Protein AF-E4YFN3-F1 (afdb_monomer_lite)

Structure (mmCIF, N/CA/C/O backbone):
data_AF-E4YFN3-F1
#
_entry.id   AF-E4YFN3-F1
#
loop_
_atom_site.group_PDB
_atom_site.id
_atom_site.type_symbol
_atom_site.label_atom_id
_atom_site.label_alt_id
_atom_site.label_comp_id
_atom_site.label_asym_id
_atom_site.label_entity_id
_atom_site.label_seq_id
_atom_site.pdbx_PDB_ins_code
_atom_site.Cartn_x
_atom_site.Cartn_y
_atom_site.Cartn_z
_atom_site.occupancy
_atom_site.B_iso_or_equiv
_atom_site.auth_seq_id
_atom_site.auth_comp_id
_atom_site.auth_asym_id
_atom_site.auth_atom_id
_atom_site.pdbx_PDB_model_num
ATOM 1 N N . MET A 1 1 ? 37.710 -13.504 -43.324 1.00 51.56 1 MET A N 1
ATOM 2 C CA . MET A 1 1 ? 38.424 -12.826 -42.219 1.00 51.56 1 MET A CA 1
ATOM 3 C C . MET A 1 1 ? 38.347 -13.759 -41.025 1.00 51.56 1 MET A C 1
ATOM 5 O O . MET A 1 1 ? 37.247 -14.184 -40.718 1.00 51.56 1 MET A O 1
ATOM 9 N N . LEU A 1 2 ? 39.473 -14.180 -40.443 1.00 58.53 2 LEU A N 1
ATOM 10 C CA . LEU A 1 2 ? 39.485 -15.208 -39.382 1.00 58.53 2 LEU A CA 1
ATOM 11 C C . LEU A 1 2 ? 40.342 -14.796 -38.172 1.00 58.53 2 LEU A C 1
ATOM 13 O O . LEU A 1 2 ? 40.571 -15.610 -37.286 1.00 58.53 2 LEU A O 1
ATOM 17 N N . PHE A 1 3 ? 40.884 -13.575 -38.148 1.00 59.09 3 PHE A N 1
ATOM 18 C CA . PHE A 1 3 ? 42.066 -13.288 -37.334 1.00 59.09 3 PHE A CA 1
ATOM 19 C C . PHE A 1 3 ? 41.813 -12.993 -35.850 1.00 59.09 3 PHE A C 1
ATOM 21 O O . PHE A 1 3 ? 42.679 -13.335 -35.051 1.00 59.09 3 PHE A O 1
ATOM 28 N N . ASP A 1 4 ? 40.626 -12.505 -35.482 1.00 59.12 4 ASP A N 1
ATOM 29 C CA . ASP A 1 4 ? 40.262 -12.188 -34.086 1.00 59.12 4 ASP A CA 1
ATOM 30 C C . ASP A 1 4 ? 39.472 -13.304 -33.373 1.00 59.12 4 ASP A C 1
ATOM 32 O O . ASP A 1 4 ? 38.830 -13.076 -32.352 1.00 59.12 4 ASP A O 1
ATOM 36 N N . ASN A 1 5 ? 39.502 -14.533 -33.899 1.00 56.88 5 ASN A N 1
ATOM 37 C CA . ASN A 1 5 ? 38.842 -15.680 -33.268 1.00 56.88 5 ASN A CA 1
ATOM 38 C C . ASN A 1 5 ? 39.854 -16.492 -32.433 1.00 56.88 5 ASN A C 1
ATOM 40 O O . ASN A 1 5 ? 40.964 -16.745 -32.912 1.00 56.88 5 ASN A O 1
ATOM 44 N N . PRO A 1 6 ? 39.498 -16.954 -31.218 1.00 65.56 6 PRO A N 1
ATOM 45 C CA . PRO A 1 6 ? 40.399 -17.706 -30.347 1.00 65.56 6 PRO A CA 1
ATOM 46 C C . PRO A 1 6 ? 40.490 -19.186 -30.766 1.00 65.56 6 PRO A C 1
ATOM 48 O O . PRO A 1 6 ? 39.979 -20.077 -30.091 1.00 65.56 6 PRO A O 1
ATOM 51 N N . TRP A 1 7 ? 41.133 -19.468 -31.903 1.00 72.25 7 TRP A N 1
ATOM 52 C CA . TRP A 1 7 ? 41.188 -20.817 -32.480 1.00 72.25 7 TRP A CA 1
ATOM 53 C C . TRP A 1 7 ? 41.897 -21.828 -31.568 1.00 72.25 7 TRP A C 1
ATOM 55 O O . TRP A 1 7 ? 43.075 -21.658 -31.240 1.00 72.25 7 TRP A O 1
ATOM 65 N N . ASN A 1 8 ? 41.222 -22.924 -31.212 1.00 75.69 8 ASN A N 1
ATOM 66 C CA . ASN A 1 8 ? 41.863 -24.063 -30.558 1.00 75.69 8 ASN A CA 1
ATOM 67 C C . ASN A 1 8 ? 42.441 -25.011 -31.619 1.00 75.69 8 ASN A C 1
ATOM 69 O O . ASN A 1 8 ? 41.722 -25.787 -32.242 1.00 75.69 8 ASN A O 1
ATOM 73 N N . CYS A 1 9 ? 43.744 -24.914 -31.869 1.00 77.81 9 CYS A N 1
ATOM 74 C CA . CYS A 1 9 ? 44.452 -25.611 -32.944 1.00 77.81 9 CYS A CA 1
ATOM 75 C C . CYS A 1 9 ? 44.810 -27.060 -32.582 1.00 77.81 9 CYS A C 1
ATOM 77 O O . CYS A 1 9 ? 45.981 -27.453 -32.551 1.00 77.81 9 CYS A O 1
ATOM 79 N N . ASP A 1 10 ? 43.774 -27.851 -32.323 1.00 78.19 10 ASP A N 1
ATOM 80 C CA . ASP A 1 10 ? 43.821 -29.301 -32.159 1.00 78.19 10 ASP A CA 1
ATOM 81 C C . ASP A 1 10 ? 43.378 -30.033 -33.447 1.00 78.19 10 ASP A C 1
ATOM 83 O O . ASP A 1 10 ? 43.272 -29.442 -34.526 1.00 78.19 10 ASP A O 1
ATOM 87 N N . CYS A 1 11 ? 43.150 -31.348 -33.364 1.00 72.56 11 CYS A N 1
ATOM 88 C CA . CYS A 1 11 ? 42.778 -32.164 -34.518 1.00 72.56 11 CYS A CA 1
ATOM 89 C C . CYS A 1 11 ? 41.433 -31.791 -35.178 1.00 72.56 11 CYS A C 1
ATOM 91 O O . CYS A 1 11 ? 41.236 -32.149 -36.341 1.00 72.56 11 CYS A O 1
ATOM 93 N N . GLN A 1 12 ? 40.538 -31.064 -34.500 1.00 67.62 12 GLN A N 1
ATOM 94 C CA . GLN A 1 12 ? 39.240 -30.643 -35.037 1.00 67.62 12 GLN A CA 1
ATOM 95 C C . GLN A 1 12 ? 39.365 -29.541 -36.103 1.00 67.62 12 GLN A C 1
ATOM 97 O O . GLN A 1 12 ? 38.483 -29.417 -36.950 1.00 67.62 12 GLN A O 1
ATOM 102 N N . LEU A 1 13 ? 40.479 -28.796 -36.144 1.00 73.81 13 LEU A N 1
ATOM 103 C CA . LEU A 1 13 ? 40.759 -27.798 -37.190 1.00 73.81 13 LEU A CA 1
ATOM 104 C C . LEU A 1 13 ? 41.530 -28.353 -38.406 1.00 73.81 13 LEU A C 1
ATOM 106 O O . LEU A 1 13 ? 41.887 -27.589 -39.302 1.00 73.81 13 LEU A O 1
ATOM 110 N N . LYS A 1 14 ? 41.756 -29.676 -38.506 1.00 75.00 14 LYS A N 1
ATOM 111 C CA . LYS A 1 14 ? 42.464 -30.293 -39.654 1.00 75.00 14 LYS A CA 1
ATOM 112 C C . LYS A 1 14 ? 41.843 -29.965 -41.012 1.00 75.00 14 LYS A C 1
ATOM 114 O O . LYS A 1 14 ? 42.577 -29.689 -41.955 1.00 75.00 14 LYS A O 1
ATOM 119 N N . TRP A 1 15 ? 40.512 -29.965 -41.100 1.00 74.75 15 TRP A N 1
ATOM 120 C CA . TRP A 1 15 ? 39.790 -29.654 -42.338 1.00 74.75 15 TRP A CA 1
ATOM 121 C C . TRP A 1 15 ? 40.046 -28.217 -42.817 1.00 74.75 15 TRP A C 1
ATOM 123 O O . TRP A 1 15 ? 40.029 -27.950 -44.015 1.00 74.75 15 TRP A O 1
ATOM 133 N N . LEU A 1 16 ? 40.309 -27.290 -41.889 1.00 72.81 16 LEU A N 1
ATOM 134 C CA . LEU A 1 16 ? 40.566 -25.888 -42.199 1.00 72.81 16 LEU A CA 1
ATOM 135 C C . LEU A 1 16 ? 41.988 -25.698 -42.754 1.00 72.81 16 LEU A C 1
ATOM 137 O O . LEU A 1 16 ? 42.185 -24.885 -43.653 1.00 72.81 16 LEU A O 1
ATOM 141 N N . ALA A 1 17 ? 42.956 -26.498 -42.290 1.00 68.44 17 ALA A N 1
ATOM 142 C CA . ALA A 1 17 ? 44.281 -26.587 -42.910 1.00 68.44 17 ALA A CA 1
ATOM 143 C C . ALA A 1 17 ? 44.198 -27.185 -44.331 1.00 68.44 17 ALA A C 1
ATOM 145 O O . ALA A 1 17 ? 44.683 -26.564 -45.276 1.00 68.44 17 ALA A O 1
ATOM 146 N N . ASP A 1 18 ? 43.483 -28.309 -44.505 1.00 68.19 18 ASP A N 1
ATOM 147 C CA . ASP A 1 18 ? 43.226 -28.914 -45.828 1.00 68.19 18 ASP A CA 1
ATOM 148 C C . ASP A 1 18 ? 42.580 -27.908 -46.811 1.00 68.19 18 ASP A C 1
ATOM 150 O O . ASP A 1 18 ? 42.882 -27.889 -48.008 1.00 68.19 18 ASP A O 1
ATOM 154 N N . TYR A 1 19 ? 41.692 -27.043 -46.308 1.00 71.19 19 TYR A N 1
ATOM 155 C CA . TYR A 1 19 ? 41.033 -25.994 -47.086 1.00 71.19 19 TYR A CA 1
ATOM 156 C C . TYR A 1 19 ? 41.989 -24.869 -47.523 1.00 71.19 19 TYR A C 1
ATOM 158 O O . TYR A 1 19 ? 41.866 -24.366 -48.643 1.00 71.19 19 TYR A O 1
ATOM 166 N N . PHE A 1 20 ? 42.960 -24.462 -46.698 1.00 70.31 20 PHE A N 1
ATOM 167 C CA . PHE A 1 20 ? 43.947 -23.446 -47.102 1.00 70.31 20 PHE A CA 1
ATOM 168 C C . PHE A 1 20 ? 44.972 -23.986 -48.104 1.00 70.31 20 PHE A C 1
ATOM 170 O O . PHE A 1 20 ? 45.277 -23.288 -49.074 1.00 70.31 20 PHE A O 1
ATOM 177 N N . ASP A 1 21 ? 45.427 -25.231 -47.932 1.00 65.44 21 ASP A N 1
ATOM 178 C CA . ASP A 1 21 ? 46.347 -25.887 -48.871 1.00 65.44 21 ASP A CA 1
ATOM 179 C C . ASP A 1 21 ? 45.717 -26.056 -50.266 1.00 65.44 21 ASP A C 1
ATOM 181 O O . ASP A 1 21 ? 46.375 -25.842 -51.287 1.00 65.44 21 ASP A O 1
ATOM 185 N N . SER A 1 22 ? 44.423 -26.389 -50.329 1.00 68.25 22 SER A N 1
ATOM 186 C CA . SER A 1 22 ? 43.711 -26.636 -51.592 1.00 68.25 22 SER A CA 1
ATOM 187 C C . SER A 1 22 ? 43.187 -25.372 -52.289 1.00 68.25 22 SER A C 1
ATOM 189 O O . SER A 1 22 ? 43.193 -25.307 -53.518 1.00 68.25 22 SER A O 1
ATOM 191 N N . SER A 1 23 ? 42.749 -24.349 -51.545 1.00 62.09 23 SER A N 1
ATOM 192 C CA . SER A 1 23 ? 42.051 -23.185 -52.125 1.00 62.09 23 SER A CA 1
ATOM 193 C C . SER A 1 23 ? 42.950 -22.020 -52.568 1.00 62.09 23 SER A C 1
ATOM 195 O O . SER A 1 23 ? 42.439 -21.036 -53.100 1.00 62.09 23 SER A O 1
ATOM 197 N N . ARG A 1 24 ? 44.270 -22.073 -52.318 1.00 58.25 24 ARG A N 1
ATOM 198 C CA . ARG A 1 24 ? 45.214 -20.927 -52.405 1.00 58.25 24 ARG A CA 1
ATOM 199 C C . ARG A 1 24 ? 44.857 -19.721 -51.510 1.00 58.25 24 ARG A C 1
ATOM 201 O O . ARG A 1 24 ? 45.551 -18.702 -51.555 1.00 58.25 24 ARG A O 1
ATOM 208 N N . THR A 1 25 ? 43.822 -19.816 -50.675 1.00 59.25 25 THR A N 1
ATOM 209 C CA . THR A 1 25 ? 43.365 -18.724 -49.804 1.00 59.25 25 THR A CA 1
ATOM 210 C C . THR A 1 25 ? 44.166 -18.720 -48.503 1.00 59.25 25 THR A C 1
ATOM 212 O O . THR A 1 25 ? 44.178 -19.714 -47.785 1.00 59.25 25 THR A O 1
ATOM 215 N N . ARG A 1 26 ? 44.814 -17.603 -48.145 1.00 58.91 26 ARG A N 1
ATOM 216 C CA . ARG A 1 26 ? 45.571 -17.497 -46.882 1.00 58.91 26 ARG A CA 1
ATOM 217 C C . ARG A 1 26 ? 44.734 -16.882 -45.764 1.00 58.91 26 ARG A C 1
ATOM 219 O O . ARG A 1 26 ? 44.235 -15.766 -45.905 1.00 58.91 26 ARG A O 1
ATOM 226 N N . ALA A 1 27 ? 44.685 -17.544 -44.608 1.00 59.56 27 ALA A N 1
ATOM 227 C CA . ALA A 1 27 ? 44.204 -16.960 -43.354 1.00 59.56 27 ALA A CA 1
ATOM 228 C C . ALA A 1 27 ? 45.233 -15.984 -42.756 1.00 59.56 27 ALA A C 1
ATOM 230 O O . ALA A 1 27 ? 45.822 -16.227 -41.699 1.00 59.56 27 ALA A O 1
ATOM 231 N N . LEU A 1 28 ? 45.451 -14.866 -43.453 1.00 60.50 28 LEU A N 1
ATOM 232 C CA . LEU A 1 28 ? 46.339 -13.794 -43.014 1.00 60.50 28 LEU A CA 1
ATOM 233 C C . LEU A 1 28 ? 46.002 -13.374 -41.576 1.00 60.50 28 LEU A C 1
ATOM 235 O O . LEU A 1 28 ? 44.873 -12.988 -41.273 1.00 60.50 28 LEU A O 1
ATOM 239 N N . ARG A 1 29 ? 47.026 -13.420 -40.715 1.00 64.44 29 ARG A N 1
ATOM 240 C CA . ARG A 1 29 ? 47.030 -12.981 -39.305 1.00 64.44 29 ARG A CA 1
ATOM 241 C C . ARG A 1 29 ? 46.224 -13.833 -38.309 1.00 64.44 29 ARG A C 1
ATOM 243 O O . ARG A 1 29 ? 46.314 -13.542 -37.121 1.00 64.44 29 ARG A O 1
ATOM 250 N N . ALA A 1 30 ? 45.518 -14.889 -38.725 1.00 73.94 30 ALA A N 1
ATOM 251 C CA . ALA A 1 30 ? 44.775 -15.742 -37.790 1.00 73.94 30 ALA A CA 1
ATOM 252 C C . ALA A 1 30 ? 45.697 -16.630 -36.953 1.00 73.94 30 ALA A C 1
ATOM 254 O O . ALA A 1 30 ? 46.530 -17.343 -37.513 1.00 73.94 30 ALA A O 1
ATOM 255 N N . LYS A 1 31 ? 45.544 -16.580 -35.624 1.00 80.38 31 LYS A N 1
ATOM 256 C CA . LYS A 1 31 ? 46.408 -17.267 -34.656 1.00 80.38 31 LYS A CA 1
ATOM 257 C C . LYS A 1 31 ? 45.632 -18.226 -33.765 1.00 80.38 31 LYS A C 1
ATOM 259 O O . LYS A 1 31 ? 44.476 -17.990 -33.436 1.00 80.38 31 LYS A O 1
ATOM 264 N N . CYS A 1 32 ? 46.313 -19.267 -33.317 1.00 78.56 32 CYS A N 1
ATOM 265 C CA . CYS A 1 32 ? 45.814 -20.182 -32.304 1.00 78.56 32 CYS A CA 1
ATOM 266 C C . CYS A 1 32 ? 45.797 -19.513 -30.923 1.00 78.56 32 CYS A C 1
ATOM 268 O O . CYS A 1 32 ? 46.791 -18.907 -30.525 1.00 78.56 32 CYS A O 1
ATOM 270 N N . ALA A 1 33 ? 44.713 -19.672 -30.168 1.00 76.38 33 ALA A N 1
ATOM 271 C CA . ALA A 1 33 ? 44.657 -19.347 -28.741 1.00 76.38 33 ALA A CA 1
ATOM 272 C C . ALA A 1 33 ? 45.108 -20.529 -27.861 1.00 76.38 33 ALA A C 1
ATOM 274 O O . ALA A 1 33 ? 45.615 -20.325 -26.762 1.00 76.38 33 ALA A O 1
ATOM 275 N N . GLY A 1 34 ? 44.982 -21.760 -28.364 1.00 69.25 34 GLY A N 1
ATOM 276 C CA . GLY A 1 34 ? 45.428 -22.983 -27.695 1.00 69.25 34 GLY A CA 1
ATOM 277 C C . GLY A 1 34 ? 45.632 -24.145 -28.678 1.00 69.25 34 GLY A C 1
ATOM 278 O O . GLY A 1 34 ? 45.468 -23.946 -29.886 1.00 69.25 34 GLY A O 1
ATOM 279 N N . PRO A 1 35 ? 46.004 -25.347 -28.198 1.00 6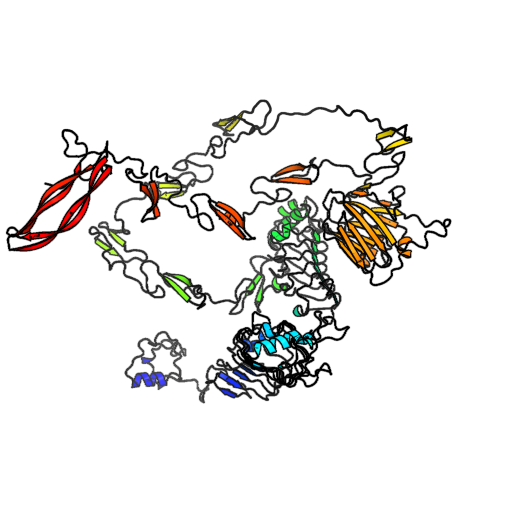1.50 35 PRO A N 1
ATOM 280 C CA . PRO A 1 35 ? 46.511 -25.630 -26.849 1.00 61.50 35 PRO A CA 1
ATOM 281 C C . PRO A 1 35 ? 47.856 -24.924 -26.573 1.00 61.50 35 PRO A C 1
ATOM 283 O O . PRO A 1 35 ? 48.466 -24.355 -27.476 1.00 61.50 35 PRO A O 1
ATOM 286 N N . GLY A 1 36 ? 48.325 -24.918 -25.320 1.00 66.81 36 GLY A N 1
ATOM 287 C CA . GLY A 1 36 ? 49.415 -24.032 -24.864 1.00 66.81 36 GLY A CA 1
ATOM 288 C C . GLY A 1 36 ? 50.754 -24.146 -25.613 1.00 66.81 36 GLY A C 1
ATOM 289 O O . GLY A 1 36 ? 51.486 -23.168 -25.699 1.00 66.81 36 GLY A O 1
ATOM 290 N N . ASN A 1 37 ? 51.054 -25.293 -26.229 1.00 67.81 37 ASN A N 1
ATOM 291 C CA . ASN A 1 37 ? 52.235 -25.495 -27.083 1.00 67.81 37 ASN A CA 1
ATOM 292 C C . ASN A 1 37 ? 52.085 -24.943 -28.519 1.00 67.81 37 ASN A C 1
ATOM 294 O O . ASN A 1 37 ? 53.008 -25.064 -29.321 1.00 67.81 37 ASN A O 1
ATOM 298 N N . LYS A 1 38 ? 50.917 -24.387 -28.856 1.00 68.56 38 LYS A N 1
ATOM 299 C CA . LYS A 1 38 ? 50.556 -23.832 -30.170 1.00 68.56 38 LYS A CA 1
ATOM 300 C C . LYS A 1 38 ? 49.991 -22.416 -30.097 1.00 68.56 38 LYS A C 1
ATOM 302 O O . LYS A 1 38 ? 49.883 -21.774 -31.143 1.00 68.56 38 LYS A O 1
ATOM 307 N N . ALA A 1 39 ? 49.642 -21.924 -28.909 1.00 74.38 39 ALA A N 1
ATOM 308 C CA . ALA A 1 39 ? 49.148 -20.567 -28.705 1.00 74.38 39 ALA A CA 1
ATOM 309 C C . ALA A 1 39 ? 50.082 -19.526 -29.363 1.00 74.38 39 ALA A C 1
ATOM 311 O O . ALA A 1 39 ? 51.305 -19.636 -29.305 1.00 74.38 39 ALA A O 1
ATOM 312 N N . GLY A 1 40 ? 49.507 -18.540 -30.051 1.00 72.88 40 GLY A N 1
ATOM 313 C CA . GLY A 1 40 ? 50.225 -17.520 -30.821 1.00 72.88 40 GLY A CA 1
ATOM 314 C C . GLY A 1 40 ? 50.663 -17.924 -32.240 1.00 72.88 40 GLY A C 1
ATOM 315 O O . GLY A 1 40 ? 50.953 -17.031 -33.042 1.00 72.88 40 GLY A O 1
ATOM 316 N N . THR A 1 41 ? 50.673 -19.217 -32.589 1.00 80.94 41 THR A N 1
ATOM 317 C CA . THR A 1 41 ? 51.049 -19.700 -33.936 1.00 80.94 41 THR A CA 1
ATOM 318 C C . THR A 1 41 ? 50.011 -19.288 -34.974 1.00 80.94 41 THR A C 1
ATOM 320 O O . THR A 1 41 ? 48.814 -19.404 -34.726 1.00 80.94 41 THR A O 1
ATOM 323 N N . LEU A 1 42 ? 50.450 -18.838 -36.151 1.00 78.44 42 LEU A N 1
ATOM 324 C CA . LEU A 1 42 ? 49.557 -18.531 -37.273 1.00 78.44 42 LEU A CA 1
ATOM 325 C C . LEU A 1 42 ? 48.972 -19.818 -37.882 1.00 78.44 42 LEU A C 1
ATOM 327 O O . LEU A 1 42 ? 49.734 -20.730 -38.194 1.00 78.44 42 LEU A O 1
ATOM 331 N N . LEU A 1 43 ? 47.658 -19.870 -38.138 1.00 74.75 43 LEU A N 1
ATOM 332 C CA . LEU A 1 43 ? 46.996 -21.041 -38.744 1.00 74.75 43 LEU A CA 1
ATOM 333 C C . LEU A 1 43 ? 47.589 -21.405 -40.112 1.00 74.75 43 LEU A C 1
ATOM 335 O O . LEU A 1 43 ? 47.787 -22.576 -40.401 1.00 74.75 43 LEU A O 1
ATOM 339 N N . GLN A 1 44 ? 47.936 -20.403 -40.924 1.00 73.75 44 GLN A N 1
ATOM 340 C CA . GLN A 1 44 ? 48.600 -20.582 -42.226 1.00 73.75 44 GLN A CA 1
ATOM 341 C C . GLN A 1 44 ? 50.017 -21.192 -42.149 1.00 73.75 44 GLN A C 1
ATOM 343 O O . GLN A 1 44 ? 50.612 -21.455 -43.188 1.00 73.75 44 GLN A O 1
ATOM 348 N N . ASN A 1 45 ? 50.574 -21.370 -40.945 1.00 73.88 45 ASN A N 1
ATOM 349 C CA . ASN A 1 45 ? 51.879 -21.989 -40.712 1.00 73.88 45 ASN A CA 1
ATOM 350 C C . ASN A 1 45 ? 51.752 -23.379 -40.045 1.00 73.88 45 ASN A C 1
ATOM 352 O O . ASN A 1 45 ? 52.767 -23.938 -39.637 1.00 73.88 45 ASN A O 1
ATOM 356 N N . LEU A 1 46 ? 50.533 -23.908 -39.872 1.00 70.94 46 LEU A N 1
ATOM 357 C CA . LEU A 1 46 ? 50.282 -25.218 -39.269 1.00 70.94 46 LEU A CA 1
ATOM 358 C C . LEU A 1 46 ? 49.877 -26.235 -40.331 1.00 70.94 46 LEU A C 1
ATOM 360 O O . LEU A 1 46 ? 48.842 -26.089 -40.978 1.00 70.94 46 LEU A O 1
ATOM 364 N N . ASN A 1 47 ? 50.644 -27.316 -40.433 1.00 72.12 47 ASN A N 1
ATOM 365 C CA . ASN A 1 47 ? 50.304 -28.437 -41.295 1.00 72.12 47 ASN A CA 1
ATOM 366 C C . ASN A 1 47 ? 49.303 -29.370 -40.595 1.00 72.12 47 ASN A C 1
ATOM 368 O O . ASN A 1 47 ? 49.252 -29.475 -39.364 1.00 72.12 47 ASN A O 1
ATOM 372 N N . LYS A 1 48 ? 48.558 -30.155 -41.383 1.00 70.94 48 LYS A N 1
ATOM 373 C CA . LYS A 1 48 ? 47.634 -31.201 -40.895 1.00 70.94 48 LYS A CA 1
ATOM 374 C C . LYS A 1 48 ? 48.273 -32.175 -39.891 1.00 70.94 48 LYS A C 1
ATOM 376 O O . LYS A 1 48 ? 47.593 -32.685 -38.999 1.00 70.94 48 LYS A O 1
ATOM 381 N N . SER A 1 49 ? 49.576 -32.429 -40.035 1.00 73.75 49 SER A N 1
ATOM 382 C CA . SER A 1 49 ? 50.400 -33.255 -39.142 1.00 73.75 49 SER A CA 1
ATOM 383 C C . SER A 1 49 ? 50.520 -32.701 -37.728 1.00 73.75 49 SER A C 1
ATOM 385 O O . SER A 1 49 ? 50.709 -33.468 -36.784 1.00 73.75 49 SER A O 1
ATOM 387 N N . ASP A 1 50 ? 50.436 -31.384 -37.576 1.00 70.81 50 ASP A N 1
ATOM 388 C CA . ASP A 1 50 ? 50.767 -30.696 -36.333 1.00 70.81 50 ASP A CA 1
ATOM 389 C C . ASP A 1 50 ? 49.549 -30.655 -35.409 1.00 70.81 50 ASP A C 1
ATOM 391 O O . ASP A 1 50 ? 49.693 -30.597 -34.188 1.00 70.81 50 ASP A O 1
ATOM 395 N N . LEU A 1 51 ? 48.354 -30.689 -35.993 1.00 75.38 51 LEU A N 1
ATOM 396 C CA . LEU A 1 51 ? 47.054 -30.682 -35.335 1.00 75.38 51 LEU A CA 1
ATOM 397 C C . LEU A 1 51 ? 46.749 -32.080 -34.764 1.00 75.38 51 LEU A C 1
ATOM 399 O O . LEU A 1 51 ? 46.240 -32.959 -35.458 1.00 75.38 51 LEU A O 1
ATOM 403 N N . LYS A 1 52 ? 47.093 -32.322 -33.495 1.00 66.06 52 LYS A N 1
ATOM 404 C CA . LYS A 1 52 ? 46.923 -33.622 -32.817 1.00 66.06 52 LYS A CA 1
ATOM 405 C C . LYS A 1 52 ? 46.068 -33.470 -31.560 1.00 66.06 52 LYS A C 1
ATOM 407 O O . LYS A 1 52 ? 46.261 -32.518 -30.812 1.00 66.06 52 LYS A O 1
ATOM 412 N N . CYS A 1 53 ? 45.170 -34.425 -31.330 1.00 62.88 53 CYS A N 1
ATOM 413 C CA . CYS A 1 53 ? 44.409 -34.549 -30.088 1.00 62.88 53 CYS A CA 1
ATOM 414 C C . CYS A 1 53 ? 45.079 -35.553 -29.135 1.00 62.88 53 CYS A C 1
ATOM 416 O O . CYS A 1 53 ? 45.869 -36.405 -29.554 1.00 62.88 53 CYS A O 1
ATOM 418 N N . SER A 1 54 ? 44.779 -35.433 -27.843 1.00 51.41 54 SER A N 1
ATOM 419 C CA . SER A 1 54 ? 45.245 -36.345 -26.795 1.00 51.41 54 SER A CA 1
ATOM 420 C C . SER A 1 54 ? 44.658 -37.747 -27.001 1.00 51.41 54 SER A C 1
ATOM 422 O O . SER A 1 54 ? 43.468 -37.886 -27.265 1.00 51.41 54 SER A O 1
ATOM 424 N N . ARG A 1 55 ? 45.465 -38.802 -26.822 1.00 44.03 55 ARG A N 1
ATOM 425 C CA . ARG A 1 55 ? 45.124 -40.213 -27.131 1.00 44.03 55 ARG A CA 1
ATOM 426 C C . ARG A 1 55 ? 44.016 -40.874 -26.278 1.00 44.03 55 ARG A C 1
ATOM 428 O O . ARG A 1 55 ? 43.927 -42.095 -26.261 1.00 44.03 55 ARG A O 1
ATOM 435 N N . TYR A 1 56 ? 43.188 -40.095 -25.585 1.00 41.50 56 TYR A N 1
ATOM 436 C CA . TYR A 1 56 ? 42.022 -40.576 -24.833 1.00 41.50 56 TYR A CA 1
ATOM 437 C C . TYR A 1 56 ? 40.669 -40.163 -25.442 1.00 41.50 56 TYR A C 1
ATOM 439 O O . TYR A 1 56 ? 39.632 -40.538 -24.906 1.00 41.50 56 TYR A O 1
ATOM 447 N N . GLU A 1 57 ? 40.666 -39.456 -26.580 1.00 38.94 57 GLU A N 1
ATOM 448 C CA . GLU A 1 57 ? 39.447 -39.060 -27.301 1.00 38.94 57 GLU A CA 1
ATOM 449 C C . GLU A 1 57 ? 39.545 -39.349 -28.808 1.00 38.94 57 GLU A C 1
ATOM 451 O O . GLU A 1 57 ? 39.574 -38.448 -29.642 1.00 38.94 57 GLU A O 1
ATOM 456 N N . GLU A 1 58 ? 39.548 -40.629 -29.182 1.00 31.47 58 GLU A N 1
ATOM 457 C CA . GLU A 1 58 ? 39.219 -41.050 -30.550 1.00 31.47 58 GLU A CA 1
ATOM 458 C C . GLU A 1 58 ? 38.168 -42.169 -30.501 1.00 31.47 58 GLU A C 1
ATOM 460 O O . GLU A 1 58 ? 38.513 -43.341 -30.529 1.00 31.47 58 GLU A O 1
ATOM 465 N N . HIS A 1 59 ? 36.882 -41.791 -30.391 1.00 34.31 59 HIS A N 1
ATOM 466 C CA . HIS A 1 59 ? 35.796 -42.309 -31.246 1.00 34.31 59 HIS A CA 1
ATOM 467 C C . HIS A 1 59 ? 34.462 -41.535 -31.070 1.00 34.31 59 HIS A C 1
ATOM 469 O O . HIS A 1 59 ? 33.672 -41.775 -30.162 1.00 34.31 59 HIS A O 1
ATOM 475 N N . SER A 1 60 ? 34.195 -40.656 -32.046 1.00 33.19 60 SER A N 1
ATOM 476 C CA . SER A 1 60 ? 32.871 -40.217 -32.545 1.00 33.19 60 SER A CA 1
ATOM 477 C C . SER A 1 60 ? 31.842 -39.518 -31.617 1.00 33.19 60 SER A C 1
ATOM 479 O O . SER A 1 60 ? 30.935 -40.140 -31.073 1.00 33.19 60 SER A O 1
ATOM 481 N N . VAL A 1 61 ? 31.858 -38.178 -31.712 1.00 38.31 61 VAL A N 1
ATOM 482 C CA . VAL A 1 61 ? 30.722 -37.217 -31.662 1.00 38.31 61 VAL A CA 1
ATOM 483 C C . VAL A 1 61 ? 30.121 -36.797 -30.297 1.00 38.31 61 VAL A C 1
ATOM 485 O O . VAL A 1 61 ? 29.260 -37.455 -29.703 1.00 38.31 61 VAL A O 1
ATOM 488 N N . SER A 1 62 ? 30.450 -35.554 -29.924 1.00 35.72 62 SER A N 1
ATOM 489 C CA . SER A 1 62 ? 29.623 -34.603 -29.154 1.00 35.72 62 SER A CA 1
ATOM 490 C C . SER A 1 62 ? 30.115 -33.179 -29.474 1.00 35.72 62 SER A C 1
ATOM 492 O O . SER A 1 62 ? 31.306 -32.940 -29.320 1.00 35.72 62 SER A O 1
ATOM 494 N N . THR A 1 63 ? 29.376 -32.221 -30.047 1.00 35.53 63 THR A N 1
ATOM 495 C CA . THR A 1 63 ? 28.038 -31.662 -29.737 1.00 35.53 63 THR A CA 1
ATOM 496 C C . THR A 1 63 ? 27.923 -31.103 -28.317 1.00 35.53 63 THR A C 1
ATOM 498 O O . THR A 1 63 ? 27.684 -31.857 -27.379 1.00 35.53 63 THR A O 1
ATOM 501 N N . CYS A 1 64 ? 27.995 -29.773 -28.184 1.00 35.28 64 CYS A N 1
ATOM 502 C CA . CYS A 1 64 ? 27.619 -29.032 -26.968 1.00 35.28 64 CYS A CA 1
ATOM 503 C C . CYS A 1 64 ? 26.110 -28.725 -26.897 1.00 35.28 64 CYS A C 1
ATOM 505 O O . CYS A 1 64 ? 25.701 -27.788 -26.219 1.00 35.28 64 CYS A O 1
ATOM 507 N N . ASP A 1 65 ? 25.290 -29.507 -27.597 1.00 47.31 65 ASP A N 1
ATOM 508 C CA . ASP A 1 65 ? 23.843 -29.530 -27.406 1.00 47.31 65 ASP A CA 1
ATOM 509 C C . ASP A 1 65 ? 23.506 -30.722 -26.503 1.00 47.31 65 ASP A C 1
ATOM 511 O O . ASP A 1 65 ? 24.129 -31.787 -26.608 1.00 47.31 65 ASP A O 1
ATOM 515 N N . VAL A 1 66 ? 22.561 -30.542 -25.581 1.00 56.22 66 VAL A N 1
ATOM 516 C CA . VAL A 1 66 ? 22.222 -31.571 -24.587 1.00 56.22 66 VAL A CA 1
ATOM 517 C C . VAL A 1 66 ? 21.687 -32.805 -25.317 1.00 56.22 66 VAL A C 1
ATOM 519 O O . VAL A 1 66 ? 20.707 -32.719 -26.057 1.00 56.22 66 VAL A O 1
ATOM 522 N N . LYS A 1 67 ? 22.322 -33.970 -25.117 1.00 66.88 67 LYS A N 1
ATOM 523 C CA . LYS A 1 67 ? 21.847 -35.231 -25.710 1.00 66.88 67 LYS A CA 1
ATOM 524 C C . LYS A 1 67 ? 20.412 -35.497 -25.247 1.00 66.88 67 LYS A C 1
ATOM 526 O O . LYS A 1 67 ? 20.126 -35.388 -24.057 1.00 66.88 67 LYS A O 1
ATOM 531 N N . CYS A 1 68 ? 19.542 -35.863 -26.192 1.00 81.19 68 CYS A N 1
ATOM 532 C CA . CYS A 1 68 ? 18.132 -36.170 -25.936 1.00 81.19 68 CYS A CA 1
ATOM 533 C C . CYS A 1 68 ? 17.981 -37.091 -24.705 1.00 81.19 68 CYS A C 1
ATOM 535 O O . CYS A 1 68 ? 18.717 -38.085 -24.629 1.00 81.19 68 CYS A O 1
ATOM 537 N N . PRO A 1 69 ? 17.086 -36.790 -23.740 1.00 84.50 69 PRO A N 1
ATOM 538 C CA . PRO A 1 69 ? 17.005 -37.571 -22.511 1.00 84.50 69 PRO A CA 1
ATOM 539 C C . PRO A 1 69 ? 16.683 -39.043 -22.788 1.00 84.50 69 PRO A C 1
ATOM 541 O O . PRO A 1 69 ? 15.983 -39.383 -23.744 1.00 84.50 69 PRO A O 1
ATOM 544 N N . ARG A 1 70 ? 17.198 -39.945 -21.945 1.00 81.94 70 ARG A N 1
ATOM 545 C CA . ARG A 1 70 ? 16.942 -41.385 -22.090 1.00 81.94 70 ARG A CA 1
ATOM 546 C C . ARG A 1 70 ? 15.441 -41.655 -21.972 1.00 81.94 70 ARG A C 1
ATOM 548 O O . ARG A 1 70 ? 14.829 -41.243 -20.994 1.00 81.94 70 ARG A O 1
ATOM 555 N N . GLY A 1 71 ? 14.889 -42.356 -22.962 1.00 82.94 71 GLY A N 1
ATOM 556 C CA . GLY A 1 71 ? 13.448 -42.597 -23.078 1.00 82.94 71 GLY A CA 1
ATOM 557 C C . GLY A 1 71 ? 12.703 -41.598 -23.970 1.00 82.94 71 GLY A C 1
ATOM 558 O O . GLY A 1 71 ? 11.559 -41.856 -24.330 1.00 82.94 71 GLY A O 1
ATOM 559 N N . CYS A 1 72 ? 13.343 -40.500 -24.386 1.00 90.56 72 CYS A N 1
ATOM 560 C CA . CYS A 1 72 ? 12.743 -39.511 -25.277 1.00 90.56 72 CYS A CA 1
ATOM 561 C C . CYS A 1 72 ? 13.163 -39.675 -26.745 1.00 90.56 72 CYS A C 1
ATOM 563 O O . CYS A 1 72 ? 14.229 -40.199 -27.072 1.00 90.56 72 CYS A O 1
ATOM 565 N N . SER A 1 73 ? 12.334 -39.130 -27.631 1.00 91.62 73 SER A N 1
ATOM 566 C CA . SER A 1 73 ? 12.606 -38.889 -29.047 1.00 91.62 73 SER A CA 1
ATOM 567 C C . SER A 1 73 ? 12.648 -37.377 -29.274 1.00 91.62 73 SER A C 1
ATOM 569 O O . SER A 1 73 ? 11.660 -36.699 -29.004 1.00 91.62 73 SER A O 1
ATOM 571 N N . CYS A 1 74 ? 13.779 -36.847 -29.745 1.00 89.25 74 CYS A N 1
ATOM 572 C CA . CYS A 1 74 ? 13.969 -35.416 -30.000 1.00 89.25 74 CYS A CA 1
ATOM 573 C C . CYS A 1 74 ? 14.263 -35.178 -31.486 1.00 89.25 74 CYS A C 1
ATOM 575 O O . CYS A 1 74 ? 15.136 -35.844 -32.045 1.00 89.25 74 CYS A O 1
ATOM 577 N N . ASP A 1 75 ? 13.588 -34.208 -32.100 1.00 86.94 75 ASP A N 1
ATOM 578 C CA . ASP A 1 75 ? 13.837 -33.760 -33.470 1.00 86.94 75 ASP A CA 1
ATOM 579 C C . ASP A 1 75 ? 14.215 -32.272 -33.491 1.00 86.94 75 ASP A C 1
ATOM 581 O O . ASP A 1 75 ? 13.398 -31.389 -33.238 1.00 86.94 75 ASP A O 1
ATOM 585 N N . ALA A 1 76 ? 15.470 -32.000 -33.846 1.00 77.94 76 ALA A N 1
ATOM 586 C CA . ALA A 1 76 ? 16.012 -30.647 -33.936 1.00 77.94 76 ALA A CA 1
ATOM 587 C C . ALA A 1 76 ? 15.440 -29.818 -35.103 1.00 77.94 76 ALA A C 1
ATOM 589 O O . ALA A 1 76 ? 15.637 -28.607 -35.124 1.00 77.94 76 ALA A O 1
ATOM 590 N N . ARG A 1 77 ? 14.754 -30.431 -36.083 1.00 77.75 77 ARG A N 1
ATOM 591 C CA . ARG A 1 77 ? 14.156 -29.698 -37.217 1.00 77.75 77 ARG A CA 1
ATOM 592 C C . ARG A 1 77 ? 12.796 -29.102 -36.875 1.00 77.75 77 ARG A C 1
ATOM 594 O O . ARG A 1 77 ? 12.509 -27.987 -37.295 1.00 77.75 77 ARG A O 1
ATOM 601 N N . SER A 1 78 ? 11.969 -29.847 -36.143 1.00 82.19 78 SER A N 1
ATOM 602 C CA . SER A 1 78 ? 10.672 -29.375 -35.636 1.00 82.19 78 SER A CA 1
ATOM 603 C C . SER A 1 78 ? 10.770 -28.682 -34.275 1.00 82.19 78 SER A C 1
ATOM 605 O O . SER A 1 78 ? 9.848 -27.966 -33.895 1.00 82.19 78 SER A O 1
ATOM 607 N N . GLY A 1 79 ? 11.862 -28.894 -33.532 1.00 84.81 79 GLY A N 1
ATOM 608 C CA . GLY A 1 79 ? 11.986 -28.466 -32.137 1.00 84.81 79 GLY A CA 1
ATOM 609 C C . GLY A 1 79 ? 11.211 -29.355 -31.154 1.00 84.81 79 GLY A C 1
ATOM 610 O O . GLY A 1 79 ? 11.091 -29.010 -29.978 1.00 84.81 79 GLY A O 1
ATOM 611 N N . GLY A 1 80 ? 10.676 -30.488 -31.626 1.00 90.81 80 GLY A N 1
ATOM 612 C CA . GLY A 1 80 ? 9.832 -31.393 -30.852 1.00 90.81 80 GLY A CA 1
ATOM 613 C C . GLY A 1 80 ? 10.618 -32.383 -29.993 1.00 90.81 80 GLY A C 1
ATOM 614 O O . GLY A 1 80 ? 11.548 -33.045 -30.462 1.00 90.81 80 GLY A O 1
ATOM 615 N N . VAL A 1 81 ? 10.199 -32.535 -28.739 1.00 94.06 81 VAL A N 1
ATOM 616 C CA . VAL A 1 81 ? 10.712 -33.517 -27.778 1.00 94.06 81 VAL A CA 1
ATOM 617 C C . VAL A 1 81 ? 9.545 -34.335 -27.234 1.00 94.06 81 VAL A C 1
ATOM 619 O O . VAL A 1 81 ? 8.606 -33.786 -26.673 1.00 94.06 81 VAL A O 1
ATOM 622 N N . ARG A 1 82 ? 9.595 -35.662 -27.380 1.00 94.75 82 ARG A N 1
ATOM 623 C CA . ARG A 1 82 ? 8.534 -36.580 -26.937 1.00 94.75 82 ARG A CA 1
ATOM 624 C C . ARG A 1 82 ? 9.080 -37.603 -25.953 1.00 94.75 82 ARG A C 1
ATOM 626 O O . ARG A 1 82 ? 9.949 -38.390 -26.318 1.00 94.75 82 ARG A O 1
ATOM 633 N N . CYS A 1 83 ? 8.549 -37.617 -24.738 1.00 93.38 83 CYS A N 1
ATOM 634 C CA . CYS A 1 83 ? 8.956 -38.462 -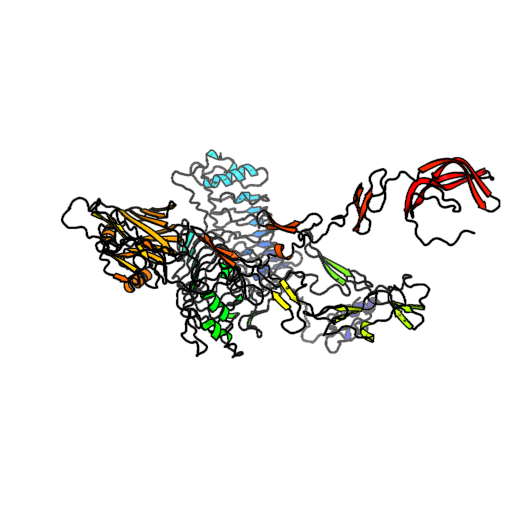23.614 1.00 93.38 83 CYS A CA 1
ATOM 635 C C . CYS A 1 83 ? 7.738 -39.204 -23.033 1.00 93.38 83 CYS A C 1
ATOM 637 O O . CYS A 1 83 ? 7.429 -39.135 -21.841 1.00 93.38 83 CYS A O 1
ATOM 639 N N . ILE A 1 84 ? 7.011 -39.886 -23.915 1.00 94.81 84 ILE A N 1
ATOM 640 C CA . ILE A 1 84 ? 5.725 -40.523 -23.619 1.00 94.81 84 ILE A CA 1
ATOM 641 C C . ILE A 1 84 ? 5.952 -41.843 -22.866 1.00 94.81 84 ILE A C 1
ATOM 643 O O . ILE A 1 84 ? 6.852 -42.604 -23.227 1.00 94.81 84 ILE A O 1
ATOM 647 N N . GLY A 1 85 ? 5.129 -42.162 -21.863 1.00 94.12 85 GLY A N 1
ATOM 648 C CA . GLY A 1 85 ? 5.084 -43.516 -21.282 1.00 94.12 85 GLY A CA 1
ATOM 649 C C . GLY A 1 85 ? 6.245 -43.885 -20.348 1.00 94.12 85 GLY A C 1
ATOM 650 O O . GLY A 1 85 ? 6.483 -45.068 -20.105 1.00 94.12 85 GLY A O 1
ATOM 651 N N . GLN A 1 86 ? 6.992 -42.907 -19.831 1.00 91.94 86 GLN A N 1
ATOM 652 C CA . GLN A 1 86 ? 8.237 -43.135 -19.082 1.00 91.94 86 GLN A CA 1
ATOM 653 C C . GLN A 1 86 ? 8.037 -43.411 -17.578 1.00 91.94 86 GLN A C 1
ATOM 655 O O . GLN A 1 86 ? 9.012 -43.605 -16.852 1.00 91.94 86 GLN A O 1
ATOM 660 N N . ASN A 1 87 ? 6.786 -43.461 -17.098 1.00 91.06 87 ASN A N 1
ATOM 661 C CA . ASN A 1 87 ? 6.424 -43.600 -15.678 1.00 91.06 87 ASN A CA 1
ATOM 662 C C . ASN A 1 87 ? 7.016 -42.506 -14.759 1.00 91.06 87 ASN A C 1
ATOM 664 O O . ASN A 1 87 ? 7.182 -42.730 -13.558 1.00 91.06 87 ASN A O 1
ATOM 668 N N . TRP A 1 88 ? 7.330 -41.321 -15.287 1.00 91.19 88 TRP A N 1
ATOM 669 C CA . TRP A 1 88 ? 7.945 -40.247 -14.504 1.00 91.19 88 TRP A CA 1
ATOM 670 C C . TRP A 1 88 ? 6.966 -39.597 -13.522 1.00 91.19 88 TRP A C 1
ATOM 672 O O . TRP A 1 88 ? 5.893 -39.157 -13.923 1.00 91.19 88 TRP A O 1
ATOM 682 N N . SER A 1 89 ? 7.369 -39.485 -12.253 1.00 87.75 89 SER A N 1
ATOM 683 C CA . SER A 1 89 ? 6.677 -38.678 -11.230 1.00 87.75 89 SER A CA 1
ATOM 684 C C . SER A 1 89 ? 7.156 -37.223 -11.178 1.00 87.75 89 SER A C 1
ATOM 686 O O . SER A 1 89 ? 6.434 -36.358 -10.697 1.00 87.75 89 SER A O 1
ATOM 688 N N . SER A 1 90 ? 8.368 -36.951 -11.668 1.00 84.12 90 SER A N 1
ATOM 689 C CA . SER A 1 90 ? 8.959 -35.614 -11.788 1.00 84.12 90 SER A CA 1
ATOM 690 C C . SER A 1 90 ? 10.048 -35.602 -12.869 1.00 84.12 90 SER A C 1
ATOM 692 O O . SER A 1 90 ? 10.527 -36.657 -13.296 1.00 84.12 90 SER A O 1
ATOM 694 N N . VAL A 1 91 ? 10.433 -34.410 -13.333 1.00 82.38 91 VAL A N 1
ATOM 695 C CA . VAL A 1 91 ? 11.363 -34.212 -14.458 1.00 82.38 91 VAL A CA 1
ATOM 696 C C . VAL A 1 91 ? 12.593 -33.434 -13.974 1.00 82.38 91 VAL A C 1
ATOM 698 O O . VAL A 1 91 ? 12.526 -32.233 -13.739 1.00 82.38 91 VAL A O 1
ATOM 701 N N . ASN A 1 92 ? 13.723 -34.129 -13.806 1.00 73.81 92 ASN A N 1
ATOM 702 C CA . ASN A 1 92 ? 14.917 -33.623 -13.101 1.00 73.81 92 ASN A CA 1
ATOM 703 C C . ASN A 1 92 ? 16.201 -33.632 -13.958 1.00 73.81 92 ASN A C 1
ATOM 705 O O . ASN A 1 92 ? 17.307 -33.790 -13.443 1.00 73.81 92 ASN A O 1
ATOM 709 N N . PHE A 1 93 ? 16.070 -33.499 -15.276 1.00 74.50 93 PHE A N 1
ATOM 710 C CA . PHE A 1 93 ? 17.181 -33.547 -16.234 1.00 74.50 93 PHE A CA 1
ATOM 711 C C . PHE A 1 93 ? 17.024 -32.457 -17.306 1.00 74.50 93 PHE A C 1
ATOM 713 O O . PHE A 1 93 ? 15.900 -32.048 -17.602 1.00 74.50 93 PHE A O 1
ATOM 720 N N . PRO A 1 94 ? 18.134 -31.961 -17.882 1.00 74.81 94 PRO A N 1
ATOM 721 C CA . PRO A 1 94 ? 18.089 -30.934 -18.915 1.00 74.81 94 PRO A CA 1
ATOM 722 C C . PRO A 1 94 ? 17.576 -31.490 -20.250 1.00 74.81 94 PRO A C 1
ATOM 724 O O . PRO A 1 94 ? 17.880 -32.623 -20.627 1.00 74.81 94 PRO A O 1
ATOM 727 N N . PHE A 1 95 ? 16.854 -30.651 -20.989 1.00 84.50 95 PHE A N 1
ATOM 728 C CA . PHE A 1 95 ? 16.422 -30.890 -22.368 1.00 84.50 95 PHE A CA 1
ATOM 729 C C . PHE A 1 95 ? 17.330 -30.170 -23.385 1.00 84.50 95 PHE A C 1
ATOM 731 O O . PHE A 1 95 ? 18.050 -29.242 -22.991 1.00 84.50 95 PHE A O 1
ATOM 738 N N . PRO A 1 96 ? 17.299 -30.563 -24.678 1.00 81.50 96 PRO A N 1
ATOM 739 C CA . PRO A 1 96 ? 18.022 -29.879 -25.753 1.00 81.50 96 PRO A CA 1
ATOM 740 C C . PRO A 1 96 ? 17.657 -28.398 -25.870 1.00 81.50 96 PRO A C 1
ATOM 742 O O . PRO A 1 96 ? 16.516 -28.006 -25.624 1.00 81.50 96 PRO A O 1
ATOM 745 N N . SER A 1 97 ? 18.625 -27.572 -26.272 1.00 80.00 97 SER A N 1
ATOM 746 C CA . SER A 1 97 ? 18.463 -26.110 -26.287 1.00 80.00 97 SER A CA 1
ATOM 747 C C . SER A 1 97 ? 17.442 -25.612 -27.321 1.00 80.00 97 SER A C 1
ATOM 749 O O . SER A 1 97 ? 16.807 -24.582 -27.111 1.00 80.00 97 SER A O 1
ATOM 751 N N . PHE A 1 98 ? 17.234 -26.377 -28.396 1.00 81.12 98 PHE A N 1
ATOM 752 C CA . PHE A 1 98 ? 16.293 -26.092 -29.484 1.00 81.12 98 PHE A CA 1
ATOM 753 C C . PHE A 1 98 ? 14.816 -26.404 -29.174 1.00 81.12 98 PHE A C 1
ATOM 755 O O . PHE A 1 98 ? 13.975 -26.264 -30.060 1.00 81.12 98 PHE A O 1
ATOM 762 N N . MET A 1 99 ? 14.487 -26.902 -27.976 1.00 88.62 99 MET A N 1
ATOM 763 C CA . MET A 1 99 ? 13.145 -27.404 -27.660 1.00 88.62 99 MET A CA 1
ATOM 764 C C . MET A 1 99 ? 12.075 -26.298 -27.697 1.00 88.62 99 MET A C 1
ATOM 766 O O . MET A 1 99 ? 12.135 -25.337 -26.928 1.00 88.62 99 MET A O 1
ATOM 770 N N . THR A 1 100 ? 11.059 -26.485 -28.545 1.00 91.31 100 THR A N 1
ATOM 771 C CA . THR A 1 100 ? 9.888 -25.597 -28.693 1.00 91.31 100 THR A CA 1
ATOM 772 C C . THR A 1 100 ? 8.547 -26.330 -28.573 1.00 91.31 100 THR A C 1
ATOM 774 O O . THR A 1 100 ? 7.539 -25.689 -28.281 1.00 91.31 100 THR A O 1
ATOM 777 N N . SER A 1 101 ? 8.516 -27.657 -28.730 1.00 95.31 101 SER A N 1
ATOM 778 C CA . SER A 1 101 ? 7.357 -28.508 -28.423 1.00 95.31 101 SER A CA 1
ATOM 779 C C . SER A 1 101 ? 7.791 -29.644 -27.495 1.00 95.31 101 SER A C 1
ATOM 781 O O . SER A 1 101 ? 8.836 -30.262 -27.721 1.00 95.31 101 SER A O 1
ATOM 783 N N . LEU A 1 102 ? 7.021 -29.897 -26.435 1.00 95.44 102 LEU A N 1
ATOM 784 C CA . LEU A 1 102 ? 7.310 -30.925 -25.434 1.00 95.44 102 LEU A CA 1
ATOM 785 C C . LEU A 1 102 ? 6.070 -31.773 -25.128 1.00 95.44 102 LEU A C 1
ATOM 787 O O . LEU A 1 102 ? 5.054 -31.267 -24.659 1.00 95.44 102 LEU A O 1
ATOM 791 N N . ASP A 1 103 ? 6.193 -33.082 -25.327 1.00 96.56 103 ASP A N 1
ATOM 792 C CA . ASP A 1 103 ? 5.172 -34.081 -25.017 1.00 96.56 103 ASP A CA 1
ATOM 793 C C . ASP A 1 103 ? 5.644 -35.002 -23.883 1.00 96.56 103 ASP A C 1
ATOM 795 O O . ASP A 1 103 ? 6.613 -35.753 -24.028 1.00 96.56 103 ASP A O 1
ATOM 799 N N . LEU A 1 104 ? 4.951 -34.933 -22.745 1.00 95.75 104 LEU A N 1
ATOM 800 C CA . LEU A 1 104 ? 5.171 -35.734 -21.538 1.00 95.75 104 LEU A CA 1
ATOM 801 C C . LEU A 1 104 ? 3.978 -36.665 -21.250 1.00 95.75 104 LEU A C 1
ATOM 803 O O . LEU A 1 104 ? 3.732 -37.026 -20.094 1.00 95.75 104 LEU A O 1
ATOM 807 N N . SER A 1 105 ? 3.215 -37.055 -22.272 1.00 97.12 105 SER A N 1
ATOM 808 C CA . SER A 1 105 ? 1.978 -37.824 -22.094 1.00 97.12 105 SER A CA 1
ATOM 809 C C . SER A 1 105 ? 2.191 -39.222 -21.488 1.00 97.12 105 SER A C 1
ATOM 811 O O . SER A 1 105 ? 3.247 -39.839 -21.646 1.00 97.12 105 SER A O 1
ATOM 813 N N . ASN A 1 106 ? 1.162 -39.777 -20.845 1.00 96.75 106 ASN A N 1
ATOM 814 C CA . ASN A 1 106 ? 1.164 -41.112 -20.230 1.00 96.75 106 ASN A CA 1
ATOM 815 C C . ASN A 1 106 ? 2.283 -41.294 -19.179 1.00 96.75 106 ASN A C 1
ATOM 817 O O . ASN A 1 106 ? 2.988 -42.307 -19.163 1.00 96.75 106 ASN A O 1
ATOM 821 N N . ASN A 1 107 ? 2.481 -40.295 -18.317 1.00 95.00 107 ASN A N 1
ATOM 822 C CA . ASN A 1 107 ? 3.409 -40.350 -17.184 1.00 95.00 107 ASN A CA 1
ATOM 823 C C . ASN A 1 107 ? 2.623 -40.302 -15.854 1.00 95.00 107 ASN A C 1
ATOM 825 O O . ASN A 1 107 ? 1.455 -40.680 -15.800 1.00 95.00 107 ASN A O 1
ATOM 829 N N . LYS A 1 108 ? 3.278 -39.951 -14.744 1.00 94.69 108 LYS A N 1
ATOM 830 C CA . LYS A 1 108 ? 2.687 -39.875 -13.394 1.00 94.69 108 LYS A CA 1
ATOM 831 C C . LYS A 1 108 ? 2.986 -38.521 -12.744 1.00 94.69 108 LYS A C 1
ATOM 833 O O . LYS A 1 108 ? 3.200 -38.444 -11.534 1.00 94.69 108 LYS A O 1
ATOM 838 N N . LEU A 1 109 ? 3.086 -37.475 -13.565 1.00 92.81 109 LEU A N 1
ATOM 839 C CA . LEU A 1 109 ? 3.440 -36.128 -13.127 1.00 92.81 109 LEU A CA 1
ATOM 840 C C . LEU A 1 109 ? 2.282 -35.514 -12.343 1.00 92.81 109 LEU A C 1
ATOM 842 O O . LEU A 1 109 ? 1.145 -35.558 -12.808 1.00 92.81 109 LEU A O 1
ATOM 846 N N . ARG A 1 110 ? 2.594 -34.920 -11.187 1.00 88.88 110 ARG A N 1
ATOM 847 C CA . ARG A 1 110 ? 1.653 -34.118 -10.382 1.00 88.88 110 ARG A CA 1
ATOM 848 C C . ARG A 1 110 ? 1.877 -32.617 -10.494 1.00 88.88 110 ARG A C 1
ATOM 850 O O . ARG A 1 110 ? 0.941 -31.842 -10.365 1.00 88.88 110 ARG A O 1
ATOM 857 N N . GLU A 1 111 ? 3.113 -32.227 -10.779 1.00 86.69 111 GLU A N 1
ATOM 858 C CA . GLU A 1 111 ? 3.552 -30.845 -10.939 1.00 86.69 111 GLU A CA 1
ATOM 859 C C . GLU A 1 111 ? 4.539 -30.729 -12.110 1.00 86.69 111 GLU A C 1
ATOM 861 O O . GLU A 1 111 ? 5.106 -31.725 -12.576 1.00 86.69 111 GLU A O 1
ATOM 866 N N . LEU A 1 112 ? 4.773 -29.497 -12.564 1.00 84.44 112 LEU A N 1
ATOM 867 C CA . LEU A 1 112 ? 5.785 -29.168 -13.564 1.00 84.44 112 LEU A CA 1
ATOM 868 C C . LEU A 1 112 ? 6.974 -28.459 -12.904 1.00 84.44 112 LEU A C 1
ATOM 870 O O . LEU A 1 112 ? 6.775 -27.484 -12.176 1.00 84.44 112 LEU A O 1
ATOM 874 N N . PRO A 1 113 ? 8.226 -28.862 -13.183 1.00 80.25 113 PRO A N 1
ATOM 875 C CA . PRO A 1 113 ? 9.379 -28.145 -12.665 1.00 80.25 113 PRO A CA 1
ATOM 876 C C . PRO A 1 113 ? 9.497 -26.766 -13.330 1.00 80.25 113 PRO A C 1
ATOM 878 O O . PRO A 1 113 ? 9.552 -26.646 -14.557 1.00 80.25 113 PRO A O 1
ATOM 881 N N . LYS A 1 114 ? 9.644 -25.716 -12.511 1.00 73.81 114 LYS A N 1
ATOM 882 C CA . LYS A 1 114 ? 9.815 -24.315 -12.957 1.00 73.81 114 LYS A CA 1
ATOM 883 C C . LYS A 1 114 ? 11.017 -24.084 -13.890 1.00 73.81 114 LYS A C 1
ATOM 885 O O . LYS A 1 114 ? 11.144 -23.016 -14.473 1.00 73.81 114 LYS A O 1
ATOM 890 N N . SER A 1 115 ? 11.918 -25.055 -14.045 1.00 77.12 115 SER A N 1
ATOM 891 C CA . SER A 1 115 ? 13.012 -25.005 -15.021 1.00 77.12 115 SER A CA 1
ATOM 892 C C . SER A 1 115 ? 12.536 -25.088 -16.478 1.00 77.12 115 SER A C 1
ATOM 894 O O . SER A 1 115 ? 13.250 -24.603 -17.355 1.00 77.12 115 SER A O 1
ATOM 896 N N . LEU A 1 116 ? 11.351 -25.652 -16.749 1.00 83.12 116 LEU A N 1
ATOM 897 C CA . LEU A 1 116 ? 10.811 -25.797 -18.107 1.00 83.12 116 LEU A CA 1
ATOM 898 C C . LEU A 1 116 ? 10.437 -24.461 -18.768 1.00 83.12 116 LEU A C 1
ATOM 900 O O . LEU A 1 116 ? 10.550 -24.348 -19.985 1.00 83.12 116 LEU A O 1
ATOM 904 N N . SER A 1 117 ? 10.086 -23.427 -17.999 1.00 79.56 117 SER A N 1
ATOM 905 C CA . SER A 1 117 ? 9.780 -22.095 -18.549 1.00 79.56 117 SER A CA 1
ATOM 906 C C . SER A 1 117 ? 11.008 -21.346 -19.088 1.00 79.56 117 SER A C 1
ATOM 908 O O . SER A 1 117 ? 10.869 -20.298 -19.711 1.00 79.56 117 SER A O 1
ATOM 910 N N . ARG A 1 118 ? 12.224 -21.877 -18.882 1.00 80.00 118 ARG A N 1
ATOM 911 C CA . ARG A 1 118 ? 13.462 -21.333 -19.469 1.00 80.00 118 ARG A CA 1
ATOM 912 C C . ARG A 1 118 ? 13.624 -21.666 -20.956 1.00 80.00 118 ARG A C 1
ATOM 914 O O . ARG A 1 118 ? 14.491 -21.086 -21.603 1.00 80.00 118 ARG A O 1
ATOM 921 N N . TYR A 1 119 ? 12.839 -22.608 -21.475 1.00 83.81 119 TYR A N 1
ATOM 922 C CA . TYR A 1 119 ? 12.824 -22.988 -22.886 1.00 83.81 119 TYR A CA 1
ATOM 923 C C . TYR A 1 119 ? 11.739 -22.200 -23.633 1.00 83.81 119 TYR A C 1
ATOM 925 O O . TYR A 1 119 ? 10.709 -21.855 -23.056 1.00 83.81 119 TYR A O 1
ATOM 933 N N . ALA A 1 120 ? 11.941 -21.948 -24.928 1.00 86.25 120 ALA A N 1
ATOM 934 C CA . ALA A 1 120 ? 10.998 -21.221 -25.784 1.00 86.25 120 ALA A CA 1
ATOM 935 C C . ALA A 1 120 ? 9.810 -22.108 -26.223 1.00 86.25 120 ALA A C 1
ATOM 937 O O . ALA A 1 120 ? 9.545 -22.285 -27.414 1.00 86.25 120 ALA A O 1
ATOM 938 N N . LEU A 1 121 ? 9.123 -22.713 -25.249 1.00 91.75 121 LEU A N 1
ATOM 939 C CA . LEU A 1 121 ? 8.019 -23.644 -25.470 1.00 91.75 121 LEU A CA 1
ATOM 940 C C . LEU A 1 121 ? 6.785 -22.932 -26.036 1.00 91.75 121 LEU A C 1
ATOM 942 O O . LEU A 1 121 ? 6.244 -22.012 -25.424 1.00 91.75 121 LEU A O 1
ATOM 946 N N . LYS A 1 122 ? 6.334 -23.424 -27.191 1.00 94.62 122 LYS A N 1
ATOM 947 C CA . LYS A 1 122 ? 5.091 -23.068 -27.887 1.00 94.62 122 LYS A CA 1
ATOM 948 C C . LYS A 1 122 ? 4.012 -24.135 -27.723 1.00 94.62 122 LYS A C 1
ATOM 950 O O . LYS A 1 122 ? 2.833 -23.805 -27.754 1.00 94.62 122 LYS A O 1
ATOM 955 N N . GLU A 1 123 ? 4.391 -25.393 -27.528 1.00 96.94 123 GLU A N 1
ATOM 956 C CA . GLU A 1 123 ? 3.457 -26.503 -27.331 1.00 96.94 123 GLU A CA 1
ATOM 957 C C . GLU A 1 123 ? 3.879 -27.355 -26.130 1.00 96.94 123 GLU A C 1
ATOM 959 O O . GLU A 1 123 ? 5.051 -27.714 -25.990 1.00 96.94 123 GLU A O 1
ATOM 964 N N . LEU A 1 124 ? 2.912 -27.672 -25.266 1.00 96.56 124 LEU A N 1
ATOM 965 C CA . LEU A 1 124 ? 3.099 -28.519 -24.093 1.00 96.56 124 LEU A CA 1
ATOM 966 C C . LEU A 1 124 ? 1.940 -29.518 -23.982 1.00 96.56 124 LEU A C 1
ATOM 968 O O . LEU A 1 124 ? 0.784 -29.141 -23.773 1.00 96.56 124 LEU A O 1
ATOM 972 N N . ILE A 1 125 ? 2.265 -30.802 -24.128 1.00 97.50 125 ILE A N 1
ATOM 973 C CA . ILE A 1 125 ? 1.311 -31.914 -24.123 1.00 97.50 125 ILE A CA 1
ATOM 974 C C . ILE A 1 125 ? 1.542 -32.755 -22.865 1.00 97.50 125 ILE A C 1
ATOM 976 O O . ILE A 1 125 ? 2.633 -33.278 -22.637 1.00 97.50 125 ILE A O 1
ATOM 980 N N . LEU A 1 126 ? 0.510 -32.861 -22.030 1.00 96.62 126 LEU A N 1
ATOM 981 C CA . LEU A 1 126 ? 0.547 -33.461 -20.692 1.00 96.62 126 LEU A CA 1
ATOM 982 C C . LEU A 1 126 ? -0.557 -34.513 -20.502 1.00 96.62 126 LEU A C 1
ATOM 984 O O . LEU A 1 126 ? -0.971 -34.799 -19.379 1.00 96.62 126 LEU A O 1
ATOM 988 N N . ILE A 1 127 ? -1.028 -35.097 -21.603 1.00 97.62 127 ILE A N 1
ATOM 989 C CA . ILE A 1 127 ? -2.184 -35.998 -21.640 1.00 97.62 127 ILE A CA 1
ATOM 990 C C . ILE A 1 127 ? -1.934 -37.238 -20.769 1.00 97.62 127 ILE A C 1
ATOM 992 O O . ILE A 1 127 ? -0.838 -37.796 -20.796 1.00 97.62 127 ILE A O 1
ATOM 996 N N . ASN A 1 128 ? -2.939 -37.707 -20.027 1.00 97.12 128 ASN A N 1
ATOM 997 C CA . ASN A 1 128 ? -2.855 -38.886 -19.156 1.00 97.12 128 ASN A CA 1
ATOM 998 C C . ASN A 1 128 ? -1.707 -38.785 -18.127 1.00 97.12 128 ASN A C 1
ATOM 1000 O O . ASN A 1 128 ? -0.746 -39.559 -18.159 1.00 97.12 128 ASN A O 1
ATOM 1004 N N . ASN A 1 129 ? -1.795 -37.796 -17.238 1.00 95.50 129 ASN A N 1
ATOM 1005 C CA . ASN A 1 129 ? -0.915 -37.617 -16.077 1.00 95.50 129 ASN A CA 1
ATOM 1006 C C . ASN A 1 129 ? -1.767 -37.546 -14.787 1.00 95.50 129 ASN A C 1
ATOM 1008 O O . ASN A 1 129 ? -2.857 -38.107 -14.743 1.00 95.50 129 ASN A O 1
ATOM 1012 N N . GLN A 1 130 ? -1.252 -36.957 -13.704 1.00 92.38 130 GLN A N 1
ATOM 1013 C CA . GLN A 1 130 ? -1.933 -36.829 -12.406 1.00 92.38 130 GLN A CA 1
ATOM 1014 C C . GLN A 1 130 ? -1.835 -35.382 -11.888 1.00 92.38 130 GLN A C 1
ATOM 1016 O O . GLN A 1 130 ? -1.562 -35.170 -10.708 1.00 92.38 130 GLN A O 1
ATOM 1021 N N . LEU A 1 131 ? -1.930 -34.391 -12.784 1.00 89.94 131 LEU A N 1
ATOM 1022 C CA . LEU A 1 131 ? -1.596 -32.999 -12.476 1.00 89.94 131 LEU A CA 1
ATOM 1023 C C . LEU A 1 131 ? -2.587 -32.350 -11.500 1.00 89.94 131 LEU A C 1
ATOM 1025 O O . LEU A 1 131 ? -3.770 -32.198 -11.795 1.00 89.94 131 LEU A O 1
ATOM 1029 N N . GLU A 1 132 ? -2.062 -31.872 -10.374 1.00 83.19 132 GLU A N 1
ATOM 1030 C CA . GLU A 1 132 ? -2.796 -31.080 -9.388 1.00 83.19 132 GLU A CA 1
ATOM 1031 C C . GLU A 1 132 ? -2.604 -29.591 -9.742 1.00 83.19 132 GLU A C 1
ATOM 1033 O O . GLU A 1 132 ? -1.546 -29.012 -9.488 1.00 83.19 132 GLU A O 1
ATOM 1038 N N . LEU A 1 133 ? -3.592 -28.963 -10.397 1.00 82.19 133 LEU A N 1
ATOM 1039 C CA . LEU A 1 133 ? -3.472 -27.566 -10.839 1.00 82.19 133 LEU A CA 1
ATOM 1040 C C . LEU A 1 133 ? -3.374 -26.598 -9.650 1.00 82.19 133 LEU A C 1
ATOM 1042 O O . LEU A 1 133 ? -4.273 -26.531 -8.814 1.00 82.19 133 LEU A O 1
ATOM 1046 N N . SER A 1 134 ? -2.320 -25.780 -9.632 1.00 73.94 134 SER A N 1
ATOM 1047 C CA . SER A 1 134 ? -2.154 -24.666 -8.694 1.00 73.94 134 SER A CA 1
ATOM 1048 C C . SER A 1 134 ? -2.292 -23.319 -9.403 1.00 73.94 134 SER A C 1
ATOM 1050 O O . SER A 1 134 ? -2.100 -23.209 -10.617 1.00 73.94 134 SER A O 1
ATOM 1052 N N . VAL A 1 135 ? -2.527 -22.261 -8.624 1.00 65.38 135 VAL A N 1
ATOM 1053 C CA . VAL A 1 135 ? -2.253 -20.890 -9.080 1.00 65.38 135 VAL A CA 1
ATOM 1054 C C . VAL A 1 135 ? -0.767 -20.797 -9.473 1.00 65.38 135 VAL A C 1
ATOM 1056 O O . VAL A 1 135 ? 0.071 -21.556 -8.977 1.00 65.38 135 VAL A O 1
ATOM 1059 N N . ASP A 1 136 ? -0.445 -19.917 -10.421 1.00 69.56 136 ASP A N 1
ATOM 1060 C CA . ASP A 1 136 ? 0.906 -19.661 -10.938 1.00 69.56 136 ASP A CA 1
ATOM 1061 C C . ASP A 1 136 ? 1.638 -20.828 -11.659 1.00 69.56 136 ASP A C 1
ATOM 1063 O O . ASP A 1 136 ? 2.732 -20.594 -12.178 1.00 69.56 136 ASP A O 1
ATOM 1067 N N . MET A 1 137 ? 1.071 -22.043 -11.786 1.00 79.38 137 MET A N 1
ATOM 1068 C CA . MET A 1 137 ? 1.750 -23.192 -12.435 1.00 79.38 137 MET A CA 1
ATOM 1069 C C . MET A 1 137 ? 2.263 -22.864 -13.851 1.00 79.38 137 MET A C 1
ATOM 1071 O O . MET A 1 137 ? 3.374 -23.253 -14.219 1.00 79.38 137 MET A O 1
ATOM 1075 N N . PHE A 1 138 ? 1.475 -22.119 -14.633 1.00 86.12 138 PHE A N 1
ATOM 1076 C CA . PHE A 1 138 ? 1.772 -21.790 -16.032 1.00 86.12 138 PHE A CA 1
ATOM 1077 C C . PHE A 1 138 ? 2.299 -20.360 -16.265 1.00 86.12 138 PHE A C 1
ATOM 1079 O O . PHE A 1 138 ? 2.624 -19.996 -17.395 1.00 86.12 138 PHE A O 1
ATOM 1086 N N . LYS A 1 139 ? 2.470 -19.563 -15.206 1.00 82.69 139 LYS A N 1
ATOM 1087 C CA . LYS A 1 139 ? 2.712 -18.106 -15.258 1.00 82.69 139 LYS A CA 1
ATOM 1088 C C . LYS A 1 139 ? 3.927 -17.648 -16.059 1.00 82.69 139 LYS A C 1
ATOM 1090 O O . LYS A 1 139 ? 3.921 -16.570 -16.652 1.00 82.69 139 LYS A O 1
ATOM 1095 N N . GLU A 1 140 ? 4.979 -18.461 -16.084 1.00 81.50 140 GLU A N 1
ATOM 1096 C CA . GLU A 1 140 ? 6.205 -18.146 -16.822 1.00 81.50 140 GLU A CA 1
ATOM 1097 C C . GLU A 1 140 ? 6.221 -18.693 -18.260 1.00 81.50 140 GLU A C 1
ATOM 1099 O O . GLU A 1 140 ? 7.122 -18.360 -19.027 1.00 81.50 140 GLU A O 1
ATOM 1104 N N . PHE A 1 141 ? 5.219 -19.472 -18.681 1.00 87.06 141 PHE A N 1
ATOM 1105 C CA . PHE A 1 141 ? 5.138 -20.067 -20.024 1.00 87.06 141 PHE A CA 1
ATOM 1106 C C . PHE A 1 141 ? 4.546 -19.089 -21.059 1.00 87.06 141 PHE A C 1
ATOM 1108 O O . PHE A 1 141 ? 3.660 -19.419 -21.842 1.00 87.06 141 PHE A O 1
ATOM 1115 N N . LYS A 1 142 ? 5.065 -17.857 -21.088 1.00 85.00 142 LYS A N 1
ATOM 1116 C CA . LYS A 1 142 ? 4.518 -16.724 -21.861 1.00 85.00 142 LYS A CA 1
ATOM 1117 C C . LYS A 1 142 ? 4.515 -16.935 -23.382 1.00 85.00 142 LYS A C 1
ATOM 1119 O O . LYS A 1 142 ? 3.762 -16.267 -24.082 1.00 85.00 142 LYS A O 1
ATOM 1124 N N . MET A 1 143 ? 5.347 -17.841 -23.903 1.00 88.69 143 MET A N 1
ATOM 1125 C CA . MET A 1 143 ? 5.416 -18.184 -25.335 1.00 88.69 143 MET A CA 1
ATOM 1126 C C . MET A 1 143 ? 4.471 -19.320 -25.753 1.00 88.69 143 MET A C 1
ATOM 1128 O O . MET A 1 143 ? 4.401 -19.628 -26.943 1.00 88.69 143 MET A O 1
ATOM 1132 N N . LEU A 1 144 ? 3.760 -19.940 -24.807 1.00 92.81 144 LEU A N 1
ATOM 1133 C CA . LEU A 1 144 ? 2.951 -21.122 -25.071 1.00 92.81 144 LEU A CA 1
ATOM 1134 C C . LEU A 1 144 ? 1.719 -20.764 -25.912 1.00 92.81 144 LEU A C 1
ATOM 1136 O O . LEU A 1 144 ? 0.947 -19.878 -25.558 1.00 92.81 144 LEU A O 1
ATOM 1140 N N . GLU A 1 145 ? 1.544 -21.473 -27.024 1.00 95.06 145 GLU A N 1
ATOM 1141 C CA . GLU A 1 145 ? 0.435 -21.338 -27.972 1.00 95.06 145 GLU A CA 1
ATOM 1142 C C . GLU A 1 145 ? -0.568 -22.501 -27.838 1.00 95.06 145 GLU A C 1
ATOM 1144 O O . GLU A 1 145 ? -1.758 -22.312 -28.090 1.00 95.06 145 GLU A O 1
ATOM 1149 N N . ILE A 1 146 ? -0.113 -23.690 -27.421 1.00 96.75 146 ILE A N 1
ATOM 1150 C CA . ILE A 1 146 ? -0.922 -24.915 -27.299 1.00 96.75 146 ILE A CA 1
ATOM 1151 C C . ILE A 1 146 ? -0.646 -25.601 -25.952 1.00 96.75 146 ILE A C 1
ATOM 1153 O O . ILE A 1 146 ? 0.504 -25.930 -25.647 1.00 96.75 146 ILE A O 1
ATOM 1157 N N . LEU A 1 147 ? -1.702 -25.871 -25.177 1.00 96.81 147 LEU A N 1
ATOM 1158 C CA . LEU A 1 147 ? -1.649 -26.605 -23.907 1.00 96.81 147 LEU A CA 1
ATOM 1159 C C . LEU A 1 147 ? -2.694 -27.730 -23.884 1.00 96.81 147 LEU A C 1
ATOM 1161 O O . LEU A 1 147 ? -3.889 -27.481 -24.059 1.00 96.81 147 LEU A O 1
ATOM 1165 N N . LYS A 1 148 ? -2.251 -28.972 -23.647 1.00 97.88 148 LYS A N 1
ATOM 1166 C CA . LYS A 1 148 ? -3.125 -30.161 -23.592 1.00 97.88 148 LYS A CA 1
ATOM 1167 C C . LYS A 1 148 ? -2.996 -30.873 -22.254 1.00 97.88 148 LYS A C 1
ATOM 1169 O O . LYS A 1 148 ? -1.942 -31.424 -21.950 1.00 97.88 148 LYS A O 1
ATOM 1174 N N . LEU A 1 149 ? -4.080 -30.865 -21.485 1.00 97.00 149 LEU A N 1
ATOM 1175 C CA . LEU A 1 149 ? -4.201 -31.385 -20.118 1.00 97.00 149 LEU A CA 1
ATOM 1176 C C . LEU A 1 149 ? -5.236 -32.521 -20.029 1.00 97.00 149 LEU A C 1
ATOM 1178 O O . LEU A 1 149 ? -5.794 -32.788 -18.965 1.00 97.00 149 LEU A O 1
ATOM 1182 N N . ASP A 1 150 ? -5.515 -33.191 -21.147 1.00 97.56 150 ASP A N 1
ATOM 1183 C CA . ASP A 1 150 ? -6.546 -34.229 -21.215 1.00 97.56 150 ASP A CA 1
ATOM 1184 C C . ASP A 1 150 ? -6.225 -35.412 -20.274 1.00 97.56 150 ASP A C 1
ATOM 1186 O O . ASP A 1 150 ? -5.057 -35.780 -20.128 1.00 97.56 150 ASP A O 1
ATOM 1190 N N . GLY A 1 151 ? -7.223 -36.028 -19.636 1.00 96.12 151 GLY A N 1
ATOM 1191 C CA . GLY A 1 151 ? -7.010 -37.245 -18.833 1.00 96.12 151 GLY A CA 1
ATOM 1192 C C . GLY A 1 151 ? -6.158 -37.065 -17.569 1.00 96.12 151 GLY A C 1
ATOM 1193 O O . GLY A 1 151 ? -5.373 -37.951 -17.241 1.00 96.12 151 GLY A O 1
ATOM 1194 N N . ASN A 1 152 ? -6.242 -35.921 -16.883 1.00 94.88 152 ASN A N 1
ATOM 1195 C CA . ASN A 1 152 ? -5.455 -35.622 -15.674 1.00 94.88 152 ASN A CA 1
ATOM 1196 C C . ASN A 1 152 ? -6.241 -35.745 -14.354 1.00 94.88 152 ASN A C 1
ATOM 1198 O O . ASN A 1 152 ? -5.686 -35.453 -13.297 1.00 94.88 152 ASN A O 1
ATOM 1202 N N . ASN A 1 153 ? -7.505 -36.180 -14.403 1.00 91.00 153 ASN A N 1
ATOM 1203 C CA . ASN A 1 153 ? -8.438 -36.241 -13.268 1.00 91.00 153 ASN A CA 1
ATOM 1204 C C . ASN A 1 153 ? -8.625 -34.881 -12.558 1.00 91.00 153 ASN A C 1
ATOM 1206 O O . ASN A 1 153 ? -8.760 -34.804 -11.339 1.00 91.00 153 ASN A O 1
ATOM 1210 N N . ILE A 1 154 ? -8.617 -33.784 -13.320 1.00 91.38 154 ILE A N 1
ATOM 1211 C CA . ILE A 1 154 ? -8.787 -32.432 -12.776 1.00 91.38 154 ILE A CA 1
ATOM 1212 C C . ILE A 1 154 ? -10.257 -32.236 -12.372 1.00 91.38 154 ILE A C 1
ATOM 1214 O O . ILE A 1 154 ? -11.113 -32.093 -13.238 1.00 91.38 154 ILE A O 1
ATOM 1218 N N . GLU A 1 155 ? -10.559 -32.209 -11.071 1.00 85.25 155 GLU A N 1
ATOM 1219 C CA . GLU A 1 155 ? -11.919 -31.974 -10.536 1.00 85.25 155 GLU A CA 1
ATOM 1220 C C . GLU A 1 155 ? -12.376 -30.504 -10.647 1.00 85.25 155 GLU A C 1
ATOM 1222 O O . GLU A 1 155 ? -13.572 -30.193 -10.668 1.00 85.25 155 GLU A O 1
ATOM 1227 N N . SER A 1 156 ? -11.418 -29.571 -10.655 1.00 78.06 156 SER A N 1
ATOM 1228 C CA . SER A 1 156 ? -11.668 -28.131 -10.543 1.00 78.06 156 SER A CA 1
ATOM 1229 C C . SER A 1 156 ? -10.566 -27.280 -11.179 1.00 78.06 156 SER A C 1
ATOM 1231 O O . SER A 1 156 ? -9.391 -27.641 -11.163 1.00 78.06 156 SER A O 1
ATOM 1233 N N . LEU A 1 157 ? -10.951 -26.119 -11.720 1.00 80.44 157 LEU A N 1
ATOM 1234 C CA . LEU A 1 157 ? -10.033 -25.123 -12.275 1.00 80.44 157 LEU A CA 1
ATOM 1235 C C . LEU A 1 157 ? -9.905 -23.942 -11.297 1.00 80.44 157 LEU A C 1
ATOM 1237 O O . LEU A 1 157 ? -10.845 -23.147 -11.211 1.00 80.44 157 LEU A O 1
ATOM 1241 N N . PRO A 1 158 ? -8.781 -23.783 -10.568 1.00 69.69 158 PRO A N 1
ATOM 1242 C CA . PRO A 1 158 ? -8.630 -22.661 -9.648 1.00 69.69 158 PRO A CA 1
ATOM 1243 C C . PRO A 1 158 ? -8.664 -21.311 -10.380 1.00 69.69 158 PRO A C 1
ATOM 1245 O O . PRO A 1 158 ? -8.317 -21.195 -11.560 1.00 69.69 158 PRO A O 1
ATOM 1248 N N . GLN A 1 159 ? -9.071 -20.257 -9.667 1.00 68.00 159 GLN A N 1
ATOM 1249 C CA . GLN A 1 159 ? -9.036 -18.890 -10.191 1.00 68.00 159 GLN A CA 1
ATOM 1250 C C . GLN A 1 159 ? -7.602 -18.554 -10.642 1.00 68.00 159 GLN A C 1
ATOM 1252 O O . GLN A 1 159 ? -6.646 -18.854 -9.928 1.00 68.00 159 GLN A O 1
ATOM 1257 N N . PHE A 1 160 ? -7.443 -17.945 -11.821 1.00 68.69 160 PHE A N 1
ATOM 1258 C CA . PHE A 1 160 ? -6.133 -17.622 -12.414 1.00 68.69 160 PHE A CA 1
ATOM 1259 C C . PHE A 1 160 ? -5.201 -18.821 -12.727 1.00 68.69 160 PHE A C 1
ATOM 1261 O O . PHE A 1 160 ? -4.010 -18.597 -12.963 1.00 68.69 160 PHE A O 1
ATOM 1268 N N . ALA A 1 161 ? -5.705 -20.066 -12.791 1.00 74.06 161 ALA A N 1
ATOM 1269 C CA . ALA A 1 161 ? -4.909 -21.264 -13.129 1.00 74.06 161 ALA A CA 1
ATOM 1270 C C . ALA A 1 161 ? -4.049 -21.098 -14.399 1.00 74.06 161 ALA A C 1
ATOM 1272 O O . ALA A 1 161 ? -2.920 -21.578 -14.464 1.00 74.06 161 ALA A O 1
ATOM 1273 N N . PHE A 1 162 ? -4.583 -20.382 -15.393 1.00 84.75 162 PHE A N 1
ATOM 1274 C CA . PHE A 1 162 ? -3.973 -20.150 -16.706 1.00 84.75 162 PHE A CA 1
ATOM 1275 C C . PHE A 1 162 ? -3.373 -18.739 -16.864 1.00 84.75 162 PHE A C 1
ATOM 1277 O O . PHE A 1 162 ? -3.168 -18.275 -17.983 1.00 84.75 162 PHE A O 1
ATOM 1284 N N . SER A 1 163 ? -3.104 -18.034 -15.759 1.00 78.88 163 SER A N 1
ATOM 1285 C CA . SER A 1 163 ? -2.446 -16.717 -15.799 1.00 78.88 163 SER A CA 1
ATOM 1286 C C . SER A 1 163 ? -1.059 -16.778 -16.454 1.00 78.88 163 SER A C 1
ATOM 1288 O O . SER A 1 163 ? -0.389 -17.811 -16.450 1.00 78.88 163 SER A O 1
ATOM 1290 N N . GLY A 1 164 ? -0.634 -15.667 -17.060 1.00 75.69 164 GLY A N 1
ATOM 1291 C CA . GLY A 1 164 ? 0.625 -15.536 -17.802 1.00 75.69 164 GLY A CA 1
ATOM 1292 C C . GLY A 1 164 ? 0.659 -16.180 -19.197 1.00 75.69 164 GLY A C 1
ATOM 1293 O O . GLY A 1 164 ? 1.580 -15.890 -19.967 1.00 75.69 164 GLY A O 1
ATOM 1294 N N . LEU A 1 165 ? -0.344 -16.980 -19.583 1.00 86.94 165 LEU A N 1
ATOM 1295 C CA . LEU A 1 165 ? -0.436 -17.661 -20.887 1.00 86.94 165 LEU A CA 1
ATOM 1296 C C . LEU A 1 165 ? -0.870 -16.737 -22.053 1.00 86.94 165 LEU A C 1
ATOM 1298 O O . LEU A 1 165 ? -1.665 -17.106 -22.913 1.00 86.94 165 LEU A O 1
ATOM 1302 N N . THR A 1 166 ? -0.260 -15.550 -22.128 1.00 85.19 166 THR A N 1
ATOM 1303 C CA . THR A 1 166 ? -0.557 -14.427 -23.053 1.00 85.19 166 THR A CA 1
ATOM 1304 C C . THR A 1 166 ? -0.566 -14.737 -24.557 1.00 85.19 166 THR A C 1
ATOM 1306 O O . THR A 1 166 ? -1.040 -13.921 -25.355 1.00 85.19 166 THR A O 1
ATOM 1309 N N . ASN A 1 167 ? -0.044 -15.893 -24.975 1.00 89.06 167 ASN A N 1
ATOM 1310 C CA . ASN A 1 167 ? -0.023 -16.333 -26.371 1.00 89.06 167 ASN A CA 1
ATOM 1311 C C . ASN A 1 167 ? -0.868 -17.581 -26.664 1.00 89.06 167 ASN A C 1
ATOM 1313 O O . ASN A 1 167 ? -0.864 -18.036 -27.810 1.00 89.06 167 ASN A O 1
ATOM 1317 N N . LEU A 1 168 ? -1.611 -18.104 -25.682 1.00 92.56 168 LEU A N 1
ATOM 1318 C CA . LEU A 1 168 ? -2.338 -19.359 -25.833 1.00 92.56 168 LEU A CA 1
ATOM 1319 C C . LEU A 1 168 ? -3.480 -19.228 -26.843 1.00 92.56 168 LEU A C 1
ATOM 1321 O O . LEU A 1 168 ? -4.306 -18.322 -26.755 1.00 92.56 168 LEU A O 1
ATOM 1325 N N . LYS A 1 169 ? -3.515 -20.163 -27.792 1.00 94.44 169 LYS A N 1
ATOM 1326 C CA . LYS A 1 169 ? -4.518 -20.293 -28.857 1.00 94.44 169 LYS A CA 1
ATOM 1327 C C . LYS A 1 169 ? -5.399 -21.517 -28.642 1.00 94.44 169 LYS A C 1
ATOM 1329 O O . LYS A 1 169 ? -6.598 -21.446 -28.888 1.00 94.44 169 LYS A O 1
ATOM 1334 N N . GLU A 1 170 ? -4.822 -22.612 -28.151 1.00 96.25 170 GLU A N 1
ATOM 1335 C CA . GLU A 1 170 ? -5.514 -23.881 -27.908 1.00 96.25 170 GLU A CA 1
ATOM 1336 C C . GLU A 1 170 ? -5.327 -24.346 -26.458 1.00 96.25 170 GLU A C 1
ATOM 1338 O O . GLU A 1 170 ? -4.198 -24.529 -25.997 1.00 96.25 170 GLU A O 1
ATOM 1343 N N . LEU A 1 171 ? -6.448 -24.575 -25.768 1.00 96.06 171 LEU A N 1
ATOM 1344 C CA . LEU A 1 171 ? -6.515 -25.213 -24.454 1.00 96.06 171 LEU A CA 1
ATOM 1345 C C . LEU A 1 171 ? -7.434 -26.438 -24.527 1.00 96.06 171 LEU A C 1
ATOM 1347 O O . LEU A 1 171 ? -8.629 -26.312 -24.800 1.00 96.06 171 LEU A O 1
ATOM 1351 N N . SER A 1 172 ? -6.869 -27.615 -24.261 1.00 97.38 172 SER A N 1
ATOM 1352 C CA . SER A 1 172 ? -7.596 -28.887 -24.200 1.00 97.38 172 SER A CA 1
ATOM 1353 C C . SER A 1 172 ? -7.577 -29.432 -22.771 1.00 97.38 172 SER A C 1
ATOM 1355 O O . SER A 1 172 ? -6.509 -29.570 -22.171 1.00 97.38 172 SER A O 1
ATOM 1357 N N . LEU A 1 173 ? -8.764 -29.696 -22.224 1.00 96.38 173 LEU A N 1
ATOM 1358 C CA . LEU A 1 173 ? -9.036 -30.172 -20.861 1.00 96.38 173 LEU A CA 1
ATOM 1359 C C . LEU A 1 173 ? -9.950 -31.412 -20.887 1.00 96.38 173 LEU A C 1
ATOM 1361 O O . LEU A 1 173 ? -10.724 -31.660 -19.961 1.00 96.38 173 LEU A O 1
ATOM 1365 N N . ARG A 1 174 ? -9.894 -32.196 -21.964 1.00 96.88 174 ARG A N 1
ATOM 1366 C CA . ARG A 1 174 ? -10.846 -33.276 -22.251 1.00 96.88 174 ARG A CA 1
ATOM 1367 C C . ARG A 1 174 ? -10.692 -34.444 -21.283 1.00 96.88 174 ARG A C 1
ATOM 1369 O O . ARG A 1 174 ? -9.582 -34.723 -20.836 1.00 96.88 174 ARG A O 1
ATOM 1376 N N . ASN A 1 175 ? -11.768 -35.184 -21.031 1.00 96.31 175 ASN A N 1
ATOM 1377 C CA . ASN A 1 175 ? -11.722 -36.406 -20.221 1.00 96.31 175 ASN A CA 1
ATOM 1378 C C . ASN A 1 175 ? -11.123 -36.149 -18.816 1.00 96.31 175 ASN A C 1
ATOM 1380 O O . ASN A 1 175 ? -10.183 -36.813 -18.385 1.00 96.31 175 ASN A O 1
ATOM 1384 N N . ASN A 1 176 ? -11.615 -35.103 -18.148 1.00 95.38 176 ASN A N 1
ATOM 1385 C CA . ASN A 1 176 ? -11.278 -34.729 -16.769 1.00 95.38 176 ASN A CA 1
ATOM 1386 C C . ASN A 1 176 ? -12.561 -34.751 -15.911 1.00 95.38 176 ASN A C 1
ATOM 1388 O O . ASN A 1 176 ? -13.627 -35.137 -16.383 1.00 95.38 176 ASN A O 1
ATOM 1392 N N . GLU A 1 177 ? -12.479 -34.351 -14.642 1.00 92.00 177 GLU A N 1
ATOM 1393 C CA . GLU A 1 177 ? -13.607 -34.405 -13.702 1.00 92.00 177 GLU A CA 1
ATOM 1394 C C . GLU A 1 177 ? -14.212 -33.017 -13.413 1.00 92.00 177 GLU A C 1
ATOM 1396 O O . GLU A 1 177 ? -14.914 -32.841 -12.416 1.00 92.00 177 GLU A O 1
ATOM 1401 N N . ILE A 1 178 ? -13.970 -32.030 -14.289 1.00 91.06 178 ILE A N 1
ATOM 1402 C CA . ILE A 1 178 ? -14.294 -30.615 -14.054 1.00 91.06 178 ILE A CA 1
ATOM 1403 C C . ILE A 1 178 ? -15.806 -30.447 -13.925 1.00 91.06 178 ILE A C 1
ATOM 1405 O O . ILE A 1 178 ? -16.541 -30.604 -14.897 1.00 91.06 178 ILE A O 1
ATOM 1409 N N . SER A 1 179 ? -16.268 -30.094 -12.727 1.00 86.56 179 SER A N 1
ATOM 1410 C CA . SER A 1 179 ? -17.698 -29.920 -12.428 1.00 86.56 179 SER A CA 1
ATOM 1411 C C . SER A 1 179 ? -18.241 -28.516 -12.721 1.00 86.56 179 SER A C 1
ATOM 1413 O O . SER A 1 179 ? -19.449 -28.330 -12.878 1.00 86.56 179 SER A O 1
ATOM 1415 N N . CYS A 1 180 ? -17.356 -27.521 -12.791 1.00 83.81 180 CYS A N 1
ATOM 1416 C CA . CYS A 1 180 ? -17.702 -26.104 -12.826 1.00 83.81 180 CYS A CA 1
ATOM 1417 C C . CYS A 1 180 ? -16.576 -25.231 -13.402 1.00 83.81 180 CYS A C 1
ATOM 1419 O O . CYS A 1 180 ? -15.399 -25.586 -13.317 1.00 83.81 180 CYS A O 1
ATOM 1421 N N . ILE A 1 181 ? -16.930 -24.055 -13.936 1.00 83.25 181 ILE A N 1
ATOM 1422 C CA . ILE A 1 181 ? -15.971 -23.012 -14.348 1.00 83.25 181 ILE A CA 1
ATOM 1423 C C . ILE A 1 181 ? -16.400 -21.667 -13.756 1.00 83.25 181 ILE A C 1
ATOM 1425 O O . ILE A 1 181 ? -17.539 -21.241 -13.943 1.00 83.25 181 ILE A O 1
ATOM 1429 N N . ALA A 1 182 ? -15.489 -20.982 -13.063 1.00 75.12 182 ALA A N 1
ATOM 1430 C CA . ALA A 1 182 ? -15.762 -19.690 -12.438 1.00 75.12 182 ALA A CA 1
ATOM 1431 C C . ALA A 1 182 ? -15.733 -18.519 -13.446 1.00 75.12 182 ALA A C 1
ATOM 1433 O O . ALA A 1 182 ? -15.175 -18.611 -14.544 1.00 75.12 182 ALA A O 1
ATOM 1434 N N . ASN A 1 183 ? -16.298 -17.380 -13.036 1.00 72.44 183 ASN A N 1
ATOM 1435 C CA . ASN A 1 183 ? -16.293 -16.106 -13.772 1.00 72.44 183 ASN A CA 1
ATOM 1436 C C . ASN A 1 183 ? -14.873 -15.616 -14.133 1.00 72.44 183 ASN A C 1
ATOM 1438 O O . ASN A 1 183 ? -14.665 -15.031 -15.194 1.00 72.44 183 ASN A O 1
ATOM 1442 N N . ASP A 1 184 ? -13.898 -15.891 -13.263 1.00 69.56 184 ASP A N 1
ATOM 1443 C CA . ASP A 1 184 ? -12.526 -15.375 -13.341 1.00 69.56 184 ASP A CA 1
ATOM 1444 C C . ASP A 1 184 ? -11.479 -16.464 -13.676 1.00 69.56 184 ASP A C 1
ATOM 1446 O O . ASP A 1 184 ? -10.283 -16.287 -13.440 1.00 69.56 184 ASP A O 1
ATOM 1450 N N . THR A 1 185 ? -11.886 -17.619 -14.217 1.00 74.31 185 THR A N 1
ATOM 1451 C CA . THR A 1 185 ? -10.929 -18.666 -14.639 1.00 74.31 185 THR A CA 1
ATOM 1452 C C . THR A 1 185 ? -10.075 -18.224 -15.843 1.00 74.31 185 THR A C 1
ATOM 1454 O O . THR A 1 185 ? -8.925 -18.646 -15.961 1.00 74.31 185 THR A O 1
ATOM 1457 N N . PHE A 1 186 ? -10.595 -17.334 -16.702 1.00 75.75 186 PHE A N 1
ATOM 1458 C CA . PHE A 1 186 ? -9.949 -16.867 -17.944 1.00 75.75 186 PHE A CA 1
ATOM 1459 C C . PHE A 1 186 ? -9.790 -15.332 -18.009 1.00 75.75 186 PHE A C 1
ATOM 1461 O O . PHE A 1 186 ? -10.071 -14.717 -19.036 1.00 75.75 186 PHE A O 1
ATOM 1468 N N . THR A 1 187 ? -9.363 -14.713 -16.902 1.00 60.91 187 THR A N 1
ATOM 1469 C CA . THR A 1 187 ? -9.384 -13.252 -16.680 1.00 60.91 187 THR A CA 1
ATOM 1470 C C . THR A 1 187 ? -8.838 -12.364 -17.816 1.00 60.91 187 THR A C 1
ATOM 1472 O O . THR A 1 187 ? -7.852 -12.726 -18.469 1.00 60.91 187 THR A O 1
ATOM 1475 N N . PRO A 1 188 ? -9.384 -11.138 -17.985 1.00 48.97 188 PRO A N 1
ATOM 1476 C CA . PRO A 1 188 ? -9.277 -10.332 -19.206 1.00 48.97 188 PRO A CA 1
ATOM 1477 C C . PRO A 1 188 ? -7.976 -9.512 -19.321 1.00 48.97 188 PRO A C 1
ATOM 1479 O O . PRO A 1 188 ? -8.019 -8.328 -19.647 1.00 48.97 188 PRO A O 1
ATOM 1482 N N . PHE A 1 189 ? -6.830 -10.135 -19.043 1.00 52.34 189 PHE A N 1
ATOM 1483 C CA . PHE A 1 189 ? -5.503 -9.573 -19.332 1.00 52.34 189 PHE A CA 1
ATOM 1484 C C . PHE A 1 189 ? -4.577 -10.565 -20.058 1.00 52.34 189 PHE A C 1
ATOM 1486 O O . PHE A 1 189 ? -3.725 -10.135 -20.831 1.00 52.34 189 PHE A O 1
ATOM 1493 N N . ASP A 1 190 ? -4.773 -11.879 -19.868 1.00 57.38 190 ASP A N 1
ATOM 1494 C CA . ASP A 1 190 ? -3.800 -12.902 -20.289 1.00 57.38 190 ASP A CA 1
ATOM 1495 C C . ASP A 1 190 ? -4.298 -13.885 -21.369 1.00 57.38 190 ASP A C 1
ATOM 1497 O O . ASP A 1 190 ? -3.492 -14.641 -21.891 1.00 57.38 190 ASP A O 1
ATOM 1501 N N . MET A 1 191 ? -5.588 -13.923 -21.730 1.00 70.75 191 MET A N 1
ATOM 1502 C CA . MET A 1 191 ? -6.146 -15.009 -22.575 1.00 70.75 191 MET A CA 1
ATOM 1503 C C . MET A 1 191 ? -6.837 -14.531 -23.870 1.00 70.75 191 MET A C 1
ATOM 1505 O O . MET A 1 191 ? -7.589 -15.270 -24.502 1.00 70.75 191 MET A O 1
ATOM 1509 N N . HIS A 1 192 ? -6.536 -13.310 -24.326 1.00 73.38 192 HIS A N 1
ATOM 1510 C CA . HIS A 1 192 ? -7.141 -12.672 -25.514 1.00 73.38 192 HIS A CA 1
ATOM 1511 C C . HIS A 1 192 ? -6.737 -13.254 -26.882 1.00 73.38 192 HIS A C 1
ATOM 1513 O O . HIS A 1 192 ? -7.028 -12.638 -27.905 1.00 73.38 192 HIS A O 1
ATOM 1519 N N . LYS A 1 193 ? -6.006 -14.372 -26.923 1.00 85.62 193 LYS A N 1
ATOM 1520 C CA . LYS A 1 193 ? -5.651 -15.073 -28.170 1.00 85.62 193 LYS A CA 1
ATOM 1521 C C . LYS A 1 193 ? -6.242 -16.477 -28.251 1.00 85.62 193 LYS A C 1
ATOM 1523 O O . LYS A 1 193 ? -6.034 -17.150 -29.261 1.00 85.62 193 LYS A O 1
ATOM 1528 N N . LEU A 1 194 ? -6.978 -16.910 -27.222 1.00 90.81 194 LEU A N 1
ATOM 1529 C CA . LEU A 1 194 ? -7.559 -18.242 -27.181 1.00 90.81 194 LEU A CA 1
ATOM 1530 C C . LEU A 1 194 ? -8.629 -18.355 -28.270 1.00 90.81 194 LEU A C 1
ATOM 1532 O O . LEU A 1 194 ? -9.627 -17.633 -28.243 1.00 90.81 194 LEU A O 1
ATOM 1536 N N . SER A 1 195 ? -8.403 -19.251 -29.228 1.00 92.50 195 SER A N 1
ATOM 1537 C CA . SER A 1 195 ? -9.311 -19.537 -30.339 1.00 92.50 195 SER A CA 1
ATOM 1538 C C . SER A 1 195 ? -10.000 -20.892 -30.195 1.00 92.50 195 SER A C 1
ATOM 1540 O O . SER A 1 195 ? -11.096 -21.079 -30.716 1.00 92.50 195 SER A O 1
ATOM 1542 N N . ARG A 1 196 ? -9.413 -21.831 -29.446 1.00 95.12 196 ARG A N 1
ATOM 1543 C CA . ARG A 1 196 ? -9.936 -23.184 -29.245 1.00 95.12 196 ARG A CA 1
ATOM 1544 C C . ARG A 1 196 ? -9.929 -23.563 -27.766 1.00 95.12 196 ARG A C 1
ATOM 1546 O O . ARG A 1 196 ? -8.865 -23.666 -27.160 1.00 95.12 196 ARG A O 1
ATOM 1553 N N . LEU A 1 197 ? -11.115 -23.829 -27.220 1.00 94.56 197 LEU A N 1
ATOM 1554 C CA . LEU A 1 197 ? -11.311 -24.365 -25.871 1.00 94.56 197 LEU A CA 1
ATOM 1555 C C . LEU A 1 197 ? -12.107 -25.675 -25.944 1.00 94.56 197 LEU A C 1
ATOM 1557 O O . LEU A 1 197 ? -13.242 -25.687 -26.428 1.00 94.56 197 LEU A O 1
ATOM 1561 N N . ASP A 1 198 ? -11.511 -26.771 -25.471 1.00 95.88 198 ASP A N 1
ATOM 1562 C CA . ASP A 1 198 ? -12.134 -28.099 -25.472 1.00 95.88 198 ASP A CA 1
ATOM 1563 C C . ASP A 1 198 ? -12.244 -28.685 -24.054 1.00 95.88 198 ASP A C 1
ATOM 1565 O O . ASP A 1 198 ? -11.243 -28.941 -23.387 1.00 95.88 198 ASP A O 1
ATOM 1569 N N . LEU A 1 199 ? -13.486 -28.881 -23.612 1.00 95.12 199 LEU A N 1
ATOM 1570 C CA . LEU A 1 199 ? -13.918 -29.429 -22.320 1.00 95.12 199 LEU A CA 1
ATOM 1571 C C . LEU A 1 199 ? -14.800 -30.677 -22.526 1.00 95.12 199 LEU A C 1
ATOM 1573 O O . LEU A 1 199 ? -15.612 -31.028 -21.668 1.00 95.12 199 LEU A O 1
ATOM 1577 N N . TYR A 1 200 ? -14.685 -31.337 -23.682 1.00 95.75 200 TYR A N 1
ATOM 1578 C CA . TYR A 1 200 ? -15.394 -32.581 -23.977 1.00 95.75 200 TYR A CA 1
ATOM 1579 C C . TYR A 1 200 ? -15.181 -33.634 -22.885 1.00 95.75 200 TYR A C 1
ATOM 1581 O O . TYR A 1 200 ? -14.046 -33.829 -22.447 1.00 95.75 200 TYR A O 1
ATOM 1589 N N . GLU A 1 201 ? -16.250 -34.348 -22.521 1.00 95.06 201 GLU A N 1
ATOM 1590 C CA . GLU A 1 201 ? -16.201 -35.481 -21.583 1.00 95.06 201 GLU A CA 1
ATOM 1591 C C . GLU A 1 201 ? -15.665 -35.034 -20.213 1.00 95.06 201 GLU A C 1
ATOM 1593 O O . GLU A 1 201 ? -14.528 -35.290 -19.836 1.00 95.06 201 GLU A O 1
ATOM 1598 N N . ASN A 1 202 ? -16.483 -34.259 -19.504 1.00 95.06 202 ASN A N 1
ATOM 1599 C CA . ASN A 1 202 ? -16.214 -33.739 -18.163 1.00 95.06 202 ASN A CA 1
ATOM 1600 C C . ASN A 1 202 ? -17.510 -33.806 -17.324 1.00 95.06 202 ASN A C 1
ATOM 1602 O O . ASN A 1 202 ? -18.558 -34.256 -17.793 1.00 95.06 202 ASN A O 1
ATOM 1606 N N . ASN A 1 203 ? -17.460 -33.339 -16.075 1.00 91.56 203 ASN A N 1
ATOM 1607 C CA . ASN A 1 203 ? -18.609 -33.314 -15.163 1.00 91.56 203 ASN A CA 1
ATOM 1608 C C . ASN A 1 203 ? -19.346 -31.956 -15.149 1.00 91.56 203 ASN A C 1
ATOM 1610 O O . ASN A 1 203 ? -20.058 -31.662 -14.188 1.00 91.56 203 ASN A O 1
ATOM 1614 N N . LEU A 1 204 ? -19.173 -31.116 -16.178 1.00 90.31 204 LEU A N 1
ATOM 1615 C CA . LEU A 1 204 ? -19.522 -29.694 -16.143 1.00 90.31 204 LEU A CA 1
ATOM 1616 C C . LEU A 1 204 ? -21.036 -29.461 -16.045 1.00 90.31 204 LEU A C 1
ATOM 1618 O O . LEU A 1 204 ? -21.777 -29.699 -16.999 1.00 90.31 204 LEU A O 1
ATOM 1622 N N . GLN A 1 205 ? -21.479 -28.943 -14.899 1.00 86.56 205 GLN A N 1
ATOM 1623 C CA . GLN A 1 205 ? -22.882 -28.602 -14.638 1.00 86.56 205 GLN A CA 1
ATOM 1624 C C . GLN A 1 205 ? -23.180 -27.129 -14.943 1.00 86.56 205 GLN A C 1
ATOM 1626 O O . GLN A 1 205 ? -24.244 -26.816 -15.467 1.00 86.56 205 GLN A O 1
ATOM 1631 N N . GLU A 1 206 ? -22.251 -26.224 -14.633 1.00 81.31 206 GLU A N 1
ATOM 1632 C CA . GLU A 1 206 ? -22.475 -24.774 -14.636 1.00 81.31 206 GLU A CA 1
ATOM 1633 C C . GLU A 1 206 ? -21.198 -24.032 -15.099 1.00 81.31 206 GLU A C 1
ATOM 1635 O O . GLU A 1 206 ? -20.071 -24.441 -14.805 1.00 81.31 206 GLU A O 1
ATOM 1640 N N . ILE A 1 207 ? -21.376 -22.944 -15.858 1.00 84.25 207 ILE A N 1
ATOM 1641 C CA . ILE A 1 207 ? -20.316 -22.010 -16.271 1.00 84.25 207 ILE A CA 1
ATOM 1642 C C . ILE A 1 207 ? -20.738 -20.624 -15.797 1.00 84.25 207 ILE A C 1
ATOM 1644 O O . ILE A 1 207 ? -21.818 -20.163 -16.169 1.00 84.25 207 ILE A O 1
ATOM 1648 N N . GLY A 1 208 ? -19.878 -19.978 -15.009 1.00 75.06 208 GLY A N 1
ATOM 1649 C CA . GLY A 1 208 ? -20.153 -18.700 -14.364 1.00 75.06 208 GLY A CA 1
ATOM 1650 C C . GLY A 1 208 ? -20.486 -17.551 -15.320 1.00 75.06 208 GLY A C 1
ATOM 1651 O O . GLY A 1 208 ? -20.074 -17.502 -16.484 1.00 75.06 208 GLY A O 1
ATOM 1652 N N . ASP A 1 209 ? -21.227 -16.582 -14.787 1.00 75.38 209 ASP A N 1
ATOM 1653 C CA . ASP A 1 209 ? -21.680 -15.421 -15.542 1.00 75.38 209 ASP A CA 1
ATOM 1654 C C . ASP A 1 209 ? -20.515 -14.621 -16.137 1.00 75.38 209 ASP A C 1
ATOM 1656 O O . ASP A 1 209 ? -19.599 -14.174 -15.446 1.00 75.38 209 ASP A O 1
ATOM 1660 N N . GLY A 1 210 ? -20.577 -14.408 -17.452 1.00 71.38 210 GLY A N 1
ATOM 1661 C CA . GLY A 1 210 ? -19.606 -13.594 -18.178 1.00 71.38 210 GLY A CA 1
ATOM 1662 C C . GLY A 1 210 ? -18.274 -14.282 -18.496 1.00 71.38 210 GLY A C 1
ATOM 1663 O O . GLY A 1 210 ? -17.496 -13.689 -19.243 1.00 71.38 210 GLY A O 1
ATOM 1664 N N . THR A 1 211 ? -18.015 -15.518 -18.041 1.00 77.38 211 THR A N 1
ATOM 1665 C CA . THR A 1 211 ? -16.751 -16.243 -18.307 1.00 77.38 211 THR A CA 1
ATOM 1666 C C . THR A 1 211 ? -16.395 -16.254 -19.799 1.00 77.38 211 THR A C 1
ATOM 1668 O O . THR A 1 211 ? -15.299 -15.856 -20.187 1.00 77.38 211 THR A O 1
ATOM 1671 N N . LEU A 1 212 ? -17.334 -16.657 -20.665 1.00 81.69 212 LEU A N 1
ATOM 1672 C CA . LEU A 1 212 ? -17.093 -16.753 -22.113 1.00 81.69 212 LEU A CA 1
ATOM 1673 C C . LEU A 1 212 ? -17.073 -15.389 -22.824 1.00 81.69 212 LEU A C 1
ATOM 1675 O O . LEU A 1 212 ? -16.498 -15.263 -23.900 1.00 81.69 212 LEU A O 1
ATOM 1679 N N . GLN A 1 213 ? -17.653 -14.346 -22.222 1.00 78.19 213 GLN A N 1
ATOM 1680 C CA . GLN A 1 213 ? -17.680 -12.996 -22.802 1.00 78.19 213 GLN A CA 1
ATOM 1681 C C . GLN A 1 213 ? -16.288 -12.337 -22.794 1.00 78.19 213 GLN A C 1
ATOM 1683 O O . GLN A 1 213 ? -16.048 -11.405 -23.558 1.00 78.19 213 GLN A O 1
ATOM 1688 N N . GLN A 1 214 ? -15.364 -12.841 -21.968 1.00 72.81 214 GLN A N 1
ATOM 1689 C CA . GLN A 1 214 ? -13.964 -12.404 -21.907 1.00 72.81 214 GLN A CA 1
ATOM 1690 C C . GLN A 1 214 ? -13.112 -12.979 -23.059 1.00 72.81 214 GLN A C 1
ATOM 1692 O O . GLN A 1 214 ? -12.084 -12.402 -23.417 1.00 72.81 214 GLN A O 1
ATOM 1697 N N . LEU A 1 215 ? -13.549 -14.088 -23.672 1.00 82.25 215 LEU A N 1
ATOM 1698 C CA . LEU A 1 215 ? -12.842 -14.804 -24.739 1.00 82.25 215 LEU A CA 1
ATOM 1699 C C . LEU A 1 215 ? -13.243 -14.263 -26.123 1.00 82.25 215 LEU A C 1
ATOM 1701 O O . LEU A 1 215 ? -13.952 -14.907 -26.894 1.00 82.25 215 LEU A O 1
ATOM 1705 N N . SER A 1 216 ? -12.800 -13.044 -26.438 1.00 79.81 216 SER A N 1
ATOM 1706 C CA . SER A 1 216 ? -13.188 -12.316 -27.659 1.00 79.81 216 SER A CA 1
ATOM 1707 C C . SER A 1 216 ? -12.692 -12.926 -28.980 1.00 79.81 216 SER A C 1
ATOM 1709 O O . SER A 1 216 ? -13.230 -12.588 -30.032 1.00 79.81 216 SER A O 1
ATOM 1711 N N . THR A 1 217 ? -11.688 -13.807 -28.943 1.00 87.25 217 THR A N 1
ATOM 1712 C CA . THR A 1 217 ? -11.094 -14.483 -30.115 1.00 87.25 217 THR A CA 1
ATOM 1713 C C . THR A 1 217 ? -11.523 -15.939 -30.276 1.00 87.25 217 THR A C 1
ATOM 1715 O O . THR A 1 217 ? -10.946 -16.651 -31.094 1.00 87.25 217 THR A O 1
ATOM 1718 N N . LEU A 1 218 ? -12.481 -16.413 -29.477 1.00 89.81 218 LEU A N 1
ATOM 1719 C CA . LEU A 1 218 ? -12.868 -17.819 -29.459 1.00 89.81 218 LEU A CA 1
ATOM 1720 C C . LEU A 1 218 ? -13.550 -18.208 -30.780 1.00 89.81 218 LEU A C 1
ATOM 1722 O O . LEU A 1 218 ? -14.579 -17.647 -31.132 1.00 89.81 218 LEU A O 1
ATOM 1726 N N . GLU A 1 219 ? -12.997 -19.184 -31.498 1.00 92.69 219 GLU A N 1
ATOM 1727 C CA . GLU A 1 219 ? -13.520 -19.709 -32.769 1.00 92.69 219 GLU A CA 1
ATOM 1728 C C . GLU A 1 219 ? -14.153 -21.099 -32.598 1.00 92.69 219 GLU A C 1
ATOM 1730 O O . GLU A 1 219 ? -15.020 -21.488 -33.377 1.00 92.69 219 GLU A O 1
ATOM 1735 N N . TYR A 1 220 ? -13.742 -21.857 -31.575 1.00 93.94 220 TYR A N 1
ATOM 1736 C CA . TYR A 1 220 ? -14.214 -23.211 -31.283 1.00 93.94 220 TYR A CA 1
ATOM 1737 C C . TYR A 1 220 ? -14.414 -23.420 -29.780 1.00 93.94 220 TYR A C 1
ATOM 1739 O O . TYR A 1 220 ? -13.485 -23.218 -28.992 1.00 93.94 220 TYR A O 1
ATOM 1747 N N . PHE A 1 221 ? -15.602 -23.892 -29.393 1.00 93.25 221 PHE A N 1
ATOM 1748 C CA . PHE A 1 221 ? -15.939 -24.208 -28.003 1.00 93.25 221 PHE A CA 1
ATOM 1749 C C . PHE A 1 221 ? -16.686 -25.540 -27.895 1.00 93.25 221 PHE A C 1
ATOM 1751 O O . PHE A 1 221 ? -17.787 -25.702 -28.436 1.00 93.25 221 PHE A O 1
ATOM 1758 N N . ASN A 1 222 ? -16.088 -26.495 -27.180 1.00 93.75 222 ASN A N 1
ATOM 1759 C CA . ASN A 1 222 ? -16.609 -27.853 -27.049 1.00 93.75 222 ASN A CA 1
ATOM 1760 C C . ASN A 1 222 ? -16.900 -28.221 -25.591 1.00 93.75 222 ASN A C 1
ATOM 1762 O O . ASN A 1 222 ? -15.996 -28.232 -24.765 1.00 93.75 222 ASN A O 1
ATOM 1766 N N . ILE A 1 223 ? -18.166 -28.535 -25.307 1.00 93.31 223 ILE A N 1
ATOM 1767 C CA . ILE A 1 223 ? -18.685 -28.994 -24.006 1.00 93.31 223 ILE A CA 1
ATOM 1768 C C . ILE A 1 223 ? -19.615 -30.211 -24.173 1.00 93.31 223 ILE A C 1
ATOM 1770 O O . ILE A 1 223 ? -20.461 -30.482 -23.323 1.00 93.31 223 ILE A O 1
ATOM 1774 N N . LEU A 1 224 ? -19.488 -30.967 -25.272 1.00 93.25 224 LEU A N 1
ATOM 1775 C CA . LEU A 1 224 ? -20.206 -32.239 -25.434 1.00 93.25 224 LEU A CA 1
ATOM 1776 C C . LEU A 1 224 ? -19.825 -33.244 -24.334 1.00 93.25 224 LEU A C 1
ATOM 1778 O O . LEU A 1 224 ? -18.721 -33.200 -23.797 1.00 93.25 224 LEU A O 1
ATOM 1782 N N . ASN A 1 225 ? -20.747 -34.160 -24.022 1.00 92.12 225 ASN A N 1
ATOM 1783 C CA . ASN A 1 225 ? -20.633 -35.127 -22.924 1.00 92.12 225 ASN A CA 1
ATOM 1784 C C . ASN A 1 225 ? -20.329 -34.456 -21.571 1.00 92.12 225 ASN A C 1
ATOM 1786 O O . ASN A 1 225 ? -19.342 -34.774 -20.917 1.00 92.12 225 ASN A O 1
ATOM 1790 N N . ASN A 1 226 ? -21.191 -33.518 -21.173 1.00 93.25 226 ASN A N 1
ATOM 1791 C CA . ASN A 1 226 ? -21.190 -32.892 -19.853 1.00 93.25 226 ASN A CA 1
ATOM 1792 C C . ASN A 1 226 ? -22.629 -32.844 -19.295 1.00 93.25 226 ASN A C 1
ATOM 1794 O O . ASN A 1 226 ? -23.555 -32.576 -20.068 1.00 93.25 226 ASN A O 1
ATOM 1798 N N . PRO A 1 227 ? -22.847 -33.079 -17.987 1.00 90.75 227 PRO A N 1
ATOM 1799 C CA . PRO A 1 227 ? -24.163 -33.072 -17.346 1.00 90.75 227 PRO A CA 1
ATOM 1800 C C . PRO A 1 227 ? -24.662 -31.642 -17.048 1.00 90.75 227 PRO A C 1
ATOM 1802 O O . PRO A 1 227 ? -24.922 -31.289 -15.900 1.00 90.75 227 PRO A O 1
ATOM 1805 N N . VAL A 1 228 ? -24.805 -30.805 -18.080 1.00 91.12 228 VAL A N 1
ATOM 1806 C CA . VAL A 1 228 ? -25.131 -29.375 -17.923 1.00 91.12 228 VAL A CA 1
ATOM 1807 C C . VAL A 1 228 ? -26.499 -29.167 -17.253 1.00 91.12 228 VAL A C 1
ATOM 1809 O O . VAL A 1 228 ? -27.507 -29.727 -17.694 1.00 91.12 228 VAL A O 1
ATOM 1812 N N . ASN A 1 229 ? -26.546 -28.320 -16.221 1.00 88.19 229 ASN A N 1
ATOM 1813 C CA . ASN A 1 229 ? -27.772 -27.877 -15.564 1.00 88.19 229 ASN A CA 1
ATOM 1814 C C . ASN A 1 229 ? -28.232 -26.535 -16.157 1.00 88.19 229 ASN A C 1
ATOM 1816 O O . ASN A 1 229 ? -27.670 -25.476 -15.897 1.00 88.19 229 ASN A O 1
ATOM 1820 N N . CYS A 1 230 ? -29.292 -26.597 -16.954 1.00 90.06 230 CYS A N 1
ATOM 1821 C CA . CYS A 1 230 ? -29.924 -25.490 -17.656 1.00 90.06 230 CYS A CA 1
ATOM 1822 C C . CYS A 1 230 ? -30.980 -24.762 -16.798 1.00 90.06 230 CYS A C 1
ATOM 1824 O O . CYS A 1 230 ? -32.093 -24.495 -17.254 1.00 90.06 230 CYS A O 1
ATOM 1826 N N . ASN A 1 231 ? -30.653 -24.449 -15.543 1.00 85.81 231 ASN A N 1
ATOM 1827 C CA . ASN A 1 231 ? -31.442 -23.533 -14.716 1.00 85.81 231 ASN A CA 1
ATOM 1828 C C . ASN A 1 231 ? -31.107 -22.060 -15.055 1.00 85.81 231 ASN A C 1
ATOM 1830 O O . ASN A 1 231 ? -30.472 -21.759 -16.069 1.00 85.81 231 ASN A O 1
ATOM 1834 N N . CYS A 1 232 ? -31.535 -21.116 -14.211 1.00 82.38 232 CYS A N 1
ATOM 1835 C CA . CYS A 1 232 ? -31.287 -19.692 -14.451 1.00 82.38 232 CYS A CA 1
ATOM 1836 C C . CYS A 1 232 ? -29.801 -19.287 -14.407 1.00 82.38 232 CYS A C 1
ATOM 1838 O O . CYS A 1 232 ? -29.442 -18.301 -15.045 1.00 82.38 232 CYS A O 1
ATOM 1840 N N . LEU A 1 233 ? -28.929 -20.051 -13.735 1.00 76.12 233 LEU A N 1
ATOM 1841 C CA . LEU A 1 233 ? -27.489 -19.765 -13.661 1.00 76.12 233 LEU A CA 1
ATOM 1842 C C . LEU A 1 233 ? -26.798 -19.994 -15.015 1.00 76.12 233 LEU A C 1
ATOM 1844 O O . LEU A 1 233 ? -25.859 -19.289 -15.371 1.00 76.12 233 LEU A O 1
ATOM 1848 N N . PHE A 1 234 ? -27.310 -20.913 -15.840 1.00 85.19 234 PHE A N 1
ATOM 1849 C CA . PHE A 1 234 ? -26.780 -21.139 -17.189 1.00 85.19 234 PHE A CA 1
ATOM 1850 C C . PHE A 1 234 ? -27.297 -20.125 -18.230 1.00 85.19 234 PHE A C 1
ATOM 1852 O O . PHE A 1 234 ? -26.870 -20.143 -19.388 1.00 85.19 234 PHE A O 1
ATOM 1859 N N . GLN A 1 235 ? -28.204 -19.212 -17.854 1.00 85.31 235 GLN A N 1
ATOM 1860 C CA . GLN A 1 235 ? -28.884 -18.307 -18.789 1.00 85.31 235 GLN A CA 1
ATOM 1861 C C . GLN A 1 235 ? -27.919 -17.370 -19.532 1.00 85.31 235 GLN A C 1
ATOM 1863 O O . GLN A 1 235 ? -28.093 -17.139 -20.731 1.00 85.31 235 GLN A O 1
ATOM 1868 N N . SER A 1 236 ? -26.882 -16.854 -18.866 1.00 84.38 236 SER A N 1
ATOM 1869 C CA . SER A 1 236 ? -25.877 -15.980 -19.492 1.00 84.38 236 SER A CA 1
ATOM 1870 C C . SER A 1 236 ? -25.013 -16.730 -20.509 1.00 84.38 236 SER A C 1
ATOM 1872 O O . SER A 1 236 ? -24.769 -16.234 -21.613 1.00 84.38 236 SER A O 1
ATOM 1874 N N . THR A 1 237 ? -24.627 -17.965 -20.180 1.00 87.00 237 THR A N 1
ATOM 1875 C CA . THR A 1 237 ? -23.858 -18.857 -21.055 1.00 87.00 237 THR A CA 1
ATOM 1876 C C . THR A 1 237 ? -24.681 -19.290 -22.271 1.00 87.00 237 THR A C 1
ATOM 1878 O O . THR A 1 237 ? -24.221 -19.130 -23.403 1.00 87.00 237 THR A O 1
ATOM 1881 N N . ALA A 1 238 ? -25.934 -19.721 -22.079 1.00 88.88 238 ALA A N 1
ATOM 1882 C CA . ALA A 1 238 ? -26.852 -20.025 -23.179 1.00 88.88 238 ALA A CA 1
ATOM 1883 C C . ALA A 1 238 ? -27.076 -18.806 -24.093 1.00 88.88 238 ALA A C 1
ATOM 1885 O O . ALA A 1 238 ? -26.976 -18.919 -25.315 1.00 88.88 238 ALA A O 1
ATOM 1886 N N . LYS A 1 239 ? -27.289 -17.616 -23.514 1.00 89.31 239 LYS A N 1
ATOM 1887 C CA . LYS A 1 239 ? -27.434 -16.354 -24.257 1.00 89.31 239 LYS A CA 1
ATOM 1888 C C . LYS A 1 239 ? -26.189 -16.017 -25.080 1.00 89.31 239 LYS A C 1
ATOM 1890 O O . LYS A 1 239 ? -26.325 -15.615 -26.235 1.00 89.31 239 LYS A O 1
ATOM 1895 N N . TYR A 1 240 ? -24.991 -16.191 -24.517 1.00 89.31 240 TYR A N 1
ATOM 1896 C CA . TYR A 1 240 ? -23.737 -16.014 -25.252 1.00 89.31 240 TYR A CA 1
ATOM 1897 C C . TYR A 1 240 ? -23.674 -16.974 -26.445 1.00 89.31 240 TYR A C 1
ATOM 1899 O O . TYR A 1 240 ? -23.535 -16.514 -27.580 1.00 89.31 240 TYR A O 1
ATOM 1907 N N . MET A 1 241 ? -23.886 -18.276 -26.218 1.00 89.06 241 MET A N 1
ATOM 1908 C CA . MET A 1 241 ? -23.847 -19.295 -27.273 1.00 89.06 241 MET A CA 1
ATOM 1909 C C . MET A 1 241 ? -24.858 -19.006 -28.397 1.00 89.06 241 MET A C 1
ATOM 1911 O O . MET A 1 241 ? -24.489 -18.969 -29.571 1.00 89.06 241 MET A O 1
ATOM 1915 N N . GLN A 1 242 ? -26.109 -18.694 -28.049 1.00 89.00 242 GLN A N 1
ATOM 1916 C CA . GLN A 1 242 ? -27.156 -18.324 -29.010 1.00 89.00 242 GLN A CA 1
ATOM 1917 C C . GLN A 1 242 ? -26.824 -17.040 -29.791 1.00 89.00 242 GLN A C 1
ATOM 1919 O O . GLN A 1 242 ? -27.158 -16.935 -30.972 1.00 89.00 242 GLN A O 1
ATOM 1924 N N . SER A 1 243 ? -26.151 -16.064 -29.175 1.00 89.62 243 SER A N 1
ATOM 1925 C CA . SER A 1 243 ? -25.753 -14.818 -29.850 1.00 89.62 243 SER A CA 1
ATOM 1926 C C . SER A 1 243 ? -24.539 -14.975 -30.776 1.00 89.62 243 SER A C 1
ATOM 1928 O O . SER A 1 243 ? -24.476 -14.326 -31.820 1.00 89.62 243 SER A O 1
ATOM 1930 N N . MET A 1 244 ? -23.610 -15.873 -30.433 1.00 89.00 244 MET A N 1
ATOM 1931 C CA . MET A 1 244 ? -22.321 -16.036 -31.117 1.00 89.00 244 MET A CA 1
ATOM 1932 C C . MET A 1 244 ? -22.293 -17.200 -32.124 1.00 89.00 244 MET A C 1
ATOM 1934 O O . MET A 1 244 ? -21.302 -17.367 -32.831 1.00 89.00 244 MET A O 1
ATOM 1938 N N . GLN A 1 245 ? -23.381 -17.970 -32.260 1.00 85.38 245 GLN A N 1
ATOM 1939 C CA . GLN A 1 245 ? -23.493 -19.174 -33.113 1.00 85.38 245 GLN A CA 1
ATOM 1940 C C . GLN A 1 245 ? -23.125 -19.002 -34.604 1.00 85.38 245 GLN A C 1
ATOM 1942 O O . GLN A 1 245 ? -22.964 -19.987 -35.317 1.00 85.38 245 GLN A O 1
ATOM 1947 N N . LYS A 1 246 ? -23.020 -17.763 -35.103 1.00 83.75 246 LYS A N 1
ATOM 1948 C CA . LYS A 1 246 ? -22.593 -17.454 -36.484 1.00 83.75 246 LYS A CA 1
ATOM 1949 C C . LYS A 1 246 ? -21.087 -17.206 -36.629 1.00 83.75 246 LYS A C 1
ATOM 1951 O O . LYS A 1 246 ? -20.612 -17.084 -37.752 1.00 83.75 246 LYS A O 1
ATOM 1956 N N . GLN A 1 247 ? -20.377 -17.049 -35.514 1.00 84.56 247 GLN A N 1
ATOM 1957 C CA . GLN A 1 247 ? -18.955 -16.698 -35.450 1.00 84.56 247 GLN A CA 1
ATOM 1958 C C . GLN A 1 247 ? -18.132 -17.803 -34.779 1.00 84.56 247 GLN A C 1
ATOM 1960 O O . GLN A 1 247 ? -16.989 -18.020 -35.162 1.00 84.56 247 GLN A O 1
ATOM 1965 N N . ILE A 1 248 ? -18.725 -18.517 -33.817 1.00 87.50 248 ILE A N 1
ATOM 1966 C CA . ILE A 1 248 ? -18.062 -19.555 -33.026 1.00 87.50 248 ILE A CA 1
ATOM 1967 C C . ILE A 1 248 ? -18.648 -20.920 -33.380 1.00 87.50 248 ILE A C 1
ATOM 1969 O O . ILE A 1 248 ? -19.862 -21.127 -33.317 1.00 87.50 248 ILE A O 1
ATOM 1973 N N . ALA A 1 249 ? -17.775 -21.871 -33.708 1.00 89.56 249 ALA A N 1
ATOM 1974 C CA . ALA A 1 249 ? -18.114 -23.275 -33.858 1.00 89.56 249 ALA A CA 1
ATOM 1975 C C . ALA A 1 249 ? -18.364 -23.898 -32.476 1.00 89.56 249 ALA A C 1
ATOM 1977 O O . ALA A 1 249 ? -17.458 -24.425 -31.823 1.00 89.56 249 ALA A O 1
ATOM 1978 N N . PHE A 1 250 ? -19.613 -23.817 -32.025 1.00 87.00 250 PHE A N 1
ATOM 1979 C CA . PHE A 1 250 ? -20.072 -24.518 -30.836 1.00 87.00 250 PHE A CA 1
ATOM 1980 C C . PHE A 1 250 ? -20.300 -26.001 -31.120 1.00 87.00 250 PHE A C 1
ATOM 1982 O O . PHE A 1 250 ? -20.916 -26.382 -32.116 1.00 87.00 250 PHE A O 1
ATOM 1989 N N . SER A 1 251 ? -19.877 -26.841 -30.181 1.00 81.25 251 SER A N 1
ATOM 1990 C CA . SER A 1 251 ? -20.461 -28.173 -30.018 1.00 81.25 251 SER A CA 1
ATOM 1991 C C . SER A 1 251 ? -21.973 -28.083 -29.727 1.00 81.25 251 SER A C 1
ATOM 1993 O O . SER A 1 251 ? -22.457 -27.023 -29.329 1.00 81.25 251 SER A O 1
ATOM 1995 N N . SER A 1 252 ? -22.727 -29.176 -29.894 1.00 84.06 252 SER A N 1
ATOM 1996 C CA . SER A 1 252 ? -24.188 -29.205 -29.678 1.00 84.06 252 SER A CA 1
ATOM 1997 C C . SER A 1 252 ? -24.571 -29.937 -28.376 1.00 84.06 252 SER A C 1
ATOM 1999 O O . SER A 1 252 ? -25.102 -31.049 -28.443 1.00 84.06 252 SER A O 1
ATOM 2001 N N . PRO A 1 253 ? -24.282 -29.373 -27.186 1.00 88.62 253 PRO A N 1
ATOM 2002 C CA . PRO A 1 253 ? -24.610 -29.994 -25.909 1.00 88.62 253 PRO A CA 1
ATOM 2003 C C . PRO A 1 253 ? -26.122 -30.052 -25.684 1.00 88.62 253 PRO A C 1
ATOM 2005 O O . PRO A 1 253 ? -26.893 -29.241 -26.212 1.00 88.62 253 PRO A O 1
ATOM 2008 N N . LYS A 1 254 ? -26.519 -31.000 -24.839 1.00 91.38 254 LYS A N 1
ATOM 2009 C CA . LYS A 1 254 ? -27.880 -31.148 -24.333 1.00 91.38 254 LYS A CA 1
ATOM 2010 C C . LYS A 1 254 ? -27.910 -30.840 -22.844 1.00 91.38 254 LYS A C 1
ATOM 2012 O O . LYS A 1 254 ? -26.931 -31.103 -22.151 1.00 91.38 254 LYS A O 1
ATOM 2017 N N . CYS A 1 255 ? -29.030 -30.323 -22.363 1.00 92.69 255 CYS A N 1
ATOM 2018 C CA . CYS A 1 255 ? -29.275 -30.197 -20.933 1.00 92.69 255 CYS A CA 1
ATOM 2019 C C . CYS A 1 255 ? -29.457 -31.582 -20.300 1.00 92.69 255 CYS A C 1
ATOM 2021 O O . CYS A 1 255 ? -30.102 -32.458 -20.881 1.00 92.69 255 CYS A O 1
ATOM 2023 N N . ASN A 1 256 ? -28.904 -31.763 -19.105 1.00 93.19 256 ASN A N 1
ATOM 2024 C CA . ASN A 1 256 ? -29.108 -32.933 -18.251 1.00 93.19 256 ASN A CA 1
ATOM 2025 C C . ASN A 1 256 ? -30.074 -32.602 -17.105 1.00 93.19 256 ASN A C 1
ATOM 2027 O O . ASN A 1 256 ? -30.946 -33.389 -16.763 1.00 93.19 256 ASN A O 1
ATOM 2031 N N . GLU A 1 257 ? -29.946 -31.401 -16.547 1.00 86.00 257 GLU A N 1
ATOM 2032 C CA . GLU A 1 257 ? -30.894 -30.828 -15.593 1.00 86.00 257 GLU A CA 1
ATOM 2033 C C . GLU A 1 257 ? -31.419 -29.481 -16.122 1.00 86.00 257 GLU A C 1
ATOM 2035 O O . GLU A 1 257 ? -30.809 -28.902 -17.024 1.00 86.00 257 GLU A O 1
ATOM 2040 N N . PRO A 1 258 ? -32.520 -28.944 -15.569 1.00 84.75 258 PRO A N 1
ATOM 2041 C CA . PRO A 1 258 ? -33.526 -29.652 -14.774 1.00 84.75 258 PRO A CA 1
ATOM 2042 C C . PRO A 1 258 ? -34.320 -30.651 -15.636 1.00 84.75 258 PRO A C 1
ATOM 2044 O O . PRO A 1 258 ? -34.374 -30.518 -16.853 1.00 84.75 258 PRO A O 1
ATOM 2047 N N . GLN A 1 259 ? -34.991 -31.624 -15.007 1.00 85.00 259 GLN A N 1
ATOM 2048 C CA . GLN A 1 259 ? -35.666 -32.745 -15.692 1.00 85.00 259 GLN A CA 1
ATOM 2049 C C . GLN A 1 259 ? -36.637 -32.328 -16.822 1.00 85.00 259 GLN A C 1
ATOM 2051 O O . GLN A 1 259 ? -36.813 -33.051 -17.795 1.00 85.00 259 GLN A O 1
ATOM 2056 N N . TYR A 1 260 ? -37.262 -31.148 -16.730 1.00 87.44 260 TYR A N 1
ATOM 2057 C CA . TYR A 1 260 ? -38.176 -30.642 -17.764 1.00 87.44 260 TYR A CA 1
ATOM 2058 C C . TYR A 1 260 ? -37.474 -30.091 -19.025 1.00 87.44 260 TYR A C 1
ATOM 2060 O O . TYR A 1 260 ? -38.148 -29.831 -20.019 1.00 87.44 260 TYR A O 1
ATOM 2068 N N . LEU A 1 261 ? -36.146 -29.926 -18.992 1.00 90.94 261 LEU A N 1
ATOM 2069 C CA . LEU A 1 261 ? -35.284 -29.576 -20.130 1.00 90.94 261 LEU A CA 1
ATOM 2070 C C . LEU A 1 261 ? -34.313 -30.712 -20.505 1.00 90.94 261 LEU A C 1
ATOM 2072 O O . LEU A 1 261 ? -33.531 -30.557 -21.442 1.00 90.94 261 LEU A O 1
ATOM 2076 N N . GLU A 1 262 ? -34.355 -31.854 -19.814 1.00 92.19 262 GLU A N 1
ATOM 2077 C CA . GLU A 1 262 ? -33.466 -32.992 -20.059 1.00 92.19 262 GLU A CA 1
ATOM 2078 C C . GLU A 1 262 ? -33.532 -33.457 -21.529 1.00 92.19 262 GLU A C 1
ATOM 2080 O O . GLU A 1 262 ? -34.601 -33.670 -22.103 1.00 92.19 262 GLU A O 1
ATOM 2085 N N . GLY A 1 263 ? -32.368 -33.585 -22.169 1.00 89.56 263 GLY A N 1
ATOM 2086 C CA . GLY A 1 263 ? -32.228 -34.031 -23.556 1.00 89.56 263 GLY A CA 1
ATOM 2087 C C . GLY A 1 263 ? -32.431 -32.961 -24.641 1.00 89.56 263 GLY A C 1
ATOM 2088 O O . GLY A 1 263 ? -32.128 -33.248 -25.807 1.00 89.56 263 GLY A O 1
ATOM 2089 N N . PHE A 1 264 ? -32.878 -31.747 -24.298 1.00 93.00 264 PHE A N 1
ATOM 2090 C CA . PHE A 1 264 ? -32.999 -30.623 -25.239 1.00 93.00 264 PHE A CA 1
ATOM 2091 C C . PHE A 1 264 ? -31.639 -29.971 -25.526 1.00 93.00 264 PHE A C 1
ATOM 2093 O O . PHE A 1 264 ? -30.789 -29.870 -24.643 1.00 93.00 264 PHE A O 1
ATOM 2100 N N . TYR A 1 265 ? -31.428 -29.511 -26.763 1.00 91.94 265 TYR A N 1
ATOM 2101 C CA . TYR A 1 265 ? -30.206 -28.806 -27.163 1.00 91.94 265 TYR A CA 1
ATOM 2102 C C . TYR A 1 265 ? -30.196 -27.367 -26.637 1.00 91.94 265 TYR A C 1
ATOM 2104 O O . TYR A 1 265 ? -31.145 -26.617 -26.850 1.00 91.94 265 TYR A O 1
ATOM 2112 N N . ILE A 1 266 ? -29.090 -26.947 -26.015 1.00 90.62 266 ILE A N 1
ATOM 2113 C CA . ILE A 1 266 ? -28.973 -25.634 -25.343 1.00 90.62 266 ILE A CA 1
ATOM 2114 C C . ILE A 1 266 ? -29.234 -24.449 -26.295 1.00 90.62 266 ILE A C 1
ATOM 2116 O O . ILE A 1 266 ? -29.809 -23.433 -25.901 1.00 90.62 266 ILE A O 1
ATOM 2120 N N . LEU A 1 267 ? -28.832 -24.575 -27.562 1.00 88.06 267 LEU A N 1
ATOM 2121 C CA . LEU A 1 267 ? -29.017 -23.531 -28.576 1.00 88.06 267 LEU A CA 1
ATOM 2122 C C . LEU A 1 267 ? -30.491 -23.308 -28.962 1.00 88.06 267 LEU A C 1
ATOM 2124 O O . LEU A 1 267 ? -30.824 -22.209 -29.398 1.00 88.06 267 LEU A O 1
ATOM 2128 N N . ASP A 1 268 ? -31.357 -24.304 -28.753 1.00 90.81 268 ASP A N 1
ATOM 2129 C CA . ASP A 1 268 ? -32.768 -24.279 -29.160 1.00 90.81 268 ASP A CA 1
ATOM 2130 C C . ASP A 1 268 ? -33.724 -23.880 -28.015 1.00 90.81 268 ASP A C 1
ATOM 2132 O O . ASP A 1 268 ? -34.916 -23.670 -28.244 1.00 90.81 268 ASP A O 1
ATOM 2136 N N . ILE A 1 269 ? -33.228 -23.770 -26.774 1.00 90.75 269 ILE A N 1
ATOM 2137 C CA . ILE A 1 269 ? -34.050 -23.475 -25.589 1.00 90.75 269 ILE A CA 1
ATOM 2138 C C . ILE A 1 269 ? -34.297 -21.961 -25.455 1.00 90.75 269 ILE A C 1
ATOM 2140 O O . ILE A 1 269 ? -33.338 -21.182 -25.402 1.00 90.75 269 ILE A O 1
ATOM 2144 N N . PRO A 1 270 ? -35.557 -21.502 -25.322 1.00 90.31 270 PRO A N 1
ATOM 2145 C CA . PRO A 1 270 ? -35.852 -20.104 -25.030 1.00 90.31 270 PRO A CA 1
ATOM 2146 C C . PRO A 1 270 ? -35.234 -19.660 -23.699 1.00 90.31 270 PRO A C 1
ATOM 2148 O O . PRO A 1 270 ? -35.437 -20.290 -22.662 1.00 90.31 270 PRO A O 1
ATOM 2151 N N . LEU A 1 271 ? -34.544 -18.514 -23.686 1.00 88.25 271 LEU A N 1
ATOM 2152 C CA . LEU A 1 271 ? -33.930 -17.968 -22.463 1.00 88.25 271 LEU A CA 1
ATOM 2153 C C . LEU A 1 271 ? -34.940 -17.716 -21.329 1.00 88.25 271 LEU A C 1
ATOM 2155 O O . LEU A 1 271 ? -34.537 -17.620 -20.173 1.00 88.25 271 LEU A O 1
ATOM 2159 N N . SER A 1 272 ? -36.236 -17.605 -21.640 1.00 87.12 272 SER A N 1
ATOM 2160 C CA . SER A 1 272 ? -37.317 -17.500 -20.655 1.00 87.12 272 SER A CA 1
ATOM 2161 C C . SER A 1 272 ? -37.509 -18.755 -19.814 1.00 87.12 272 SER A C 1
ATOM 2163 O O . SER A 1 272 ? -38.076 -18.647 -18.730 1.00 87.12 272 SER A O 1
ATOM 2165 N N . ASP A 1 273 ? -37.087 -19.919 -20.308 1.00 88.31 273 ASP A N 1
ATOM 2166 C CA . ASP A 1 273 ? -37.438 -21.229 -19.750 1.00 88.31 273 ASP A CA 1
ATOM 2167 C C . ASP A 1 273 ? -36.327 -21.786 -18.846 1.00 88.31 273 ASP A C 1
ATOM 2169 O O . ASP A 1 273 ? -36.575 -22.669 -18.029 1.00 88.31 273 ASP A O 1
ATOM 2173 N N . LEU A 1 274 ? -35.142 -21.170 -18.910 1.00 86.81 274 LEU A N 1
ATOM 2174 C CA . LEU A 1 274 ? -34.014 -21.348 -17.997 1.00 86.81 274 LEU A CA 1
ATOM 2175 C C . LEU A 1 274 ? -34.339 -20.701 -16.636 1.00 86.81 274 LEU A C 1
ATOM 2177 O O . LEU A 1 274 ? -34.030 -19.533 -16.390 1.00 86.81 274 LEU A O 1
ATOM 2181 N N . LYS A 1 275 ? -35.030 -21.441 -15.758 1.00 80.31 275 LYS A N 1
ATOM 2182 C CA . LYS A 1 275 ? -35.534 -20.952 -14.459 1.00 80.31 275 LYS A CA 1
ATOM 2183 C C . LYS A 1 275 ? -34.948 -21.738 -13.290 1.00 80.31 275 LYS A C 1
ATOM 2185 O O . LYS A 1 275 ? -34.816 -22.957 -13.361 1.00 80.31 275 LYS A O 1
ATOM 2190 N N . CYS A 1 276 ? -34.665 -21.034 -12.198 1.00 74.00 276 CYS A N 1
ATOM 2191 C CA . CYS A 1 276 ? -34.286 -21.633 -10.919 1.00 74.00 276 CYS A CA 1
ATOM 2192 C C . CYS A 1 276 ? -35.517 -21.968 -10.058 1.00 74.00 276 CYS A C 1
ATOM 2194 O O . CYS A 1 276 ? -36.584 -21.361 -10.197 1.00 74.00 276 CYS A O 1
ATOM 2196 N N . ALA A 1 277 ? -35.368 -22.943 -9.165 1.00 69.75 277 ALA A N 1
ATOM 2197 C CA . ALA A 1 277 ? -36.385 -23.359 -8.210 1.00 69.75 277 ALA A CA 1
ATOM 2198 C C . ALA A 1 277 ? -36.542 -22.335 -7.063 1.00 69.75 277 ALA A C 1
ATOM 2200 O O . ALA A 1 277 ? -35.569 -21.697 -6.655 1.00 69.75 277 ALA A O 1
ATOM 2201 N N . PRO A 1 278 ? -37.750 -22.169 -6.487 1.00 50.62 278 PRO A N 1
ATOM 2202 C CA . PRO A 1 278 ? -37.971 -21.239 -5.380 1.00 50.62 278 PRO A CA 1
ATOM 2203 C C . PRO A 1 278 ? -37.193 -21.678 -4.128 1.00 50.62 278 PRO A C 1
ATOM 2205 O O . PRO A 1 278 ? -37.586 -22.613 -3.434 1.00 50.62 278 PRO A O 1
ATOM 2208 N N . GLY A 1 279 ? -36.089 -20.982 -3.847 1.00 49.75 279 GLY A N 1
ATOM 2209 C CA . GLY A 1 279 ? -35.129 -21.316 -2.787 1.00 49.75 279 GLY A CA 1
ATOM 2210 C C . GLY A 1 279 ? -33.673 -21.334 -3.266 1.00 49.75 279 GLY A C 1
ATOM 2211 O O . GLY A 1 279 ? -32.769 -21.189 -2.448 1.00 49.75 279 GLY A O 1
ATOM 2212 N N . GLU A 1 280 ? -33.435 -21.434 -4.577 1.00 50.72 280 GLU A N 1
ATOM 2213 C CA . GLU A 1 280 ? -32.122 -21.190 -5.183 1.00 50.72 280 GLU A CA 1
ATOM 2214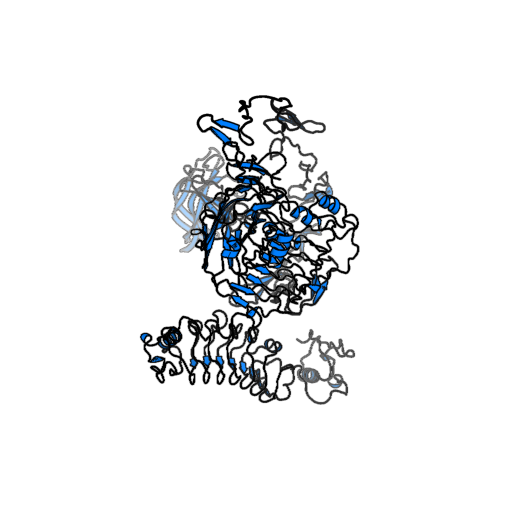 C C . GLU A 1 280 ? -31.866 -19.673 -5.260 1.00 50.72 280 GLU A C 1
ATOM 2216 O O . GLU A 1 280 ? -32.350 -18.989 -6.159 1.00 50.72 280 GLU A O 1
ATOM 2221 N N . THR A 1 281 ? -31.124 -19.131 -4.290 1.00 44.38 281 THR A N 1
ATOM 2222 C CA . THR A 1 281 ? -30.645 -17.736 -4.285 1.00 44.38 281 THR A CA 1
ATOM 2223 C C . THR A 1 281 ? -29.124 -17.704 -4.414 1.00 44.38 281 THR A C 1
ATOM 2225 O O . THR A 1 281 ? -28.470 -18.082 -3.446 1.00 44.38 281 THR A O 1
ATOM 2228 N N . ASP A 1 282 ? -28.576 -17.265 -5.557 1.00 43.66 282 ASP A N 1
ATOM 2229 C CA . ASP A 1 282 ? -27.166 -16.880 -5.842 1.00 43.66 282 ASP A CA 1
ATOM 2230 C C . ASP A 1 282 ? -26.011 -17.732 -5.252 1.00 43.66 282 ASP A C 1
ATOM 2232 O O . ASP A 1 282 ? -24.841 -17.345 -5.295 1.00 43.66 282 ASP A O 1
ATOM 2236 N N . HIS A 1 283 ? -26.288 -18.924 -4.729 1.00 42.38 283 HIS A N 1
ATOM 2237 C CA . HIS A 1 283 ? -25.306 -19.835 -4.147 1.00 42.38 283 HIS A CA 1
ATOM 2238 C C . HIS A 1 283 ? -24.768 -20.785 -5.219 1.00 42.38 283 HIS A C 1
ATOM 2240 O O . HIS A 1 283 ? -24.972 -21.997 -5.188 1.00 42.38 283 HIS A O 1
ATOM 2246 N N . VAL A 1 284 ? -24.070 -20.155 -6.166 1.00 47.53 284 VAL A N 1
ATOM 2247 C CA . VAL A 1 284 ? -23.254 -20.734 -7.237 1.00 47.53 284 VAL A CA 1
ATOM 2248 C C . VAL A 1 284 ? -22.432 -21.923 -6.725 1.00 47.53 284 VAL A C 1
ATOM 2250 O O . VAL A 1 284 ? -21.607 -21.767 -5.820 1.00 47.53 284 VAL A O 1
ATOM 2253 N N . LYS A 1 285 ? -22.610 -23.105 -7.335 1.00 48.72 285 LYS A N 1
ATOM 2254 C CA . LYS A 1 285 ? -21.771 -24.286 -7.049 1.00 48.72 285 LYS A CA 1
ATOM 2255 C C . LYS A 1 285 ? -20.384 -24.163 -7.690 1.00 48.72 285 LYS A C 1
ATOM 2257 O O . LYS A 1 285 ? -19.455 -24.826 -7.241 1.00 48.72 285 LYS A O 1
ATOM 2262 N N . CYS A 1 286 ? -20.212 -23.259 -8.658 1.00 55.78 286 CYS A N 1
ATOM 2263 C CA . CYS A 1 286 ? -18.932 -22.935 -9.306 1.00 55.78 286 CYS A CA 1
ATOM 2264 C C . CYS A 1 286 ? -17.900 -22.171 -8.447 1.00 55.78 286 CYS A C 1
ATOM 2266 O O . CYS A 1 286 ? -17.061 -21.455 -8.993 1.00 55.78 286 CYS A O 1
ATOM 2268 N N . GLN A 1 287 ? -17.921 -22.300 -7.117 1.00 50.31 287 GLN A N 1
ATOM 2269 C CA . GLN A 1 287 ? -16.822 -21.833 -6.265 1.00 50.31 287 GLN A CA 1
ATOM 2270 C C . GLN A 1 287 ? -15.926 -23.010 -5.878 1.00 50.31 287 GLN A C 1
ATOM 2272 O O . GLN A 1 287 ? -16.100 -23.651 -4.840 1.00 50.31 287 GLN A O 1
ATOM 2277 N N . THR A 1 288 ? -14.939 -23.287 -6.729 1.00 43.78 288 THR A N 1
ATOM 2278 C CA . THR A 1 288 ? -13.902 -24.288 -6.470 1.00 43.78 288 THR A CA 1
ATOM 2279 C C . THR A 1 288 ? -12.992 -23.811 -5.341 1.00 43.78 288 THR A C 1
ATOM 2281 O O . THR A 1 288 ? -12.052 -23.044 -5.554 1.00 43.78 288 THR A O 1
ATOM 2284 N N . GLY A 1 289 ? -13.298 -24.267 -4.129 1.00 43.34 289 GLY A N 1
ATOM 2285 C CA . GLY A 1 289 ? -12.625 -23.850 -2.908 1.00 43.34 289 GLY A CA 1
ATOM 2286 C C . GLY A 1 289 ? -13.326 -22.671 -2.240 1.00 43.34 289 GLY A C 1
ATOM 2287 O O . GLY A 1 289 ? -13.496 -21.597 -2.813 1.00 43.34 289 GLY A O 1
ATOM 2288 N N . SER A 1 290 ? -13.672 -22.863 -0.967 1.00 43.97 290 SER A N 1
ATOM 2289 C CA . SER A 1 290 ? -13.938 -21.760 -0.049 1.00 43.97 290 SER A CA 1
ATOM 2290 C C . SER A 1 290 ? -12.817 -20.725 -0.154 1.00 43.97 290 SER A C 1
ATOM 2292 O O . SER A 1 290 ? -11.646 -21.103 -0.067 1.00 43.97 290 SER A O 1
ATOM 2294 N N . LYS A 1 291 ? -13.152 -19.428 -0.236 1.00 57.47 291 LYS A N 1
ATOM 2295 C CA . LYS A 1 291 ? -12.196 -18.302 -0.120 1.00 57.47 291 LYS A CA 1
ATOM 2296 C C . LYS A 1 291 ? -11.666 -18.150 1.315 1.00 57.47 291 LYS A C 1
ATOM 2298 O O . LYS A 1 291 ? -11.691 -17.077 1.913 1.00 57.47 291 LYS A O 1
ATOM 2303 N N . CYS A 1 292 ? -11.299 -19.270 1.915 1.00 60.81 292 CYS A N 1
ATOM 2304 C CA . CYS A 1 292 ? -10.808 -19.402 3.261 1.00 60.81 292 CYS A CA 1
ATOM 2305 C C . CYS A 1 292 ? -9.895 -20.628 3.321 1.00 60.81 292 CYS A C 1
ATOM 2307 O O . CYS A 1 292 ? -10.350 -21.726 2.981 1.00 60.81 292 CYS A O 1
ATOM 2309 N N . PRO A 1 293 ? -8.633 -20.481 3.762 1.00 67.88 293 PRO A N 1
ATOM 2310 C CA . PRO A 1 293 ? -7.770 -21.623 4.029 1.00 67.88 293 PRO A CA 1
ATOM 2311 C C . PRO A 1 293 ? -8.450 -22.603 4.991 1.00 67.88 293 PRO A C 1
ATOM 2313 O O . PRO A 1 293 ? -9.047 -22.170 5.972 1.00 67.88 293 PRO A O 1
ATOM 2316 N N . ARG A 1 294 ? -8.308 -23.920 4.771 1.00 58.69 294 ARG A N 1
ATOM 2317 C CA . ARG A 1 294 ? -9.040 -24.985 5.505 1.00 58.69 294 ARG A CA 1
ATOM 2318 C C . ARG A 1 294 ? -8.941 -24.945 7.042 1.00 58.69 294 ARG A C 1
ATOM 2320 O O . ARG A 1 294 ? -9.703 -25.636 7.709 1.00 58.69 294 ARG A O 1
ATOM 2327 N N . LYS A 1 295 ? -7.984 -24.199 7.604 1.00 65.06 295 LYS A N 1
ATOM 2328 C CA . LYS A 1 295 ? -7.798 -24.017 9.054 1.00 65.06 295 LYS A CA 1
ATOM 2329 C C . LYS A 1 295 ? -8.294 -22.661 9.581 1.00 65.06 295 LYS A C 1
ATOM 2331 O O . LYS A 1 295 ? -8.440 -22.522 10.788 1.00 65.06 295 LYS A O 1
ATOM 2336 N N . CYS A 1 296 ? -8.513 -21.677 8.711 1.00 77.12 296 CYS A N 1
ATOM 2337 C CA . CYS A 1 296 ? -8.927 -20.325 9.079 1.00 77.12 296 CYS A CA 1
ATOM 2338 C C . CYS A 1 296 ? -10.455 -20.180 9.112 1.00 77.12 296 CYS A C 1
ATOM 2340 O O . CYS A 1 296 ? -11.194 -20.996 8.564 1.00 77.12 296 CYS A O 1
ATOM 2342 N N . HIS A 1 297 ? -10.925 -19.097 9.723 1.00 79.06 297 HIS A N 1
ATOM 2343 C CA . HIS A 1 297 ? -12.318 -18.675 9.734 1.00 79.06 297 HIS A CA 1
ATOM 2344 C C . HIS A 1 297 ? -12.474 -17.357 8.969 1.00 79.06 297 HIS A C 1
ATOM 2346 O O . HIS A 1 297 ? -11.862 -16.353 9.325 1.00 79.06 297 HIS A O 1
ATOM 2352 N N . CYS A 1 298 ? -13.309 -17.338 7.931 1.00 76.00 298 CYS A N 1
ATOM 2353 C CA . CYS A 1 298 ? -13.505 -16.167 7.078 1.00 76.00 298 CYS A CA 1
ATOM 2354 C C . CYS A 1 298 ? -14.975 -15.764 7.072 1.00 76.00 298 CYS A C 1
ATOM 2356 O O . CYS A 1 298 ? -15.856 -16.592 6.845 1.00 76.00 298 CYS A O 1
ATOM 2358 N N . ASN A 1 299 ? -15.241 -14.482 7.307 1.00 70.75 299 ASN A N 1
ATOM 2359 C CA . ASN A 1 299 ? -16.588 -13.934 7.361 1.00 70.75 299 ASN A CA 1
ATOM 2360 C C . ASN A 1 299 ? -16.811 -12.976 6.187 1.00 70.75 299 ASN A C 1
ATOM 2362 O O . ASN A 1 299 ? -16.351 -11.834 6.190 1.00 70.75 299 ASN A O 1
ATOM 2366 N N . GLU A 1 300 ? -17.558 -13.436 5.185 1.00 62.44 300 GLU A N 1
ATOM 2367 C CA . GLU A 1 300 ? -17.797 -12.695 3.940 1.00 62.44 300 GLU A CA 1
ATOM 2368 C C . GLU A 1 300 ? -18.593 -11.394 4.123 1.00 62.44 300 GLU A C 1
ATOM 2370 O O . GLU A 1 300 ? -18.519 -10.514 3.263 1.00 62.44 300 GLU A O 1
ATOM 2375 N N . LYS A 1 301 ? -19.340 -11.252 5.230 1.00 62.28 301 LYS A N 1
ATOM 2376 C CA . LYS A 1 301 ? -20.136 -10.052 5.537 1.00 62.28 301 LYS A CA 1
ATOM 2377 C C . LYS A 1 301 ? -19.306 -8.968 6.215 1.00 62.28 301 LYS A C 1
ATOM 2379 O O . LYS A 1 301 ? -19.479 -7.794 5.905 1.00 62.28 301 LYS A O 1
ATOM 2384 N N . THR A 1 302 ? -18.421 -9.344 7.137 1.00 62.84 302 THR A N 1
ATOM 2385 C CA . THR A 1 302 ? -17.537 -8.391 7.831 1.00 62.84 302 THR A CA 1
ATOM 2386 C C . THR A 1 302 ? -16.201 -8.183 7.115 1.00 62.84 302 THR A C 1
ATOM 2388 O O . THR A 1 302 ? -15.503 -7.221 7.423 1.00 62.84 302 THR A O 1
ATOM 2391 N N . LYS A 1 303 ? -15.857 -9.049 6.149 1.00 76.81 303 LYS A N 1
ATOM 2392 C CA . LYS A 1 303 ? -14.549 -9.117 5.470 1.00 76.81 303 LYS A CA 1
ATOM 2393 C C . LYS A 1 303 ? -13.385 -9.314 6.455 1.00 76.81 303 LYS A C 1
ATOM 2395 O O . LYS A 1 303 ? -12.293 -8.786 6.252 1.00 76.81 303 LYS A O 1
ATOM 2400 N N . ILE A 1 304 ? -13.636 -10.072 7.524 1.00 79.50 304 ILE A N 1
ATOM 2401 C CA . ILE A 1 304 ? -12.643 -10.463 8.533 1.00 79.50 304 ILE A CA 1
ATOM 2402 C C . ILE A 1 304 ? -12.180 -11.890 8.233 1.00 79.50 304 ILE A C 1
ATOM 2404 O O . ILE A 1 304 ? -13.011 -12.768 7.985 1.00 79.50 304 ILE A O 1
ATOM 2408 N N . VAL A 1 305 ? -10.870 -12.116 8.289 1.00 84.44 305 VAL A N 1
ATOM 2409 C CA . VAL A 1 305 ? -10.238 -13.433 8.176 1.00 84.44 305 VAL A CA 1
ATOM 2410 C C . VAL A 1 305 ? -9.395 -13.682 9.418 1.00 84.44 305 VAL A C 1
ATOM 2412 O O . VAL A 1 305 ? -8.413 -12.983 9.655 1.00 84.44 305 VAL A O 1
ATOM 2415 N N . ASP A 1 306 ? -9.782 -14.685 10.201 1.00 82.00 306 ASP A N 1
ATOM 2416 C CA . ASP A 1 306 ? -9.071 -15.119 11.397 1.00 82.00 306 ASP A CA 1
ATOM 2417 C C . ASP A 1 306 ? -8.370 -16.461 11.164 1.00 82.00 306 ASP A C 1
ATOM 2419 O O . ASP A 1 306 ? -8.989 -17.498 10.930 1.00 82.00 306 ASP A O 1
ATOM 2423 N N . CYS A 1 307 ? -7.048 -16.420 11.225 1.00 84.50 307 CYS A N 1
ATOM 2424 C CA . CYS A 1 307 ? -6.124 -17.534 11.092 1.00 84.50 307 CYS A CA 1
ATOM 2425 C C . CYS A 1 307 ? -5.278 -17.702 12.378 1.00 84.50 307 CYS A C 1
ATOM 2427 O O . CYS A 1 307 ? -4.158 -18.222 12.335 1.00 84.50 307 CYS A O 1
ATOM 2429 N N . SER A 1 308 ? -5.760 -17.213 13.524 1.00 85.06 308 SER A N 1
ATOM 2430 C CA . SER A 1 308 ? -4.991 -17.153 14.771 1.00 85.06 308 SER A CA 1
ATOM 2431 C C . SER A 1 308 ? -4.945 -18.491 15.522 1.00 85.06 308 SER A C 1
ATOM 2433 O O . SER A 1 308 ? -5.924 -19.231 15.556 1.00 85.06 308 SER A O 1
ATOM 2435 N N . ASN A 1 309 ? -3.845 -18.766 16.234 1.00 86.38 309 ASN A N 1
ATOM 2436 C CA . ASN A 1 309 ? -3.629 -19.972 17.063 1.00 86.38 309 ASN A CA 1
ATOM 2437 C C . ASN A 1 309 ? -3.524 -21.304 16.286 1.00 86.38 309 ASN A C 1
ATOM 2439 O O . ASN A 1 309 ? -3.693 -22.379 16.861 1.00 86.38 309 ASN A O 1
ATOM 2443 N N . LEU A 1 310 ? -3.222 -21.259 14.987 1.00 84.12 310 LEU A N 1
ATOM 2444 C CA . LEU A 1 310 ? -3.247 -22.419 14.083 1.00 84.12 310 LEU A CA 1
ATOM 2445 C C . LEU A 1 310 ? -1.876 -23.092 13.880 1.00 84.12 310 LEU A C 1
ATOM 2447 O O . LEU A 1 310 ? -1.747 -24.011 13.067 1.00 84.12 310 LEU A O 1
ATOM 2451 N N . GLN A 1 311 ? -0.856 -22.645 14.623 1.00 87.25 311 GLN A N 1
ATOM 2452 C CA . GLN A 1 311 ? 0.539 -23.100 14.539 1.00 87.25 311 GLN A CA 1
ATOM 2453 C C . GLN A 1 311 ? 1.171 -22.942 13.139 1.00 87.25 311 GLN A C 1
ATOM 2455 O O . GLN A 1 311 ? 2.105 -23.663 12.795 1.00 87.25 311 GLN A O 1
ATOM 2460 N N . LEU A 1 312 ? 0.681 -21.994 12.336 1.00 81.69 312 LEU A N 1
ATOM 2461 C CA . LEU A 1 312 ? 1.112 -21.781 10.951 1.00 81.69 312 LEU A CA 1
ATOM 2462 C C . LEU A 1 312 ? 2.570 -21.313 10.880 1.00 81.69 312 LEU A C 1
ATOM 2464 O O . LEU A 1 312 ? 2.938 -20.347 11.543 1.00 81.69 312 LEU A O 1
ATOM 2468 N N . THR A 1 313 ? 3.390 -21.957 10.054 1.00 80.88 313 THR A N 1
ATOM 2469 C CA . THR A 1 313 ? 4.756 -21.506 9.721 1.00 80.88 313 THR A CA 1
ATOM 2470 C C . THR A 1 313 ? 4.781 -20.610 8.480 1.00 80.88 313 THR A C 1
ATOM 2472 O O . THR A 1 313 ? 5.619 -19.717 8.376 1.00 80.88 313 THR A O 1
ATOM 2475 N N . THR A 1 314 ? 3.837 -20.821 7.563 1.00 74.62 314 THR A N 1
ATOM 2476 C CA . THR A 1 314 ? 3.581 -20.034 6.351 1.00 74.62 314 THR A CA 1
ATOM 2477 C C . THR A 1 314 ? 2.072 -19.846 6.171 1.00 74.62 314 THR A C 1
ATOM 2479 O O . THR A 1 314 ? 1.271 -20.485 6.855 1.00 74.62 314 THR A O 1
ATOM 2482 N N . ILE A 1 315 ? 1.671 -18.950 5.265 1.00 68.38 315 ILE A N 1
ATOM 2483 C CA . ILE A 1 315 ? 0.266 -18.710 4.923 1.00 68.38 315 ILE A CA 1
ATOM 2484 C C . ILE A 1 315 ? 0.126 -18.809 3.409 1.00 68.38 315 ILE A C 1
ATOM 2486 O O . ILE A 1 315 ? 0.806 -18.091 2.676 1.00 68.38 315 ILE A O 1
ATOM 2490 N N . GLU A 1 316 ? -0.801 -19.642 2.954 1.00 67.81 316 GLU A N 1
ATOM 2491 C CA . GLU A 1 316 ? -1.247 -19.710 1.562 1.00 67.81 316 GLU A CA 1
ATOM 2492 C C . GLU A 1 316 ? -2.123 -18.477 1.258 1.00 67.81 316 GLU A C 1
ATOM 2494 O O . GLU A 1 316 ? -3.352 -18.550 1.207 1.00 67.81 316 GLU A O 1
ATOM 2499 N N . LEU A 1 317 ? -1.479 -17.304 1.133 1.00 65.38 317 LEU A N 1
ATOM 2500 C CA . LEU A 1 317 ? -2.148 -16.002 0.985 1.00 65.38 317 LEU A CA 1
ATOM 2501 C C . LEU A 1 317 ? -3.142 -15.962 -0.179 1.00 65.38 317 LEU A C 1
ATOM 2503 O O . LEU A 1 317 ? -4.075 -15.165 -0.136 1.00 65.38 317 LEU A O 1
ATOM 2507 N N . GLU A 1 318 ? -2.928 -16.773 -1.213 1.00 61.41 318 GLU A N 1
ATOM 2508 C CA . GLU A 1 318 ? -3.744 -16.855 -2.427 1.00 61.41 318 GLU A CA 1
ATOM 2509 C C . GLU A 1 318 ? -5.204 -17.221 -2.128 1.00 61.41 318 GLU A C 1
ATOM 2511 O O . GLU A 1 318 ? -6.106 -16.593 -2.688 1.00 61.41 318 GLU A O 1
ATOM 2516 N N . MET A 1 319 ? -5.437 -18.124 -1.166 1.00 63.66 319 MET A N 1
ATOM 2517 C CA . MET A 1 319 ? -6.773 -18.560 -0.729 1.00 63.66 319 MET A CA 1
ATOM 2518 C C . MET A 1 319 ? -7.515 -17.549 0.162 1.00 63.66 319 MET A C 1
ATOM 2520 O O . MET A 1 319 ? -8.678 -17.767 0.502 1.00 63.66 319 MET A O 1
ATOM 2524 N N . ILE A 1 320 ? -6.868 -16.455 0.575 1.00 74.19 320 ILE A N 1
ATOM 2525 C CA . ILE A 1 320 ? -7.499 -15.385 1.361 1.00 74.19 320 ILE A CA 1
ATOM 2526 C C . ILE A 1 320 ? -8.160 -14.378 0.394 1.00 74.19 320 ILE A C 1
ATOM 2528 O O . ILE A 1 320 ? -7.535 -14.021 -0.608 1.00 74.19 320 ILE A O 1
ATOM 2532 N N . PRO A 1 321 ? -9.381 -13.865 0.658 1.00 74.12 321 PRO A N 1
ATOM 2533 C CA . PRO A 1 321 ? -10.029 -12.886 -0.215 1.00 74.12 321 PRO A CA 1
ATOM 2534 C C . PRO A 1 321 ? -9.209 -11.591 -0.322 1.00 74.12 321 PRO A C 1
ATOM 2536 O O . PRO A 1 321 ? -8.735 -11.058 0.680 1.00 74.12 321 PRO A O 1
ATOM 2539 N N . THR A 1 322 ? -9.077 -11.028 -1.524 1.00 78.12 322 THR A N 1
ATOM 2540 C CA . THR A 1 322 ? -8.391 -9.734 -1.742 1.00 78.12 322 THR A CA 1
ATOM 2541 C C . THR A 1 322 ? -9.141 -8.543 -1.133 1.00 78.12 322 THR A C 1
ATOM 2543 O O . THR A 1 322 ? -8.530 -7.534 -0.786 1.00 78.12 322 THR A O 1
ATOM 2546 N N . GLU A 1 323 ? -10.455 -8.694 -0.958 1.00 78.38 323 GLU A N 1
ATOM 2547 C CA . GLU A 1 323 ? -11.387 -7.763 -0.306 1.00 78.38 323 GLU A CA 1
ATOM 2548 C C . GLU A 1 323 ? -11.378 -7.823 1.238 1.00 78.38 323 GLU A C 1
ATOM 2550 O O . GLU A 1 323 ? -12.178 -7.144 1.884 1.00 78.38 323 GLU A O 1
ATOM 2555 N N . THR A 1 324 ? -10.498 -8.628 1.846 1.00 82.06 324 THR A N 1
ATOM 2556 C CA . THR A 1 324 ? -10.327 -8.703 3.307 1.00 82.06 324 THR A CA 1
ATOM 2557 C C . THR A 1 324 ? -9.918 -7.349 3.896 1.00 82.06 324 THR A C 1
ATOM 2559 O O . THR A 1 324 ? -8.953 -6.727 3.451 1.00 82.06 324 THR A O 1
ATOM 2562 N N . LYS A 1 325 ? -10.636 -6.925 4.941 1.00 83.94 325 LYS A N 1
ATOM 2563 C CA . LYS A 1 325 ? -10.411 -5.687 5.703 1.00 83.94 325 LYS A CA 1
ATOM 2564 C C . LYS A 1 325 ? -9.630 -5.905 6.991 1.00 83.94 325 LYS A C 1
ATOM 2566 O O . LYS A 1 325 ? -8.855 -5.035 7.377 1.00 83.94 325 LYS A O 1
ATOM 2571 N N . GLU A 1 326 ? -9.810 -7.049 7.644 1.00 87.38 326 GLU A N 1
ATOM 2572 C CA . GLU A 1 326 ? -9.074 -7.408 8.858 1.00 87.38 326 GLU A CA 1
ATOM 2573 C C . GLU A 1 326 ? -8.495 -8.815 8.693 1.00 87.38 326 GLU A C 1
ATOM 2575 O O . GLU A 1 326 ? -9.241 -9.760 8.432 1.00 87.38 326 GLU A O 1
ATOM 2580 N N . LEU A 1 327 ? -7.175 -8.951 8.827 1.00 90.38 327 LEU A N 1
ATOM 2581 C CA . LEU A 1 327 ? -6.467 -10.229 8.742 1.00 90.38 327 LEU A CA 1
ATOM 2582 C C . LEU A 1 327 ? -5.762 -10.506 10.072 1.00 90.38 327 LEU A C 1
ATOM 2584 O O . LEU A 1 327 ? -4.824 -9.799 10.444 1.00 90.38 327 LEU A O 1
ATOM 2588 N N . LEU A 1 328 ? -6.227 -11.531 10.784 1.00 87.50 328 LEU A N 1
ATOM 2589 C CA . LEU A 1 328 ? -5.719 -11.934 12.093 1.00 87.50 328 LEU A CA 1
ATOM 2590 C C . LEU A 1 328 ? -4.875 -13.203 11.938 1.00 87.50 328 LEU A C 1
ATOM 2592 O O . LEU A 1 328 ? -5.350 -14.234 11.472 1.00 87.50 328 LEU A O 1
ATOM 2596 N N . LEU A 1 329 ? -3.601 -13.118 12.301 1.00 90.12 329 LEU A N 1
ATOM 2597 C CA . LEU A 1 329 ? -2.580 -14.160 12.152 1.00 90.12 329 LEU A CA 1
ATOM 2598 C C . LEU A 1 329 ? -1.832 -14.403 13.470 1.00 90.12 329 LEU A C 1
ATOM 2600 O O . LEU A 1 329 ? -0.719 -14.940 13.483 1.00 90.12 329 LEU A O 1
ATOM 2604 N N . LYS A 1 330 ? -2.453 -14.015 14.584 1.00 88.44 330 LYS A N 1
ATOM 2605 C CA . LYS A 1 330 ? -1.875 -14.025 15.924 1.00 88.44 330 LYS A CA 1
ATOM 2606 C C . LYS A 1 330 ? -1.544 -15.439 16.421 1.00 88.44 330 LYS A C 1
ATOM 2608 O O . LYS A 1 330 ? -2.226 -16.399 16.070 1.00 88.44 330 LYS A O 1
ATOM 2613 N N . ASN A 1 331 ? -0.551 -15.571 17.305 1.00 88.62 331 ASN A N 1
ATOM 2614 C CA . ASN A 1 331 ? -0.209 -16.833 17.985 1.00 88.62 331 ASN A CA 1
ATOM 2615 C C . ASN A 1 331 ? 0.127 -17.974 16.997 1.00 88.62 331 ASN A C 1
ATOM 2617 O O . ASN A 1 331 ? -0.375 -19.095 17.112 1.00 88.62 331 ASN A O 1
ATOM 2621 N N . ASN A 1 332 ? 0.965 -17.687 16.002 1.00 90.31 332 ASN A N 1
ATOM 2622 C CA . ASN A 1 332 ? 1.429 -18.654 15.006 1.00 90.31 332 ASN A CA 1
ATOM 2623 C C . ASN A 1 332 ? 2.966 -18.818 15.077 1.00 90.31 332 ASN A C 1
ATOM 2625 O O . ASN A 1 332 ? 3.612 -18.436 16.053 1.00 90.31 332 ASN A O 1
ATOM 2629 N N . GLN A 1 333 ? 3.568 -19.480 14.090 1.00 91.31 333 GLN A N 1
ATOM 2630 C CA . GLN A 1 333 ? 5.006 -19.774 14.019 1.00 91.31 333 GLN A CA 1
ATOM 2631 C C . GLN A 1 333 ? 5.675 -19.114 12.800 1.00 91.31 333 GLN A C 1
ATOM 2633 O O . GLN A 1 333 ? 6.711 -19.591 12.341 1.00 91.31 333 GLN A O 1
ATOM 2638 N N . ILE A 1 334 ? 5.095 -18.029 12.275 1.00 89.38 334 ILE A N 1
ATOM 2639 C CA . ILE A 1 334 ? 5.545 -17.360 11.047 1.00 89.38 334 ILE A CA 1
ATOM 2640 C C . ILE A 1 334 ? 6.903 -16.691 11.290 1.00 89.38 334 ILE A C 1
ATOM 2642 O O . ILE A 1 334 ? 7.029 -15.866 12.195 1.00 89.38 334 ILE A O 1
ATOM 2646 N N . GLU A 1 335 ? 7.919 -17.034 10.492 1.00 83.62 335 GLU A N 1
ATOM 2647 C CA . GLU A 1 335 ? 9.291 -16.512 10.661 1.00 83.62 335 GLU A CA 1
ATOM 2648 C C . GLU A 1 335 ? 9.625 -15.314 9.751 1.00 83.62 335 GLU A C 1
ATOM 2650 O O . GLU A 1 335 ? 10.540 -14.544 10.053 1.00 83.62 335 GLU A O 1
ATOM 2655 N N . SER A 1 336 ? 8.866 -15.123 8.668 1.00 79.31 336 SER A N 1
ATOM 2656 C CA . SER A 1 336 ? 9.039 -14.053 7.678 1.00 79.31 336 SER A CA 1
ATOM 2657 C C . SER A 1 336 ? 7.689 -13.533 7.186 1.00 79.31 336 SER A C 1
ATOM 2659 O O . SER A 1 336 ? 6.742 -14.305 7.035 1.00 79.31 336 SER A O 1
ATOM 2661 N N . LEU A 1 337 ? 7.606 -12.234 6.897 1.00 77.19 337 LEU A N 1
ATOM 2662 C CA . LEU A 1 337 ? 6.405 -11.622 6.328 1.00 77.19 337 LEU A CA 1
ATOM 2663 C C . LEU A 1 337 ? 6.144 -12.142 4.899 1.00 77.19 337 LEU A C 1
ATOM 2665 O O . LEU A 1 337 ? 7.086 -12.209 4.109 1.00 77.19 337 LEU A O 1
ATOM 2669 N N . PRO A 1 338 ? 4.894 -12.491 4.545 1.00 69.81 338 PRO A N 1
ATOM 2670 C CA . PRO A 1 338 ? 4.540 -12.907 3.190 1.00 69.81 338 PRO A CA 1
ATOM 2671 C C . PRO A 1 338 ? 4.265 -11.690 2.279 1.00 69.81 338 PRO A C 1
ATOM 2673 O O . PRO A 1 338 ? 4.157 -10.557 2.753 1.00 69.81 338 PRO A O 1
ATOM 2676 N N . GLU A 1 339 ? 4.113 -11.899 0.967 1.00 70.94 339 GLU A N 1
ATOM 2677 C CA . GLU A 1 339 ? 3.849 -10.808 0.013 1.00 70.94 339 GLU A CA 1
ATOM 2678 C C . GLU A 1 339 ? 2.403 -10.285 0.093 1.00 70.94 339 GLU A C 1
ATOM 2680 O O . GLU A 1 339 ? 1.493 -10.711 -0.617 1.00 70.94 339 GLU A O 1
ATOM 2685 N N . LEU A 1 340 ? 2.185 -9.303 0.965 1.00 80.81 340 LEU A N 1
ATOM 2686 C CA . LEU A 1 340 ? 0.861 -8.750 1.267 1.00 80.81 340 LEU A CA 1
ATOM 2687 C C . LEU A 1 340 ? 0.318 -7.787 0.194 1.00 80.81 340 LEU A C 1
ATOM 2689 O O . LEU A 1 340 ? -0.797 -7.285 0.335 1.00 80.81 340 LEU A O 1
ATOM 2693 N N . HIS A 1 341 ? 1.059 -7.523 -0.888 1.00 76.69 341 HIS A N 1
ATOM 2694 C CA . HIS A 1 341 ? 0.741 -6.482 -1.876 1.00 76.69 341 HIS A CA 1
ATOM 2695 C C . HIS A 1 341 ? -0.669 -6.601 -2.501 1.00 76.69 341 HIS A C 1
ATOM 2697 O O . HIS A 1 341 ? -1.182 -5.591 -2.991 1.00 76.69 341 HIS A O 1
ATOM 2703 N N . ARG A 1 342 ? -1.308 -7.785 -2.469 1.00 75.88 342 ARG A N 1
ATOM 2704 C CA . ARG A 1 342 ? -2.654 -8.047 -3.022 1.00 75.88 342 ARG A CA 1
ATOM 2705 C C . ARG A 1 342 ? -3.824 -7.480 -2.199 1.00 75.88 342 ARG A C 1
ATOM 2707 O O . ARG A 1 342 ? -4.880 -7.218 -2.768 1.00 75.88 342 ARG A O 1
ATOM 2714 N N . PHE A 1 343 ? -3.665 -7.250 -0.892 1.00 86.75 343 PHE A N 1
ATOM 2715 C CA . PHE A 1 343 ? -4.777 -6.874 0.001 1.00 86.75 343 PHE A CA 1
ATOM 2716 C C . PHE A 1 343 ? -4.989 -5.353 0.072 1.00 86.75 343 PHE A C 1
ATOM 2718 O O . PHE A 1 343 ? -4.750 -4.714 1.095 1.00 86.75 343 PHE A O 1
ATOM 2725 N N . LYS A 1 344 ? -5.418 -4.734 -1.036 1.00 85.44 344 LYS A N 1
ATOM 2726 C CA . LYS A 1 344 ? -5.562 -3.264 -1.115 1.00 85.44 344 LYS A CA 1
ATOM 2727 C C . LYS A 1 344 ? -6.622 -2.678 -0.173 1.00 85.44 344 LYS A C 1
ATOM 2729 O O . LYS A 1 344 ? -6.506 -1.507 0.184 1.00 85.44 344 LYS A O 1
ATOM 2734 N N . GLU A 1 345 ? -7.594 -3.485 0.252 1.00 87.06 345 GLU A N 1
ATOM 2735 C CA . GLU A 1 345 ? -8.670 -3.105 1.179 1.00 87.06 345 GLU A CA 1
ATOM 2736 C C . GLU A 1 345 ? -8.335 -3.296 2.666 1.00 87.06 345 GLU A C 1
ATOM 2738 O O . GLU A 1 345 ? -9.150 -2.935 3.514 1.00 87.06 345 GLU A O 1
ATOM 2743 N N . LEU A 1 346 ? -7.152 -3.826 2.997 1.00 91.31 346 LEU A N 1
ATOM 2744 C CA . LEU A 1 346 ? -6.800 -4.179 4.371 1.00 91.31 346 LEU A CA 1
ATOM 2745 C C . LEU A 1 346 ? -6.673 -2.930 5.258 1.00 91.31 346 LEU A C 1
ATOM 2747 O O . LEU A 1 346 ? -5.856 -2.051 4.989 1.00 91.31 346 LEU A O 1
ATOM 2751 N N . GLU A 1 347 ? -7.467 -2.870 6.327 1.00 89.00 347 GLU A N 1
ATOM 2752 C CA . GLU A 1 347 ? -7.483 -1.804 7.336 1.00 89.00 347 GLU A CA 1
ATOM 2753 C C . GLU A 1 347 ? -6.759 -2.229 8.630 1.00 89.00 347 GLU A C 1
ATOM 2755 O O . GLU A 1 347 ? -6.145 -1.384 9.290 1.00 89.00 347 GLU A O 1
ATOM 2760 N N . LEU A 1 348 ? -6.772 -3.527 8.967 1.00 89.69 348 LEU A N 1
ATOM 2761 C CA . LEU A 1 348 ? -6.090 -4.110 10.129 1.00 89.69 348 LEU A CA 1
ATOM 2762 C C . LEU A 1 348 ? -5.329 -5.394 9.765 1.00 89.69 348 LEU A C 1
ATOM 2764 O O . LEU A 1 348 ? -5.861 -6.277 9.092 1.00 89.69 348 LEU A O 1
ATOM 2768 N N . LEU A 1 349 ? -4.101 -5.512 10.272 1.00 94.19 349 LEU A N 1
ATOM 2769 C CA . LEU A 1 349 ? -3.261 -6.703 10.177 1.00 94.19 349 LEU A CA 1
ATOM 2770 C C . LEU A 1 349 ? -2.668 -7.032 11.553 1.00 94.19 349 LEU A C 1
ATOM 2772 O O . LEU A 1 349 ? -1.846 -6.270 12.066 1.00 94.19 349 LEU A O 1
ATOM 2776 N N . ASP A 1 350 ? -3.063 -8.167 12.133 1.00 90.56 350 ASP A N 1
ATOM 2777 C CA . ASP A 1 350 ? -2.505 -8.669 13.394 1.00 90.56 350 ASP A CA 1
ATOM 2778 C C . ASP A 1 350 ? -1.566 -9.852 13.145 1.00 90.56 350 ASP A C 1
ATOM 2780 O O . ASP A 1 350 ? -1.999 -10.941 12.789 1.00 90.56 350 ASP A O 1
ATOM 2784 N N . LEU A 1 351 ? -0.269 -9.631 13.342 1.00 93.50 351 LEU A N 1
ATOM 2785 C CA . LEU A 1 351 ? 0.812 -10.614 13.250 1.00 93.50 351 LEU A CA 1
ATOM 2786 C C . LEU A 1 351 ? 1.473 -10.848 14.621 1.00 93.50 351 LEU A C 1
ATOM 2788 O O . LEU A 1 351 ? 2.599 -11.352 14.694 1.00 93.50 351 LEU A O 1
ATOM 2792 N N . SER A 1 352 ? 0.804 -10.480 15.716 1.00 91.31 352 SER A N 1
ATOM 2793 C CA . SER A 1 352 ? 1.368 -10.583 17.061 1.00 91.31 352 SER A CA 1
ATOM 2794 C C . SER A 1 352 ? 1.652 -12.030 17.486 1.00 91.31 352 SER A C 1
ATOM 2796 O O . SER A 1 352 ? 1.039 -12.984 17.000 1.00 91.31 352 SER A O 1
ATOM 2798 N N . SER A 1 353 ? 2.614 -12.207 18.392 1.00 92.44 353 SER A N 1
ATOM 2799 C CA . SER A 1 353 ? 2.987 -13.509 18.960 1.00 92.44 353 SER A CA 1
ATOM 2800 C C . SER A 1 353 ? 3.370 -14.546 17.887 1.00 92.44 353 SER A C 1
ATOM 2802 O O . SER A 1 353 ? 2.859 -15.666 17.862 1.00 92.44 353 SER A O 1
ATOM 2804 N N . ASN A 1 354 ? 4.259 -14.143 16.976 1.00 93.00 354 ASN A N 1
ATOM 2805 C CA . ASN A 1 354 ? 4.842 -14.971 15.915 1.00 93.00 354 ASN A CA 1
ATOM 2806 C C . ASN A 1 354 ? 6.370 -15.112 16.110 1.00 93.00 354 ASN A C 1
ATOM 2808 O O . ASN A 1 354 ? 6.897 -14.947 17.212 1.00 93.00 354 ASN A O 1
ATOM 2812 N N . ARG A 1 355 ? 7.114 -15.487 15.063 1.00 92.19 355 ARG A N 1
ATOM 2813 C CA . ARG A 1 355 ? 8.576 -15.676 15.095 1.00 92.19 355 ARG A CA 1
ATOM 2814 C C . ARG A 1 355 ? 9.321 -14.741 14.137 1.00 92.19 355 ARG A C 1
ATOM 2816 O O . ARG A 1 355 ? 10.481 -15.011 13.827 1.00 92.19 355 ARG A O 1
ATOM 2823 N N . ILE A 1 356 ? 8.680 -13.659 13.690 1.00 90.00 356 ILE A N 1
ATOM 2824 C CA . ILE A 1 356 ? 9.210 -12.742 12.674 1.00 90.00 356 ILE A CA 1
ATOM 2825 C C . ILE A 1 356 ? 10.515 -12.123 13.179 1.00 90.00 356 ILE A C 1
ATOM 2827 O O . ILE A 1 356 ? 10.542 -11.538 14.262 1.00 90.00 356 ILE A O 1
ATOM 2831 N N . ARG A 1 357 ? 11.600 -12.272 12.409 1.00 83.56 357 ARG A N 1
ATOM 2832 C CA . ARG A 1 357 ? 12.959 -11.846 12.810 1.00 83.56 357 ARG A CA 1
ATOM 2833 C C . ARG A 1 357 ? 13.358 -10.457 12.302 1.00 83.56 357 ARG A C 1
ATOM 2835 O O . ARG A 1 357 ? 14.281 -9.846 12.836 1.00 83.56 357 ARG A O 1
ATOM 2842 N N . GLY A 1 358 ? 12.660 -9.958 11.287 1.00 81.19 358 GLY A N 1
ATOM 2843 C CA . GLY A 1 358 ? 12.901 -8.661 10.667 1.00 81.19 358 GLY A CA 1
ATOM 2844 C C . GLY A 1 358 ? 11.874 -8.361 9.578 1.00 81.19 358 GLY A C 1
ATOM 2845 O O . GLY A 1 358 ? 11.037 -9.202 9.252 1.00 81.19 358 GLY A O 1
ATOM 2846 N N . ILE A 1 359 ? 11.949 -7.152 9.028 1.00 86.31 359 ILE A N 1
ATOM 2847 C CA . ILE A 1 359 ? 11.031 -6.624 8.014 1.00 86.31 359 ILE A CA 1
ATOM 2848 C C . ILE A 1 359 ? 11.875 -6.204 6.809 1.00 86.31 359 ILE A C 1
ATOM 2850 O O . ILE A 1 359 ? 12.885 -5.521 6.980 1.00 86.31 359 ILE A O 1
ATOM 2854 N N . SER A 1 360 ? 11.516 -6.654 5.609 1.00 77.00 360 SER A N 1
ATOM 2855 C CA . SER A 1 360 ? 12.226 -6.294 4.377 1.00 77.00 360 SER A CA 1
ATOM 2856 C C . SER A 1 360 ? 11.781 -4.899 3.890 1.00 77.00 360 SER A C 1
ATOM 2858 O O . SER A 1 360 ? 10.682 -4.448 4.227 1.00 77.00 360 SER A O 1
ATOM 2860 N N . PRO A 1 361 ? 12.585 -4.176 3.089 1.00 76.06 361 PRO A N 1
ATOM 2861 C CA . PRO A 1 361 ? 12.183 -2.861 2.595 1.00 76.06 361 PRO A CA 1
ATOM 2862 C C . PRO A 1 361 ? 10.970 -2.979 1.670 1.00 76.06 361 PRO A C 1
ATOM 2864 O O . PRO A 1 361 ? 10.924 -3.866 0.816 1.00 76.06 361 PRO A O 1
ATOM 2867 N N . ASN A 1 362 ? 10.006 -2.066 1.803 1.00 73.44 362 ASN A N 1
ATOM 2868 C CA . ASN A 1 362 ? 8.788 -2.030 0.982 1.00 73.44 362 ASN A CA 1
ATOM 2869 C C . ASN A 1 362 ? 7.912 -3.303 1.051 1.00 73.44 362 ASN A C 1
ATOM 2871 O O . ASN A 1 362 ? 7.061 -3.489 0.181 1.00 73.44 362 ASN A O 1
ATOM 2875 N N . THR A 1 363 ? 8.068 -4.172 2.065 1.00 76.38 363 THR A N 1
ATOM 2876 C CA . THR A 1 363 ? 7.203 -5.361 2.257 1.00 76.38 363 THR A CA 1
ATOM 2877 C C . THR A 1 363 ? 5.721 -4.991 2.285 1.00 76.38 363 THR A C 1
ATOM 2879 O O . THR A 1 363 ? 4.869 -5.730 1.788 1.00 76.38 363 THR A O 1
ATOM 2882 N N . PHE A 1 364 ? 5.401 -3.831 2.852 1.00 81.38 364 PHE A N 1
ATOM 2883 C CA . PHE A 1 364 ? 4.044 -3.326 2.906 1.00 81.38 364 PHE A CA 1
ATOM 2884 C C . PHE A 1 364 ? 3.746 -2.430 1.692 1.00 81.38 364 PHE A C 1
ATOM 2886 O O . PHE A 1 364 ? 4.538 -1.594 1.265 1.00 81.38 364 PHE A O 1
ATOM 2893 N N . SER A 1 365 ? 2.576 -2.619 1.086 1.00 82.94 365 SER A N 1
ATOM 2894 C CA . SER A 1 365 ? 2.054 -1.758 0.009 1.00 82.94 365 SER A CA 1
ATOM 2895 C C . SER A 1 365 ? 0.531 -1.698 0.111 1.00 82.94 365 SER A C 1
ATOM 2897 O O . SER A 1 365 ? -0.201 -2.043 -0.828 1.00 82.94 365 SER A O 1
ATOM 2899 N N . LEU A 1 366 ? 0.086 -1.348 1.319 1.00 90.38 366 LEU A N 1
ATOM 2900 C CA . LEU A 1 366 ? -1.268 -1.502 1.839 1.00 90.38 366 LEU A CA 1
ATOM 2901 C C . LEU A 1 366 ? -1.839 -0.100 2.114 1.00 90.38 366 LEU A C 1
ATOM 2903 O O . LEU A 1 366 ? -1.743 0.402 3.235 1.00 90.38 366 LEU A O 1
ATOM 2907 N N . PRO A 1 367 ? -2.407 0.576 1.097 1.00 86.88 367 PRO A N 1
ATOM 2908 C CA . PRO A 1 367 ? -2.725 2.001 1.178 1.00 86.88 367 PRO A CA 1
ATOM 2909 C C . PRO A 1 367 ? -3.810 2.334 2.210 1.00 86.88 367 PRO A C 1
ATOM 2911 O O . PRO A 1 367 ? -3.876 3.474 2.663 1.00 86.88 367 PRO A O 1
ATOM 2914 N N . LYS A 1 368 ? -4.656 1.366 2.584 1.00 89.62 368 LYS A N 1
ATOM 2915 C CA . LYS A 1 368 ? -5.760 1.530 3.542 1.00 89.62 368 LYS A CA 1
ATOM 2916 C C . LYS A 1 368 ? -5.435 1.064 4.967 1.00 89.62 368 LYS A C 1
ATOM 2918 O O . LYS A 1 368 ? -6.277 1.251 5.845 1.00 89.62 368 LYS A O 1
ATOM 2923 N N . LEU A 1 369 ? -4.241 0.513 5.214 1.00 92.62 369 LEU A N 1
ATOM 2924 C CA . LEU A 1 369 ? -3.901 -0.073 6.511 1.00 92.62 369 LEU A CA 1
ATOM 2925 C C . LEU A 1 369 ? -3.761 1.012 7.582 1.00 92.62 369 LEU A C 1
ATOM 2927 O O . LEU A 1 369 ? -3.006 1.967 7.411 1.00 92.62 369 LEU A O 1
ATOM 2931 N N . LYS A 1 370 ? -4.481 0.832 8.691 1.00 84.50 370 LYS A N 1
ATOM 2932 C CA . LYS A 1 370 ? -4.522 1.735 9.851 1.00 84.50 370 LYS A CA 1
ATOM 2933 C C . LYS A 1 370 ? -3.902 1.102 11.092 1.00 84.50 370 LYS A C 1
ATOM 2935 O O . LYS A 1 370 ? -3.317 1.818 11.900 1.00 84.50 370 LYS A O 1
ATOM 2940 N N . PHE A 1 371 ? -4.024 -0.215 11.240 1.00 82.62 371 PHE A N 1
ATOM 2941 C CA . PHE A 1 371 ? -3.570 -0.956 12.415 1.00 82.62 371 PHE A CA 1
ATOM 2942 C C . PHE A 1 371 ? -2.622 -2.079 11.982 1.00 82.62 371 PHE A C 1
ATOM 2944 O O . PHE A 1 371 ? -3.028 -2.978 11.247 1.00 82.62 371 PHE A O 1
ATOM 2951 N N . LEU A 1 372 ? -1.370 -2.027 12.441 1.00 93.62 372 LEU A N 1
ATOM 2952 C CA . LEU A 1 372 ? -0.367 -3.074 12.231 1.00 93.62 372 LEU A CA 1
ATOM 2953 C C . LEU A 1 372 ? 0.137 -3.563 13.589 1.00 93.62 372 LEU A C 1
ATOM 2955 O O . LEU A 1 372 ? 0.779 -2.813 14.324 1.00 93.62 372 LEU A O 1
ATOM 2959 N N . MET A 1 373 ? -0.156 -4.816 13.931 1.00 90.06 373 MET A N 1
ATOM 2960 C CA . MET A 1 373 ? 0.237 -5.393 15.215 1.00 90.06 373 MET A CA 1
ATOM 2961 C C . MET A 1 373 ? 1.363 -6.407 15.010 1.00 90.06 373 MET A C 1
ATOM 2963 O O . MET A 1 373 ? 1.172 -7.423 14.349 1.00 90.06 373 MET A O 1
ATOM 2967 N N . LEU A 1 374 ? 2.544 -6.125 15.561 1.00 94.12 374 LEU A N 1
ATOM 2968 C CA . LEU A 1 374 ? 3.753 -6.959 15.467 1.00 94.12 374 LEU A CA 1
ATOM 2969 C C . LEU A 1 374 ? 4.334 -7.296 16.855 1.00 94.12 374 LEU A C 1
ATOM 2971 O O . LEU A 1 374 ? 5.433 -7.848 16.949 1.00 94.12 374 LEU A O 1
ATOM 2975 N N . ALA A 1 375 ? 3.594 -7.009 17.929 1.00 89.81 375 ALA A N 1
ATOM 2976 C CA . ALA A 1 375 ? 3.979 -7.322 19.304 1.00 89.81 375 ALA A CA 1
ATOM 2977 C C . ALA A 1 375 ? 4.328 -8.810 19.514 1.00 89.81 375 ALA A C 1
ATOM 2979 O O . ALA A 1 375 ? 3.744 -9.677 18.865 1.00 89.81 375 ALA A O 1
ATOM 2980 N N . GLY A 1 376 ? 5.245 -9.135 20.426 1.00 89.88 376 GLY A N 1
ATOM 2981 C CA . GLY A 1 376 ? 5.546 -10.528 20.790 1.00 89.88 376 GLY A CA 1
ATOM 2982 C C . GLY A 1 376 ? 6.286 -11.329 19.708 1.00 89.88 376 GLY A C 1
ATOM 2983 O O . GLY A 1 376 ? 6.089 -12.539 19.602 1.00 89.88 376 GLY A O 1
ATOM 2984 N N . ASN A 1 377 ? 7.068 -10.668 18.851 1.00 93.94 377 ASN A N 1
ATOM 2985 C CA . ASN A 1 377 ? 7.840 -11.298 17.772 1.00 93.94 377 ASN A CA 1
ATOM 2986 C C . ASN A 1 377 ? 9.337 -11.408 18.144 1.00 93.94 377 ASN A C 1
ATOM 2988 O O . ASN A 1 377 ? 9.715 -11.418 19.315 1.00 93.94 377 ASN A O 1
ATOM 2992 N N . ARG A 1 378 ? 10.219 -11.585 17.154 1.00 90.31 378 ARG A N 1
ATOM 2993 C CA . ARG A 1 378 ? 11.675 -11.728 17.337 1.00 90.31 378 ARG A CA 1
ATOM 2994 C C . ARG A 1 378 ? 12.456 -10.675 16.547 1.00 90.31 378 ARG A C 1
ATOM 2996 O O . ARG A 1 378 ? 13.600 -10.927 16.169 1.00 90.31 378 ARG A O 1
ATOM 3003 N N . ILE A 1 379 ? 11.841 -9.523 16.273 1.00 90.12 379 ILE A N 1
ATOM 3004 C CA . ILE A 1 379 ? 12.433 -8.457 15.460 1.00 90.12 379 ILE A CA 1
ATOM 3005 C C . ILE A 1 379 ? 13.620 -7.872 16.232 1.00 90.12 379 ILE A C 1
ATOM 3007 O O . ILE A 1 379 ? 13.435 -7.327 17.317 1.00 90.12 379 ILE A O 1
ATOM 3011 N N . GLY A 1 380 ? 14.834 -8.029 15.693 1.00 82.75 380 GLY A N 1
ATOM 3012 C CA . GLY A 1 380 ? 16.076 -7.573 16.341 1.00 82.75 380 GLY A CA 1
ATOM 3013 C C . GLY A 1 380 ? 16.522 -6.164 15.932 1.00 82.75 380 GLY A C 1
ATOM 3014 O O . GLY A 1 380 ? 17.061 -5.402 16.734 1.00 82.75 380 GLY A O 1
ATOM 3015 N N . CYS A 1 381 ? 16.273 -5.804 14.675 1.00 77.31 381 CYS A N 1
ATOM 3016 C CA . CYS A 1 381 ? 16.609 -4.511 14.085 1.00 77.31 381 CYS A CA 1
ATOM 3017 C C . CYS A 1 381 ? 15.576 -4.137 13.020 1.00 77.31 381 CYS A C 1
ATOM 3019 O O . CYS A 1 381 ? 14.955 -5.011 12.411 1.00 77.31 381 CYS A O 1
ATOM 3021 N N . LEU A 1 382 ? 15.451 -2.837 12.761 1.00 84.69 382 LEU A N 1
ATOM 3022 C CA . LEU A 1 382 ? 14.715 -2.294 11.623 1.00 84.69 382 LEU A CA 1
ATOM 3023 C C . LEU A 1 382 ? 15.692 -1.654 10.632 1.00 84.69 382 LEU A C 1
ATOM 3025 O O . LEU A 1 382 ? 16.739 -1.136 11.022 1.00 84.69 382 LEU A O 1
ATOM 3029 N N . ILE A 1 383 ? 15.339 -1.702 9.351 1.00 78.44 383 ILE A N 1
ATOM 3030 C CA . ILE A 1 383 ? 16.141 -1.178 8.239 1.00 78.44 383 ILE A CA 1
ATOM 3031 C C . ILE A 1 383 ? 15.380 -0.121 7.450 1.00 78.44 383 ILE A C 1
ATOM 3033 O O . ILE A 1 383 ? 14.170 0.042 7.615 1.00 78.44 383 ILE A O 1
ATOM 3037 N N . GLU A 1 384 ? 16.090 0.594 6.585 1.00 80.94 384 GLU A N 1
ATOM 3038 C CA . GLU A 1 384 ? 15.508 1.613 5.718 1.00 80.94 384 GLU A CA 1
ATOM 3039 C C . GLU A 1 384 ? 14.277 1.095 4.948 1.00 80.94 384 GLU A C 1
ATOM 3041 O O . GLU A 1 384 ? 14.277 -0.009 4.402 1.00 80.94 384 GLU A O 1
ATOM 3046 N N . ASN A 1 385 ? 13.211 1.899 4.934 1.00 84.06 385 ASN A N 1
ATOM 3047 C CA . ASN A 1 385 ? 11.921 1.612 4.305 1.00 84.06 385 ASN A CA 1
ATOM 3048 C C . ASN A 1 385 ? 11.195 0.339 4.803 1.00 84.06 385 ASN A C 1
ATOM 3050 O O . ASN A 1 385 ? 10.316 -0.169 4.101 1.00 84.06 385 ASN A O 1
ATOM 3054 N N . SER A 1 386 ? 11.486 -0.145 6.023 1.00 86.56 386 SER A N 1
ATOM 3055 C CA . SER A 1 386 ? 10.752 -1.263 6.660 1.00 86.56 386 SER A CA 1
ATOM 3056 C C . SER A 1 386 ? 9.231 -1.043 6.676 1.00 86.56 386 SER A C 1
ATOM 3058 O O . SER A 1 386 ? 8.471 -1.963 6.390 1.00 86.56 386 SER A O 1
ATOM 3060 N N . PHE A 1 387 ? 8.776 0.180 6.975 1.00 90.75 387 PHE A N 1
ATOM 3061 C CA . PHE A 1 387 ? 7.348 0.530 7.044 1.00 90.75 387 PHE A CA 1
ATOM 3062 C C . PHE A 1 387 ? 6.864 1.380 5.861 1.00 90.75 387 PHE A C 1
ATOM 3064 O O . PHE A 1 387 ? 5.850 2.070 5.962 1.00 90.75 387 PHE A O 1
ATOM 3071 N N . ALA A 1 388 ? 7.572 1.354 4.728 1.00 86.44 388 ALA A N 1
ATOM 3072 C CA . ALA A 1 388 ? 7.121 2.042 3.522 1.00 86.44 388 ALA A CA 1
ATOM 3073 C C . ALA A 1 388 ? 5.794 1.474 2.981 1.00 86.44 388 ALA A C 1
ATOM 3075 O O . ALA A 1 388 ? 5.392 0.362 3.311 1.00 86.44 388 ALA A O 1
ATOM 3076 N N . GLY A 1 389 ? 5.086 2.265 2.167 1.00 82.62 389 GLY A N 1
ATOM 3077 C CA . GLY A 1 389 ? 3.810 1.857 1.562 1.00 82.62 389 GLY A CA 1
ATOM 3078 C C . GLY A 1 389 ? 2.602 1.822 2.513 1.00 82.62 389 GLY A C 1
ATOM 3079 O O . GLY A 1 389 ? 1.589 1.208 2.169 1.00 82.62 389 GLY A O 1
ATOM 3080 N N . LEU A 1 390 ? 2.693 2.485 3.675 1.00 90.88 390 LEU A N 1
ATOM 3081 C CA . LEU A 1 390 ? 1.677 2.524 4.740 1.00 90.88 390 LEU A CA 1
ATOM 3082 C C . LEU A 1 390 ? 1.174 3.959 5.060 1.00 90.88 390 LEU A C 1
ATOM 3084 O O . LEU A 1 390 ? 1.301 4.422 6.192 1.00 90.88 390 LEU A O 1
ATOM 3088 N N . PRO A 1 391 ? 0.596 4.700 4.091 1.00 84.12 391 PRO A N 1
ATOM 3089 C CA . PRO A 1 391 ? 0.321 6.142 4.211 1.00 84.12 391 PRO A CA 1
ATOM 3090 C C . PRO A 1 391 ? -0.797 6.530 5.197 1.00 84.12 391 PRO A C 1
ATOM 3092 O O . PRO A 1 391 ? -0.965 7.712 5.479 1.00 84.12 391 PRO A O 1
ATOM 3095 N N . ASN A 1 392 ? -1.587 5.567 5.681 1.00 84.12 392 ASN A N 1
ATOM 3096 C CA . ASN A 1 392 ? -2.704 5.783 6.610 1.00 84.12 392 ASN A CA 1
ATOM 3097 C C . ASN A 1 392 ? -2.506 5.050 7.952 1.00 84.12 392 ASN A C 1
ATOM 3099 O O . ASN A 1 392 ? -3.458 4.921 8.727 1.00 84.12 392 ASN A O 1
ATOM 3103 N N . LEU A 1 393 ? -1.293 4.553 8.227 1.00 87.81 393 LEU A N 1
ATOM 3104 C CA . LEU A 1 393 ? -1.008 3.764 9.422 1.00 87.81 393 LEU A CA 1
ATOM 3105 C C . LEU A 1 393 ? -1.127 4.635 10.666 1.00 87.81 393 LEU A C 1
ATOM 3107 O O . LEU A 1 393 ? -0.343 5.558 10.845 1.00 87.81 393 LEU A O 1
ATOM 3111 N N . ASN A 1 394 ? -2.089 4.314 11.523 1.00 79.00 394 ASN A N 1
ATOM 3112 C CA . ASN A 1 394 ? -2.419 5.072 12.720 1.00 79.00 394 ASN A CA 1
ATOM 3113 C C . ASN A 1 394 ? -1.819 4.461 13.992 1.00 79.00 394 ASN A C 1
ATOM 3115 O O . ASN A 1 394 ? -1.440 5.193 14.905 1.00 79.00 394 ASN A O 1
ATOM 3119 N N . MET A 1 395 ? -1.733 3.129 14.052 1.00 77.38 395 MET A N 1
ATOM 3120 C CA . MET A 1 395 ? -1.223 2.394 15.205 1.00 77.38 395 MET A CA 1
ATOM 3121 C C . MET A 1 395 ? -0.283 1.265 14.784 1.00 77.38 395 MET A C 1
ATOM 3123 O O . MET A 1 395 ? -0.634 0.435 13.942 1.00 77.38 395 MET A O 1
ATOM 3127 N N . LEU A 1 396 ? 0.883 1.220 15.430 1.00 89.12 396 LEU A N 1
ATOM 3128 C CA . LEU A 1 396 ? 1.918 0.207 15.241 1.00 89.12 396 LEU A CA 1
ATOM 3129 C C . LEU A 1 396 ? 2.335 -0.387 16.594 1.00 89.12 396 LEU A C 1
ATOM 3131 O O . LEU A 1 396 ? 2.851 0.338 17.443 1.00 89.12 396 LEU A O 1
ATOM 3135 N N . THR A 1 397 ? 2.157 -1.696 16.801 1.00 86.19 397 THR A N 1
ATOM 3136 C CA . THR A 1 397 ? 2.684 -2.369 18.006 1.00 86.19 397 THR A CA 1
ATOM 3137 C C . THR A 1 397 ? 3.967 -3.130 17.695 1.00 86.19 397 THR A C 1
ATOM 3139 O O . THR A 1 397 ? 3.996 -3.968 16.799 1.00 86.19 397 THR A O 1
ATOM 3142 N N . LEU A 1 398 ? 5.035 -2.825 18.431 1.00 91.62 398 LEU A N 1
ATOM 3143 C CA . LEU A 1 398 ? 6.359 -3.448 18.338 1.00 91.62 398 LEU A CA 1
ATOM 3144 C C . LEU A 1 398 ? 6.885 -3.887 19.715 1.00 91.62 398 LEU A C 1
ATOM 3146 O O . LEU A 1 398 ? 8.036 -4.304 19.824 1.00 91.62 398 LEU A O 1
ATOM 3150 N N . ASN A 1 399 ? 6.063 -3.818 20.765 1.00 88.75 399 ASN A N 1
ATOM 3151 C CA . ASN A 1 399 ? 6.426 -4.268 22.105 1.00 88.75 399 ASN A CA 1
ATOM 3152 C C . ASN A 1 399 ? 6.727 -5.776 22.155 1.00 88.75 399 ASN A C 1
ATOM 3154 O O . ASN A 1 399 ? 6.363 -6.521 21.243 1.00 88.75 399 ASN A O 1
ATOM 3158 N N . GLU A 1 400 ? 7.401 -6.232 23.210 1.00 89.56 400 GLU A N 1
ATOM 3159 C CA . GLU A 1 400 ? 7.769 -7.647 23.403 1.00 89.56 400 GLU A CA 1
ATOM 3160 C C . GLU A 1 400 ? 8.546 -8.226 22.197 1.00 89.56 400 GLU A C 1
ATOM 3162 O O . GLU A 1 400 ? 8.271 -9.322 21.707 1.00 89.56 400 GLU A O 1
ATOM 3167 N N . ASN A 1 401 ? 9.495 -7.455 21.666 1.00 92.62 401 ASN A N 1
ATOM 3168 C CA . ASN A 1 401 ? 10.403 -7.876 20.596 1.00 92.62 401 ASN A CA 1
ATOM 3169 C C . ASN A 1 401 ? 11.852 -7.864 21.126 1.00 92.62 401 ASN A C 1
ATOM 3171 O O . ASN A 1 401 ? 12.087 -8.004 22.324 1.00 92.62 401 ASN A O 1
ATOM 3175 N N . ARG A 1 402 ? 12.856 -7.778 20.246 1.00 89.94 402 ARG A N 1
ATOM 3176 C CA . ARG A 1 402 ? 14.278 -7.669 20.623 1.00 89.94 402 ARG A CA 1
ATOM 3177 C C . ARG A 1 402 ? 14.948 -6.492 19.928 1.00 89.94 402 ARG A C 1
ATOM 3179 O O . ARG A 1 402 ? 16.129 -6.552 19.592 1.00 89.94 402 ARG A O 1
ATOM 3186 N N . ILE A 1 403 ? 14.175 -5.443 19.648 1.00 90.12 403 ILE A N 1
ATOM 3187 C CA . ILE A 1 403 ? 14.631 -4.323 18.836 1.00 90.12 403 ILE A CA 1
ATOM 3188 C C . ILE A 1 403 ? 15.693 -3.571 19.626 1.00 90.12 403 ILE A C 1
ATOM 3190 O O . ILE A 1 403 ? 15.387 -2.968 20.653 1.00 90.12 403 ILE A O 1
ATOM 3194 N N . LYS A 1 404 ? 16.932 -3.587 19.129 1.00 86.00 404 LYS A N 1
ATOM 3195 C CA . LYS A 1 404 ? 18.004 -2.762 19.692 1.00 86.00 404 LYS A CA 1
ATOM 3196 C C . LYS A 1 404 ? 18.022 -1.360 19.101 1.00 86.00 404 LYS A C 1
ATOM 3198 O O . LYS A 1 404 ? 18.247 -0.392 19.814 1.00 86.00 404 LYS A O 1
ATOM 3203 N N . LYS A 1 405 ? 17.829 -1.230 17.785 1.00 81.94 405 LYS A N 1
ATOM 3204 C CA . LYS A 1 405 ? 18.051 0.034 17.065 1.00 81.94 405 LYS A CA 1
ATOM 3205 C C . LYS A 1 405 ? 16.998 0.265 15.989 1.00 81.94 405 LYS A C 1
ATOM 3207 O O . LYS A 1 405 ? 16.608 -0.663 15.278 1.00 81.94 405 LYS A O 1
ATOM 3212 N N . ILE A 1 406 ? 16.571 1.522 15.876 1.00 88.06 406 ILE A N 1
ATOM 3213 C CA . ILE A 1 406 ? 15.541 1.982 14.942 1.00 88.06 406 ILE A CA 1
ATOM 3214 C C . ILE A 1 406 ? 16.080 3.219 14.202 1.00 88.06 406 ILE A C 1
ATOM 3216 O O . ILE A 1 406 ? 16.113 4.306 14.786 1.00 88.06 406 ILE A O 1
ATOM 3220 N N . PRO A 1 407 ? 16.539 3.087 12.944 1.00 84.81 407 PRO A N 1
ATOM 3221 C CA . PRO A 1 407 ? 16.942 4.240 12.147 1.00 84.81 407 PRO A CA 1
ATOM 3222 C C . PRO A 1 407 ? 15.707 5.041 11.711 1.00 84.81 407 PRO A C 1
ATOM 3224 O O . PRO A 1 407 ? 14.670 4.458 11.401 1.00 84.81 407 PRO A O 1
ATOM 3227 N N . GLU A 1 408 ? 15.832 6.367 11.625 1.00 85.81 408 GLU A N 1
ATOM 3228 C CA . GLU A 1 408 ? 14.756 7.260 11.154 1.00 85.81 408 GLU A CA 1
ATOM 3229 C C . GLU A 1 408 ? 14.256 6.848 9.759 1.00 85.81 408 GLU A C 1
ATOM 3231 O O . GLU A 1 408 ? 13.055 6.774 9.515 1.00 85.81 408 GLU A O 1
ATOM 3236 N N . SER A 1 409 ? 15.174 6.430 8.878 1.00 82.81 409 SER A N 1
ATOM 3237 C CA . SER A 1 409 ? 14.860 5.944 7.529 1.00 82.81 409 SER A CA 1
ATOM 3238 C C . SER A 1 409 ? 14.032 4.651 7.482 1.00 82.81 409 SER A C 1
ATOM 3240 O O . SER A 1 409 ? 13.551 4.291 6.409 1.00 82.81 409 SER A O 1
ATOM 3242 N N . ALA A 1 410 ? 13.808 3.945 8.600 1.00 87.50 410 ALA A N 1
ATOM 3243 C CA . ALA A 1 410 ? 12.851 2.833 8.640 1.00 87.50 410 ALA A CA 1
ATOM 3244 C C . ALA A 1 410 ? 11.397 3.291 8.426 1.00 87.50 410 ALA A C 1
ATOM 3246 O O . ALA A 1 410 ? 10.562 2.494 7.980 1.00 87.50 410 ALA A O 1
ATOM 3247 N N . PHE A 1 411 ? 11.113 4.567 8.706 1.00 88.19 411 PHE A N 1
ATOM 3248 C CA . PHE A 1 411 ? 9.806 5.194 8.573 1.00 88.19 411 PHE A CA 1
ATOM 3249 C C . PHE A 1 411 ? 9.866 6.362 7.577 1.00 88.19 411 PHE A C 1
ATOM 3251 O O . PHE A 1 411 ? 10.428 7.411 7.888 1.00 88.19 411 PHE A O 1
ATOM 3258 N N . PRO A 1 412 ? 9.243 6.249 6.392 1.00 83.25 412 PRO A N 1
ATOM 3259 C CA . PRO A 1 412 ? 9.079 7.400 5.512 1.00 83.25 412 PRO A CA 1
ATOM 3260 C C . PRO A 1 412 ? 8.292 8.521 6.197 1.00 83.25 412 PRO A C 1
ATOM 3262 O O . PRO A 1 412 ? 7.380 8.263 6.986 1.00 83.25 412 PRO A O 1
ATOM 3265 N N . ALA A 1 413 ? 8.585 9.775 5.846 1.00 79.44 413 ALA A N 1
ATOM 3266 C CA . ALA A 1 413 ? 7.964 10.945 6.470 1.00 79.44 413 ALA A CA 1
ATOM 3267 C C . ALA A 1 413 ? 6.422 10.938 6.393 1.00 79.44 413 ALA A C 1
ATOM 3269 O O . ALA A 1 413 ? 5.757 11.448 7.289 1.00 79.44 413 ALA A O 1
ATOM 3270 N N . GLN A 1 414 ? 5.827 10.335 5.358 1.00 78.75 414 GLN A N 1
ATOM 3271 C CA . GLN A 1 414 ? 4.372 10.168 5.253 1.00 78.75 414 GLN A CA 1
ATOM 3272 C C . GLN A 1 414 ? 3.808 9.297 6.389 1.00 78.75 414 GLN A C 1
ATOM 3274 O O . GLN A 1 414 ? 2.729 9.586 6.892 1.00 78.75 414 GLN A O 1
ATOM 3279 N N . VAL A 1 415 ? 4.555 8.273 6.809 1.00 81.94 415 VAL A N 1
ATOM 3280 C CA . VAL A 1 415 ? 4.172 7.312 7.854 1.00 81.94 415 VAL A CA 1
ATOM 3281 C C . VAL A 1 415 ? 4.394 7.910 9.247 1.00 81.94 415 VAL A C 1
ATOM 3283 O O . VAL A 1 415 ? 3.517 7.819 10.101 1.00 81.94 415 VAL A O 1
ATOM 3286 N N . LEU A 1 416 ? 5.508 8.622 9.466 1.00 80.94 416 LEU A N 1
ATOM 3287 C CA . LEU A 1 416 ? 5.745 9.372 10.714 1.00 80.94 416 LEU A CA 1
ATOM 3288 C C . LEU A 1 416 ? 4.685 10.453 10.986 1.00 80.94 416 LEU A C 1
ATOM 3290 O O . LEU A 1 416 ? 4.480 10.824 12.137 1.00 80.94 416 LEU A O 1
ATOM 3294 N N . ASN A 1 417 ? 4.015 10.947 9.940 1.00 79.38 417 ASN A N 1
ATOM 3295 C CA . ASN A 1 417 ? 2.910 11.903 10.044 1.00 79.38 417 ASN A CA 1
ATOM 3296 C C . ASN A 1 417 ? 1.526 11.241 10.220 1.00 79.38 417 ASN A C 1
ATOM 3298 O O . ASN A 1 417 ? 0.564 11.955 10.505 1.00 79.38 417 ASN A O 1
ATOM 3302 N N . SER A 1 418 ? 1.389 9.924 10.007 1.00 77.75 418 SER A N 1
ATOM 3303 C CA . SER A 1 418 ? 0.109 9.207 10.130 1.00 77.75 418 SER A CA 1
ATOM 3304 C C . SER A 1 418 ? -0.035 8.435 11.445 1.00 77.75 418 SER A C 1
ATOM 3306 O O . SER A 1 418 ? -1.163 8.238 11.907 1.00 77.75 418 SER A O 1
ATOM 3308 N N . ILE A 1 419 ? 1.082 7.992 12.041 1.00 79.00 419 ILE A N 1
ATOM 3309 C CA . ILE A 1 419 ? 1.087 7.208 13.283 1.00 79.00 419 ILE A CA 1
ATOM 3310 C C . ILE A 1 419 ? 0.720 8.114 14.470 1.00 79.00 419 ILE A C 1
ATOM 3312 O O . ILE A 1 419 ? 1.546 8.876 14.959 1.00 79.00 419 ILE A O 1
ATOM 3316 N N . ASP A 1 420 ? -0.497 7.961 15.000 1.00 70.38 420 ASP A N 1
ATOM 3317 C CA . ASP A 1 420 ? -0.914 8.556 16.281 1.00 70.38 420 ASP A CA 1
ATOM 3318 C C . ASP A 1 420 ? -0.339 7.767 17.484 1.00 70.38 420 ASP A C 1
ATOM 3320 O O . ASP A 1 420 ? -0.213 8.307 18.591 1.00 70.38 420 ASP A O 1
ATOM 3324 N N . ARG A 1 421 ? -0.067 6.459 17.307 1.00 66.62 421 ARG A N 1
ATOM 3325 C CA . ARG A 1 421 ? 0.272 5.517 18.391 1.00 66.62 421 ARG A CA 1
ATOM 3326 C C . ARG A 1 421 ? 1.358 4.516 18.002 1.00 66.62 421 ARG A C 1
ATOM 3328 O O . ARG A 1 421 ? 1.204 3.774 17.032 1.00 66.62 421 ARG A O 1
ATOM 3335 N N . ILE A 1 422 ? 2.390 4.407 18.829 1.00 81.50 422 ILE A N 1
ATOM 3336 C CA . ILE A 1 422 ? 3.397 3.343 18.741 1.00 81.50 422 ILE A CA 1
ATOM 3337 C C . ILE A 1 422 ? 3.465 2.598 20.082 1.00 81.50 422 ILE A C 1
ATOM 3339 O O . ILE A 1 422 ? 3.181 3.184 21.120 1.00 81.50 422 ILE A O 1
ATOM 3343 N N . SER A 1 423 ? 3.815 1.315 20.089 1.00 82.12 423 SER A N 1
ATOM 3344 C CA . SER A 1 423 ? 4.102 0.572 21.327 1.00 82.12 423 SER A CA 1
ATOM 3345 C C . SER A 1 423 ? 5.489 -0.038 21.219 1.00 82.12 423 SER A C 1
ATOM 3347 O O . SER A 1 423 ? 5.753 -0.751 20.249 1.00 82.12 423 SER A O 1
ATOM 3349 N N . LEU A 1 424 ? 6.379 0.281 22.162 1.00 88.06 424 LEU A N 1
ATOM 3350 C CA . LEU A 1 424 ? 7.808 -0.066 22.091 1.00 88.06 424 LEU A CA 1
ATOM 3351 C C . LEU A 1 424 ? 8.372 -0.671 23.385 1.00 88.06 424 LEU A C 1
ATOM 3353 O O . LEU A 1 424 ? 9.557 -1.007 23.410 1.00 88.06 424 LEU A O 1
ATOM 3357 N N . SER A 1 425 ? 7.558 -0.841 24.433 1.00 85.19 425 SER A N 1
ATOM 3358 C CA . SER A 1 425 ? 7.987 -1.486 25.682 1.00 85.19 425 SER A CA 1
ATOM 3359 C C . SER A 1 425 ? 8.558 -2.890 25.456 1.00 85.19 425 SER A C 1
ATOM 3361 O O . SER A 1 425 ? 8.319 -3.520 24.425 1.00 85.19 425 SER A O 1
ATOM 3363 N N . ASP A 1 426 ? 9.324 -3.393 26.424 1.00 87.19 426 ASP A N 1
ATOM 3364 C CA . ASP A 1 426 ? 9.825 -4.774 26.399 1.00 87.19 426 ASP A CA 1
ATOM 3365 C C . ASP A 1 426 ? 10.679 -5.069 25.143 1.00 87.19 426 ASP A C 1
ATOM 3367 O O . ASP A 1 426 ? 10.519 -6.083 24.464 1.00 87.19 426 ASP A O 1
ATOM 3371 N N . ASN A 1 427 ? 11.578 -4.130 24.824 1.00 90.50 427 ASN A N 1
ATOM 3372 C CA . ASN A 1 427 ? 12.603 -4.214 23.780 1.00 90.50 427 ASN A CA 1
ATOM 3373 C C . ASN A 1 427 ? 14.000 -3.922 24.362 1.00 90.50 427 ASN A C 1
ATOM 3375 O O . ASN A 1 427 ? 14.139 -3.431 25.480 1.00 90.50 427 ASN A O 1
ATOM 3379 N N . GLU A 1 428 ? 15.053 -4.196 23.590 1.00 88.94 428 GLU A N 1
ATOM 3380 C CA . GLU A 1 428 ? 16.457 -4.072 24.014 1.00 88.94 428 GLU A CA 1
ATOM 3381 C C . GLU A 1 428 ? 17.101 -2.751 23.531 1.00 88.94 428 GLU A C 1
ATOM 3383 O O . GLU A 1 428 ? 18.236 -2.744 23.056 1.00 88.94 428 GLU A O 1
ATOM 3388 N N . LEU A 1 429 ? 16.374 -1.629 23.621 1.00 89.75 429 LEU A N 1
ATOM 3389 C CA . LEU A 1 429 ? 16.718 -0.366 22.948 1.00 89.75 429 LEU A CA 1
ATOM 3390 C C . LEU A 1 429 ? 18.087 0.212 23.363 1.00 89.75 429 LEU A C 1
ATOM 3392 O O . LEU A 1 429 ? 18.337 0.493 24.537 1.00 89.75 429 LEU A O 1
ATOM 3396 N N . ASP A 1 430 ? 18.948 0.467 22.376 1.00 87.19 430 ASP A N 1
ATOM 3397 C CA . ASP A 1 430 ? 20.233 1.140 22.542 1.00 87.19 430 ASP A CA 1
ATOM 3398 C C . ASP A 1 430 ? 20.071 2.646 22.312 1.00 87.19 430 ASP A C 1
ATOM 3400 O O . ASP A 1 430 ? 19.989 3.134 21.183 1.00 87.19 430 ASP A O 1
ATOM 3404 N N . CYS A 1 431 ? 19.999 3.385 23.414 1.00 87.69 431 CYS A N 1
ATOM 3405 C CA . CYS A 1 431 ? 19.770 4.821 23.467 1.00 87.69 431 CYS A CA 1
ATOM 3406 C C . CYS A 1 431 ? 21.046 5.628 23.177 1.00 87.69 431 CYS A C 1
ATOM 3408 O O . CYS A 1 431 ? 21.512 6.425 23.998 1.00 87.69 431 CYS A O 1
ATOM 3410 N N . ASP A 1 432 ? 21.608 5.406 21.990 1.00 84.12 432 ASP A N 1
ATOM 3411 C CA . ASP A 1 432 ? 22.668 6.220 21.399 1.00 84.12 432 ASP A CA 1
ATOM 3412 C C . ASP A 1 432 ? 22.090 7.449 20.661 1.00 84.12 432 ASP A C 1
ATOM 3414 O O . ASP A 1 432 ? 20.874 7.663 20.585 1.00 84.12 432 ASP A O 1
ATOM 3418 N N . CYS A 1 433 ? 22.961 8.283 20.090 1.00 83.56 433 CYS A N 1
ATOM 3419 C CA . CYS A 1 433 ? 22.523 9.458 19.337 1.00 83.56 433 CYS A CA 1
ATOM 3420 C C . CYS A 1 433 ? 21.784 9.150 18.015 1.00 83.56 433 CYS A C 1
ATOM 3422 O O . CYS A 1 433 ? 21.217 10.064 17.420 1.00 83.56 433 CYS A O 1
ATOM 3424 N N . LYS A 1 434 ? 21.735 7.888 17.559 1.00 81.69 434 LYS A N 1
ATOM 3425 C CA . LYS A 1 434 ? 20.957 7.455 16.384 1.00 81.69 434 LYS A CA 1
ATOM 3426 C C . LYS A 1 434 ? 19.507 7.112 16.729 1.00 81.69 434 LYS A C 1
ATOM 3428 O O . LYS A 1 434 ? 18.682 7.099 15.822 1.00 81.69 434 LYS A O 1
ATOM 3433 N N . LEU A 1 435 ? 19.182 6.874 18.004 1.00 86.19 435 LEU A N 1
ATOM 3434 C CA . LEU A 1 435 ? 17.800 6.723 18.490 1.00 86.19 435 LEU A CA 1
ATOM 3435 C C . LEU A 1 435 ? 17.181 8.067 18.941 1.00 86.19 435 LEU A C 1
ATOM 3437 O O . LEU A 1 435 ? 15.999 8.135 19.275 1.00 86.19 435 LEU A O 1
ATOM 3441 N N . GLU A 1 436 ? 17.958 9.158 18.928 1.00 87.88 436 GLU A N 1
ATOM 3442 C CA . GLU A 1 436 ? 17.564 10.472 19.465 1.00 87.88 436 GLU A CA 1
ATOM 3443 C C . GLU A 1 436 ? 16.328 11.077 18.784 1.00 87.88 436 GLU A C 1
ATOM 3445 O O . GLU A 1 436 ? 15.509 11.721 19.444 1.00 87.88 436 GLU A O 1
ATOM 3450 N N . TRP A 1 437 ? 16.161 10.830 17.480 1.00 88.38 437 TRP A N 1
ATOM 3451 C CA . TRP A 1 437 ? 14.999 11.272 16.703 1.00 88.38 437 TRP A CA 1
ATOM 3452 C C . TRP A 1 437 ? 13.691 10.687 17.260 1.00 88.38 437 TRP A C 1
ATOM 3454 O O . TRP A 1 437 ? 12.702 11.406 17.387 1.00 88.38 437 TRP A O 1
ATOM 3464 N N . LEU A 1 438 ? 13.701 9.409 17.658 1.00 87.88 438 LEU A N 1
ATOM 3465 C CA . LEU A 1 438 ? 12.524 8.682 18.130 1.00 87.88 438 LEU A CA 1
ATOM 3466 C C . LEU A 1 438 ? 12.093 9.185 19.506 1.00 87.88 438 LEU A C 1
ATOM 3468 O O . LEU A 1 438 ? 10.908 9.418 19.734 1.00 87.88 438 LEU A O 1
ATOM 3472 N N . ALA A 1 439 ? 13.059 9.428 20.396 1.00 85.75 439 ALA A N 1
ATOM 3473 C CA . ALA A 1 439 ? 12.799 10.029 21.699 1.00 85.75 439 ALA A CA 1
ATOM 3474 C C . ALA A 1 439 ? 12.164 11.426 21.554 1.00 85.75 439 ALA A C 1
ATOM 3476 O O . ALA A 1 439 ? 11.182 11.724 22.231 1.00 85.75 439 ALA A O 1
ATOM 3477 N N . ARG A 1 440 ? 12.647 12.267 20.622 1.00 84.75 440 ARG A N 1
ATOM 3478 C CA . ARG A 1 440 ? 11.988 13.554 20.321 1.00 84.75 440 ARG A CA 1
ATOM 3479 C C . ARG A 1 440 ? 10.588 13.374 19.735 1.00 84.75 440 ARG A C 1
ATOM 3481 O O . ARG A 1 440 ? 9.674 14.068 20.166 1.00 84.75 440 ARG A O 1
ATOM 3488 N N . TRP A 1 441 ? 10.420 12.474 18.767 1.00 84.56 441 TRP A N 1
ATOM 3489 C CA . TRP A 1 441 ? 9.152 12.267 18.061 1.00 84.56 441 TRP A CA 1
ATOM 3490 C C . TRP A 1 441 ? 8.043 11.774 19.007 1.00 84.56 441 TRP A C 1
ATOM 3492 O O . TRP A 1 441 ? 6.942 12.326 18.995 1.00 84.56 441 TRP A O 1
ATOM 3502 N N . ILE A 1 442 ? 8.353 10.835 19.911 1.00 79.81 442 ILE A N 1
ATOM 3503 C CA . ILE A 1 442 ? 7.432 10.378 20.970 1.00 79.81 442 ILE A CA 1
ATOM 3504 C C . ILE A 1 442 ? 7.033 11.541 21.899 1.00 79.81 442 ILE A C 1
ATOM 3506 O O . ILE A 1 442 ? 5.876 11.659 22.294 1.00 79.81 442 ILE A O 1
ATOM 3510 N N . GLN A 1 443 ? 7.958 12.448 22.225 1.00 76.00 443 GLN A N 1
ATOM 3511 C CA . GLN A 1 443 ? 7.684 13.589 23.110 1.00 76.00 443 GLN A CA 1
ATOM 3512 C C . GLN A 1 443 ? 6.818 14.698 22.467 1.00 76.00 443 GLN A C 1
ATOM 3514 O O . GLN A 1 443 ? 6.352 15.587 23.180 1.00 76.00 443 GLN A O 1
ATOM 3519 N N . GLN A 1 444 ? 6.559 14.647 21.154 1.00 62.47 444 GLN A N 1
ATOM 3520 C CA . GLN A 1 444 ? 5.766 15.628 20.392 1.00 62.47 444 GLN A CA 1
ATOM 3521 C C . GLN A 1 444 ? 4.270 15.248 20.267 1.00 62.47 444 GLN A C 1
ATOM 3523 O O . GLN A 1 444 ? 3.693 15.343 19.190 1.00 62.47 444 GLN A O 1
ATOM 3528 N N . GLU A 1 445 ? 3.631 14.848 21.375 1.00 54.72 445 GLU A N 1
ATOM 3529 C CA . GLU A 1 445 ? 2.204 14.440 21.482 1.00 54.72 445 GLU A CA 1
ATOM 3530 C C . GLU A 1 445 ? 1.824 13.070 20.860 1.00 54.72 445 GLU A C 1
ATOM 3532 O O . GLU A 1 445 ? 0.657 12.670 20.924 1.00 54.72 445 GLU A O 1
ATOM 3537 N N . HIS A 1 446 ? 2.776 12.295 20.327 1.00 52.88 446 HIS A N 1
ATOM 3538 C CA . HIS A 1 446 ? 2.517 10.923 19.859 1.00 52.88 446 HIS A CA 1
ATOM 3539 C C . HIS A 1 446 ? 2.409 9.955 21.047 1.00 52.88 446 HIS A C 1
ATOM 3541 O O . HIS A 1 446 ? 3.212 9.989 21.979 1.00 52.88 446 HIS A O 1
ATOM 3547 N N . THR A 1 447 ? 1.391 9.089 21.059 1.00 48.91 447 THR A N 1
ATOM 3548 C CA . THR A 1 447 ? 1.113 8.275 22.255 1.00 48.91 447 THR A CA 1
ATOM 3549 C C . THR A 1 447 ? 1.872 6.953 22.215 1.00 48.91 447 THR A C 1
ATOM 3551 O O . THR A 1 447 ? 1.449 6.024 21.527 1.00 48.91 447 THR A O 1
ATOM 3554 N N . GLU A 1 448 ? 2.937 6.841 23.010 1.00 54.00 448 GLU A N 1
ATOM 3555 C CA . GLU A 1 448 ? 3.499 5.539 23.380 1.00 54.00 448 GLU A CA 1
ATOM 3556 C C . GLU A 1 448 ? 2.602 4.884 24.449 1.00 54.00 448 GLU A C 1
ATOM 3558 O O . GLU A 1 448 ? 2.196 5.545 25.411 1.00 54.00 448 GLU A O 1
ATOM 3563 N N . THR A 1 449 ? 2.174 3.635 24.227 1.00 45.72 449 THR A N 1
ATOM 3564 C CA . THR A 1 449 ? 1.178 2.962 25.092 1.00 45.72 449 THR A CA 1
ATOM 3565 C C . THR A 1 449 ? 1.780 2.096 26.195 1.00 45.72 449 THR A C 1
ATOM 3567 O O . THR A 1 449 ? 1.063 1.781 27.154 1.00 45.72 449 THR A O 1
ATOM 3570 N N . GLY A 1 450 ? 3.059 1.735 26.082 1.00 53.69 450 GLY A N 1
ATOM 3571 C CA . GLY A 1 450 ? 3.870 1.210 27.172 1.00 53.69 450 GLY A CA 1
ATOM 3572 C C . GLY A 1 450 ? 4.665 2.325 27.858 1.00 53.69 450 GLY A C 1
ATOM 3573 O O . GLY A 1 450 ? 4.244 3.484 27.881 1.00 53.69 450 GLY A O 1
ATOM 3574 N N . GLU A 1 451 ? 5.799 1.953 28.449 1.00 70.00 451 GLU A N 1
ATOM 3575 C CA . GLU A 1 451 ? 6.880 2.881 28.788 1.00 70.00 451 GLU A CA 1
ATOM 3576 C C . GLU A 1 451 ? 8.167 2.291 28.188 1.00 70.00 451 GLU A C 1
ATOM 3578 O O . GLU A 1 451 ? 8.759 1.360 28.723 1.00 70.00 451 GLU A O 1
ATOM 3583 N N . ALA A 1 452 ? 8.552 2.768 27.004 1.00 83.00 452 ALA A N 1
ATOM 3584 C CA . ALA A 1 452 ? 9.723 2.299 26.275 1.00 83.00 452 ALA A CA 1
ATOM 3585 C C . ALA A 1 452 ? 10.999 2.712 27.016 1.00 83.00 452 ALA A C 1
ATOM 3587 O O . ALA A 1 452 ? 11.320 3.902 27.092 1.00 83.00 452 ALA A O 1
ATOM 3588 N N . GLU A 1 453 ? 11.709 1.735 27.574 1.00 89.12 453 GLU A N 1
ATOM 3589 C CA . GLU A 1 453 ? 12.930 1.934 28.353 1.00 89.12 453 GLU A CA 1
ATOM 3590 C C . GLU A 1 453 ? 14.193 1.682 27.524 1.00 89.12 453 GLU A C 1
ATOM 3592 O O . GLU A 1 453 ? 14.255 0.788 26.680 1.00 89.12 453 GLU A O 1
ATOM 3597 N N . CYS A 1 454 ? 15.242 2.445 27.816 1.00 88.94 454 CYS A N 1
ATOM 3598 C CA . CYS A 1 454 ? 16.584 2.165 27.326 1.00 88.94 454 CYS A CA 1
ATOM 3599 C C . CYS A 1 454 ? 17.151 0.897 27.989 1.00 88.94 454 CYS A C 1
ATOM 3601 O O . CYS A 1 454 ? 17.164 0.783 29.216 1.00 88.94 454 CYS A O 1
ATOM 3603 N N . ALA A 1 455 ? 17.709 -0.025 27.206 1.00 89.06 455 ALA A N 1
ATOM 3604 C CA . ALA A 1 455 ? 18.478 -1.169 27.703 1.00 89.06 455 ALA A CA 1
ATOM 3605 C C . ALA A 1 455 ? 19.983 -0.854 27.808 1.00 89.06 455 ALA A C 1
ATOM 3607 O O . ALA A 1 455 ? 20.666 -1.333 28.721 1.00 89.06 455 ALA A O 1
ATOM 3608 N N . SER A 1 456 ? 20.488 -0.012 26.904 1.00 83.69 456 SER A N 1
ATOM 3609 C CA . SER A 1 456 ? 21.856 0.520 26.880 1.00 83.69 456 SER A CA 1
ATOM 3610 C C . SER A 1 456 ? 21.866 1.988 26.415 1.00 83.69 456 SER A C 1
ATOM 3612 O O . SER A 1 456 ? 20.845 2.467 25.923 1.00 83.69 456 SER A O 1
ATOM 3614 N N . PRO A 1 457 ? 22.968 2.745 26.602 1.00 82.69 457 PRO A N 1
ATOM 3615 C CA . PRO A 1 457 ? 24.136 2.436 27.436 1.00 82.69 457 PRO A CA 1
ATOM 3616 C C . PRO A 1 457 ? 23.782 2.382 28.932 1.00 82.69 457 PRO A C 1
ATOM 3618 O O . PRO A 1 457 ? 22.754 2.897 29.360 1.00 82.69 457 PRO A O 1
ATOM 3621 N N . SER A 1 458 ? 24.659 1.809 29.764 1.00 80.81 458 SER A N 1
ATOM 3622 C CA . SER A 1 458 ? 24.394 1.562 31.197 1.00 80.81 458 SER A CA 1
ATOM 3623 C C . SER A 1 458 ? 23.985 2.799 32.011 1.00 80.81 458 SER A C 1
ATOM 3625 O O . SER A 1 458 ? 23.339 2.651 33.040 1.00 80.81 458 SER A O 1
ATOM 3627 N N . LYS A 1 459 ? 24.354 4.008 31.561 1.00 80.44 459 LYS A N 1
ATOM 3628 C CA . LYS A 1 459 ? 23.965 5.292 32.177 1.00 80.44 459 LYS A CA 1
ATOM 3629 C C . LYS A 1 459 ? 22.494 5.666 31.953 1.00 80.44 459 LYS A C 1
ATOM 3631 O O . LYS A 1 459 ? 21.967 6.469 32.710 1.00 80.44 459 LYS A O 1
ATOM 3636 N N . LEU A 1 460 ? 21.875 5.137 30.897 1.00 84.50 460 LEU A N 1
ATOM 3637 C CA . LEU A 1 460 ? 20.479 5.386 30.526 1.00 84.50 460 LEU A CA 1
ATOM 3638 C C . LEU A 1 460 ? 19.570 4.186 30.813 1.00 84.50 460 LEU A C 1
ATOM 3640 O O . LEU A 1 460 ? 18.359 4.301 30.674 1.00 84.50 460 LEU A O 1
ATOM 3644 N N . LYS A 1 461 ? 20.136 3.038 31.203 1.00 86.94 461 LYS A N 1
ATOM 3645 C CA . LYS A 1 461 ? 19.393 1.789 31.379 1.00 86.94 461 LYS A CA 1
ATOM 3646 C C . LYS A 1 461 ? 18.233 1.942 32.376 1.00 86.94 461 LYS A C 1
ATOM 3648 O O . LYS A 1 461 ? 18.457 2.355 33.511 1.00 86.94 461 LYS A O 1
ATOM 3653 N N . GLY A 1 462 ? 17.029 1.553 31.959 1.00 83.62 462 GLY A N 1
ATOM 3654 C CA . GLY A 1 462 ? 15.795 1.660 32.745 1.00 83.62 462 GLY A CA 1
ATOM 3655 C C . GLY A 1 462 ? 15.149 3.051 32.745 1.00 83.62 462 GLY A C 1
ATOM 3656 O O . GLY A 1 462 ? 14.191 3.279 33.476 1.00 83.62 462 GLY A O 1
ATOM 3657 N N . LEU A 1 463 ? 15.665 4.007 31.961 1.00 85.06 463 LEU A N 1
ATOM 3658 C CA . LEU A 1 463 ? 15.023 5.309 31.769 1.00 85.06 463 LEU A CA 1
ATOM 3659 C C . LEU A 1 463 ? 14.097 5.272 30.551 1.00 85.06 463 LEU A C 1
ATOM 3661 O O . LEU A 1 463 ? 14.455 4.734 29.502 1.00 85.06 463 LEU A O 1
ATOM 3665 N N . THR A 1 464 ? 12.914 5.873 30.689 1.00 85.31 464 THR A N 1
ATOM 3666 C CA . THR A 1 464 ? 11.905 5.935 29.625 1.00 85.31 464 THR A CA 1
ATOM 3667 C C . THR A 1 464 ? 12.224 7.000 28.573 1.00 85.31 464 THR A C 1
ATOM 3669 O O . THR A 1 464 ? 12.626 8.117 28.903 1.00 85.31 464 THR A O 1
ATOM 3672 N N . LEU A 1 465 ? 11.942 6.702 27.300 1.00 82.38 465 LEU A N 1
ATOM 3673 C CA . LEU A 1 465 ? 12.011 7.664 26.192 1.00 82.38 465 LEU A CA 1
ATOM 3674 C C . LEU A 1 465 ? 11.076 8.879 26.362 1.00 82.38 465 LEU A C 1
ATOM 3676 O O . LEU A 1 465 ? 11.255 9.883 25.674 1.00 82.38 465 LEU A O 1
ATOM 3680 N N . LEU A 1 466 ? 10.102 8.824 27.278 1.00 79.12 466 LEU A N 1
ATOM 3681 C CA . LEU A 1 466 ? 9.223 9.950 27.616 1.00 79.12 466 LEU A CA 1
ATOM 3682 C C . LEU A 1 466 ? 9.892 11.021 28.502 1.00 79.12 466 LEU A C 1
ATOM 3684 O O . LEU A 1 466 ? 9.340 12.115 28.644 1.00 79.12 466 LEU A O 1
ATOM 3688 N N . ASP A 1 467 ? 11.061 10.751 29.095 1.00 80.69 467 ASP A N 1
ATOM 3689 C CA . ASP A 1 467 ? 11.783 11.749 29.890 1.00 80.69 467 ASP A CA 1
ATOM 3690 C C . ASP A 1 467 ? 12.417 12.817 28.978 1.00 80.69 467 ASP A C 1
ATOM 3692 O O . ASP A 1 467 ? 13.266 12.551 28.122 1.00 80.69 467 ASP A O 1
ATOM 3696 N N . ARG A 1 468 ? 12.012 14.073 29.202 1.00 75.62 468 ARG A N 1
ATOM 3697 C CA . ARG A 1 468 ? 12.434 15.266 28.450 1.00 75.62 468 ARG A CA 1
ATOM 3698 C C . ARG A 1 468 ? 13.948 15.503 28.433 1.00 75.62 468 ARG A C 1
ATOM 3700 O O . ARG A 1 468 ? 14.427 16.251 27.584 1.00 75.62 468 ARG A O 1
ATOM 3707 N N . GLN A 1 469 ? 14.706 14.907 29.353 1.00 76.94 469 GLN A N 1
ATOM 3708 C CA . GLN A 1 469 ? 16.165 15.034 29.404 1.00 76.94 469 GLN A CA 1
ATOM 3709 C C . GLN A 1 469 ? 16.880 14.031 28.483 1.00 76.94 469 GLN A C 1
ATOM 3711 O O . GLN A 1 469 ? 17.991 14.305 28.022 1.00 76.94 469 GLN A O 1
ATOM 3716 N N . ILE A 1 470 ? 16.243 12.904 28.149 1.00 80.81 470 ILE A N 1
ATOM 3717 C CA . ILE A 1 470 ? 16.861 11.797 27.401 1.00 80.81 470 ILE A CA 1
ATOM 3718 C C . ILE A 1 470 ? 17.377 12.205 26.011 1.00 80.81 470 ILE A C 1
ATOM 3720 O O . ILE A 1 470 ? 18.541 11.903 25.735 1.00 80.81 470 ILE A O 1
ATOM 3724 N N . PRO A 1 471 ? 16.642 12.961 25.165 1.00 84.00 471 PRO A N 1
ATOM 3725 C CA . PRO A 1 471 ? 17.159 13.377 23.859 1.00 84.00 471 PRO A CA 1
ATOM 3726 C C . PRO A 1 471 ? 18.436 14.230 23.949 1.00 84.00 471 PRO A C 1
ATOM 3728 O O . PRO A 1 471 ? 19.312 14.150 23.090 1.00 84.00 471 PRO A O 1
ATOM 3731 N N . ALA A 1 472 ? 18.584 15.036 25.007 1.00 82.69 472 ALA A N 1
ATOM 3732 C CA . ALA A 1 472 ? 19.786 15.840 25.218 1.00 82.69 472 ALA A CA 1
ATOM 3733 C C . ALA A 1 472 ? 20.995 14.982 25.631 1.00 82.69 472 ALA A C 1
ATOM 3735 O O . ALA A 1 472 ? 22.111 15.262 25.192 1.00 82.69 472 ALA A O 1
ATOM 3736 N N . ILE A 1 473 ? 20.776 13.928 26.428 1.00 80.56 473 ILE A N 1
ATOM 3737 C CA . ILE A 1 473 ? 21.831 13.003 26.869 1.00 80.56 473 ILE A CA 1
ATOM 3738 C C . ILE A 1 473 ? 22.235 12.053 25.728 1.00 80.56 473 ILE A C 1
ATOM 3740 O O . ILE A 1 473 ? 23.425 11.845 25.500 1.00 80.56 473 ILE A O 1
ATOM 3744 N N . MET A 1 474 ? 21.270 11.537 24.958 1.00 83.19 474 MET A N 1
ATOM 3745 C CA . MET A 1 474 ? 21.518 10.742 23.744 1.00 83.19 474 MET A CA 1
ATOM 3746 C C . MET A 1 474 ? 22.442 11.481 22.773 1.00 83.19 474 MET A C 1
ATOM 3748 O O . MET A 1 474 ? 23.443 10.919 22.341 1.00 83.19 474 MET A O 1
ATOM 3752 N N . ARG A 1 475 ? 22.172 12.767 22.503 1.00 80.00 475 ARG A N 1
ATOM 3753 C CA . ARG A 1 475 ? 22.988 13.629 21.625 1.00 80.00 475 ARG A CA 1
ATOM 3754 C C . ARG A 1 475 ? 24.457 13.754 22.038 1.00 80.00 475 ARG A C 1
ATOM 3756 O O . ARG A 1 475 ? 25.292 14.056 21.193 1.00 80.00 475 ARG A O 1
ATOM 3763 N N . GLN A 1 476 ? 24.761 13.565 23.321 1.00 72.38 476 GLN A N 1
ATOM 3764 C CA . GLN A 1 476 ? 26.122 13.623 23.865 1.00 72.38 476 GLN A CA 1
ATOM 3765 C C . GLN A 1 476 ? 26.816 12.249 23.836 1.00 72.38 476 GLN A C 1
ATOM 3767 O O . GLN A 1 476 ? 28.041 12.186 23.854 1.00 72.38 476 GLN A O 1
ATOM 3772 N N . ASN A 1 477 ? 26.054 11.155 23.722 1.00 67.50 477 ASN A N 1
ATOM 3773 C CA . ASN A 1 477 ? 26.547 9.779 23.632 1.00 67.50 477 ASN A CA 1
ATOM 3774 C C . ASN A 1 477 ? 26.649 9.309 22.161 1.00 67.50 477 ASN A C 1
ATOM 3776 O O . ASN A 1 477 ? 26.005 8.338 21.760 1.00 67.50 477 ASN A O 1
ATOM 3780 N N . CYS A 1 478 ? 27.475 9.983 21.352 1.00 64.94 478 CYS A N 1
ATOM 3781 C CA . CYS A 1 478 ? 27.873 9.517 20.011 1.00 64.94 478 CYS A CA 1
ATOM 3782 C C . CYS A 1 478 ? 29.223 8.759 20.019 1.00 64.94 478 CYS A C 1
ATOM 3784 O O . CYS A 1 478 ? 29.991 8.865 19.061 1.00 64.94 478 CYS A O 1
ATOM 3786 N N . ASP A 1 479 ? 29.552 8.026 21.089 1.00 55.50 479 ASP A N 1
ATOM 3787 C CA . ASP A 1 479 ? 30.823 7.291 21.159 1.00 55.50 479 ASP A CA 1
ATOM 3788 C C . ASP A 1 479 ? 30.930 6.257 20.027 1.00 55.50 479 ASP A C 1
ATOM 3790 O O . ASP A 1 479 ? 30.025 5.453 19.779 1.00 55.50 479 ASP A O 1
ATOM 3794 N N . ALA A 1 480 ? 32.048 6.308 19.304 1.00 47.28 480 ALA A N 1
ATOM 3795 C CA . ALA A 1 480 ? 32.213 5.585 18.054 1.00 47.28 480 ALA A CA 1
ATOM 3796 C C . ALA A 1 480 ? 32.257 4.061 18.254 1.00 47.28 480 ALA A C 1
ATOM 3798 O O . ALA A 1 480 ? 33.081 3.541 19.002 1.00 47.28 480 ALA A O 1
ATOM 3799 N N . ALA A 1 481 ? 31.393 3.368 17.508 1.00 49.47 481 ALA A N 1
ATOM 3800 C CA . ALA A 1 481 ? 31.523 1.979 17.066 1.00 49.47 481 ALA A CA 1
ATOM 3801 C C . ALA A 1 481 ? 32.290 1.020 18.004 1.00 49.47 481 ALA A C 1
ATOM 3803 O O . ALA A 1 481 ? 33.433 0.641 17.743 1.00 49.47 481 ALA A O 1
ATOM 3804 N N . LYS A 1 482 ? 31.590 0.475 19.004 1.00 47.25 482 LYS A N 1
ATOM 3805 C CA . LYS A 1 482 ? 31.761 -0.960 19.265 1.00 47.25 482 LYS A CA 1
ATOM 3806 C C . LYS A 1 482 ? 30.992 -1.714 18.184 1.00 47.25 482 LYS A C 1
ATOM 3808 O O . LYS A 1 482 ? 29.816 -1.425 17.971 1.00 47.25 482 LYS A O 1
ATOM 3813 N N . ASN A 1 483 ? 31.655 -2.651 17.508 1.00 47.84 483 ASN A N 1
ATOM 3814 C CA . ASN A 1 483 ? 30.993 -3.577 16.592 1.00 47.84 483 ASN A CA 1
ATOM 3815 C C . ASN A 1 483 ? 29.990 -4.416 17.397 1.00 47.84 483 ASN A C 1
ATOM 3817 O O . ASN A 1 483 ? 30.389 -5.280 18.176 1.00 47.84 483 ASN A O 1
ATOM 3821 N N . ASP A 1 484 ? 28.695 -4.130 17.249 1.00 49.09 484 ASP A N 1
ATOM 3822 C CA . ASP A 1 484 ? 27.627 -5.003 17.738 1.00 49.09 484 ASP A CA 1
ATOM 3823 C C . ASP A 1 484 ? 27.322 -6.022 16.635 1.00 49.09 484 ASP A C 1
ATOM 3825 O O . ASP A 1 484 ? 26.443 -5.808 15.797 1.00 49.09 484 ASP A O 1
ATOM 3829 N N . ASP A 1 485 ? 28.074 -7.128 16.628 1.00 49.22 485 ASP A N 1
ATOM 3830 C CA . ASP A 1 485 ? 27.997 -8.238 15.655 1.00 49.22 485 ASP A CA 1
ATOM 3831 C C . ASP A 1 485 ? 26.649 -9.013 15.691 1.00 49.22 485 ASP A C 1
ATOM 3833 O O . ASP A 1 485 ? 26.549 -10.153 15.235 1.00 49.22 485 ASP A O 1
ATOM 3837 N N . GLN A 1 486 ? 25.590 -8.419 16.252 1.00 52.66 486 GLN A N 1
ATOM 3838 C CA . GLN A 1 486 ? 24.283 -9.035 16.498 1.00 52.66 486 GLN A CA 1
ATOM 3839 C C . GLN A 1 486 ? 23.114 -8.441 15.699 1.00 52.66 486 GLN A C 1
ATOM 3841 O O . GLN A 1 486 ? 22.024 -9.013 15.723 1.00 52.66 486 GLN A O 1
ATOM 3846 N N . CYS A 1 487 ? 23.312 -7.355 14.948 1.00 61.91 487 CYS A N 1
ATOM 3847 C CA . CYS A 1 487 ? 22.289 -6.819 14.044 1.00 61.91 487 CYS A CA 1
ATOM 3848 C C . CYS A 1 487 ? 22.399 -7.472 12.652 1.00 61.91 487 CYS A C 1
ATOM 3850 O O . CYS A 1 487 ? 22.949 -6.899 11.714 1.00 61.91 487 CYS A O 1
ATOM 3852 N N . ASN A 1 488 ? 21.914 -8.711 12.508 1.00 66.88 488 ASN A N 1
ATOM 3853 C CA . ASN A 1 488 ? 21.942 -9.410 11.219 1.00 66.88 488 ASN A CA 1
ATOM 3854 C C . ASN A 1 488 ? 20.777 -8.965 10.320 1.00 66.88 488 ASN A C 1
ATOM 3856 O O . ASN A 1 488 ? 19.706 -9.572 10.347 1.00 66.88 488 ASN A O 1
ATOM 3860 N N . VAL A 1 489 ? 20.999 -7.936 9.499 1.00 68.38 489 VAL A N 1
ATOM 3861 C CA . VAL A 1 489 ? 20.010 -7.421 8.537 1.00 68.38 489 VAL A CA 1
ATOM 3862 C C . VAL A 1 489 ? 19.493 -8.521 7.605 1.00 68.38 489 VAL A C 1
ATOM 3864 O O . VAL A 1 489 ? 18.293 -8.601 7.352 1.00 68.38 489 VAL A O 1
ATOM 3867 N N . CYS A 1 490 ? 20.360 -9.432 7.160 1.00 73.75 490 CYS A N 1
ATOM 3868 C CA . CYS A 1 490 ? 19.960 -10.545 6.301 1.00 73.75 490 CYS A CA 1
ATOM 3869 C C . CYS A 1 490 ? 18.986 -11.546 6.949 1.00 73.75 490 CYS A C 1
ATOM 3871 O O . CYS A 1 490 ? 18.412 -12.363 6.234 1.00 73.75 490 CYS A O 1
ATOM 3873 N N . ALA A 1 491 ? 18.730 -11.479 8.263 1.00 68.06 491 ALA A N 1
ATOM 3874 C CA . ALA A 1 491 ? 17.699 -12.293 8.913 1.00 68.06 491 ALA A CA 1
ATOM 3875 C C . ALA A 1 491 ? 16.261 -11.942 8.470 1.00 68.06 491 ALA A C 1
ATOM 3877 O O . ALA A 1 491 ? 15.347 -12.718 8.748 1.00 68.06 491 ALA A O 1
ATOM 3878 N N . SER A 1 492 ? 16.051 -10.811 7.781 1.00 63.94 492 SER A N 1
ATOM 3879 C CA . SER A 1 492 ? 14.777 -10.451 7.139 1.00 63.94 492 SER A CA 1
ATOM 3880 C C . SER A 1 492 ? 14.626 -10.976 5.702 1.00 63.94 492 SER A C 1
ATOM 3882 O O . SER A 1 492 ? 13.646 -10.629 5.045 1.00 63.94 492 SER A O 1
ATOM 3884 N N . ASN A 1 493 ? 15.586 -11.773 5.201 1.00 69.31 493 ASN A N 1
ATOM 3885 C CA . ASN A 1 493 ? 15.671 -12.243 3.810 1.00 69.31 493 ASN A CA 1
ATOM 3886 C C . ASN A 1 493 ? 15.336 -11.140 2.776 1.00 69.31 493 ASN A C 1
ATOM 3888 O O . ASN A 1 493 ? 14.423 -11.309 1.970 1.00 69.31 493 ASN A O 1
ATOM 3892 N N . PRO A 1 494 ? 16.032 -9.985 2.790 1.00 74.12 494 PRO A N 1
ATOM 3893 C CA . PRO A 1 494 ? 15.613 -8.819 2.014 1.00 74.12 494 PRO A CA 1
ATOM 3894 C C . PRO A 1 494 ? 15.841 -8.959 0.499 1.00 74.12 494 PRO A C 1
ATOM 3896 O O . PRO A 1 494 ? 15.331 -8.142 -0.260 1.00 74.12 494 PRO A O 1
ATOM 3899 N N . CYS A 1 495 ? 16.589 -9.970 0.049 1.00 81.06 495 CYS A N 1
ATOM 3900 C CA . CYS A 1 495 ? 16.845 -10.230 -1.365 1.00 81.06 495 CYS A CA 1
ATOM 3901 C C . CYS A 1 495 ? 15.778 -11.157 -1.960 1.00 81.06 495 CYS A C 1
ATOM 3903 O O . CYS A 1 495 ? 15.590 -12.278 -1.490 1.00 81.06 495 CYS A O 1
ATOM 3905 N N . LYS A 1 496 ? 15.119 -10.701 -3.026 1.00 75.75 496 LYS A N 1
ATOM 3906 C CA . LYS A 1 496 ? 14.185 -11.481 -3.845 1.00 75.75 496 LYS A CA 1
ATOM 3907 C C . LYS A 1 496 ? 14.938 -12.311 -4.897 1.00 75.75 496 LYS A C 1
ATOM 3909 O O . LYS A 1 496 ? 16.149 -12.166 -5.065 1.00 75.75 496 LYS A O 1
ATOM 3914 N N . ASN A 1 497 ? 14.208 -13.170 -5.616 1.00 75.06 497 ASN A N 1
ATOM 3915 C CA . ASN A 1 497 ? 14.694 -13.919 -6.786 1.00 75.06 497 ASN A CA 1
ATOM 3916 C C . ASN A 1 497 ? 16.014 -14.682 -6.539 1.00 75.06 497 ASN A C 1
ATOM 3918 O O . ASN A 1 497 ? 16.959 -14.556 -7.312 1.00 75.06 497 ASN A O 1
ATOM 3922 N N . ASP A 1 498 ? 16.092 -15.428 -5.430 1.00 76.94 498 ASP A N 1
ATOM 3923 C CA . ASP A 1 498 ? 17.274 -16.189 -4.980 1.00 76.94 498 ASP A CA 1
ATOM 3924 C C . ASP A 1 498 ? 18.575 -15.362 -4.832 1.00 76.94 498 ASP A C 1
ATOM 3926 O O . ASP A 1 498 ? 19.686 -15.901 -4.838 1.00 76.94 498 ASP A O 1
ATOM 3930 N N . GLY A 1 499 ? 18.459 -14.039 -4.670 1.00 80.25 499 GLY A N 1
ATOM 3931 C CA . GLY A 1 499 ? 19.590 -13.154 -4.404 1.00 80.25 499 GLY A CA 1
ATOM 3932 C C . GLY A 1 499 ? 20.271 -13.458 -3.068 1.00 80.25 499 GLY A C 1
ATOM 3933 O O . GLY A 1 499 ? 19.625 -13.625 -2.033 1.00 80.25 499 GLY A O 1
ATOM 3934 N N . LYS A 1 500 ? 21.607 -13.492 -3.060 1.00 83.81 500 LYS A N 1
ATOM 3935 C CA . LYS A 1 500 ? 22.372 -13.749 -1.832 1.00 83.81 500 LYS A CA 1
ATOM 3936 C C . LYS A 1 500 ? 22.554 -12.454 -1.043 1.00 83.81 500 LYS A C 1
ATOM 3938 O O . LYS A 1 500 ? 23.260 -11.556 -1.497 1.00 83.81 500 LYS A O 1
ATOM 3943 N N . CYS A 1 501 ? 21.969 -12.388 0.150 1.00 83.12 501 CYS A N 1
ATOM 3944 C CA . CYS A 1 501 ? 22.154 -11.267 1.071 1.00 83.12 501 CYS A CA 1
ATOM 3945 C C . CYS A 1 501 ? 23.525 -11.306 1.759 1.00 83.12 501 CYS A C 1
ATOM 3947 O O . CYS A 1 501 ? 23.957 -12.356 2.242 1.00 83.12 501 CYS A O 1
ATOM 3949 N N . LEU A 1 502 ? 24.174 -10.145 1.846 1.00 82.12 502 LEU A N 1
ATOM 3950 C CA . LEU A 1 502 ? 25.336 -9.871 2.688 1.00 82.12 502 LEU A CA 1
ATOM 3951 C C . LEU A 1 502 ? 25.049 -8.634 3.554 1.00 82.12 502 LEU A C 1
ATOM 3953 O O . LEU A 1 502 ? 24.509 -7.647 3.056 1.00 82.12 502 LEU A O 1
ATOM 3957 N N . ASN A 1 503 ? 25.430 -8.657 4.835 1.00 72.31 503 ASN A N 1
ATOM 3958 C CA . ASN A 1 503 ? 25.396 -7.450 5.670 1.00 72.31 503 ASN A CA 1
ATOM 3959 C C . ASN A 1 503 ? 26.440 -6.451 5.151 1.00 72.31 503 ASN A C 1
ATOM 3961 O O . ASN A 1 503 ? 27.546 -6.851 4.781 1.00 72.31 503 ASN A O 1
ATOM 3965 N N . SER A 1 504 ? 26.099 -5.163 5.114 1.00 66.19 504 SER A N 1
ATOM 3966 C CA . SER A 1 504 ? 27.004 -4.146 4.582 1.00 66.19 504 SER A CA 1
ATOM 3967 C C . SER A 1 504 ? 28.091 -3.764 5.584 1.00 66.19 504 SER A C 1
ATOM 3969 O O . SER A 1 504 ? 27.805 -3.371 6.714 1.00 66.19 504 SER A O 1
ATOM 3971 N N . SER A 1 505 ? 29.347 -3.751 5.135 1.00 58.81 505 SER A N 1
ATOM 3972 C CA . SER A 1 505 ? 30.477 -3.236 5.919 1.00 58.81 505 SER A CA 1
ATOM 3973 C C . SER A 1 505 ? 30.404 -1.723 6.183 1.00 58.81 505 SER A C 1
ATOM 3975 O O . SER A 1 505 ? 31.161 -1.220 7.009 1.00 58.81 505 SER A O 1
ATOM 3977 N N . SER A 1 506 ? 29.543 -0.979 5.474 1.00 56.41 506 SER A N 1
ATOM 3978 C CA . SER A 1 506 ? 29.434 0.486 5.591 1.00 56.41 506 SER A CA 1
ATOM 3979 C C . SER A 1 506 ? 28.364 0.971 6.575 1.00 56.41 506 SER A C 1
ATOM 3981 O O . SER A 1 506 ? 28.430 2.116 7.022 1.00 56.41 506 SER A O 1
ATOM 3983 N N . SER A 1 507 ? 27.381 0.137 6.931 1.00 58.06 507 SER A N 1
ATOM 3984 C CA . SER A 1 507 ? 26.358 0.470 7.929 1.00 58.06 507 SER A CA 1
ATOM 3985 C C . SER A 1 507 ? 25.707 -0.797 8.493 1.00 58.06 507 SER A C 1
ATOM 3987 O O . SER A 1 507 ? 25.266 -1.637 7.710 1.00 58.06 507 SER A O 1
ATOM 3989 N N . PRO A 1 508 ? 25.527 -0.912 9.825 1.00 58.41 508 PRO A N 1
ATOM 3990 C CA . PRO A 1 508 ? 24.856 -2.059 10.448 1.00 58.41 508 PRO A CA 1
ATOM 3991 C C . PRO A 1 508 ? 23.349 -2.138 10.139 1.00 58.41 508 PRO A C 1
ATOM 3993 O O . PRO A 1 508 ? 22.688 -3.069 10.582 1.00 58.41 508 PRO A O 1
ATOM 3996 N N . PHE A 1 509 ? 22.795 -1.166 9.404 1.00 61.94 509 PHE A N 1
ATOM 3997 C CA . PHE A 1 509 ? 21.388 -1.127 8.987 1.00 61.94 509 PHE A CA 1
ATOM 3998 C C . PHE A 1 509 ? 21.188 -1.309 7.478 1.00 61.94 509 PHE A C 1
ATOM 4000 O O . PHE A 1 509 ? 20.058 -1.199 7.005 1.00 61.94 509 PHE A O 1
ATOM 4007 N N . SER A 1 510 ? 22.256 -1.557 6.713 1.00 65.19 510 SER A N 1
ATOM 4008 C CA . SER A 1 510 ? 22.158 -1.823 5.277 1.00 65.19 510 SER A CA 1
ATOM 4009 C C . SER A 1 510 ? 22.711 -3.196 4.905 1.00 65.19 510 SER A C 1
ATOM 4011 O O . SER A 1 510 ? 23.495 -3.822 5.621 1.00 65.19 510 SER A O 1
ATOM 4013 N N . PHE A 1 511 ? 22.253 -3.680 3.760 1.00 75.25 511 PHE A N 1
ATOM 4014 C CA . PHE A 1 511 ? 22.614 -4.962 3.178 1.00 75.25 511 PHE A CA 1
ATOM 4015 C C . PHE A 1 511 ? 22.970 -4.758 1.708 1.00 75.25 511 PHE A C 1
ATOM 4017 O O . PHE A 1 511 ? 22.592 -3.760 1.093 1.00 75.25 511 PHE A O 1
ATOM 4024 N N . GLN A 1 512 ? 23.676 -5.727 1.144 1.00 80.62 512 GLN A N 1
ATOM 4025 C CA . GLN A 1 512 ? 23.930 -5.828 -0.282 1.00 80.62 512 GLN A CA 1
ATOM 4026 C C . GLN A 1 512 ? 23.386 -7.165 -0.777 1.00 80.62 512 GLN A C 1
ATOM 4028 O O . GLN A 1 512 ? 23.755 -8.221 -0.260 1.00 80.62 512 GLN A O 1
ATOM 4033 N N . CYS A 1 513 ? 22.528 -7.130 -1.793 1.00 83.19 513 CYS A N 1
ATOM 4034 C CA . CYS A 1 513 ? 22.125 -8.331 -2.509 1.00 83.19 513 CYS A CA 1
ATOM 4035 C C . CYS A 1 513 ? 23.069 -8.592 -3.684 1.00 83.19 513 CYS A C 1
ATOM 4037 O O . CYS A 1 513 ? 23.296 -7.720 -4.521 1.00 83.19 513 CYS A O 1
ATOM 4039 N N . ILE A 1 514 ? 23.600 -9.811 -3.769 1.00 84.19 514 ILE A N 1
ATOM 4040 C CA . ILE A 1 514 ? 24.236 -10.318 -4.985 1.00 84.19 514 ILE A CA 1
ATOM 4041 C C . ILE A 1 514 ? 23.137 -10.962 -5.829 1.00 84.19 514 ILE A C 1
ATOM 4043 O O . ILE A 1 514 ? 22.637 -12.036 -5.484 1.00 84.19 514 ILE A O 1
ATOM 4047 N N . CYS A 1 515 ? 22.756 -10.293 -6.916 1.00 80.06 515 CYS A N 1
ATOM 4048 C CA . CYS A 1 515 ? 21.670 -10.737 -7.785 1.00 80.06 515 CYS A CA 1
ATOM 4049 C C . CYS A 1 515 ? 22.119 -11.809 -8.788 1.00 80.06 515 CYS A C 1
ATOM 4051 O O . CYS A 1 515 ? 23.212 -11.697 -9.355 1.00 80.06 515 CYS A O 1
ATOM 4053 N N . PRO A 1 516 ? 21.292 -12.838 -9.055 1.00 73.44 516 PRO A N 1
ATOM 4054 C CA . PRO A 1 516 ? 21.544 -13.774 -10.143 1.00 73.44 516 PRO A CA 1
ATOM 4055 C C . PRO A 1 516 ? 21.462 -13.087 -11.512 1.00 73.44 516 PRO A C 1
ATOM 4057 O O . PRO A 1 516 ? 20.825 -12.044 -11.674 1.00 73.44 516 PRO A O 1
ATOM 4060 N N . LYS A 1 517 ? 22.079 -13.700 -12.530 1.00 64.56 517 LYS A N 1
ATOM 4061 C CA . LYS A 1 517 ? 22.010 -13.206 -13.916 1.00 64.56 517 LYS A CA 1
ATOM 4062 C C . LYS A 1 517 ? 20.551 -13.035 -14.356 1.00 64.56 517 LYS A C 1
ATOM 4064 O O . LYS A 1 517 ? 19.760 -13.964 -14.219 1.00 64.56 517 LYS A O 1
ATOM 4069 N N . GLY A 1 518 ? 20.232 -11.872 -14.924 1.00 57.28 518 GLY A N 1
ATOM 4070 C CA . GLY A 1 518 ? 18.876 -11.516 -15.355 1.00 57.28 518 GLY A CA 1
ATOM 4071 C C . GLY A 1 518 ? 18.065 -10.714 -14.331 1.00 57.28 518 GLY A C 1
ATOM 4072 O O . GLY A 1 518 ? 16.944 -10.326 -14.650 1.00 57.28 518 GLY A O 1
ATOM 4073 N N . PHE A 1 519 ? 18.618 -10.405 -13.153 1.00 70.81 519 PHE A N 1
ATOM 4074 C CA . PHE A 1 519 ? 17.980 -9.558 -12.138 1.00 70.81 519 PHE A CA 1
ATOM 4075 C C . PHE A 1 519 ? 18.892 -8.401 -11.706 1.00 70.81 519 PHE A C 1
ATOM 4077 O O . PHE A 1 519 ? 20.115 -8.540 -11.659 1.00 70.81 519 PHE A O 1
ATOM 4084 N N . LYS A 1 520 ? 18.287 -7.248 -11.410 1.00 67.94 520 LYS A N 1
ATOM 4085 C CA . LYS A 1 520 ? 18.931 -6.012 -10.940 1.00 67.94 520 LYS A CA 1
ATOM 4086 C C . LYS A 1 520 ? 18.071 -5.340 -9.859 1.00 67.94 520 LYS A C 1
ATOM 4088 O O . LYS A 1 520 ? 17.002 -5.841 -9.511 1.00 67.94 520 LYS A O 1
ATOM 4093 N N . GLY A 1 521 ? 18.539 -4.210 -9.336 1.00 63.12 521 GLY A N 1
ATOM 4094 C CA . GLY A 1 521 ? 17.910 -3.523 -8.205 1.00 63.12 521 GLY A CA 1
ATOM 4095 C C . GLY A 1 521 ? 18.494 -3.951 -6.856 1.00 63.12 521 GLY A C 1
ATOM 4096 O O . GLY A 1 521 ? 19.204 -4.954 -6.755 1.00 63.12 521 GLY A O 1
ATOM 4097 N N . ASN A 1 522 ? 18.239 -3.153 -5.820 1.00 70.06 522 ASN A N 1
ATOM 4098 C CA . ASN A 1 522 ? 18.920 -3.276 -4.525 1.00 70.06 522 ASN A CA 1
ATOM 4099 C C . ASN A 1 522 ? 18.476 -4.513 -3.728 1.00 70.06 522 ASN A C 1
ATOM 4101 O O . ASN A 1 522 ? 19.214 -4.975 -2.859 1.00 70.06 522 ASN A O 1
ATOM 4105 N N . THR A 1 523 ? 17.297 -5.058 -4.035 1.00 75.12 523 THR A N 1
ATOM 4106 C CA . THR A 1 523 ? 16.762 -6.311 -3.492 1.00 75.12 523 THR A CA 1
ATOM 4107 C C . THR A 1 523 ? 16.624 -7.392 -4.568 1.00 75.12 523 THR A C 1
ATOM 4109 O O . THR A 1 523 ? 15.961 -8.398 -4.332 1.00 75.12 523 THR A O 1
ATOM 4112 N N . CYS A 1 524 ? 17.263 -7.230 -5.736 1.00 77.75 524 CYS A N 1
ATOM 4113 C CA . CYS A 1 524 ? 17.110 -8.102 -6.914 1.00 77.75 524 CYS A CA 1
ATOM 4114 C C . CYS A 1 524 ? 15.661 -8.212 -7.416 1.00 77.75 524 CYS A C 1
ATOM 4116 O O . CYS A 1 524 ? 15.266 -9.201 -8.034 1.00 77.75 524 CYS A O 1
ATOM 4118 N N . GLU A 1 525 ? 14.859 -7.195 -7.118 1.00 70.44 525 GLU A N 1
ATOM 4119 C CA . GLU A 1 525 ? 13.428 -7.114 -7.369 1.00 70.44 525 GLU A CA 1
ATOM 4120 C C . GLU A 1 525 ? 13.079 -6.845 -8.835 1.00 70.44 525 GLU A C 1
ATOM 4122 O O . GLU A 1 525 ? 11.972 -7.158 -9.269 1.00 70.44 525 GLU A O 1
ATOM 4127 N N . GLN A 1 526 ? 14.014 -6.288 -9.605 1.00 62.25 526 GLN A N 1
ATOM 4128 C CA . GLN A 1 526 ? 13.795 -5.918 -10.998 1.00 62.25 526 GLN A CA 1
ATOM 4129 C C . GLN A 1 526 ? 14.328 -7.017 -11.906 1.00 62.25 526 GLN A C 1
ATOM 4131 O O . GLN A 1 526 ? 15.502 -7.385 -11.830 1.00 62.25 526 GLN A O 1
ATOM 4136 N N . GLN A 1 527 ? 13.506 -7.489 -12.840 1.00 54.19 527 GLN A N 1
ATOM 4137 C CA . GLN A 1 527 ? 14.034 -8.241 -13.969 1.00 54.19 527 GLN A CA 1
ATOM 4138 C C . GLN A 1 527 ? 14.901 -7.290 -14.805 1.00 54.19 527 GLN A C 1
ATOM 4140 O O . GLN A 1 527 ? 14.473 -6.203 -15.202 1.00 54.19 527 GLN A O 1
ATOM 4145 N N . ALA A 1 528 ? 16.155 -7.667 -15.031 1.00 47.66 528 ALA A N 1
ATOM 4146 C CA . ALA A 1 528 ? 17.096 -6.865 -15.787 1.00 47.66 528 ALA A CA 1
ATOM 4147 C C . ALA A 1 528 ? 16.767 -6.961 -17.279 1.00 47.66 528 ALA A C 1
ATOM 4149 O O . ALA A 1 528 ? 17.370 -7.748 -18.005 1.00 47.66 528 ALA A O 1
ATOM 4150 N N . ILE A 1 529 ? 15.843 -6.114 -17.743 1.00 47.50 529 ILE A N 1
ATOM 4151 C CA . ILE A 1 529 ? 15.825 -5.715 -19.152 1.00 47.50 529 ILE A CA 1
ATOM 4152 C C . ILE A 1 529 ? 17.225 -5.167 -19.442 1.00 47.50 529 ILE A C 1
ATOM 4154 O O . ILE A 1 529 ? 17.686 -4.248 -18.742 1.00 47.50 529 ILE A O 1
ATOM 4158 N N . ALA A 1 530 ? 17.909 -5.802 -20.394 1.00 47.50 530 ALA A N 1
ATOM 4159 C CA . ALA A 1 530 ? 19.226 -5.392 -20.846 1.00 47.50 530 ALA A CA 1
ATOM 4160 C C . ALA A 1 530 ? 19.089 -4.014 -21.495 1.00 47.50 530 ALA A C 1
ATOM 4162 O O . ALA A 1 530 ? 18.380 -3.860 -22.486 1.00 47.50 530 ALA A O 1
ATOM 4163 N N . ASP A 1 531 ? 19.725 -3.013 -20.894 1.00 50.34 531 ASP A N 1
ATOM 4164 C CA . ASP A 1 531 ? 19.868 -1.701 -21.509 1.00 50.34 531 ASP A CA 1
ATOM 4165 C C . ASP A 1 531 ? 20.935 -1.827 -22.608 1.00 50.34 531 ASP A C 1
ATOM 4167 O O . ASP A 1 531 ? 22.081 -2.142 -22.274 1.00 50.34 531 ASP A O 1
ATOM 4171 N N . PRO A 1 532 ? 20.605 -1.610 -23.897 1.00 54.78 532 PRO A N 1
ATOM 4172 C CA . PRO A 1 532 ? 21.579 -1.730 -24.980 1.00 54.78 532 PRO A CA 1
ATOM 4173 C C . PRO A 1 532 ? 22.756 -0.754 -24.842 1.00 54.78 532 PRO A C 1
ATOM 4175 O O . PRO A 1 532 ? 23.820 -1.005 -25.398 1.00 54.78 532 PRO A O 1
ATOM 4178 N N . CYS A 1 533 ? 22.590 0.338 -24.086 1.00 59.00 533 CYS A N 1
ATOM 4179 C CA . CYS A 1 533 ? 23.646 1.308 -23.820 1.00 59.00 533 CYS A CA 1
ATOM 4180 C C . CYS A 1 533 ? 24.542 0.948 -22.616 1.00 59.00 533 CYS A C 1
ATOM 4182 O O . CYS A 1 533 ? 25.550 1.624 -22.410 1.00 59.00 533 CYS A O 1
ATOM 4184 N N . ALA A 1 534 ? 24.227 -0.095 -21.832 1.00 58.97 534 ALA A N 1
ATOM 4185 C CA . ALA A 1 534 ? 24.949 -0.417 -20.592 1.00 58.97 534 ALA A CA 1
ATOM 4186 C C . ALA A 1 534 ? 26.433 -0.759 -20.809 1.00 58.97 534 ALA A C 1
ATOM 4188 O O . ALA A 1 534 ? 27.277 -0.350 -20.012 1.00 58.97 534 ALA A O 1
ATOM 4189 N N . ASP A 1 535 ? 26.757 -1.444 -21.908 1.00 63.03 535 ASP A N 1
ATOM 4190 C CA . ASP A 1 535 ? 28.136 -1.798 -22.275 1.00 63.03 535 ASP A CA 1
ATOM 4191 C C . ASP A 1 535 ? 28.863 -0.668 -23.039 1.00 63.03 535 ASP A C 1
ATOM 4193 O O . ASP A 1 535 ? 29.969 -0.864 -23.534 1.00 63.03 535 ASP A O 1
ATOM 4197 N N . SER A 1 536 ? 28.265 0.532 -23.115 1.00 58.44 536 SER A N 1
ATOM 4198 C CA . SER A 1 536 ? 28.795 1.708 -23.829 1.00 58.44 536 SER A CA 1
ATOM 4199 C C . SER A 1 536 ? 29.184 1.415 -25.293 1.00 58.44 536 SER A C 1
ATOM 4201 O O . SER A 1 536 ? 30.338 1.614 -25.672 1.00 58.44 536 SER A O 1
ATOM 4203 N N . PRO A 1 537 ? 28.238 0.966 -26.146 1.00 72.25 537 PRO A N 1
ATOM 4204 C CA . PRO A 1 537 ? 28.534 0.536 -27.519 1.00 72.25 537 PRO A CA 1
ATOM 4205 C C . PRO A 1 537 ? 29.027 1.666 -28.439 1.00 72.25 537 PRO A C 1
ATOM 4207 O O . PRO A 1 537 ? 29.584 1.388 -29.494 1.00 72.25 537 PRO A O 1
ATOM 4210 N N . CYS A 1 538 ? 28.841 2.931 -28.054 1.00 76.50 538 CYS A N 1
ATOM 4211 C CA . CYS A 1 538 ? 29.315 4.096 -28.796 1.00 76.50 538 CYS A CA 1
ATOM 4212 C C . CYS A 1 538 ? 30.722 4.497 -28.324 1.00 76.50 538 CYS A C 1
ATOM 4214 O O . CYS A 1 538 ? 30.885 4.942 -27.189 1.00 76.50 538 CYS A O 1
ATOM 4216 N N . PHE A 1 539 ? 31.730 4.398 -29.192 1.00 77.75 539 PHE A N 1
ATOM 4217 C CA . PHE A 1 539 ? 33.134 4.640 -28.836 1.00 77.75 539 PHE A CA 1
ATOM 4218 C C . PHE A 1 539 ? 33.436 6.119 -28.564 1.00 77.75 539 PHE A C 1
ATOM 4220 O O . PHE A 1 539 ? 33.981 6.463 -27.517 1.00 77.75 539 PHE A O 1
ATOM 4227 N N . ASN A 1 540 ? 33.075 7.001 -29.501 1.00 72.75 540 ASN A N 1
ATOM 4228 C CA . ASN A 1 540 ? 33.269 8.453 -29.397 1.00 72.75 540 ASN A CA 1
ATOM 4229 C C . ASN A 1 540 ? 31.930 9.181 -29.594 1.00 72.75 540 ASN A C 1
ATOM 4231 O O . ASN A 1 540 ? 31.805 10.084 -30.420 1.00 72.75 540 ASN A O 1
ATOM 4235 N N . GLY A 1 541 ? 30.896 8.744 -28.876 1.00 74.62 541 GLY A N 1
ATOM 4236 C CA . GLY A 1 541 ? 29.537 9.267 -29.003 1.00 74.62 541 GLY A CA 1
ATOM 4237 C C . GLY A 1 541 ? 28.679 8.978 -27.778 1.00 74.62 541 GLY A C 1
ATOM 4238 O O . GLY A 1 541 ? 29.043 8.178 -26.921 1.00 74.62 541 GLY A O 1
ATOM 4239 N N . ILE A 1 542 ? 27.527 9.637 -27.695 1.00 74.94 542 ILE A N 1
ATOM 4240 C CA . ILE A 1 542 ? 26.554 9.441 -26.619 1.00 74.94 542 ILE A CA 1
ATOM 4241 C C . ILE A 1 542 ? 25.510 8.428 -27.095 1.00 74.94 542 ILE A C 1
ATOM 4243 O O . ILE A 1 542 ? 24.780 8.686 -28.052 1.00 74.94 542 ILE A O 1
ATOM 4247 N N . CYS A 1 543 ? 25.430 7.280 -26.421 1.00 76.50 543 CYS A N 1
ATOM 4248 C CA . CYS A 1 543 ? 24.410 6.271 -26.698 1.00 76.50 543 CYS A CA 1
ATOM 4249 C C . CYS A 1 543 ? 23.021 6.778 -26.303 1.00 76.50 543 CYS A C 1
ATOM 4251 O O . CYS A 1 543 ? 22.834 7.296 -25.199 1.00 76.50 543 CYS A O 1
ATOM 4253 N N . ARG A 1 544 ? 22.040 6.607 -27.192 1.00 73.81 544 ARG A N 1
ATOM 4254 C CA . ARG A 1 544 ? 20.627 6.863 -26.910 1.00 73.81 544 ARG A CA 1
ATOM 4255 C C . ARG A 1 544 ? 19.794 5.626 -27.191 1.00 73.81 544 ARG A C 1
ATOM 4257 O O . ARG A 1 544 ? 19.903 5.028 -28.257 1.00 73.81 544 ARG A O 1
ATOM 4264 N N . SER A 1 545 ? 18.924 5.287 -26.248 1.00 63.56 545 SER A N 1
ATOM 4265 C CA . SER A 1 545 ? 17.898 4.264 -26.406 1.00 63.56 545 SER A CA 1
ATOM 4266 C C . SER A 1 545 ? 16.599 4.878 -26.936 1.00 63.56 545 SER A C 1
ATOM 4268 O O . SER A 1 545 ? 16.150 5.934 -26.483 1.00 63.56 545 SER A O 1
ATOM 4270 N N . GLY A 1 546 ? 15.994 4.214 -27.920 1.00 48.91 546 GLY A N 1
ATOM 4271 C CA . GLY A 1 546 ? 14.680 4.561 -28.449 1.00 48.91 546 GLY A CA 1
ATOM 4272 C C . GLY A 1 546 ? 13.572 3.799 -27.737 1.00 48.91 546 GLY A C 1
ATOM 4273 O O . GLY A 1 546 ? 13.648 2.581 -27.599 1.00 48.91 546 GLY A O 1
ATOM 4274 N N . LEU A 1 547 ? 12.519 4.512 -27.343 1.00 47.00 547 LEU A N 1
ATOM 4275 C CA . LEU A 1 547 ? 11.220 3.913 -27.053 1.00 47.00 547 LEU A CA 1
ATOM 4276 C C . LEU A 1 547 ? 10.318 4.139 -28.269 1.00 47.00 547 LEU A C 1
ATOM 4278 O O . LEU A 1 547 ? 9.966 5.276 -28.581 1.00 47.00 547 LEU A O 1
ATOM 4282 N N . SER A 1 548 ? 9.974 3.052 -28.953 1.00 37.38 548 SER A N 1
ATOM 4283 C CA . SER A 1 548 ? 8.966 3.002 -30.013 1.00 37.38 548 SER A CA 1
ATOM 4284 C C . SER A 1 548 ? 8.091 1.777 -29.788 1.00 37.38 548 SER A C 1
ATOM 4286 O O . SER A 1 548 ? 8.625 0.690 -29.565 1.00 37.38 548 SER A O 1
ATOM 4288 N N . ASP A 1 549 ? 6.773 1.957 -29.854 1.00 40.84 549 ASP A N 1
ATOM 4289 C CA . ASP A 1 549 ? 5.788 0.970 -29.388 1.00 40.84 549 ASP A CA 1
ATOM 4290 C C . ASP A 1 549 ? 5.781 -0.356 -30.183 1.00 40.84 549 ASP A C 1
ATOM 4292 O O . ASP A 1 549 ? 5.260 -1.354 -29.689 1.00 40.84 549 ASP A O 1
ATOM 4296 N N . ASP A 1 550 ? 6.405 -0.395 -31.368 1.00 38.38 550 ASP A N 1
ATOM 4297 C CA . ASP A 1 550 ? 6.432 -1.567 -32.259 1.00 38.38 550 ASP A CA 1
ATOM 4298 C C . ASP A 1 550 ? 7.702 -2.453 -32.145 1.00 38.38 550 ASP A C 1
ATOM 4300 O O . ASP A 1 550 ? 7.663 -3.616 -32.541 1.00 38.38 550 ASP A O 1
ATOM 4304 N N . GLU A 1 551 ? 8.823 -1.957 -31.593 1.00 35.66 551 GLU A N 1
ATOM 4305 C CA . GLU A 1 551 ? 10.079 -2.729 -31.427 1.00 35.66 551 GLU A CA 1
ATOM 4306 C C . GLU A 1 551 ? 10.863 -2.314 -30.158 1.00 35.66 551 GLU A C 1
ATOM 4308 O O . GLU A 1 551 ? 11.613 -1.331 -30.179 1.00 35.66 551 GLU A O 1
ATOM 4313 N N . PRO A 1 552 ? 10.780 -3.068 -29.044 1.00 40.34 552 PRO A N 1
ATOM 4314 C CA . PRO A 1 552 ? 11.507 -2.755 -27.815 1.00 40.34 552 PRO A CA 1
ATOM 4315 C C . PRO A 1 552 ? 12.941 -3.326 -27.810 1.00 40.34 552 PRO A C 1
ATOM 4317 O O . PRO A 1 552 ? 13.240 -4.208 -27.005 1.00 40.34 552 PRO A O 1
ATOM 4320 N N . GLN A 1 553 ? 13.828 -2.835 -28.693 1.00 49.41 553 GLN A N 1
ATOM 4321 C CA . GLN A 1 553 ? 15.302 -2.990 -28.597 1.00 49.41 553 GLN A CA 1
ATOM 4322 C C . GLN A 1 553 ? 16.060 -2.224 -29.710 1.00 49.41 553 GLN A C 1
ATOM 4324 O O . GLN A 1 553 ? 16.621 -2.822 -30.626 1.00 49.41 553 GLN A O 1
ATOM 4329 N N . LYS A 1 554 ? 16.123 -0.885 -29.642 1.00 52.97 554 LYS A N 1
ATOM 4330 C CA . LYS A 1 554 ? 16.934 -0.097 -30.591 1.00 52.97 554 LYS A CA 1
ATOM 4331 C C . LYS A 1 554 ? 17.695 1.040 -29.915 1.00 52.97 554 LYS A C 1
ATOM 4333 O O . LYS A 1 554 ? 17.115 1.825 -29.166 1.00 52.97 554 LYS A O 1
ATOM 4338 N N . TYR A 1 555 ? 18.991 1.126 -30.202 1.00 68.94 555 TYR A N 1
ATOM 4339 C CA . TYR A 1 555 ? 19.857 2.235 -29.807 1.00 68.94 555 TYR A CA 1
ATOM 4340 C C . TYR A 1 555 ? 20.483 2.888 -31.039 1.00 68.94 555 TYR A C 1
ATOM 4342 O O . TYR A 1 555 ? 20.523 2.290 -32.114 1.00 68.94 555 TYR A O 1
ATOM 4350 N N . TRP A 1 556 ? 20.961 4.117 -30.880 1.00 71.06 556 TRP A N 1
ATOM 4351 C CA . TRP A 1 556 ? 21.831 4.791 -31.843 1.00 71.06 556 TRP A CA 1
ATOM 4352 C C . TRP A 1 556 ? 22.863 5.642 -31.101 1.00 71.06 556 TRP A C 1
ATOM 4354 O O . TRP A 1 556 ? 22.711 5.934 -29.911 1.00 71.06 556 TRP A O 1
ATOM 4364 N N . CYS A 1 557 ? 23.914 6.044 -31.809 1.00 79.56 557 CYS A N 1
ATOM 4365 C CA . CYS A 1 557 ? 25.008 6.825 -31.250 1.00 79.56 557 CYS A CA 1
ATOM 4366 C C . CYS A 1 557 ? 25.000 8.262 -31.791 1.00 79.56 557 CYS A C 1
ATOM 4368 O O . CYS A 1 557 ? 25.139 8.485 -32.991 1.00 79.56 557 CYS A O 1
ATOM 4370 N N . ASP A 1 558 ? 24.878 9.250 -30.901 1.00 76.06 558 ASP A N 1
ATOM 4371 C CA . ASP A 1 558 ? 25.120 10.658 -31.229 1.00 76.06 558 ASP A CA 1
ATOM 4372 C C . ASP A 1 558 ? 26.640 10.912 -31.194 1.00 76.06 558 ASP A C 1
ATOM 4374 O O . ASP A 1 558 ? 27.218 11.081 -30.116 1.00 76.06 558 ASP A O 1
ATOM 4378 N N . CYS A 1 559 ? 27.310 10.915 -32.347 1.00 76.94 559 CYS A N 1
ATOM 4379 C CA . CYS A 1 559 ? 28.770 11.049 -32.400 1.00 76.94 559 CYS A CA 1
ATOM 4380 C C . CYS A 1 559 ? 29.286 12.432 -31.987 1.00 76.94 559 CYS A C 1
ATOM 4382 O O . CYS A 1 559 ? 28.711 13.469 -32.323 1.00 76.94 559 CYS A O 1
ATOM 4384 N N . LEU A 1 560 ? 30.413 12.435 -31.270 1.00 64.50 560 LEU A N 1
ATOM 4385 C CA . LEU A 1 560 ? 31.165 13.640 -30.939 1.00 64.50 560 LEU A CA 1
ATOM 4386 C C . LEU A 1 560 ? 31.800 14.234 -32.206 1.00 64.50 560 LEU A C 1
ATOM 4388 O O . LEU A 1 560 ? 32.150 13.523 -33.148 1.00 64.50 560 LEU A O 1
ATOM 4392 N N . THR A 1 561 ? 31.958 15.558 -32.226 1.00 63.47 561 THR A N 1
ATOM 4393 C CA . THR A 1 561 ? 32.506 16.303 -33.369 1.00 63.47 561 THR A CA 1
ATOM 4394 C C . THR A 1 561 ? 33.873 15.762 -33.790 1.00 63.47 561 THR A C 1
ATOM 4396 O O . THR A 1 561 ? 34.812 15.817 -33.008 1.00 63.47 561 THR A O 1
ATOM 4399 N N . GLY A 1 562 ? 34.001 15.295 -35.036 1.00 57.03 562 GLY A N 1
ATOM 4400 C CA . GLY A 1 562 ? 35.223 14.639 -35.527 1.00 57.03 562 GLY A CA 1
ATOM 4401 C C . GLY A 1 562 ? 35.150 13.112 -35.567 1.00 57.03 562 GLY A C 1
ATOM 4402 O O . GLY A 1 562 ? 36.130 12.481 -35.955 1.00 57.03 562 GLY A O 1
ATOM 4403 N N . PHE A 1 563 ? 34.003 12.514 -35.229 1.00 71.06 563 PHE A N 1
ATOM 4404 C CA . PHE A 1 563 ? 33.764 11.075 -35.350 1.00 71.06 563 PHE A CA 1
ATOM 4405 C C . PHE A 1 563 ? 32.459 10.754 -36.095 1.00 71.06 563 PHE A C 1
ATOM 4407 O O . PHE A 1 563 ? 31.523 11.556 -36.117 1.00 71.06 563 PHE A O 1
ATOM 4414 N N . GLY A 1 564 ? 32.418 9.576 -36.717 1.00 67.31 564 GLY A N 1
ATOM 4415 C CA . GLY A 1 564 ? 31.299 9.028 -37.486 1.00 67.31 564 GLY A CA 1
ATOM 4416 C C . GLY A 1 564 ? 31.267 7.497 -37.429 1.00 67.31 564 GLY A C 1
ATOM 4417 O O . GLY A 1 564 ? 31.995 6.892 -36.642 1.00 67.31 564 GLY A O 1
ATOM 4418 N N . GLY A 1 565 ? 30.424 6.873 -38.251 1.00 62.06 565 GLY A N 1
ATOM 4419 C CA . GLY A 1 565 ? 30.104 5.443 -38.159 1.00 62.06 565 GLY A CA 1
ATOM 4420 C C . GLY A 1 565 ? 28.859 5.170 -37.308 1.00 62.06 565 GLY A C 1
ATOM 4421 O O . GLY A 1 565 ? 28.317 6.074 -36.670 1.00 62.06 565 GLY A O 1
ATOM 4422 N N . GLU A 1 566 ? 28.377 3.925 -37.315 1.00 70.81 566 GLU A N 1
ATOM 4423 C CA . GLU A 1 566 ? 27.164 3.516 -36.581 1.00 70.81 566 GLU A CA 1
ATOM 4424 C C . GLU A 1 566 ? 27.378 3.548 -35.056 1.00 70.81 566 GLU A C 1
ATOM 4426 O O . GLU A 1 566 ? 26.429 3.716 -34.283 1.00 70.81 566 GLU A O 1
ATOM 4431 N N . HIS A 1 567 ? 28.636 3.436 -34.619 1.00 78.81 567 HIS A N 1
ATOM 4432 C CA . HIS A 1 567 ? 29.059 3.409 -33.222 1.00 78.81 567 HIS A CA 1
ATOM 4433 C C . HIS A 1 567 ? 30.100 4.494 -32.888 1.00 78.81 567 HIS A C 1
ATOM 4435 O O . HIS A 1 567 ? 30.716 4.467 -31.820 1.00 78.81 567 HIS A O 1
ATOM 4441 N N . CYS A 1 568 ? 30.269 5.499 -33.753 1.00 77.69 568 CYS A N 1
ATOM 4442 C CA . CYS A 1 568 ? 31.231 6.595 -33.580 1.00 77.69 568 CYS A CA 1
ATOM 4443 C C . CYS A 1 568 ? 32.695 6.119 -33.484 1.00 77.69 568 CYS A C 1
ATOM 4445 O O . CYS A 1 568 ? 33.515 6.670 -32.741 1.00 77.69 568 CYS A O 1
ATOM 4447 N N . GLU A 1 569 ? 32.997 5.044 -34.206 1.00 75.94 569 GLU A N 1
ATOM 4448 C CA . GLU A 1 569 ? 34.293 4.386 -34.320 1.00 75.94 569 GLU A CA 1
ATOM 4449 C C . GLU A 1 569 ? 35.197 5.018 -35.391 1.00 75.94 569 GLU A C 1
ATOM 4451 O O . GLU A 1 569 ? 36.424 4.947 -35.289 1.00 75.94 569 GLU A O 1
ATOM 4456 N N . GLU A 1 570 ? 34.616 5.659 -36.409 1.00 72.94 570 GLU A N 1
ATOM 4457 C CA . GLU A 1 570 ? 35.361 6.275 -37.505 1.00 72.94 570 GLU A CA 1
ATOM 4458 C C . GLU A 1 570 ? 35.847 7.666 -37.098 1.00 72.94 570 GLU A C 1
ATOM 4460 O O . GLU A 1 570 ? 35.054 8.522 -36.712 1.00 72.94 570 GLU A O 1
ATOM 4465 N N . LYS A 1 571 ? 37.150 7.932 -37.226 1.00 59.88 571 LYS A N 1
ATOM 4466 C CA . LYS A 1 571 ? 37.702 9.278 -37.038 1.00 59.88 571 LYS A CA 1
ATOM 4467 C C . LYS A 1 571 ? 37.617 10.067 -38.348 1.00 59.88 571 LYS A C 1
ATOM 4469 O O . LYS A 1 571 ? 38.206 9.664 -39.350 1.00 59.88 571 LYS A O 1
ATOM 4474 N N . ILE A 1 572 ? 36.930 11.205 -38.326 1.00 63.78 572 ILE A N 1
ATOM 4475 C CA . ILE A 1 572 ? 36.768 12.119 -39.461 1.00 63.78 572 ILE A CA 1
ATOM 4476 C C . ILE A 1 572 ? 37.887 13.168 -39.421 1.00 63.78 572 ILE A C 1
ATOM 4478 O O . ILE A 1 572 ? 38.018 13.889 -38.436 1.00 63.78 572 ILE A O 1
ATOM 4482 N N . ASP A 1 573 ? 38.660 13.292 -40.503 1.00 61.09 573 ASP A N 1
ATOM 4483 C CA . ASP A 1 573 ? 39.669 14.352 -40.658 1.00 61.09 573 ASP A CA 1
ATOM 4484 C C . ASP A 1 573 ? 38.990 15.725 -40.810 1.00 61.09 573 ASP A C 1
ATOM 4486 O O . ASP A 1 573 ? 38.399 16.048 -41.847 1.00 61.09 573 ASP A O 1
ATOM 4490 N N . LEU A 1 574 ? 39.085 16.550 -39.764 1.00 60.81 574 LEU A N 1
ATOM 4491 C CA . LEU A 1 574 ? 38.452 17.869 -39.711 1.00 60.81 574 LEU A CA 1
ATOM 4492 C C . LEU A 1 574 ? 39.192 18.951 -40.526 1.00 60.81 574 LEU A C 1
ATOM 4494 O O . LEU A 1 574 ? 38.647 20.042 -40.726 1.00 60.81 574 LEU A O 1
ATOM 4498 N N . CYS A 1 575 ? 40.404 18.672 -41.018 1.00 64.38 575 CYS A N 1
ATOM 4499 C CA . CYS A 1 575 ? 41.207 19.589 -41.832 1.00 64.38 575 CYS A CA 1
ATOM 4500 C C . CYS A 1 575 ? 40.993 19.417 -43.351 1.00 64.38 575 CYS A C 1
ATOM 4502 O O . CYS A 1 575 ? 41.461 20.253 -44.127 1.00 64.38 575 CYS A O 1
ATOM 4504 N N . ALA A 1 576 ? 40.274 18.378 -43.798 1.00 60.03 576 ALA A N 1
ATOM 4505 C CA . ALA A 1 576 ? 40.029 18.113 -45.222 1.00 60.03 576 ALA A CA 1
ATOM 4506 C C . ALA A 1 576 ? 39.097 19.144 -45.904 1.00 60.03 576 ALA A C 1
ATOM 4508 O O . ALA A 1 576 ? 39.171 19.360 -47.117 1.00 60.03 576 ALA A O 1
ATOM 4509 N N . ALA A 1 577 ? 38.239 19.820 -45.132 1.00 53.97 577 ALA A N 1
ATOM 4510 C CA . ALA A 1 577 ? 37.520 21.015 -45.569 1.00 53.97 577 ALA A CA 1
ATOM 4511 C C . ALA A 1 577 ? 38.347 22.275 -45.251 1.00 53.97 577 ALA A C 1
ATOM 4513 O O . ALA A 1 577 ? 39.040 22.323 -44.239 1.00 53.97 577 ALA A O 1
ATOM 4514 N N . LYS A 1 578 ? 38.269 23.311 -46.102 1.00 53.06 578 LYS A N 1
ATOM 4515 C CA . LYS A 1 578 ? 39.032 24.575 -45.977 1.00 53.06 578 LYS A CA 1
ATOM 4516 C C . LYS A 1 578 ? 38.584 25.413 -44.761 1.00 53.06 578 LYS A C 1
ATOM 4518 O O . LYS A 1 578 ? 37.921 26.434 -44.926 1.00 53.06 578 LYS A O 1
ATOM 4523 N N . SER A 1 579 ? 38.933 24.963 -43.559 1.00 56.72 579 SER A N 1
ATOM 4524 C CA . SER A 1 579 ? 38.383 25.453 -42.286 1.00 56.72 579 SER A CA 1
ATOM 4525 C C . SER A 1 579 ? 39.224 26.535 -41.597 1.00 56.72 579 SER A C 1
ATOM 4527 O O . SER A 1 579 ? 38.734 27.165 -40.665 1.00 56.72 579 SER A O 1
ATOM 4529 N N . CYS A 1 580 ? 40.465 26.773 -42.037 1.00 60.53 580 CYS A N 1
ATOM 4530 C CA . CYS A 1 580 ? 41.348 27.792 -41.457 1.00 60.53 580 CYS A CA 1
ATOM 4531 C C . CYS A 1 580 ? 41.433 29.072 -42.323 1.00 60.53 580 CYS A C 1
ATOM 4533 O O . CYS A 1 580 ? 41.437 28.972 -43.554 1.00 60.53 580 CYS A O 1
ATOM 4535 N N . PRO A 1 581 ? 41.542 30.270 -41.708 1.00 60.53 581 PRO A N 1
ATOM 4536 C CA . PRO A 1 581 ? 41.783 31.536 -42.410 1.00 60.53 581 PRO A CA 1
ATOM 4537 C C . PRO A 1 581 ? 43.088 31.565 -43.227 1.00 60.53 581 PRO A C 1
ATOM 4539 O O . PRO A 1 581 ? 44.051 30.863 -42.914 1.00 60.53 581 PRO A O 1
ATOM 4542 N N . ALA A 1 582 ? 43.134 32.412 -44.262 1.00 56.66 582 ALA A N 1
ATOM 4543 C CA . ALA A 1 582 ? 44.255 32.507 -45.212 1.00 56.66 582 ALA A CA 1
ATOM 4544 C C . ALA A 1 582 ? 45.573 33.042 -44.609 1.00 56.66 582 ALA A C 1
ATOM 4546 O O . ALA A 1 582 ? 46.624 32.944 -45.235 1.00 56.66 582 ALA A O 1
ATOM 4547 N N . ASP A 1 583 ? 45.507 33.610 -43.407 1.00 55.09 583 ASP A N 1
ATOM 4548 C CA . ASP A 1 583 ? 46.603 34.120 -42.582 1.00 55.09 583 ASP A CA 1
ATOM 4549 C C . ASP A 1 583 ? 47.166 33.079 -41.585 1.00 55.09 583 ASP A C 1
ATOM 4551 O O . ASP A 1 583 ? 48.091 33.373 -40.825 1.00 55.09 583 ASP A O 1
ATOM 4555 N N . SER A 1 584 ? 46.659 31.840 -41.620 1.00 61.03 584 SER A N 1
ATOM 4556 C CA . SER A 1 584 ? 47.236 30.686 -40.915 1.00 61.03 584 SER A CA 1
ATOM 4557 C C . SER A 1 584 ? 48.243 29.915 -41.782 1.00 61.03 584 SER A C 1
ATOM 4559 O O . SER A 1 584 ? 48.137 29.887 -43.007 1.00 61.03 584 SER A O 1
ATOM 4561 N N . ILE A 1 585 ? 49.218 29.257 -41.144 1.00 66.12 585 ILE A N 1
ATOM 4562 C CA . ILE A 1 585 ? 50.282 28.486 -41.822 1.00 66.12 585 ILE A CA 1
ATOM 4563 C C . ILE A 1 585 ? 50.067 26.962 -41.796 1.00 66.12 585 ILE A C 1
ATOM 4565 O O . ILE A 1 585 ? 50.895 26.214 -42.313 1.00 66.12 585 ILE A O 1
ATOM 4569 N N . GLY A 1 586 ? 48.957 26.480 -41.231 1.00 67.88 586 GLY A N 1
ATOM 4570 C CA . GLY A 1 586 ? 48.592 25.061 -41.249 1.00 67.88 586 GLY A CA 1
ATOM 4571 C C . GLY A 1 586 ? 47.355 24.737 -40.411 1.00 67.88 586 GLY A C 1
ATOM 4572 O O . GLY A 1 586 ? 46.894 25.569 -39.630 1.00 67.88 586 GLY A O 1
ATOM 4573 N N . CYS A 1 587 ? 46.843 23.516 -40.567 1.00 68.38 587 CYS A N 1
ATOM 4574 C CA . CYS A 1 587 ? 45.736 22.946 -39.797 1.00 68.38 587 CYS A CA 1
ATOM 4575 C C . CYS A 1 587 ? 46.215 21.663 -39.106 1.00 68.38 587 CYS A C 1
ATOM 4577 O O . CYS A 1 587 ? 46.919 20.862 -39.721 1.00 68.38 587 CYS A O 1
ATOM 4579 N N . VAL A 1 588 ? 45.846 21.476 -37.840 1.00 66.19 588 VAL A N 1
ATOM 4580 C CA . VAL A 1 588 ? 46.101 20.268 -37.053 1.00 66.19 588 VAL A CA 1
ATOM 4581 C C . VAL A 1 588 ? 44.763 19.647 -36.678 1.00 66.19 588 VAL A C 1
ATOM 4583 O O . VAL A 1 588 ? 43.952 20.250 -35.971 1.00 66.19 588 VAL A O 1
ATOM 4586 N N . ASP A 1 589 ? 44.556 18.424 -37.155 1.00 59.56 589 ASP A N 1
ATOM 4587 C CA . ASP A 1 589 ? 43.385 17.614 -36.846 1.00 59.56 589 ASP A CA 1
ATOM 4588 C C . ASP A 1 589 ? 43.352 17.283 -35.343 1.00 59.56 589 ASP A C 1
ATOM 4590 O O . ASP A 1 589 ? 44.312 16.755 -34.776 1.00 59.56 589 ASP A O 1
ATOM 4594 N N . SER A 1 590 ? 42.263 17.660 -34.674 1.00 56.44 590 SER A N 1
ATOM 4595 C CA . SER A 1 590 ? 42.128 17.644 -33.215 1.00 56.44 590 SER A CA 1
ATOM 4596 C C . SER A 1 590 ? 40.730 17.198 -32.803 1.00 56.44 590 SER A C 1
ATOM 4598 O O . SER A 1 590 ? 39.744 17.550 -33.438 1.00 56.44 590 SER A O 1
ATOM 4600 N N . ILE A 1 591 ? 40.659 16.463 -31.689 1.00 53.09 591 ILE A N 1
ATOM 4601 C CA . ILE A 1 591 ? 39.535 15.597 -31.270 1.00 53.09 591 ILE A CA 1
ATOM 4602 C C . ILE A 1 591 ? 38.147 16.270 -31.207 1.00 53.09 591 ILE A C 1
ATOM 4604 O O . ILE A 1 591 ? 37.160 15.553 -31.239 1.00 53.09 591 ILE A O 1
ATOM 4608 N N . ASN A 1 592 ? 38.056 17.605 -31.135 1.00 51.00 592 ASN A N 1
ATOM 4609 C CA . ASN A 1 592 ? 36.780 18.334 -31.035 1.00 51.00 592 ASN A CA 1
ATOM 4610 C C . ASN A 1 592 ? 36.557 19.412 -32.122 1.00 51.00 592 ASN A C 1
ATOM 4612 O O . ASN A 1 592 ? 35.432 19.886 -32.276 1.00 51.00 592 ASN A O 1
ATOM 4616 N N . ALA A 1 593 ? 37.613 19.873 -32.805 1.00 56.44 593 ALA A N 1
ATOM 4617 C CA . ALA A 1 593 ? 37.595 20.964 -33.792 1.00 56.44 593 ALA A CA 1
ATOM 4618 C C . ALA A 1 593 ? 38.970 21.074 -34.491 1.00 56.44 593 ALA A C 1
ATOM 4620 O O . ALA A 1 593 ? 39.980 20.811 -33.834 1.00 56.44 593 ALA A O 1
ATOM 4621 N N . PRO A 1 594 ? 39.054 21.525 -35.759 1.00 60.34 594 PRO A N 1
ATOM 4622 C CA . PRO A 1 594 ? 40.336 21.777 -36.418 1.00 60.34 594 PRO A CA 1
ATOM 4623 C C . PRO A 1 594 ? 41.074 22.957 -35.758 1.00 60.34 594 PRO A C 1
ATOM 4625 O O . PRO A 1 594 ? 40.495 24.029 -35.565 1.00 60.34 594 PRO A O 1
ATOM 4628 N N . GLN A 1 595 ? 42.355 22.776 -35.421 1.00 61.84 595 GLN A N 1
ATOM 4629 C CA . GLN A 1 595 ? 43.200 23.834 -34.852 1.00 61.84 595 GLN A CA 1
ATOM 4630 C C . GLN A 1 595 ? 44.096 24.454 -35.922 1.00 61.84 595 GLN A C 1
ATOM 4632 O O . GLN A 1 595 ? 44.778 23.741 -36.652 1.00 61.84 595 GLN A O 1
ATOM 4637 N N . CYS A 1 596 ? 44.148 25.781 -35.993 1.00 67.25 596 CYS A N 1
ATOM 4638 C CA . CYS A 1 596 ? 44.972 26.494 -36.966 1.00 67.25 596 CYS A CA 1
ATOM 4639 C C . CYS A 1 596 ? 46.313 26.914 -36.338 1.00 67.25 596 CYS A C 1
ATOM 4641 O O . CYS A 1 596 ? 46.370 27.338 -35.180 1.00 67.25 596 CYS A O 1
ATOM 4643 N N . ILE A 1 597 ? 47.399 26.810 -37.108 1.00 64.50 597 ILE A N 1
ATOM 4644 C CA . ILE A 1 597 ? 48.751 27.211 -36.698 1.00 64.50 597 ILE A CA 1
ATOM 4645 C C . ILE A 1 597 ? 48.951 28.695 -37.041 1.00 64.50 597 ILE A C 1
ATOM 4647 O O . ILE A 1 597 ? 48.924 29.072 -38.216 1.00 64.50 597 ILE A O 1
ATOM 4651 N N . CYS A 1 598 ? 49.169 29.537 -36.027 1.00 61.31 598 CYS A N 1
ATOM 4652 C CA . CYS A 1 598 ? 49.520 30.952 -36.204 1.00 61.31 598 CYS A CA 1
ATOM 4653 C C . CYS A 1 598 ? 51.031 31.121 -36.508 1.00 61.31 598 CYS A C 1
ATOM 4655 O O . CYS A 1 598 ? 51.830 30.297 -36.054 1.00 61.31 598 CYS A O 1
ATOM 4657 N N . PRO A 1 599 ? 51.466 32.209 -37.184 1.00 55.28 599 PRO A N 1
ATOM 4658 C CA . PRO A 1 599 ? 52.875 32.445 -37.553 1.00 55.28 599 PRO A CA 1
ATOM 4659 C C . PRO A 1 599 ? 53.902 32.422 -36.405 1.00 55.28 599 PRO A C 1
ATOM 4661 O O . PRO A 1 599 ? 55.081 32.188 -36.643 1.00 55.28 599 PRO A O 1
ATOM 4664 N N . GLU A 1 600 ? 53.466 32.635 -35.161 1.00 57.38 600 GLU A N 1
ATOM 4665 C CA . GLU A 1 600 ? 54.300 32.577 -33.947 1.00 57.38 600 GLU A CA 1
ATOM 4666 C C . GLU A 1 600 ? 54.445 31.152 -33.360 1.00 57.38 600 GLU A C 1
ATOM 4668 O O . GLU A 1 600 ? 54.952 30.982 -32.253 1.00 57.38 600 GLU A O 1
ATOM 4673 N N . GLY A 1 601 ? 53.964 30.115 -34.058 1.00 55.19 601 GLY A N 1
ATOM 4674 C CA . GLY A 1 601 ? 54.075 28.712 -33.634 1.00 55.19 601 GLY A CA 1
ATOM 4675 C C . GLY A 1 601 ? 53.067 28.264 -32.566 1.00 55.19 601 GLY A C 1
ATOM 4676 O O . GLY A 1 601 ? 53.209 27.175 -32.013 1.00 55.19 601 GLY A O 1
ATOM 4677 N N . LYS A 1 602 ? 52.044 29.075 -32.267 1.00 56.91 602 LYS A N 1
ATOM 4678 C CA . LYS A 1 602 ? 50.951 28.729 -31.338 1.00 56.91 602 LYS A CA 1
ATOM 4679 C C . LYS A 1 602 ? 49.724 28.186 -32.082 1.00 56.91 602 LYS A C 1
ATOM 4681 O O . LYS A 1 602 ? 49.373 28.678 -33.154 1.00 56.91 602 LYS A O 1
ATOM 4686 N N . LEU A 1 603 ? 49.071 27.194 -31.473 1.00 54.38 603 LEU A N 1
ATOM 4687 C CA . LEU A 1 603 ? 47.835 26.556 -31.940 1.00 54.38 603 LEU A CA 1
ATOM 4688 C C . LEU A 1 603 ? 46.606 27.248 -31.336 1.00 54.38 603 LEU A C 1
ATOM 4690 O O . LEU A 1 603 ? 46.561 27.459 -30.123 1.00 54.38 603 LEU A O 1
ATOM 4694 N N . LEU A 1 604 ? 45.610 27.578 -32.163 1.00 57.72 604 LEU A N 1
ATOM 4695 C CA . LEU A 1 604 ? 44.347 28.193 -31.732 1.00 57.72 604 LEU A CA 1
ATOM 4696 C C . LEU A 1 604 ? 43.138 27.615 -32.486 1.00 57.72 604 LEU A C 1
ATOM 4698 O O . LEU A 1 604 ? 43.249 27.157 -33.622 1.00 57.72 604 LEU A O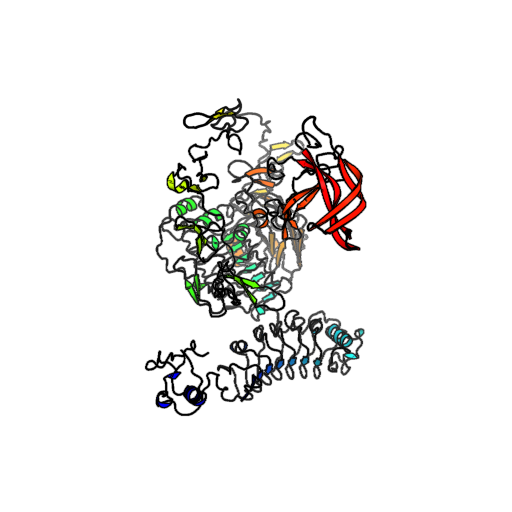 1
ATOM 4702 N N . SER A 1 605 ? 41.969 27.654 -31.843 1.00 54.22 605 SER A N 1
ATOM 4703 C CA . SER A 1 605 ? 40.682 27.283 -32.448 1.00 54.22 605 SER A CA 1
ATOM 4704 C C . SER A 1 605 ? 40.091 28.463 -33.227 1.00 54.22 605 SER A C 1
ATOM 4706 O O . SER A 1 605 ? 40.074 29.564 -32.684 1.00 54.22 605 SER A O 1
ATOM 4708 N N . LEU A 1 606 ? 39.626 28.198 -34.458 1.00 49.53 606 LEU A N 1
ATOM 4709 C CA . LEU A 1 606 ? 38.758 28.941 -35.409 1.00 49.53 606 LEU A CA 1
ATOM 4710 C C . LEU A 1 606 ? 38.609 30.491 -35.398 1.00 49.53 606 LEU A C 1
ATOM 4712 O O . LEU A 1 606 ? 38.447 31.047 -36.481 1.00 49.53 606 LEU A O 1
ATOM 4716 N N . ASP A 1 607 ? 38.688 31.202 -34.270 1.00 51.81 607 ASP A N 1
ATOM 4717 C CA . ASP A 1 607 ? 38.462 32.660 -34.148 1.00 51.81 607 ASP A CA 1
ATOM 4718 C C . ASP A 1 607 ? 39.754 33.523 -34.138 1.00 51.81 607 ASP A C 1
ATOM 4720 O O . ASP A 1 607 ? 39.696 34.748 -34.015 1.00 51.81 607 ASP A O 1
ATOM 4724 N N . GLY A 1 608 ? 40.930 32.914 -34.336 1.00 52.16 608 GLY A N 1
ATOM 4725 C CA . GLY A 1 608 ? 42.175 33.620 -34.683 1.00 52.16 608 GLY A CA 1
ATOM 4726 C C . GLY A 1 608 ? 43.039 34.152 -33.524 1.00 52.16 608 GLY A C 1
ATOM 4727 O O . GLY A 1 608 ? 42.730 34.030 -32.339 1.00 52.16 608 GLY A O 1
ATOM 4728 N N . CYS A 1 609 ? 44.200 34.718 -33.873 1.00 51.62 609 CYS A N 1
ATOM 4729 C CA . CYS A 1 609 ? 45.285 35.014 -32.929 1.00 51.62 609 CYS A CA 1
ATOM 4730 C C . CYS A 1 609 ? 45.167 36.427 -32.293 1.00 51.62 609 CYS A C 1
ATOM 4732 O O . CYS A 1 609 ? 45.679 37.376 -32.889 1.00 51.62 609 CYS A O 1
ATOM 4734 N N . LYS A 1 610 ? 44.531 36.591 -31.102 1.00 48.44 610 LYS A N 1
ATOM 4735 C CA . LYS A 1 610 ? 44.693 37.767 -30.176 1.00 48.44 610 LYS A CA 1
ATOM 4736 C C . LYS A 1 610 ? 43.880 37.738 -28.846 1.00 48.44 610 LYS A C 1
ATOM 4738 O O . LYS A 1 610 ? 42.747 38.212 -28.827 1.00 48.44 610 LYS A O 1
ATOM 4743 N N . HIS A 1 611 ? 44.492 37.342 -27.716 1.00 47.59 611 HIS A N 1
ATOM 4744 C CA . HIS A 1 611 ? 44.435 38.034 -26.394 1.00 47.59 611 HIS A CA 1
ATOM 4745 C C . HIS A 1 611 ? 45.265 37.309 -25.308 1.00 47.59 611 HIS A C 1
ATOM 4747 O O . HIS A 1 611 ? 45.654 36.159 -25.496 1.00 47.59 611 HIS A O 1
ATOM 4753 N N . GLU A 1 612 ? 45.533 37.982 -24.181 1.00 49.44 612 GLU A N 1
ATOM 4754 C CA . GLU A 1 612 ? 46.333 37.495 -23.039 1.00 49.44 612 GLU A CA 1
ATOM 4755 C C . GLU A 1 612 ? 45.514 37.548 -21.723 1.00 49.44 612 GLU A C 1
ATOM 4757 O O . GLU A 1 612 ? 44.717 38.468 -21.535 1.00 49.44 612 GLU A O 1
ATOM 4762 N N . ASP A 1 613 ? 45.666 36.559 -20.826 1.00 53.41 613 ASP A N 1
ATOM 4763 C CA . ASP A 1 613 ? 44.782 36.344 -19.656 1.00 53.41 613 ASP A CA 1
ATOM 4764 C C . ASP A 1 613 ? 45.260 37.065 -18.368 1.00 53.41 613 ASP A C 1
ATOM 4766 O O . ASP A 1 613 ? 46.413 36.952 -17.928 1.00 53.41 613 ASP A O 1
ATOM 4770 N N . MET A 1 614 ? 44.344 37.798 -17.722 1.00 49.41 614 MET A N 1
ATOM 4771 C CA . MET A 1 614 ? 44.604 38.588 -16.511 1.00 49.41 614 MET A CA 1
ATOM 4772 C C . MET A 1 614 ? 44.416 37.840 -15.178 1.00 49.41 614 MET A C 1
ATOM 4774 O O . MET A 1 614 ? 45.031 38.244 -14.185 1.00 49.41 614 MET A O 1
ATOM 4778 N N . CYS A 1 615 ? 43.612 36.769 -15.108 1.00 64.12 615 CYS A N 1
ATOM 4779 C CA . CYS A 1 615 ? 43.402 36.043 -13.843 1.00 64.12 615 CYS A CA 1
ATOM 4780 C C . CYS A 1 615 ? 44.684 35.332 -13.384 1.00 64.12 615 CYS A C 1
ATOM 4782 O O . CYS A 1 615 ? 44.990 35.307 -12.190 1.00 64.12 615 CYS A O 1
ATOM 4784 N N . ILE A 1 616 ? 45.463 34.805 -14.335 1.00 56.97 616 ILE A N 1
ATOM 4785 C CA . ILE A 1 616 ? 46.725 34.100 -14.072 1.00 56.97 616 ILE A CA 1
ATOM 4786 C C . ILE A 1 616 ? 47.843 35.091 -13.712 1.00 56.97 616 ILE A C 1
ATOM 4788 O O . ILE A 1 616 ? 48.602 34.858 -12.771 1.00 56.97 616 ILE A O 1
ATOM 4792 N N . SER A 1 617 ? 47.930 36.212 -14.435 1.00 55.47 617 SER A N 1
ATOM 4793 C CA . SER A 1 617 ? 49.055 37.152 -14.345 1.00 55.47 617 SER A CA 1
ATOM 4794 C C . SER A 1 617 ? 48.971 38.152 -13.184 1.00 55.47 617 SER A C 1
ATOM 4796 O O . SER A 1 617 ? 50.015 38.613 -12.722 1.00 55.47 617 SER A O 1
ATOM 4798 N N . ARG A 1 618 ? 47.770 38.503 -12.688 1.00 61.50 618 ARG A N 1
ATOM 4799 C CA . ARG A 1 618 ? 47.608 39.541 -11.641 1.00 61.50 618 ARG A CA 1
ATOM 4800 C C . ARG A 1 618 ? 46.837 39.144 -10.378 1.00 61.50 618 ARG A C 1
ATOM 4802 O O . ARG A 1 618 ? 46.859 39.931 -9.436 1.00 61.50 618 ARG A O 1
ATOM 4809 N N . LYS A 1 619 ? 46.182 37.973 -10.326 1.00 68.88 619 LYS A N 1
ATOM 4810 C CA . LYS A 1 619 ? 45.387 37.484 -9.167 1.00 68.88 619 LYS A CA 1
ATOM 4811 C C . LYS A 1 619 ? 44.559 38.593 -8.468 1.00 68.88 619 LYS A C 1
ATOM 4813 O O . LYS A 1 619 ? 44.827 38.939 -7.312 1.00 68.88 619 LYS A O 1
ATOM 4818 N N . PRO A 1 620 ? 43.595 39.205 -9.179 1.00 75.81 620 PRO A N 1
ATOM 4819 C CA . PRO A 1 620 ? 42.944 40.432 -8.721 1.00 75.81 620 PRO A CA 1
ATOM 4820 C C . PRO A 1 620 ? 42.017 40.233 -7.511 1.00 75.81 620 PRO A C 1
ATOM 4822 O O . PRO A 1 620 ? 42.069 41.040 -6.584 1.00 75.81 620 PRO A O 1
ATOM 4825 N N . CYS A 1 621 ? 41.236 39.149 -7.483 1.00 81.00 621 CYS A N 1
ATOM 4826 C CA . CYS A 1 621 ? 40.235 38.885 -6.446 1.00 81.00 621 CYS A CA 1
ATOM 4827 C C . CYS A 1 621 ? 40.852 38.719 -5.044 1.00 81.00 621 CYS A C 1
ATOM 4829 O O . CYS A 1 621 ? 41.920 38.120 -4.884 1.00 81.00 621 CYS A O 1
ATOM 4831 N N . LYS A 1 622 ? 40.172 39.253 -4.026 1.00 76.00 622 LYS A N 1
ATOM 4832 C CA . LYS A 1 622 ? 40.557 39.233 -2.605 1.00 76.00 622 LYS A CA 1
ATOM 4833 C C . LYS A 1 622 ? 39.604 38.369 -1.778 1.00 76.00 622 LYS A C 1
ATOM 4835 O O . LYS A 1 622 ? 38.579 37.920 -2.282 1.00 76.00 622 LYS A O 1
ATOM 4840 N N . ASN A 1 623 ? 39.958 38.144 -0.509 1.00 72.00 623 ASN A N 1
ATOM 4841 C CA . ASN A 1 623 ? 39.126 37.456 0.489 1.00 72.00 623 ASN A CA 1
ATOM 4842 C C . ASN A 1 623 ? 38.565 36.107 -0.007 1.00 72.00 623 ASN A C 1
ATOM 4844 O O . ASN A 1 623 ? 37.368 35.864 0.083 1.00 72.00 623 ASN A O 1
ATOM 4848 N N . ASP A 1 624 ? 39.432 35.271 -0.591 1.00 72.25 624 ASP A N 1
ATOM 4849 C CA . ASP A 1 624 ? 39.111 33.969 -1.204 1.00 72.25 624 ASP A CA 1
ATOM 4850 C C . ASP A 1 624 ? 38.033 33.993 -2.313 1.00 72.25 624 ASP A C 1
ATOM 4852 O O . ASP A 1 624 ? 37.441 32.968 -2.652 1.00 72.25 624 ASP A O 1
ATOM 4856 N N . GLY A 1 625 ? 37.816 35.155 -2.942 1.00 76.38 625 GLY A N 1
ATOM 4857 C CA . GLY A 1 625 ? 36.999 35.294 -4.148 1.00 76.38 625 GLY A CA 1
ATOM 4858 C C . GLY A 1 625 ? 37.593 34.575 -5.365 1.00 76.38 625 GLY A C 1
ATOM 4859 O O . GLY A 1 625 ? 38.797 34.641 -5.633 1.00 76.38 625 GLY A O 1
ATOM 4860 N N . ARG A 1 626 ? 36.739 33.902 -6.140 1.00 80.31 626 ARG A N 1
ATOM 4861 C CA . ARG A 1 626 ? 37.142 33.082 -7.291 1.00 80.31 626 ARG A CA 1
ATOM 4862 C C . ARG A 1 626 ? 37.249 33.936 -8.559 1.00 80.31 626 ARG A C 1
ATOM 4864 O O . ARG A 1 626 ? 36.261 34.516 -8.995 1.00 80.31 626 ARG A O 1
ATOM 4871 N N . CYS A 1 627 ? 38.440 33.991 -9.163 1.00 78.31 627 CYS A N 1
ATOM 4872 C CA . CYS A 1 627 ? 38.679 34.708 -10.425 1.00 78.31 627 CYS A CA 1
ATOM 4873 C C . CYS A 1 627 ? 38.194 33.898 -11.628 1.00 78.31 627 CYS A C 1
ATOM 4875 O O . CYS A 1 627 ? 38.526 32.717 -11.753 1.00 78.31 627 CYS A O 1
ATOM 4877 N N . ILE A 1 628 ? 37.460 34.550 -12.525 1.00 74.81 628 ILE A N 1
ATOM 4878 C CA . ILE A 1 628 ? 36.948 33.989 -13.774 1.00 74.81 628 ILE A CA 1
ATOM 4879 C C . ILE A 1 628 ? 37.408 34.905 -14.928 1.00 74.81 628 ILE A C 1
ATOM 4881 O O . ILE A 1 628 ? 37.097 36.101 -14.904 1.00 74.81 628 ILE A O 1
ATOM 4885 N N . PRO A 1 629 ? 38.163 34.403 -15.926 1.00 60.69 629 PRO A N 1
ATOM 4886 C CA . PRO A 1 629 ? 38.532 35.189 -17.105 1.00 60.69 629 PRO A CA 1
ATOM 4887 C C . PRO A 1 629 ? 37.290 35.588 -17.912 1.00 60.69 629 PRO A C 1
ATOM 4889 O O . PRO A 1 629 ? 36.379 34.779 -18.092 1.00 60.69 629 PRO A O 1
ATOM 4892 N N . SER A 1 630 ? 37.246 36.817 -18.431 1.00 54.59 630 SER A N 1
ATOM 4893 C CA . SER A 1 630 ? 36.110 37.310 -19.224 1.00 54.59 630 SER A CA 1
ATOM 4894 C C . SER A 1 630 ? 36.566 38.154 -20.419 1.00 54.59 630 SER A C 1
ATOM 4896 O O . SER A 1 630 ? 37.688 38.658 -20.445 1.00 54.59 630 SER A O 1
ATOM 4898 N N . LEU A 1 631 ? 35.693 38.352 -21.421 1.00 47.38 631 LEU A N 1
ATOM 4899 C CA . LEU A 1 631 ? 36.021 39.076 -22.670 1.00 47.38 631 LEU A CA 1
ATOM 4900 C C . LEU A 1 631 ? 36.467 40.547 -22.480 1.00 47.38 631 LEU A C 1
ATOM 4902 O O . LEU A 1 631 ? 36.858 41.191 -23.451 1.00 47.38 631 LEU A O 1
ATOM 4906 N N . GLY A 1 632 ? 36.396 41.089 -21.259 1.00 52.41 632 GLY A N 1
ATOM 4907 C CA . GLY A 1 632 ? 36.889 42.421 -20.889 1.00 52.41 632 GLY A CA 1
ATOM 4908 C C . GLY A 1 632 ? 37.959 42.418 -19.788 1.00 52.41 632 GLY A C 1
ATOM 4909 O O . GLY A 1 632 ? 38.181 43.461 -19.173 1.00 52.41 632 GLY A O 1
ATOM 4910 N N . GLY A 1 633 ? 38.579 41.268 -19.495 1.00 62.81 633 GLY A N 1
ATOM 4911 C CA . GLY A 1 633 ? 39.595 41.100 -18.453 1.00 62.81 633 GLY A CA 1
ATOM 4912 C C . GLY A 1 633 ? 39.263 39.948 -17.504 1.00 62.81 633 GLY A C 1
ATOM 4913 O O . GLY A 1 633 ? 39.534 38.789 -17.805 1.00 62.81 633 GLY A O 1
ATOM 4914 N N . TYR A 1 634 ? 38.712 40.272 -16.335 1.00 74.19 634 TYR A N 1
ATOM 4915 C CA . TYR A 1 634 ? 38.352 39.304 -15.297 1.00 74.19 634 TYR A CA 1
ATOM 4916 C C . TYR A 1 634 ? 37.082 39.720 -14.549 1.00 74.19 634 TYR A C 1
ATOM 4918 O O . TYR A 1 634 ? 36.709 40.899 -14.527 1.00 74.19 634 TYR A O 1
ATOM 4926 N N . GLU A 1 635 ? 36.469 38.745 -13.888 1.00 74.00 635 GLU A N 1
ATOM 4927 C CA . GLU A 1 635 ? 35.330 38.892 -12.985 1.00 74.00 635 GLU A CA 1
ATOM 4928 C C . GLU A 1 635 ? 35.571 38.045 -11.721 1.00 74.00 635 GLU A C 1
ATOM 4930 O O . GLU A 1 635 ? 36.195 36.984 -11.799 1.00 74.00 635 GLU A O 1
ATOM 4935 N N . CYS A 1 636 ? 35.149 38.529 -10.549 1.00 79.44 636 CYS A N 1
ATOM 4936 C CA . CYS A 1 636 ? 35.376 37.860 -9.265 1.00 79.44 636 CYS A CA 1
ATOM 4937 C C . CYS A 1 636 ? 34.055 37.419 -8.631 1.00 79.44 636 CYS A C 1
ATOM 4939 O O . CYS A 1 636 ? 33.160 38.230 -8.404 1.00 79.44 636 CYS A O 1
ATOM 4941 N N . GLU A 1 637 ? 33.959 36.138 -8.290 1.00 79.75 637 GLU A N 1
ATOM 4942 C CA . GLU A 1 637 ? 32.831 35.565 -7.557 1.00 79.75 637 GLU A CA 1
ATOM 4943 C C . GLU A 1 637 ? 33.128 35.626 -6.047 1.00 79.75 637 GLU A C 1
ATOM 4945 O O . GLU A 1 637 ? 34.059 34.977 -5.559 1.00 79.75 637 GLU A O 1
ATOM 4950 N N . CYS A 1 638 ? 32.384 36.460 -5.310 1.00 77.25 638 CYS A N 1
ATOM 4951 C CA . CYS A 1 638 ? 32.700 36.808 -3.920 1.00 77.25 638 CYS A CA 1
ATOM 4952 C C . CYS A 1 638 ? 31.996 35.913 -2.883 1.00 77.25 638 CYS A C 1
ATOM 4954 O O . CYS A 1 638 ? 30.789 35.678 -2.996 1.00 77.25 638 CYS A O 1
ATOM 4956 N N . PRO A 1 639 ? 32.698 35.456 -1.826 1.00 62.47 639 PRO A N 1
ATOM 4957 C CA . PRO A 1 639 ? 32.084 34.691 -0.747 1.00 62.47 639 PRO A CA 1
ATOM 4958 C C . PRO A 1 639 ? 31.192 35.557 0.157 1.00 62.47 639 PRO A C 1
ATOM 4960 O O . PRO A 1 639 ? 31.315 36.781 0.229 1.00 62.47 639 PRO A O 1
ATOM 4963 N N . ARG A 1 640 ? 30.274 34.895 0.877 1.00 60.84 640 ARG A N 1
ATOM 4964 C CA . ARG A 1 640 ? 29.253 35.545 1.719 1.00 60.84 640 ARG A CA 1
ATOM 4965 C C . ARG A 1 640 ? 29.869 36.538 2.711 1.00 60.84 640 ARG A C 1
ATOM 4967 O O . ARG A 1 640 ? 30.763 36.185 3.472 1.00 60.84 640 ARG A O 1
ATOM 4974 N N . GLY A 1 641 ? 29.323 37.754 2.728 1.00 53.44 641 GLY A N 1
ATOM 4975 C CA . GLY A 1 641 ? 29.792 38.874 3.551 1.00 53.44 641 GLY A CA 1
ATOM 4976 C C . GLY A 1 641 ? 30.649 39.892 2.791 1.00 53.44 641 GLY A C 1
ATOM 4977 O O . GLY A 1 641 ? 30.778 41.019 3.267 1.00 53.44 641 GLY A O 1
ATOM 4978 N N . TRP A 1 642 ? 31.162 39.539 1.606 1.00 70.06 642 TRP A N 1
ATOM 4979 C CA . TRP A 1 642 ? 32.010 40.398 0.775 1.00 70.06 642 TRP A CA 1
ATOM 4980 C C . TRP A 1 642 ? 31.342 40.787 -0.550 1.00 70.06 642 TRP A C 1
ATOM 4982 O O . TRP A 1 642 ? 30.529 40.059 -1.113 1.00 70.06 642 TRP A O 1
ATOM 4992 N N . THR A 1 643 ? 31.694 41.968 -1.046 1.00 65.38 643 THR A N 1
ATOM 4993 C CA . THR A 1 643 ? 31.180 42.587 -2.270 1.00 65.38 643 THR A CA 1
ATOM 4994 C C . THR A 1 643 ? 32.233 43.532 -2.872 1.00 65.38 643 THR A C 1
ATOM 4996 O O . THR A 1 643 ? 33.325 43.692 -2.325 1.00 65.38 643 THR A O 1
ATOM 4999 N N . GLY A 1 644 ? 31.920 44.164 -4.004 1.00 61.53 644 GLY A N 1
ATOM 5000 C CA . GLY A 1 644 ? 32.880 44.909 -4.825 1.00 61.53 644 GLY A CA 1
ATOM 5001 C C . GLY A 1 644 ? 33.484 44.049 -5.939 1.00 61.53 644 GLY A C 1
ATOM 5002 O O . GLY A 1 644 ? 33.441 42.823 -5.878 1.00 61.53 644 GLY A O 1
ATOM 5003 N N . LYS A 1 645 ? 34.022 44.699 -6.981 1.00 72.94 645 LYS A N 1
ATOM 5004 C CA . LYS A 1 645 ? 34.507 44.026 -8.204 1.00 72.94 645 LYS A CA 1
ATOM 5005 C C . LYS A 1 645 ? 35.618 43.010 -7.922 1.00 72.94 645 LYS A C 1
ATOM 5007 O O . LYS A 1 645 ? 35.692 41.998 -8.610 1.00 72.94 645 LYS A O 1
ATOM 5012 N N . ASP A 1 646 ? 36.422 43.276 -6.895 1.00 78.12 646 ASP A N 1
ATOM 5013 C CA . ASP A 1 646 ? 37.582 42.469 -6.520 1.00 78.12 646 ASP A CA 1
ATOM 5014 C C . ASP A 1 646 ? 37.355 41.771 -5.160 1.00 78.12 646 ASP A C 1
ATOM 5016 O O . ASP A 1 646 ? 38.301 41.274 -4.551 1.00 78.12 646 ASP A O 1
ATOM 5020 N N . CYS A 1 647 ? 36.104 41.731 -4.675 1.00 78.00 647 CYS A N 1
ATOM 5021 C CA . CYS A 1 647 ? 35.697 41.205 -3.363 1.00 78.00 647 CYS A CA 1
ATOM 5022 C C . CYS A 1 647 ? 36.353 41.916 -2.161 1.00 78.00 647 CYS A C 1
ATOM 5024 O O . CYS A 1 647 ? 36.626 41.308 -1.125 1.00 78.00 647 CYS A O 1
ATOM 5026 N N . ASP A 1 648 ? 36.614 43.217 -2.302 1.00 75.19 648 ASP A N 1
ATOM 5027 C CA . ASP A 1 648 ? 37.371 44.066 -1.377 1.00 75.19 648 ASP A CA 1
ATOM 5028 C C . ASP A 1 648 ? 36.545 44.670 -0.223 1.00 75.19 648 ASP A C 1
ATOM 5030 O O . ASP A 1 648 ? 37.128 45.200 0.723 1.00 75.19 648 ASP A O 1
ATOM 5034 N N . ARG A 1 649 ? 35.204 44.615 -0.268 1.00 66.62 649 ARG A N 1
ATOM 5035 C CA . ARG A 1 649 ? 34.325 45.401 0.625 1.00 66.62 649 ARG A CA 1
ATOM 5036 C C . ARG A 1 649 ? 33.374 44.530 1.445 1.00 66.62 649 ARG A C 1
ATOM 5038 O O . ARG A 1 649 ? 32.726 43.667 0.862 1.00 66.62 649 ARG A O 1
ATOM 5045 N N . PRO A 1 650 ? 33.200 44.769 2.755 1.00 53.81 650 PRO A N 1
ATOM 5046 C CA . PRO A 1 650 ? 32.169 44.096 3.540 1.00 53.81 650 PRO A CA 1
ATOM 5047 C C . PRO A 1 650 ? 30.766 44.659 3.237 1.00 53.81 650 PRO A C 1
ATOM 5049 O O . PRO A 1 650 ? 30.595 45.863 3.032 1.00 53.81 650 PRO A O 1
ATOM 5052 N N . GLN A 1 651 ? 29.748 43.797 3.216 1.00 56.28 651 GLN A N 1
ATOM 5053 C CA . GLN A 1 651 ? 28.363 44.162 2.880 1.00 56.28 651 GLN A CA 1
ATOM 5054 C C . GLN A 1 651 ? 27.594 44.731 4.098 1.00 56.28 651 GLN A C 1
ATOM 5056 O O . GLN A 1 651 ? 27.569 44.117 5.162 1.00 56.28 651 GLN A O 1
ATOM 5061 N N . SER A 1 652 ? 26.945 45.899 3.955 1.00 53.72 652 SER A N 1
ATOM 5062 C CA . SER A 1 652 ? 26.262 46.603 5.064 1.00 53.72 652 SER A CA 1
ATOM 5063 C C . SER A 1 652 ? 24.775 46.212 5.235 1.00 53.72 652 SER A C 1
ATOM 5065 O O . SER A 1 652 ? 24.045 46.216 4.241 1.00 53.72 652 SER A O 1
ATOM 5067 N N . PRO A 1 653 ? 24.276 45.957 6.468 1.00 54.00 653 PRO A N 1
ATOM 5068 C CA . PRO A 1 653 ? 22.883 45.543 6.700 1.00 54.00 653 PRO A CA 1
ATOM 5069 C C . PRO A 1 653 ? 21.794 46.599 6.431 1.00 54.00 653 PRO A C 1
ATOM 5071 O O . PRO A 1 653 ? 20.733 46.236 5.932 1.00 54.00 653 PRO A O 1
ATOM 5074 N N . CYS A 1 654 ? 22.016 47.896 6.708 1.00 61.94 654 CYS A N 1
ATOM 5075 C CA . CYS A 1 654 ? 20.959 48.921 6.546 1.00 61.94 654 CYS A CA 1
ATOM 5076 C C . CYS A 1 654 ? 20.553 49.185 5.076 1.00 61.94 654 CYS A C 1
ATOM 5078 O O . CYS A 1 654 ? 19.599 49.922 4.839 1.00 61.94 654 CYS A O 1
ATOM 5080 N N . GLN A 1 655 ? 21.285 48.646 4.093 1.00 56.91 655 GLN A N 1
ATOM 5081 C CA . GLN A 1 655 ? 21.019 48.811 2.654 1.00 56.91 655 GLN A CA 1
ATOM 5082 C C . GLN A 1 655 ? 20.754 47.469 1.947 1.00 56.91 655 GLN A C 1
ATOM 5084 O O . GLN A 1 655 ? 20.888 47.368 0.728 1.00 56.91 655 GLN A O 1
ATOM 5089 N N . SER A 1 656 ? 20.402 46.421 2.702 1.00 56.03 656 SER A N 1
ATOM 5090 C CA . SER A 1 656 ? 20.058 45.122 2.120 1.00 56.03 656 SER A CA 1
ATOM 5091 C C . SER A 1 656 ? 18.770 45.201 1.285 1.00 56.03 656 SER A C 1
ATOM 5093 O O . SER A 1 656 ? 17.851 45.956 1.609 1.00 56.03 656 SER A O 1
ATOM 5095 N N . ALA A 1 657 ? 18.689 44.408 0.212 1.00 47.94 657 ALA A N 1
ATOM 5096 C CA . ALA A 1 657 ? 17.511 44.364 -0.660 1.00 47.94 657 ALA A CA 1
ATOM 5097 C C . ALA A 1 657 ? 16.254 43.805 0.043 1.00 47.94 657 ALA A C 1
ATOM 5099 O O . ALA A 1 657 ? 15.142 44.033 -0.427 1.00 47.94 657 ALA A O 1
ATOM 5100 N N . ASP A 1 658 ? 16.438 43.122 1.177 1.00 49.84 658 ASP A N 1
ATOM 5101 C CA . ASP A 1 658 ? 15.382 42.509 1.988 1.00 49.84 658 ASP A CA 1
ATOM 5102 C C . ASP A 1 658 ? 14.760 43.482 3.014 1.00 49.84 658 ASP A C 1
ATOM 5104 O O . ASP A 1 658 ? 13.788 43.140 3.689 1.00 49.84 658 ASP A O 1
ATOM 5108 N N . GLY A 1 659 ? 15.283 44.712 3.114 1.00 55.59 659 GLY A N 1
ATOM 5109 C CA . GLY A 1 659 ? 14.744 45.786 3.951 1.00 55.59 659 GLY A CA 1
ATOM 5110 C C . GLY A 1 659 ? 15.648 46.215 5.111 1.00 55.59 659 GLY A C 1
ATOM 5111 O O . GLY A 1 659 ? 16.782 45.763 5.271 1.00 55.59 659 GLY A O 1
ATOM 5112 N N . SER A 1 660 ? 15.135 47.149 5.917 1.00 66.81 660 SER A N 1
ATOM 5113 C CA . SER A 1 660 ? 15.823 47.673 7.102 1.00 66.81 660 SER A CA 1
ATOM 5114 C C . SER A 1 660 ? 15.761 46.661 8.258 1.00 66.81 660 SER A C 1
ATOM 5116 O O . SER A 1 660 ? 14.667 46.184 8.559 1.00 66.81 660 SER A O 1
ATOM 5118 N N . PRO A 1 661 ? 16.870 46.374 8.968 1.00 66.44 661 PRO A N 1
ATOM 5119 C CA . PRO A 1 661 ? 16.897 45.436 10.098 1.00 66.44 661 PRO A CA 1
ATOM 5120 C C . PRO A 1 661 ? 16.237 45.964 11.390 1.00 66.44 661 PRO A C 1
ATOM 5122 O O . PRO A 1 661 ? 16.329 45.312 12.427 1.00 66.44 661 PRO A O 1
ATOM 5125 N N . CYS A 1 662 ? 15.594 47.135 11.355 1.00 73.50 662 CYS A N 1
ATOM 5126 C CA . CYS A 1 662 ? 14.905 47.738 12.497 1.00 73.50 662 CYS A CA 1
ATOM 5127 C C . CYS A 1 662 ? 13.385 47.538 12.392 1.00 73.50 662 CYS A C 1
ATOM 5129 O O . CYS A 1 662 ? 12.764 47.923 11.400 1.00 73.50 662 CYS A O 1
ATOM 5131 N N . PHE A 1 663 ? 12.778 46.975 13.434 1.00 71.62 663 PHE A N 1
ATOM 5132 C CA . PHE A 1 663 ? 11.351 46.670 13.514 1.00 71.62 663 PHE A CA 1
ATOM 5133 C C . PHE A 1 663 ? 10.516 47.871 13.989 1.00 71.62 663 PHE A C 1
ATOM 5135 O O . PHE A 1 663 ? 11.043 48.905 14.398 1.00 71.62 663 PHE A O 1
ATOM 5142 N N . ASN A 1 664 ? 9.186 47.739 13.913 1.00 68.06 664 ASN A N 1
ATOM 5143 C CA . ASN A 1 664 ? 8.205 48.677 14.483 1.00 68.06 664 ASN A CA 1
ATOM 5144 C C . ASN A 1 664 ? 8.388 50.159 14.081 1.00 68.06 664 ASN A C 1
ATOM 5146 O O . ASN A 1 664 ? 8.054 51.067 14.840 1.00 68.06 664 ASN A O 1
ATOM 5150 N N . GLY A 1 665 ? 8.909 50.413 12.874 1.00 68.31 665 GLY A N 1
ATOM 5151 C CA . GLY A 1 665 ? 9.169 51.767 12.368 1.00 68.31 665 GLY A CA 1
ATOM 5152 C C . GLY A 1 665 ? 10.453 52.417 12.901 1.00 68.31 665 GLY A C 1
ATOM 5153 O O . GLY A 1 665 ? 10.620 53.625 12.751 1.00 68.31 665 GLY A O 1
ATOM 5154 N N . GLY A 1 666 ? 11.353 51.645 13.518 1.00 74.75 666 GLY A N 1
ATOM 5155 C CA . GLY A 1 666 ? 12.677 52.112 13.925 1.00 74.75 666 GLY A CA 1
ATOM 5156 C C . GLY A 1 666 ? 13.577 52.481 12.740 1.00 74.75 666 GLY A C 1
ATOM 5157 O O . GLY A 1 666 ? 13.496 51.892 11.661 1.00 74.75 666 GLY A O 1
ATOM 5158 N N . VAL A 1 667 ? 14.459 53.462 12.940 1.00 79.25 667 VAL A N 1
ATOM 5159 C CA . VAL A 1 667 ? 15.331 54.008 11.884 1.00 79.25 667 VAL A CA 1
ATOM 5160 C C . VAL A 1 667 ? 16.748 53.442 12.013 1.00 79.25 667 VAL A C 1
ATOM 5162 O O . VAL A 1 667 ? 17.387 53.623 13.048 1.00 79.25 667 VAL A O 1
ATOM 5165 N N . CYS A 1 668 ? 17.244 52.785 10.958 1.00 78.31 668 CYS A N 1
ATOM 5166 C CA . CYS A 1 668 ? 18.592 52.200 10.893 1.00 78.31 668 CYS A CA 1
ATOM 5167 C C . CYS A 1 668 ? 19.641 53.277 10.599 1.00 78.31 668 CYS A C 1
ATOM 5169 O O . CYS A 1 668 ? 19.576 53.937 9.560 1.00 78.31 668 CYS A O 1
ATOM 5171 N N . GLN A 1 669 ? 20.626 53.435 11.481 1.00 75.38 669 GLN A N 1
ATOM 5172 C CA . GLN A 1 669 ? 21.813 54.258 11.244 1.00 75.38 669 GLN A CA 1
ATOM 5173 C C . GLN A 1 669 ? 23.061 53.378 11.193 1.00 75.38 669 GLN A C 1
ATOM 5175 O O . GLN A 1 669 ? 23.281 52.552 12.074 1.00 75.38 669 GLN A O 1
ATOM 5180 N N . VAL A 1 670 ? 23.888 53.566 10.162 1.00 68.19 670 VAL A N 1
ATOM 5181 C CA . VAL A 1 670 ? 25.156 52.839 9.990 1.00 68.19 670 VAL A CA 1
ATOM 5182 C C . VAL A 1 670 ? 26.226 53.446 10.901 1.00 68.19 670 VAL A C 1
ATOM 5184 O O . VAL A 1 670 ? 26.391 54.666 10.946 1.00 68.19 670 VAL A O 1
ATOM 5187 N N . THR A 1 671 ? 26.976 52.597 11.596 1.00 55.72 671 THR A N 1
ATOM 5188 C CA . THR A 1 671 ? 28.041 52.969 12.539 1.00 55.72 671 THR A CA 1
ATOM 5189 C C . THR A 1 671 ? 29.370 52.346 12.111 1.00 55.72 671 THR A C 1
ATOM 5191 O O . THR A 1 671 ? 29.427 51.228 11.610 1.00 55.72 671 THR A O 1
ATOM 5194 N N . HIS A 1 672 ? 30.471 53.079 12.295 1.00 52.72 672 HIS A N 1
ATOM 5195 C CA . HIS A 1 672 ? 31.796 52.691 11.779 1.00 52.72 672 HIS A CA 1
ATOM 5196 C C . HIS A 1 672 ? 32.572 51.720 12.694 1.00 52.72 672 HIS A C 1
ATOM 5198 O O . HIS A 1 672 ? 33.689 51.324 12.371 1.00 52.72 672 HIS A O 1
ATOM 5204 N N . SER A 1 673 ? 31.969 51.320 13.815 1.00 51.97 673 SER A N 1
ATOM 5205 C CA . SER A 1 673 ? 32.521 50.415 14.828 1.00 51.97 673 SER A CA 1
ATOM 5206 C C . SER A 1 673 ? 31.437 49.421 15.236 1.00 51.97 673 SER A C 1
ATOM 5208 O O . SER A 1 673 ? 30.261 49.768 15.182 1.00 51.97 673 SER A O 1
ATOM 5210 N N . ALA A 1 674 ? 31.800 48.201 15.641 1.00 39.03 674 ALA A N 1
ATOM 5211 C CA . ALA A 1 674 ? 30.822 47.167 15.984 1.00 39.03 674 ALA A CA 1
ATOM 5212 C C . ALA A 1 674 ? 29.957 47.544 17.218 1.00 39.03 674 ALA A C 1
ATOM 5214 O O . ALA A 1 674 ? 30.523 47.996 18.215 1.00 39.03 674 ALA A O 1
ATOM 5215 N N . PRO A 1 675 ? 28.625 47.312 17.198 1.00 48.72 675 PRO A N 1
ATOM 5216 C CA . PRO A 1 675 ? 27.831 46.823 16.066 1.00 48.72 675 PRO A CA 1
ATOM 5217 C C . PRO A 1 675 ? 27.742 47.866 14.940 1.00 48.72 675 PRO A C 1
ATOM 5219 O O . PRO A 1 675 ? 27.504 49.040 15.196 1.00 48.72 675 PRO A O 1
ATOM 5222 N N . LEU A 1 676 ? 27.914 47.420 13.687 1.00 54.38 676 LEU A N 1
ATOM 5223 C CA . LEU A 1 676 ? 28.050 48.268 12.482 1.00 54.38 676 LEU A CA 1
ATOM 5224 C C . LEU A 1 676 ? 26.765 49.017 12.063 1.00 54.38 676 LEU A C 1
ATOM 5226 O O . LEU A 1 676 ? 26.737 49.704 11.041 1.00 54.38 676 LEU A O 1
ATOM 5230 N N . PHE A 1 677 ? 25.688 48.863 12.829 1.00 67.12 677 PHE A N 1
ATOM 5231 C CA . PHE A 1 677 ? 24.497 49.695 12.750 1.00 67.12 677 PHE A CA 1
ATOM 5232 C C . PHE A 1 677 ? 23.777 49.734 14.103 1.00 67.12 677 PHE A C 1
ATOM 5234 O O . PHE A 1 677 ? 23.947 48.842 14.939 1.00 67.12 677 PHE A O 1
ATOM 5241 N N . VAL A 1 678 ? 22.946 50.758 14.291 1.00 67.81 678 VAL A N 1
ATOM 5242 C CA . VAL A 1 678 ? 22.084 50.968 15.462 1.00 67.81 678 VAL A CA 1
ATOM 5243 C C . VAL A 1 678 ? 20.673 51.329 14.990 1.00 67.81 678 VAL A C 1
ATOM 5245 O O . VAL A 1 678 ? 20.509 52.069 14.018 1.00 67.81 678 VAL A O 1
ATOM 5248 N N . CYS A 1 679 ? 19.653 50.813 15.678 1.00 77.56 679 CYS A N 1
ATOM 5249 C CA . CYS A 1 679 ? 18.252 51.144 15.431 1.00 77.56 679 CYS A CA 1
ATOM 5250 C C . CYS A 1 679 ? 17.740 52.172 16.447 1.00 77.56 679 CYS A C 1
ATOM 5252 O O . CYS A 1 679 ? 17.752 51.922 17.650 1.00 77.56 679 CYS A O 1
ATOM 5254 N N . ASN A 1 680 ? 17.237 53.309 15.963 1.00 80.44 680 ASN A N 1
ATOM 5255 C CA . ASN A 1 680 ? 16.587 54.314 16.806 1.00 80.44 680 ASN A CA 1
ATOM 5256 C C . ASN A 1 680 ? 15.080 54.042 16.891 1.00 80.44 680 ASN A C 1
ATOM 5258 O O . ASN A 1 680 ? 14.395 54.033 15.865 1.00 80.44 680 ASN A O 1
ATOM 5262 N N . CYS A 1 681 ? 14.568 53.831 18.105 1.00 77.38 681 CYS A N 1
ATOM 5263 C CA . CYS A 1 681 ? 13.220 53.306 18.336 1.00 77.38 681 CYS A CA 1
ATOM 5264 C C . CYS A 1 681 ? 12.172 54.387 18.651 1.00 77.38 681 CYS A C 1
ATOM 5266 O O . CYS A 1 681 ? 12.473 55.321 19.400 1.00 77.38 681 CYS A O 1
ATOM 5268 N N . PRO A 1 682 ? 10.923 54.255 18.154 1.00 76.44 682 PRO A N 1
ATOM 5269 C CA . PRO A 1 682 ? 9.812 55.112 18.567 1.00 76.44 682 PRO A CA 1
ATOM 5270 C C . PRO A 1 682 ? 9.475 54.944 20.057 1.00 76.44 682 PRO A C 1
ATOM 5272 O O . PRO A 1 682 ? 9.732 53.896 20.641 1.00 76.44 682 PRO A O 1
ATOM 5275 N N . SER A 1 683 ? 8.827 55.948 20.657 1.00 66.25 683 SER A N 1
ATOM 5276 C CA . SER A 1 683 ? 8.605 56.105 22.111 1.00 66.25 683 SER A CA 1
ATOM 5277 C C . SER A 1 683 ? 8.088 54.870 22.862 1.00 66.25 683 SER A C 1
ATOM 5279 O O . SER A 1 683 ? 8.405 54.686 24.041 1.00 66.25 683 SER A O 1
ATOM 5281 N N . ASN A 1 684 ? 7.290 54.046 22.179 1.00 63.75 684 ASN A N 1
ATOM 5282 C CA . ASN A 1 684 ? 6.590 52.886 22.730 1.00 63.75 684 ASN A CA 1
ATOM 5283 C C . ASN A 1 684 ? 7.414 51.589 22.642 1.00 63.75 684 ASN A C 1
ATOM 5285 O O . ASN A 1 684 ? 6.995 50.575 23.196 1.00 63.75 684 ASN A O 1
ATOM 5289 N N . PHE A 1 685 ? 8.566 51.613 21.967 1.00 68.38 685 PHE A N 1
ATOM 5290 C CA . PHE A 1 685 ? 9.398 50.446 21.682 1.00 68.38 685 PHE A CA 1
ATOM 5291 C C . PHE A 1 685 ? 10.828 50.606 22.226 1.00 68.38 685 PHE A C 1
ATOM 5293 O O . PHE A 1 685 ? 11.300 51.700 22.538 1.00 68.38 685 PHE A O 1
ATOM 5300 N N . THR A 1 686 ? 11.505 49.478 22.397 1.00 68.25 686 THR A N 1
ATOM 5301 C CA . THR A 1 686 ? 12.838 49.312 22.984 1.00 68.25 686 THR A CA 1
ATOM 5302 C C . THR A 1 686 ? 13.463 48.015 22.443 1.00 68.25 686 THR A C 1
ATOM 5304 O O . THR A 1 686 ? 12.836 47.315 21.650 1.00 68.25 686 THR A O 1
ATOM 5307 N N . GLY A 1 687 ? 14.696 47.693 22.837 1.00 57.47 687 GLY A N 1
ATOM 5308 C CA . GLY A 1 687 ? 15.469 46.587 22.252 1.00 57.47 687 GLY A CA 1
ATOM 5309 C C . GLY A 1 687 ? 16.437 47.062 21.164 1.00 57.47 687 GLY A C 1
ATOM 5310 O O . GLY A 1 687 ? 16.359 48.206 20.714 1.00 57.47 687 GLY A O 1
ATOM 5311 N N . GLN A 1 688 ? 17.389 46.209 20.779 1.00 58.94 688 GLN A N 1
ATOM 5312 C CA . GLN A 1 688 ? 18.500 46.589 19.886 1.00 58.94 688 GLN A CA 1
ATOM 5313 C C . GLN A 1 688 ? 18.035 46.875 18.446 1.00 58.94 688 GLN A C 1
ATOM 5315 O O . GLN A 1 688 ? 18.690 47.621 17.717 1.00 58.94 688 GLN A O 1
ATOM 5320 N N . TYR A 1 689 ? 16.893 46.308 18.064 1.00 72.50 689 TYR A N 1
ATOM 5321 C CA . TYR A 1 689 ? 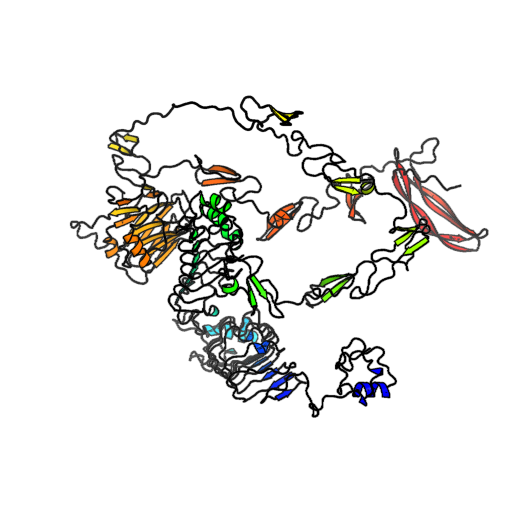16.251 46.411 16.759 1.00 72.50 689 TYR A CA 1
ATOM 5322 C C . TYR A 1 689 ? 14.819 46.963 16.866 1.00 72.50 689 TYR A C 1
ATOM 5324 O O . TYR A 1 689 ? 14.051 46.855 15.912 1.00 72.50 689 TYR A O 1
ATOM 5332 N N . CYS A 1 690 ? 14.456 47.579 18.000 1.00 70.50 690 CYS A N 1
ATOM 5333 C CA . CYS A 1 690 ? 13.118 48.111 18.299 1.00 70.50 690 CYS A CA 1
ATOM 5334 C C . CYS A 1 690 ? 12.003 47.052 18.370 1.00 70.50 690 CYS A C 1
ATOM 5336 O O . CYS A 1 690 ? 10.831 47.330 18.109 1.00 70.50 690 CYS A O 1
ATOM 5338 N N . GLU A 1 691 ? 12.381 45.828 18.722 1.00 63.97 691 GLU A N 1
ATOM 5339 C CA . GLU A 1 691 ? 11.566 44.616 18.728 1.00 63.97 691 GLU A CA 1
ATOM 5340 C C . GLU A 1 691 ? 10.677 44.439 19.973 1.00 63.97 691 GLU A C 1
ATOM 5342 O O . GLU A 1 691 ? 9.732 43.653 19.935 1.00 63.97 691 GLU A O 1
ATOM 5347 N N . LEU A 1 692 ? 10.939 45.171 21.061 1.00 49.47 692 LEU A N 1
ATOM 5348 C CA . LEU A 1 692 ? 10.245 45.034 22.347 1.00 49.47 692 LEU A CA 1
ATOM 5349 C C . LEU A 1 692 ? 9.306 46.224 22.596 1.00 49.47 692 LEU A C 1
ATOM 5351 O O . LEU A 1 692 ? 9.728 47.370 22.475 1.00 49.47 692 LEU A O 1
ATOM 5355 N N . GLU A 1 693 ? 8.062 45.997 23.021 1.00 50.97 693 GLU A N 1
ATOM 5356 C CA . GLU A 1 693 ? 7.211 47.079 23.545 1.00 50.97 693 GLU A CA 1
ATOM 5357 C C . GLU A 1 693 ? 7.620 47.466 24.975 1.00 50.97 693 GLU A C 1
ATOM 5359 O O . GLU A 1 693 ? 7.880 46.614 25.826 1.00 50.97 693 GLU A O 1
ATOM 5364 N N . ARG A 1 694 ? 7.632 48.768 25.283 1.00 49.44 694 ARG A N 1
ATOM 5365 C CA . ARG A 1 694 ? 7.853 49.269 26.646 1.00 49.44 694 ARG A CA 1
ATOM 5366 C C . ARG A 1 694 ? 6.599 49.099 27.504 1.00 49.44 694 ARG A C 1
ATOM 5368 O O . ARG A 1 694 ? 5.816 50.038 27.650 1.00 49.44 694 ARG A O 1
ATOM 5375 N N . ARG A 1 695 ? 6.459 47.944 28.159 1.00 43.25 695 ARG A N 1
ATOM 5376 C CA . ARG A 1 695 ? 5.668 47.817 29.395 1.00 43.25 695 ARG A CA 1
ATOM 5377 C C . ARG A 1 695 ? 6.418 47.006 30.445 1.00 43.25 695 ARG A C 1
ATOM 5379 O O . ARG A 1 695 ? 6.590 45.802 30.302 1.00 43.25 695 ARG A O 1
ATOM 5386 N N . TYR A 1 696 ? 6.847 47.707 31.491 1.00 31.39 696 TYR A N 1
ATOM 5387 C CA . TYR A 1 696 ? 7.248 47.108 32.760 1.00 31.39 696 TYR A CA 1
ATOM 5388 C C . TYR A 1 696 ? 6.014 46.830 33.639 1.00 31.39 696 TYR A C 1
ATOM 5390 O O . TYR A 1 696 ? 4.882 47.138 33.270 1.00 31.39 696 TYR A O 1
ATOM 5398 N N . GLU A 1 697 ? 6.289 46.200 34.774 1.00 34.84 697 GLU A N 1
ATOM 5399 C CA . GLU A 1 697 ? 5.401 45.543 35.737 1.00 34.84 697 GLU A CA 1
ATOM 5400 C C . GLU A 1 697 ? 4.333 46.424 36.434 1.00 34.84 697 GLU A C 1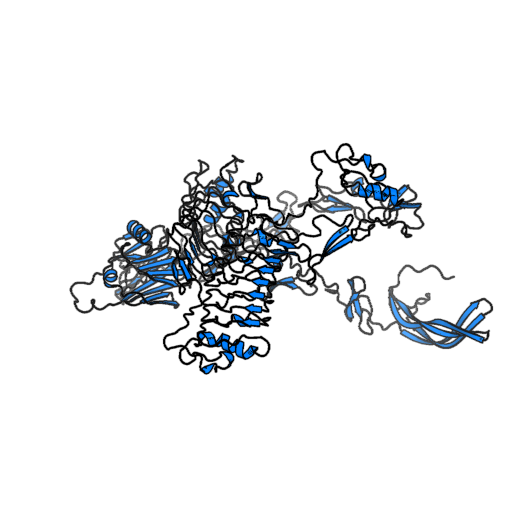
ATOM 5402 O O . GLU A 1 697 ? 4.247 47.633 36.240 1.00 34.84 697 GLU A O 1
ATOM 5407 N N . VAL A 1 698 ? 3.609 45.766 37.357 1.00 30.33 698 VAL A N 1
ATOM 5408 C CA . VAL A 1 698 ? 2.650 46.277 38.360 1.00 30.33 698 VAL A CA 1
ATOM 5409 C C . VAL A 1 698 ? 1.200 46.415 37.865 1.00 30.33 698 VAL A C 1
ATOM 5411 O O . VAL A 1 698 ? 0.864 47.321 37.117 1.00 30.33 698 VAL A O 1
ATOM 5414 N N . TYR A 1 699 ? 0.319 45.509 38.319 1.00 29.84 699 TYR A N 1
ATOM 5415 C CA . TYR A 1 699 ? -0.682 45.800 39.366 1.00 29.84 699 TYR A CA 1
ATOM 5416 C C . TYR A 1 699 ? -1.418 44.527 39.835 1.00 29.84 699 TYR A C 1
ATOM 5418 O O . TYR A 1 699 ? -2.000 43.788 39.045 1.00 29.84 699 TYR A O 1
ATOM 5426 N N . MET A 1 700 ? -1.419 44.305 41.154 1.00 36.59 700 MET A N 1
ATOM 5427 C CA . MET A 1 700 ? -2.504 43.598 41.849 1.00 36.59 700 MET A CA 1
ATOM 5428 C C . MET A 1 700 ? -3.730 44.521 41.905 1.00 36.59 700 MET A C 1
ATOM 5430 O O . MET A 1 700 ? -3.551 45.719 42.122 1.00 36.59 700 MET A O 1
ATOM 5434 N N . ASN A 1 701 ? -4.936 43.942 41.826 1.00 33.31 701 ASN A N 1
ATOM 5435 C CA . ASN A 1 701 ? -6.252 44.613 41.782 1.00 33.31 701 ASN A CA 1
ATOM 5436 C C . ASN A 1 701 ? -6.463 45.446 40.495 1.00 33.31 701 ASN A C 1
ATOM 5438 O O . ASN A 1 701 ? -5.599 46.200 40.073 1.00 33.31 701 ASN A O 1
ATOM 5442 N N . ASP A 1 702 ? -7.581 45.318 39.782 1.00 28.39 702 ASP A N 1
ATOM 5443 C CA . ASP A 1 702 ? -8.935 45.588 40.284 1.00 28.39 702 ASP A CA 1
ATOM 5444 C C . ASP A 1 702 ? -10.036 44.850 39.473 1.00 28.39 702 ASP A C 1
ATOM 5446 O O . ASP A 1 702 ? -9.772 44.281 38.413 1.00 28.39 702 ASP A O 1
ATOM 5450 N N . GLY A 1 703 ? -11.293 44.907 39.926 1.00 28.88 703 GLY A N 1
ATOM 5451 C CA . GLY A 1 703 ? -12.438 44.861 39.005 1.00 28.88 703 GLY A CA 1
ATOM 5452 C C . GLY A 1 703 ? -13.251 43.568 38.897 1.00 28.88 703 GLY A C 1
ATOM 5453 O O . GLY A 1 703 ? -14.086 43.460 37.998 1.00 28.88 703 GLY A O 1
ATOM 5454 N N . ALA A 1 704 ? -13.111 42.606 39.812 1.00 30.09 704 ALA A N 1
ATOM 5455 C CA . ALA A 1 704 ? -14.176 41.617 39.987 1.00 30.09 704 ALA A CA 1
ATOM 5456 C C . ALA A 1 704 ? -15.372 42.285 40.687 1.00 30.09 704 ALA A C 1
ATOM 5458 O O . ALA A 1 704 ? -15.309 42.566 41.885 1.00 30.09 704 ALA A O 1
ATOM 5459 N N . GLN A 1 705 ? -16.491 42.489 39.978 1.00 35.09 705 GLN A N 1
ATOM 5460 C CA . GLN A 1 705 ? -17.773 42.679 40.661 1.00 35.09 705 GLN A CA 1
ATOM 5461 C C . GLN A 1 705 ? -18.017 41.448 41.541 1.00 35.09 705 GLN A C 1
ATOM 5463 O O . GLN A 1 705 ? -18.123 40.326 41.041 1.00 35.09 705 GLN A O 1
ATOM 5468 N N . GLN A 1 706 ? -18.054 41.658 42.857 1.00 35.84 706 GLN A N 1
ATOM 5469 C CA . GLN A 1 706 ? -18.171 40.582 43.832 1.00 35.84 706 GLN A CA 1
ATOM 5470 C C . GLN A 1 706 ? -19.522 39.874 43.695 1.00 35.84 706 GLN A C 1
ATOM 5472 O O . GLN A 1 706 ? -20.534 40.331 44.224 1.00 35.84 706 GLN A O 1
ATOM 5477 N N . ILE A 1 707 ? -19.530 38.703 43.060 1.00 42.78 707 ILE A N 1
ATOM 5478 C CA . ILE A 1 707 ? -20.571 37.710 43.317 1.00 42.78 707 ILE A CA 1
ATOM 5479 C C . ILE A 1 707 ? -20.150 36.983 44.595 1.00 42.78 707 ILE A C 1
ATOM 5481 O O . ILE A 1 707 ? -19.362 36.035 44.550 1.00 42.78 707 ILE A O 1
ATOM 5485 N N . GLN A 1 708 ? -20.622 37.482 45.740 1.00 42.84 708 GLN A N 1
ATOM 5486 C CA . GLN A 1 708 ? -20.443 36.817 47.029 1.00 42.84 708 GLN A CA 1
ATOM 5487 C C . GLN A 1 708 ? -21.002 35.394 46.937 1.00 42.84 708 GLN A C 1
ATOM 5489 O O . GLN A 1 708 ? -22.188 35.215 46.654 1.00 42.84 708 GLN A O 1
ATOM 5494 N N . ARG A 1 709 ? -20.155 34.386 47.182 1.00 49.34 709 ARG A N 1
ATOM 5495 C CA . ARG A 1 709 ? -20.628 33.007 47.340 1.00 49.34 709 ARG A CA 1
ATOM 5496 C C . ARG A 1 709 ? -21.495 32.945 48.591 1.00 49.34 709 ARG A C 1
ATOM 5498 O O . ARG A 1 709 ? -21.005 33.196 49.687 1.00 49.34 709 ARG A O 1
ATOM 5505 N N . ASP A 1 710 ? -22.759 32.586 48.423 1.00 56.47 710 ASP A N 1
ATOM 5506 C CA . ASP A 1 710 ? -23.631 32.247 49.546 1.00 56.47 710 ASP A CA 1
ATOM 5507 C C . ASP A 1 710 ? -23.154 30.919 50.156 1.00 56.47 710 ASP A C 1
ATOM 5509 O O . ASP A 1 710 ? -23.017 29.928 49.436 1.00 56.47 710 ASP A O 1
ATOM 5513 N N . GLU A 1 711 ? -22.888 30.879 51.465 1.00 58.41 711 GLU A N 1
ATOM 5514 C CA . GLU A 1 711 ? -22.338 29.695 52.152 1.00 58.41 711 GLU A CA 1
ATOM 5515 C C . GLU A 1 711 ? -23.242 28.455 52.043 1.00 58.41 711 GLU A C 1
ATOM 5517 O O . GLU A 1 711 ? -22.773 27.321 52.148 1.00 58.41 711 GLU A O 1
ATOM 5522 N N . ARG A 1 712 ? -24.535 28.648 51.747 1.00 68.75 712 ARG A N 1
ATOM 5523 C CA . ARG A 1 712 ? -25.493 27.561 51.485 1.00 68.75 712 ARG A CA 1
ATOM 5524 C C . ARG A 1 712 ? -25.261 26.871 50.132 1.00 68.75 712 ARG A C 1
ATOM 5526 O O . ARG A 1 712 ? -25.839 25.817 49.883 1.00 68.75 712 ARG A O 1
ATOM 5533 N N . CYS A 1 713 ? -24.418 27.436 49.264 1.00 66.81 713 CYS A N 1
ATOM 5534 C CA . CYS A 1 713 ? -24.157 26.976 47.901 1.00 66.81 713 CYS A CA 1
ATOM 5535 C C . CYS A 1 713 ? -22.754 26.373 47.741 1.00 66.81 713 CYS A C 1
ATOM 5537 O O . CYS A 1 713 ? -21.850 27.025 47.215 1.00 66.81 713 CYS A O 1
ATOM 5539 N N . ARG A 1 714 ? -22.581 25.094 48.110 1.00 68.06 714 ARG A N 1
ATOM 5540 C CA . ARG A 1 714 ? -21.277 24.388 48.144 1.00 68.06 714 ARG A CA 1
ATOM 5541 C C . ARG A 1 714 ? -20.414 24.615 46.897 1.00 68.06 714 ARG A C 1
ATOM 5543 O O . ARG A 1 714 ? -19.250 24.985 47.004 1.00 68.06 714 ARG A O 1
ATOM 5550 N N . ASN A 1 715 ? -21.003 24.407 45.718 1.00 66.06 715 ASN A N 1
ATOM 5551 C CA . ASN A 1 715 ? -20.354 24.586 44.413 1.00 66.06 715 ASN A CA 1
ATOM 5552 C C . ASN A 1 715 ? -21.114 25.599 43.534 1.00 66.06 715 ASN A C 1
ATOM 5554 O O . ASN A 1 715 ? -21.168 25.463 42.308 1.00 66.06 715 ASN A O 1
ATOM 5558 N N . GLY A 1 716 ? -21.766 26.587 44.152 1.00 62.69 716 GLY A N 1
ATOM 5559 C CA . GLY A 1 716 ? -22.561 27.605 43.462 1.00 62.69 716 GLY A CA 1
ATOM 5560 C C . GLY A 1 716 ? -22.039 29.025 43.654 1.00 62.69 716 GLY A C 1
ATOM 5561 O O . GLY A 1 716 ? -21.100 29.272 44.408 1.00 62.69 716 GLY A O 1
ATOM 5562 N N . HIS A 1 717 ? -22.666 29.958 42.942 1.00 65.75 717 HIS A N 1
ATOM 5563 C CA . HIS A 1 717 ? -22.308 31.375 42.974 1.00 65.75 717 HIS A CA 1
ATOM 5564 C C . HIS A 1 717 ? -23.298 32.221 43.785 1.00 65.75 717 HIS A C 1
ATOM 5566 O O . HIS A 1 717 ? -22.874 33.148 44.458 1.00 65.75 717 HIS A O 1
ATOM 5572 N N . SER A 1 718 ? -24.599 31.917 43.740 1.00 75.94 718 SER A N 1
ATOM 5573 C CA . SER A 1 718 ? -25.646 32.736 44.371 1.00 75.94 718 SER A CA 1
ATOM 5574 C C . SER A 1 718 ? -26.869 31.897 44.747 1.00 75.94 718 SER A C 1
ATOM 5576 O O . SER A 1 718 ? -27.315 31.099 43.922 1.00 75.94 718 SER A O 1
ATOM 5578 N N . PHE A 1 719 ? -27.448 32.108 45.930 1.00 75.31 719 PHE A N 1
ATOM 5579 C CA . PHE A 1 719 ? -28.708 31.478 46.348 1.00 75.31 719 PHE A CA 1
ATOM 5580 C C . PHE A 1 719 ? -29.918 32.301 45.881 1.00 75.31 719 PHE A C 1
ATOM 5582 O O . PHE A 1 719 ? -30.057 33.461 46.273 1.00 75.31 719 PHE A O 1
ATOM 5589 N N . ASP A 1 720 ? -30.819 31.717 45.089 1.00 78.12 720 ASP A N 1
ATOM 5590 C CA . ASP A 1 720 ? -32.084 32.361 44.728 1.00 78.12 720 ASP A CA 1
ATOM 5591 C C . ASP A 1 720 ? -33.160 32.045 45.780 1.00 78.12 720 ASP A C 1
ATOM 5593 O O . ASP A 1 720 ? -33.626 30.914 45.926 1.00 78.12 720 ASP A O 1
ATOM 5597 N N . LYS A 1 721 ? -33.570 33.082 46.522 1.00 71.56 721 LYS A N 1
ATOM 5598 C CA . LYS A 1 721 ? -34.604 32.997 47.565 1.00 71.56 721 LYS A CA 1
ATOM 5599 C C . LYS A 1 721 ? -36.018 32.752 47.016 1.00 71.56 721 LYS A C 1
ATOM 5601 O O . LYS A 1 721 ? -36.902 32.450 47.809 1.00 71.56 721 LYS A O 1
ATOM 5606 N N . LYS A 1 722 ? -36.266 32.903 45.708 1.00 75.12 722 LYS A N 1
ATOM 5607 C CA . LYS A 1 722 ? -37.578 32.632 45.087 1.00 75.12 722 LYS A CA 1
ATOM 5608 C C . LYS A 1 722 ? -37.770 31.162 44.728 1.00 75.12 722 LYS A C 1
ATOM 5610 O O . LYS A 1 722 ? -38.898 30.683 44.749 1.00 75.12 722 LYS A O 1
ATOM 5615 N N . THR A 1 723 ? -36.691 30.469 44.373 1.00 76.62 723 THR A N 1
ATOM 5616 C CA . THR A 1 723 ? -36.703 29.050 43.976 1.00 76.62 723 THR A CA 1
ATOM 5617 C C . THR A 1 723 ? -36.114 28.124 45.040 1.00 76.62 723 THR A C 1
ATOM 5619 O O . THR A 1 723 ? -35.991 26.928 44.787 1.00 76.62 723 THR A O 1
ATOM 5622 N N . ASP A 1 724 ? -35.729 28.684 46.193 1.00 80.50 724 ASP A N 1
ATOM 5623 C CA . ASP A 1 724 ? -35.034 28.027 47.309 1.00 80.50 724 ASP A CA 1
ATOM 5624 C C . ASP A 1 724 ? -33.823 27.191 46.849 1.00 80.50 724 ASP A C 1
ATOM 5626 O O . ASP A 1 724 ? -33.599 26.057 47.276 1.00 80.50 724 ASP A O 1
ATOM 5630 N N . SER A 1 725 ? -33.065 27.729 45.886 1.00 75.94 725 SER A N 1
ATOM 5631 C CA . SER A 1 725 ? -32.026 26.969 45.193 1.00 75.94 725 SER A CA 1
ATOM 5632 C C . SER A 1 725 ? -30.835 27.801 44.729 1.00 75.94 725 SER A C 1
ATOM 5634 O O . SER A 1 725 ? -30.933 28.962 44.332 1.00 75.94 725 SER A O 1
ATOM 5636 N N . CYS A 1 726 ? -29.666 27.175 44.769 1.00 79.50 726 CYS A N 1
ATOM 5637 C CA . CYS A 1 726 ? -28.408 27.751 44.334 1.00 79.50 726 CYS A CA 1
ATOM 5638 C C . CYS A 1 726 ? -28.238 27.747 42.811 1.00 79.50 726 CYS A C 1
ATOM 5640 O O . CYS A 1 726 ? -28.468 26.750 42.127 1.00 79.50 726 CYS A O 1
ATOM 5642 N N . ARG A 1 727 ? -27.695 28.845 42.283 1.00 74.12 727 ARG A N 1
ATOM 5643 C CA . ARG A 1 727 ? -27.171 28.922 40.919 1.00 74.12 727 ARG A CA 1
ATOM 5644 C C . ARG A 1 727 ? -25.789 28.270 40.866 1.00 74.12 727 ARG A C 1
ATOM 5646 O O . ARG A 1 727 ? -24.811 28.832 41.365 1.00 74.12 727 ARG A O 1
ATOM 5653 N N . CYS A 1 728 ? -25.719 27.083 40.278 1.00 67.31 728 CYS A N 1
ATOM 5654 C CA . CYS A 1 728 ? -24.525 26.242 40.315 1.00 67.31 728 CYS A CA 1
ATOM 5655 C C . CYS A 1 728 ? -23.444 26.612 39.299 1.00 67.31 728 CYS A C 1
ATOM 5657 O O . CYS A 1 728 ? -23.730 27.124 38.217 1.00 67.31 728 CYS A O 1
ATOM 5659 N N . SER A 1 729 ? -22.194 26.309 39.660 1.00 69.56 729 SER A N 1
ATOM 5660 C CA . SER A 1 729 ? -21.059 26.326 38.732 1.00 69.56 729 SER A CA 1
ATOM 5661 C C . SER A 1 729 ? -21.237 25.237 37.666 1.00 69.56 729 SER A C 1
ATOM 5663 O O . SER A 1 729 ? -21.880 24.213 37.915 1.00 69.56 729 SER A O 1
ATOM 5665 N N . ASN A 1 730 ? -20.627 25.416 36.491 1.00 64.25 730 ASN A N 1
ATOM 5666 C CA . ASN A 1 730 ? -20.672 24.422 35.412 1.00 64.25 730 ASN A CA 1
ATOM 5667 C C . ASN A 1 730 ? -20.214 23.037 35.909 1.00 64.25 730 ASN A C 1
ATOM 5669 O O . ASN A 1 730 ? -19.090 22.879 36.382 1.00 64.25 730 ASN A O 1
ATOM 5673 N N . GLY A 1 731 ? -21.092 22.037 35.778 1.00 64.69 731 GLY A N 1
ATOM 5674 C CA . GLY A 1 731 ? -20.845 20.664 36.230 1.00 64.69 731 GLY A CA 1
ATOM 5675 C C . GLY A 1 731 ? -21.481 20.278 37.568 1.00 64.69 731 GLY A C 1
ATOM 5676 O O . GLY A 1 731 ? -21.379 19.115 37.959 1.00 64.69 731 GLY A O 1
ATOM 5677 N N . PHE A 1 732 ? -22.172 21.200 38.245 1.00 71.88 732 PHE A N 1
ATOM 5678 C CA . PHE A 1 732 ? -22.849 20.968 39.526 1.00 71.88 732 PHE A CA 1
ATOM 5679 C C . PHE A 1 732 ? -24.352 21.283 39.442 1.00 71.88 732 PHE A C 1
ATOM 5681 O O . PHE A 1 732 ? -24.797 22.041 38.582 1.00 71.88 732 PHE A O 1
ATOM 5688 N N . SER A 1 733 ? -25.147 20.679 40.325 1.00 71.12 733 SER A N 1
ATOM 5689 C CA . SER A 1 733 ? -26.612 20.802 40.374 1.00 71.12 733 SER A CA 1
ATOM 5690 C C . SER A 1 733 ? -27.164 20.441 41.756 1.00 71.12 733 SER A C 1
ATOM 5692 O O . SER A 1 733 ? -26.395 20.046 42.629 1.00 71.12 733 SER A O 1
ATOM 5694 N N . GLY A 1 734 ? -28.481 20.547 41.943 1.00 72.75 734 GLY A N 1
ATOM 5695 C CA . GLY A 1 734 ? -29.131 20.385 43.248 1.00 72.75 734 GLY A CA 1
ATOM 5696 C C . GLY A 1 734 ? -29.390 21.730 43.929 1.00 72.75 734 GLY A C 1
ATOM 5697 O O . GLY A 1 734 ? -28.874 22.757 43.482 1.00 72.75 734 GLY A O 1
ATOM 5698 N N . THR A 1 735 ? -30.216 21.755 44.976 1.00 78.62 735 THR A N 1
ATOM 5699 C CA . THR A 1 735 ? -30.638 23.017 45.619 1.00 78.62 735 THR A CA 1
ATOM 5700 C C . THR A 1 735 ? -29.494 23.729 46.340 1.00 78.62 735 THR A C 1
ATOM 5702 O O . THR A 1 735 ? -29.562 24.940 46.516 1.00 78.62 735 THR A O 1
ATOM 5705 N N . GLN A 1 736 ? -28.411 23.022 46.676 1.00 76.19 736 GLN A N 1
ATOM 5706 C CA . GLN A 1 736 ? -27.190 23.546 47.298 1.00 76.19 736 GLN A CA 1
ATOM 5707 C C . GLN A 1 736 ? -25.940 23.359 46.414 1.00 76.19 736 GLN A C 1
ATOM 5709 O O . GLN A 1 736 ? -24.809 23.570 46.864 1.00 76.19 736 GLN A O 1
ATOM 5714 N N . CYS A 1 737 ? -26.118 22.972 45.144 1.00 72.62 737 CYS A N 1
ATOM 5715 C CA . CYS A 1 737 ? -25.039 22.571 44.230 1.00 72.62 737 CYS A CA 1
ATOM 5716 C C . CYS A 1 737 ? -24.195 21.396 44.753 1.00 72.62 737 CYS A C 1
ATOM 5718 O O . CYS A 1 737 ? -22.982 21.312 44.534 1.00 72.62 737 CYS A O 1
ATOM 5720 N N . GLU A 1 738 ? -24.852 20.493 45.472 1.00 70.56 738 GLU A N 1
ATOM 5721 C CA . GLU A 1 738 ? -24.304 19.292 46.088 1.00 70.56 738 GLU A CA 1
ATOM 5722 C C . GLU A 1 738 ? -24.117 18.129 45.098 1.00 70.56 738 GLU A C 1
ATOM 5724 O O . GLU A 1 738 ? -23.288 17.251 45.333 1.00 70.56 738 GLU A O 1
ATOM 5729 N N . SER A 1 739 ? -24.841 18.137 43.972 1.00 69.62 739 SER A N 1
ATOM 5730 C CA . SER A 1 739 ? -24.851 17.052 42.988 1.00 69.62 739 SER A CA 1
ATOM 5731 C C . SER A 1 739 ? -23.900 17.284 41.814 1.00 69.62 739 SER A C 1
ATOM 5733 O O . SER A 1 739 ? -24.163 18.101 40.928 1.00 69.62 739 SER A O 1
ATOM 5735 N N . ILE A 1 740 ? -22.814 16.509 41.777 1.00 74.00 740 ILE A N 1
ATOM 5736 C CA . ILE A 1 740 ? -21.805 16.505 40.706 1.00 74.00 740 ILE A CA 1
ATOM 5737 C C . ILE A 1 740 ? -22.394 15.830 39.452 1.00 74.00 740 ILE A C 1
ATOM 5739 O O . ILE A 1 740 ? -22.744 14.647 39.488 1.00 74.00 740 ILE A O 1
ATOM 5743 N N . GLN A 1 741 ? -22.494 16.570 38.343 1.00 76.12 741 GLN A N 1
ATOM 5744 C CA . GLN A 1 741 ? -23.003 16.089 37.046 1.00 76.12 741 GLN A CA 1
ATOM 5745 C C . GLN A 1 741 ? -21.911 15.739 36.034 1.00 76.12 741 GLN A C 1
ATOM 5747 O O . GLN A 1 741 ? -22.170 14.975 35.100 1.00 76.12 741 GLN A O 1
ATOM 5752 N N . THR A 1 742 ? -20.730 16.342 36.166 1.00 81.75 742 THR A N 1
ATOM 5753 C CA . THR A 1 742 ? -19.605 16.164 35.242 1.00 81.75 742 THR A CA 1
ATOM 5754 C C . THR A 1 742 ? -18.297 16.053 36.010 1.00 81.75 742 THR A C 1
ATOM 5756 O O . THR A 1 742 ? -18.114 16.727 37.025 1.00 81.75 742 THR A O 1
ATOM 5759 N N . ILE A 1 743 ? -17.373 15.272 35.476 1.00 80.62 743 ILE A N 1
ATOM 5760 C CA . ILE A 1 743 ? -16.022 15.077 35.989 1.00 80.62 743 ILE A CA 1
ATOM 5761 C C . ILE A 1 743 ? -15.006 15.287 34.870 1.00 80.62 743 ILE A C 1
ATOM 5763 O O . ILE A 1 743 ? -15.323 15.030 33.708 1.00 80.62 743 ILE A O 1
ATOM 5767 N N . SER A 1 744 ? -13.791 15.706 35.216 1.00 78.00 744 SER A N 1
ATOM 5768 C CA . SER A 1 744 ? -12.646 15.661 34.308 1.00 78.00 744 SER A CA 1
ATOM 5769 C C . SER A 1 744 ? -11.686 14.549 34.720 1.00 78.00 744 SER A C 1
ATOM 5771 O O . SER A 1 744 ? -11.349 14.403 35.897 1.00 78.00 744 SER A O 1
ATOM 5773 N N . LEU A 1 745 ? -11.271 13.752 33.741 1.00 78.88 745 LEU A N 1
ATOM 5774 C CA . LEU A 1 745 ? -10.298 12.679 33.884 1.00 78.88 745 LEU A CA 1
ATOM 5775 C C . LEU A 1 745 ? -9.058 13.093 33.084 1.00 78.88 745 LEU A C 1
ATOM 5777 O O . LEU A 1 745 ? -9.112 13.135 31.861 1.00 78.88 745 LEU A O 1
ATOM 5781 N N . SER A 1 746 ? -7.958 13.439 33.751 1.00 64.88 746 SER A N 1
ATOM 5782 C CA . SER A 1 746 ? -6.746 13.973 33.094 1.00 64.88 746 SER A CA 1
ATOM 5783 C C . SER A 1 746 ? -5.477 13.159 33.371 1.00 64.88 746 SER A C 1
ATOM 5785 O O . SER A 1 746 ? -4.424 13.426 32.794 1.00 64.88 746 SER A O 1
ATOM 5787 N N . GLU A 1 747 ? -5.559 12.164 34.254 1.00 56.78 747 GLU A N 1
ATOM 5788 C CA . GLU A 1 747 ? -4.419 11.398 34.764 1.00 56.78 747 GLU A CA 1
ATOM 5789 C C . GLU A 1 747 ? -4.465 9.920 34.325 1.00 56.78 747 GLU A C 1
ATOM 5791 O O . GLU A 1 747 ? -5.519 9.375 33.970 1.00 56.78 747 GLU A O 1
ATOM 5796 N N . LYS A 1 748 ? -3.319 9.221 34.375 1.00 60.34 748 LYS A N 1
ATOM 5797 C CA . LYS A 1 748 ? -3.280 7.765 34.136 1.00 60.34 748 LYS A CA 1
ATOM 5798 C C . LYS A 1 748 ? -4.100 7.040 35.225 1.00 60.34 748 LYS A C 1
ATOM 5800 O O . LYS A 1 748 ? -4.030 7.393 36.401 1.00 60.34 748 LYS A O 1
ATOM 5805 N N . ARG A 1 749 ? -4.829 5.983 34.837 1.00 69.56 749 ARG A N 1
ATOM 5806 C CA . ARG A 1 749 ? -5.663 5.124 35.717 1.00 69.56 749 ARG A CA 1
ATOM 5807 C C . ARG A 1 749 ? -6.801 5.858 36.455 1.00 69.56 749 ARG A C 1
ATOM 5809 O O . ARG A 1 749 ? -7.273 5.374 37.485 1.00 69.56 749 ARG A O 1
ATOM 5816 N N . SER A 1 750 ? -7.256 6.989 35.917 1.00 78.94 750 SER A N 1
ATOM 5817 C CA . SER A 1 750 ? -8.446 7.693 36.397 1.00 78.94 750 SER A CA 1
ATOM 5818 C C . SER A 1 750 ? -9.723 6.885 36.162 1.00 78.94 750 SER A C 1
ATOM 5820 O O . SER A 1 750 ? -9.916 6.360 35.065 1.00 78.94 750 SER A O 1
ATOM 5822 N N . TYR A 1 751 ? -10.611 6.790 37.150 1.00 88.81 751 TYR A N 1
ATOM 5823 C CA . TYR A 1 751 ? -11.952 6.229 36.957 1.00 88.81 751 TYR A CA 1
ATOM 5824 C C . TYR A 1 751 ? -12.939 6.720 38.018 1.00 88.81 751 TYR A C 1
ATOM 5826 O O . TYR A 1 751 ? -12.562 7.077 39.136 1.00 88.81 751 TYR A O 1
ATOM 5834 N N . ALA A 1 752 ? -14.225 6.677 37.675 1.00 86.62 752 ALA A N 1
ATOM 5835 C CA . ALA A 1 752 ? -15.330 6.892 38.597 1.00 86.62 752 ALA A CA 1
ATOM 5836 C C . ALA A 1 752 ? -16.248 5.662 38.629 1.00 86.62 752 ALA A C 1
ATOM 5838 O O . ALA A 1 752 ? -16.810 5.272 37.606 1.00 86.62 752 ALA A O 1
ATOM 5839 N N . LYS A 1 753 ? -16.414 5.059 39.811 1.00 87.31 753 LYS A N 1
ATOM 5840 C CA . LYS A 1 753 ? -17.336 3.937 40.052 1.00 87.31 753 LYS A CA 1
ATOM 5841 C C . LYS A 1 753 ? -18.699 4.467 40.515 1.00 87.31 753 LYS A C 1
ATOM 5843 O O . LYS A 1 753 ? -18.813 4.998 41.618 1.00 87.31 753 LYS A O 1
ATOM 5848 N N . ILE A 1 754 ? -19.735 4.287 39.699 1.00 83.62 754 ILE A N 1
ATOM 5849 C CA . ILE A 1 754 ? -21.130 4.616 40.022 1.00 83.62 754 ILE A CA 1
ATOM 5850 C C . ILE A 1 754 ? -21.863 3.331 40.414 1.00 83.62 754 ILE A C 1
ATOM 5852 O O . ILE A 1 754 ? -21.901 2.372 39.642 1.00 83.62 754 ILE A O 1
ATOM 5856 N N . ILE A 1 755 ? -22.486 3.313 41.593 1.00 77.19 755 ILE A N 1
ATOM 5857 C CA . ILE A 1 755 ? -23.333 2.192 42.014 1.00 77.19 755 ILE A CA 1
ATOM 5858 C C . ILE A 1 755 ? -24.712 2.345 41.368 1.00 77.19 755 ILE A C 1
ATOM 5860 O O . ILE A 1 755 ? -25.380 3.369 41.533 1.00 77.19 755 ILE A O 1
ATOM 5864 N N . LEU A 1 756 ? -25.152 1.327 40.629 1.00 75.75 756 LEU A N 1
ATOM 5865 C CA . LEU A 1 756 ? -26.500 1.296 40.071 1.00 75.75 756 LEU A CA 1
ATOM 5866 C C . LEU A 1 756 ? -27.510 0.947 41.180 1.00 75.75 756 LEU A C 1
ATOM 5868 O O . LEU A 1 756 ? -27.269 0.025 41.966 1.00 75.75 756 LEU A O 1
ATOM 5872 N N . PRO A 1 757 ? -28.647 1.665 41.280 1.00 64.31 757 PRO A N 1
ATOM 5873 C CA . PRO A 1 757 ? -29.628 1.423 42.330 1.00 64.31 757 PRO A CA 1
ATOM 5874 C C . PRO A 1 757 ? -30.201 0.011 42.199 1.00 64.31 757 PRO A C 1
ATOM 5876 O O . PRO A 1 757 ? -30.795 -0.333 41.178 1.00 64.31 757 PRO A O 1
ATOM 5879 N N . SER A 1 758 ? -30.044 -0.793 43.251 1.00 55.50 758 SER A N 1
ATOM 5880 C CA . SER A 1 758 ? -30.619 -2.138 43.297 1.00 55.50 758 SER A CA 1
ATOM 5881 C C . SER A 1 758 ? -32.151 -2.075 43.206 1.00 55.50 758 SER A C 1
ATOM 5883 O O . SER A 1 758 ? -32.751 -1.146 43.757 1.00 55.50 758 SER A O 1
ATOM 5885 N N . PRO A 1 759 ? -32.807 -3.044 42.540 1.00 54.72 759 PRO A N 1
ATOM 5886 C CA . PRO A 1 759 ? -34.263 -3.104 42.485 1.00 54.72 759 PRO A CA 1
ATOM 5887 C C . PRO A 1 759 ? -34.817 -3.355 43.893 1.00 54.72 759 PRO A C 1
ATOM 5889 O O . PRO A 1 759 ? -34.710 -4.459 44.424 1.00 54.72 759 PRO A O 1
ATOM 5892 N N . SER A 1 760 ? -35.379 -2.318 44.515 1.00 44.53 760 SER A N 1
ATOM 5893 C CA . SER A 1 760 ? -35.911 -2.395 45.875 1.00 44.53 760 SER A CA 1
ATOM 5894 C C . SER A 1 760 ? -37.124 -3.324 45.948 1.00 44.53 760 SER A C 1
ATOM 5896 O O . SER A 1 760 ? -38.007 -3.304 45.086 1.00 44.53 760 SER A O 1
ATOM 5898 N N . SER A 1 761 ? -37.186 -4.111 47.018 1.00 44.44 761 SER A N 1
ATOM 5899 C CA . SER A 1 761 ? -38.157 -5.179 47.289 1.00 44.44 761 SER A CA 1
ATOM 5900 C C . SER A 1 761 ? -39.583 -4.698 47.629 1.00 44.44 761 SER A C 1
ATOM 5902 O O . SER A 1 761 ? -40.295 -5.360 48.377 1.00 44.44 761 SER A O 1
ATOM 5904 N N . SER A 1 762 ? -40.015 -3.554 47.088 1.00 42.91 762 SER A N 1
ATOM 5905 C CA . SER A 1 762 ? -41.265 -2.867 47.457 1.00 42.91 762 SER A CA 1
ATOM 5906 C C . SER A 1 762 ? -42.140 -2.386 46.285 1.00 42.91 762 SER A C 1
ATOM 5908 O O . SER A 1 762 ? -43.175 -1.776 46.530 1.00 42.91 762 SER A O 1
ATOM 5910 N N . SER A 1 763 ? -41.792 -2.699 45.027 1.00 38.78 763 SER A N 1
ATOM 5911 C CA . SER A 1 763 ? -42.629 -2.398 43.841 1.00 38.78 763 SER A CA 1
ATOM 5912 C C . SER A 1 763 ? -42.704 -3.591 42.879 1.00 38.78 763 SER A C 1
ATOM 5914 O O . SER A 1 763 ? -42.164 -3.585 41.769 1.00 38.78 763 SER A O 1
ATOM 5916 N N . THR A 1 764 ? -43.370 -4.652 43.333 1.00 43.22 764 THR A N 1
ATOM 5917 C CA . THR A 1 764 ? -43.272 -6.038 42.836 1.00 43.22 764 THR A CA 1
ATOM 5918 C C . THR A 1 764 ? -43.990 -6.341 41.505 1.00 43.22 764 THR A C 1
ATOM 5920 O O . THR A 1 764 ? -44.378 -7.483 41.267 1.00 43.22 764 THR A O 1
ATOM 5923 N N . SER A 1 765 ? -44.160 -5.362 40.608 1.00 39.50 765 SER A N 1
ATOM 5924 C CA . SER A 1 765 ? -44.866 -5.554 39.323 1.00 39.50 765 SER A CA 1
ATOM 5925 C C . SER A 1 765 ? -44.236 -4.892 38.086 1.00 39.50 765 SER A C 1
ATOM 5927 O O . SER A 1 765 ? -44.489 -5.361 36.980 1.00 39.50 765 SER A O 1
ATOM 5929 N N . VAL A 1 766 ? -43.383 -3.865 38.221 1.00 40.28 766 VAL A N 1
ATOM 5930 C CA . VAL A 1 766 ? -42.941 -3.045 37.061 1.00 40.28 766 VAL A CA 1
ATOM 5931 C C . VAL A 1 766 ? -41.501 -3.331 36.593 1.00 40.28 766 VAL A C 1
ATOM 5933 O O . VAL A 1 766 ? -41.150 -3.037 35.455 1.00 40.28 766 VAL A O 1
ATOM 5936 N N . ILE A 1 767 ? -40.647 -3.941 37.425 1.00 39.69 767 ILE A N 1
ATOM 5937 C CA . ILE A 1 767 ? -39.222 -4.153 37.078 1.00 39.69 767 ILE A CA 1
ATOM 5938 C C . ILE A 1 767 ? -38.978 -5.478 36.323 1.00 39.69 767 ILE A C 1
ATOM 5940 O O . ILE A 1 767 ? -38.013 -5.585 35.570 1.00 39.69 767 ILE A O 1
ATOM 5944 N N . LYS A 1 768 ? -39.886 -6.463 36.418 1.00 37.31 768 LYS A N 1
ATOM 5945 C CA . LYS A 1 768 ? -39.763 -7.770 35.728 1.00 37.31 768 LYS A CA 1
ATOM 5946 C C . LYS A 1 768 ? -39.899 -7.710 34.192 1.00 37.31 768 LYS A C 1
ATOM 5948 O O . LYS A 1 768 ? -39.735 -8.736 33.538 1.00 37.31 768 LYS A O 1
ATOM 5953 N N . THR A 1 769 ? -40.195 -6.548 33.605 1.00 43.72 769 THR A N 1
ATOM 5954 C CA . THR A 1 769 ? -40.522 -6.402 32.172 1.00 43.72 769 THR A CA 1
ATOM 5955 C C . THR A 1 769 ? -39.520 -5.595 31.342 1.00 43.72 769 THR A C 1
ATOM 5957 O O . THR A 1 769 ? -39.671 -5.546 30.121 1.00 43.72 769 THR A O 1
ATOM 5960 N N . ARG A 1 770 ? -38.472 -4.992 31.930 1.00 53.16 770 ARG A N 1
ATOM 5961 C CA . ARG A 1 770 ? -37.475 -4.225 31.154 1.00 53.16 770 ARG A CA 1
ATOM 5962 C C . ARG A 1 770 ? -36.565 -5.150 30.336 1.00 53.16 770 ARG A C 1
ATOM 5964 O O . ARG A 1 770 ? -35.531 -5.617 30.796 1.00 53.16 770 ARG A O 1
ATOM 5971 N N . SER A 1 771 ? -36.955 -5.377 29.084 1.00 62.03 771 SER A N 1
ATOM 5972 C CA . SER A 1 771 ? -36.223 -6.132 28.056 1.00 62.03 771 SER A CA 1
ATOM 5973 C C . SER A 1 771 ? -35.107 -5.329 27.366 1.00 62.03 771 SER A C 1
ATOM 5975 O O . SER A 1 771 ? -34.579 -5.774 26.342 1.00 62.03 771 SER A O 1
ATOM 5977 N N . SER A 1 772 ? -34.749 -4.160 27.909 1.00 73.38 772 SER A N 1
ATOM 5978 C CA . SER A 1 772 ? -33.712 -3.280 27.376 1.00 73.38 772 SER A CA 1
ATOM 5979 C C . SER A 1 772 ? -33.045 -2.405 28.440 1.00 73.38 772 SER A C 1
ATOM 5981 O O . SER A 1 772 ? -33.694 -1.986 29.400 1.00 73.38 772 SER A O 1
ATOM 5983 N N . ILE A 1 773 ? -31.778 -2.067 28.203 1.00 81.44 773 ILE A N 1
ATOM 5984 C CA . ILE A 1 773 ? -30.984 -1.071 28.931 1.00 81.44 773 ILE A CA 1
ATOM 5985 C C . ILE A 1 773 ? -30.656 0.079 27.967 1.00 81.44 773 ILE A C 1
ATOM 5987 O O . ILE A 1 773 ? -30.144 -0.174 26.880 1.00 81.44 773 ILE A O 1
ATOM 5991 N N . ASN A 1 774 ? -30.914 1.327 28.363 1.00 88.06 774 ASN A N 1
ATOM 5992 C CA . ASN A 1 774 ? -30.408 2.535 27.699 1.00 88.06 774 ASN A CA 1
ATOM 5993 C C . ASN A 1 774 ? -29.422 3.251 28.636 1.00 88.06 774 ASN A C 1
ATOM 5995 O O . ASN A 1 774 ? -29.794 3.607 29.756 1.00 88.06 774 ASN A O 1
ATOM 5999 N N . ILE A 1 775 ? -28.187 3.465 28.182 1.00 90.50 775 ILE A N 1
ATOM 6000 C CA . ILE A 1 775 ? -27.176 4.279 28.862 1.00 90.50 775 ILE A CA 1
ATOM 6001 C C . ILE A 1 775 ? -26.832 5.456 27.949 1.00 90.50 775 ILE A C 1
ATOM 6003 O O . ILE A 1 775 ? -26.321 5.269 26.849 1.00 90.50 775 ILE A O 1
ATOM 6007 N N . THR A 1 776 ? -27.095 6.678 28.409 1.00 92.62 776 THR A N 1
ATOM 6008 C CA . THR A 1 776 ? -26.731 7.918 27.708 1.00 92.62 776 THR A CA 1
ATOM 6009 C C . THR A 1 776 ? -25.719 8.696 28.539 1.00 92.62 776 THR A C 1
ATOM 6011 O O . THR A 1 776 ? -25.892 8.812 29.750 1.00 92.62 776 THR A O 1
ATOM 6014 N N . LEU A 1 777 ? -24.700 9.279 27.910 1.00 93.88 777 LEU A N 1
ATOM 6015 C CA . LEU A 1 777 ? -23.766 10.207 28.550 1.00 93.88 777 LEU A CA 1
ATOM 6016 C C . LEU A 1 777 ? -23.227 11.252 27.558 1.00 93.88 777 LEU A C 1
ATOM 6018 O O . LEU A 1 777 ? -23.260 11.053 26.344 1.00 93.88 777 LEU A O 1
ATOM 6022 N N . SER A 1 778 ? -22.706 12.357 28.083 1.00 90.25 778 SER A N 1
ATOM 6023 C CA . SER A 1 778 ? -21.886 13.307 27.328 1.00 90.25 778 SER A CA 1
ATOM 6024 C C . SER A 1 778 ? -20.404 13.042 27.574 1.00 90.25 778 SER A C 1
ATOM 6026 O O . SER A 1 778 ? -19.988 12.879 28.723 1.00 90.25 778 SER A O 1
ATOM 6028 N N . ILE A 1 779 ? -19.612 13.079 26.505 1.00 92.12 779 ILE A N 1
ATOM 6029 C CA . ILE A 1 779 ? -18.147 13.063 26.540 1.00 92.12 779 ILE A CA 1
ATOM 6030 C C . ILE A 1 779 ? -17.596 14.300 25.833 1.00 92.12 779 ILE A C 1
ATOM 6032 O O . ILE A 1 779 ? -18.145 14.742 24.829 1.00 92.12 779 ILE A O 1
ATOM 6036 N N . ARG A 1 780 ? -16.490 14.845 26.328 1.00 86.88 780 ARG A N 1
ATOM 6037 C CA . ARG A 1 780 ? -15.661 15.830 25.634 1.00 86.88 780 ARG A CA 1
ATOM 6038 C C . ARG A 1 780 ? -14.212 15.355 25.727 1.00 86.88 780 ARG A C 1
ATOM 6040 O O . ARG A 1 780 ? -13.606 15.533 26.785 1.00 86.88 780 ARG A O 1
ATOM 6047 N N . PRO A 1 781 ? -13.700 14.673 24.692 1.00 80.12 781 PRO A N 1
ATOM 6048 C CA . PRO A 1 781 ? -12.382 14.060 24.729 1.00 80.12 781 PRO A CA 1
ATOM 6049 C C . PRO A 1 781 ? -11.283 15.115 24.603 1.00 80.12 781 PRO A C 1
ATOM 6051 O O . PRO A 1 781 ? -11.282 15.907 23.668 1.00 80.12 781 PRO A O 1
ATOM 6054 N N . GLU A 1 782 ? -10.314 15.074 25.511 1.00 71.50 782 GLU A N 1
ATOM 6055 C CA . GLU A 1 782 ? -9.017 15.753 25.363 1.00 71.50 782 GLU A CA 1
ATOM 6056 C C . GLU A 1 782 ? -8.033 14.870 24.573 1.00 71.50 782 GLU A C 1
ATOM 6058 O O . GLU A 1 782 ? -7.093 15.363 23.956 1.00 71.50 782 GLU A O 1
ATOM 6063 N N . ARG A 1 783 ? -8.262 13.547 24.547 1.00 69.69 783 ARG A N 1
ATOM 6064 C CA . ARG A 1 783 ? -7.508 12.585 23.727 1.00 69.69 783 ARG A CA 1
ATOM 6065 C C . ARG A 1 783 ? -8.452 11.725 22.899 1.00 69.69 783 ARG A C 1
ATOM 6067 O O . ARG A 1 783 ? -9.507 11.312 23.371 1.00 69.69 783 ARG A O 1
ATOM 6074 N N . LYS A 1 784 ? -8.016 11.341 21.697 1.00 68.25 784 LYS A N 1
ATOM 6075 C CA . LYS A 1 784 ? -8.758 10.459 20.771 1.00 68.25 784 LYS A CA 1
ATOM 6076 C C . LYS A 1 784 ? -8.905 9.006 21.261 1.00 68.25 784 LYS A C 1
ATOM 6078 O O . LYS A 1 784 ? -9.310 8.144 20.490 1.00 68.25 784 LYS A O 1
ATOM 6083 N N . ASN A 1 785 ? -8.517 8.707 22.498 1.00 74.88 785 ASN A N 1
ATOM 6084 C CA . ASN A 1 785 ? -8.301 7.354 22.989 1.00 74.88 785 ASN A CA 1
ATOM 6085 C C . ASN A 1 785 ? -8.679 7.221 24.470 1.00 74.88 785 ASN A C 1
ATOM 6087 O O . ASN A 1 785 ? -8.341 8.096 25.267 1.00 74.88 785 ASN A O 1
ATOM 6091 N N . GLY A 1 786 ? -9.309 6.101 24.836 1.00 81.38 786 GLY A N 1
ATOM 6092 C CA . GLY A 1 786 ? -9.508 5.686 26.229 1.00 81.38 786 GLY A CA 1
ATOM 6093 C C . GLY A 1 786 ? -10.831 4.960 26.488 1.00 81.38 786 GLY A C 1
ATOM 6094 O O . GLY A 1 786 ? -11.766 5.023 25.685 1.00 81.38 786 GLY A O 1
ATOM 6095 N N . ILE A 1 787 ? -10.911 4.268 27.626 1.00 90.00 787 ILE A N 1
ATOM 6096 C CA . ILE A 1 787 ? -12.122 3.555 28.066 1.00 90.00 787 ILE A CA 1
ATOM 6097 C C . ILE A 1 787 ? -13.142 4.570 28.595 1.00 90.00 787 ILE A C 1
ATOM 6099 O O . ILE A 1 787 ? -12.935 5.175 29.644 1.00 90.00 787 ILE A O 1
ATOM 6103 N N . VAL A 1 788 ? -14.253 4.755 27.880 1.00 92.81 788 VAL A N 1
ATOM 6104 C CA . VAL A 1 788 ? -15.310 5.724 28.223 1.00 92.81 788 VAL A CA 1
ATOM 6105 C C . VAL A 1 788 ? -16.190 5.206 29.352 1.00 92.81 788 VAL A C 1
ATOM 6107 O O . VAL A 1 788 ? -16.469 5.926 30.310 1.00 92.81 788 VAL A O 1
ATOM 6110 N N . MET A 1 789 ? -16.653 3.964 29.229 1.00 93.00 789 MET A N 1
ATOM 6111 C CA . MET A 1 789 ? -17.468 3.304 30.242 1.00 93.00 789 MET A CA 1
ATOM 6112 C C . MET A 1 789 ? -17.345 1.786 30.152 1.00 93.00 789 MET A C 1
ATOM 6114 O O . MET A 1 789 ? -17.110 1.228 29.076 1.00 93.00 789 MET A O 1
ATOM 6118 N N . TYR A 1 790 ? -17.559 1.127 31.285 1.00 92.31 790 TYR A N 1
ATOM 6119 C CA . TYR A 1 790 ? -17.590 -0.322 31.392 1.00 92.31 790 TYR A CA 1
ATOM 6120 C C . TYR A 1 790 ? -18.641 -0.776 32.408 1.00 92.31 790 TYR A C 1
ATOM 6122 O O . TYR A 1 790 ? -18.753 -0.217 33.500 1.00 92.31 790 TYR A O 1
ATOM 6130 N N . LEU A 1 791 ? -19.395 -1.814 32.057 1.00 88.81 791 LEU A N 1
ATOM 6131 C CA . LEU A 1 791 ? -20.384 -2.465 32.912 1.00 88.81 791 LEU A CA 1
ATOM 6132 C C . LEU A 1 791 ? -20.227 -3.982 32.762 1.00 88.81 791 LEU A C 1
ATOM 6134 O O . LEU A 1 791 ? -20.428 -4.500 31.670 1.00 88.81 791 LEU A O 1
ATOM 6138 N N . GLY A 1 792 ? -19.853 -4.691 33.826 1.00 86.56 792 GLY A N 1
ATOM 6139 C CA . GLY A 1 792 ? -19.604 -6.139 33.801 1.00 86.56 792 GLY A CA 1
ATOM 6140 C C . GLY A 1 792 ? -18.670 -6.585 34.929 1.00 86.56 792 GLY A C 1
ATOM 6141 O O . GLY A 1 792 ? -18.185 -5.752 35.695 1.00 86.56 792 GLY A O 1
ATOM 6142 N N . ASP A 1 793 ? -18.403 -7.889 35.028 1.00 81.50 793 ASP A N 1
ATOM 6143 C CA . ASP A 1 793 ? -17.515 -8.490 36.042 1.00 81.50 793 ASP A CA 1
ATOM 6144 C C . ASP A 1 793 ? -16.097 -8.831 35.528 1.00 81.50 793 ASP A C 1
ATOM 6146 O O . ASP A 1 793 ? -15.245 -9.289 36.294 1.00 81.50 793 ASP A O 1
ATOM 6150 N N . GLY A 1 794 ? -15.831 -8.588 34.239 1.00 79.50 794 GLY A N 1
ATOM 6151 C CA . GLY A 1 794 ? -14.560 -8.890 33.576 1.00 79.50 794 GLY A CA 1
ATOM 6152 C C . GLY A 1 794 ? -14.414 -10.324 33.062 1.00 79.50 794 GLY A C 1
ATOM 6153 O O . GLY A 1 794 ? -13.429 -10.601 32.386 1.00 79.50 794 GLY A O 1
ATOM 6154 N N . VAL A 1 795 ? -15.357 -11.225 33.354 1.00 74.19 795 VAL A N 1
ATOM 6155 C CA . VAL A 1 795 ? -15.216 -12.670 33.087 1.00 74.19 795 VAL A CA 1
ATOM 6156 C C . VAL A 1 795 ? -16.384 -13.233 32.273 1.00 74.19 795 VAL A C 1
ATOM 6158 O O . VAL A 1 795 ? -16.170 -14.056 31.388 1.00 74.19 795 VAL A O 1
ATOM 6161 N N . LYS A 1 796 ? -17.621 -12.799 32.537 1.00 73.12 796 LYS A N 1
ATOM 6162 C CA . LYS A 1 796 ? -18.806 -13.229 31.783 1.00 73.12 796 LYS A CA 1
ATOM 6163 C C . LYS A 1 796 ? -19.007 -12.402 30.512 1.00 73.12 796 LYS A C 1
ATOM 6165 O O . LYS A 1 796 ? -18.808 -11.190 30.516 1.00 73.12 796 LYS A O 1
ATOM 6170 N N . ASN A 1 797 ? -19.570 -13.030 29.476 1.00 69.25 797 ASN A N 1
ATOM 6171 C CA . ASN A 1 797 ? -19.992 -12.354 28.239 1.00 69.25 797 ASN A CA 1
ATOM 6172 C C . ASN A 1 797 ? -21.108 -11.299 28.441 1.00 69.25 797 ASN A C 1
ATOM 6174 O O . ASN A 1 797 ? -21.349 -10.485 27.547 1.00 69.25 797 ASN A O 1
ATOM 6178 N N . ASP A 1 798 ? -21.752 -11.256 29.611 1.00 76.06 798 ASP A N 1
ATOM 6179 C CA . ASP A 1 798 ? -22.737 -10.239 30.000 1.00 76.06 798 ASP A CA 1
ATOM 6180 C C . ASP A 1 798 ? -22.066 -8.927 30.451 1.00 76.06 798 ASP A C 1
ATOM 6182 O O . ASP A 1 798 ? -22.184 -8.486 31.596 1.00 76.06 798 ASP A O 1
ATOM 6186 N N . PHE A 1 799 ? -21.354 -8.287 29.523 1.00 86.31 799 PHE A N 1
ATOM 6187 C CA . PHE A 1 799 ? -20.692 -6.996 29.724 1.00 86.31 799 PHE A CA 1
ATOM 6188 C C . PHE A 1 799 ? -21.105 -5.960 28.669 1.00 86.31 799 PHE A C 1
ATOM 6190 O O . PHE A 1 799 ? -21.673 -6.293 27.627 1.00 86.31 799 PHE A O 1
ATOM 6197 N N . VAL A 1 800 ? -20.780 -4.694 28.928 1.00 89.25 800 VAL A N 1
ATOM 6198 C CA . VAL A 1 800 ? -20.811 -3.585 27.971 1.00 89.25 800 VAL A CA 1
ATOM 6199 C C . VAL A 1 800 ? -19.519 -2.796 28.126 1.00 89.25 800 VAL A C 1
ATOM 6201 O O . VAL A 1 800 ? -19.264 -2.242 29.194 1.00 89.25 800 VAL A O 1
ATOM 6204 N N . ALA A 1 801 ? -18.719 -2.724 27.068 1.00 91.31 801 ALA A N 1
ATOM 6205 C CA . ALA A 1 801 ? -17.506 -1.915 27.015 1.00 91.31 801 ALA A CA 1
ATOM 6206 C C . ALA A 1 801 ? -17.653 -0.829 25.947 1.00 91.31 801 ALA A C 1
ATOM 6208 O O . ALA A 1 801 ? -18.101 -1.113 24.835 1.00 91.31 801 ALA A O 1
ATOM 6209 N N . VAL A 1 802 ? -17.272 0.406 26.277 1.00 94.19 802 VAL A N 1
ATOM 6210 C CA . VAL A 1 802 ? -17.202 1.528 25.334 1.00 94.19 802 VAL A CA 1
ATOM 6211 C C . VAL A 1 802 ? -15.791 2.096 25.347 1.00 94.19 802 VAL A C 1
ATOM 6213 O O . VAL A 1 802 ? -15.307 2.574 26.374 1.00 94.19 802 VAL A O 1
ATOM 6216 N N . GLU A 1 803 ? -15.160 2.090 24.183 1.00 90.44 803 GLU A N 1
ATOM 6217 C CA . GLU A 1 803 ? -13.792 2.542 23.959 1.00 90.44 803 GLU A CA 1
ATOM 6218 C C . GLU A 1 803 ? -13.807 3.637 22.884 1.00 90.44 803 GLU A C 1
ATOM 6220 O O . GLU A 1 803 ? -14.436 3.463 21.839 1.00 90.44 803 GLU A O 1
ATOM 6225 N N . VAL A 1 804 ? -13.108 4.757 23.100 1.00 81.69 804 VAL A N 1
ATOM 6226 C CA . VAL A 1 804 ? -12.676 5.590 21.965 1.00 81.69 804 VAL A CA 1
ATOM 6227 C C . VAL A 1 804 ? -11.339 5.039 21.491 1.00 81.69 804 VAL A C 1
ATOM 6229 O O . VAL A 1 804 ? -10.414 4.903 22.294 1.00 81.69 804 VAL A O 1
ATOM 6232 N N . ILE A 1 805 ? -11.240 4.719 20.204 1.00 71.75 805 ILE A N 1
ATOM 6233 C CA . ILE A 1 805 ? -10.033 4.191 19.566 1.00 71.75 805 ILE A CA 1
ATOM 6234 C C . ILE A 1 805 ? -9.768 5.039 18.327 1.00 71.75 805 ILE A C 1
ATOM 6236 O O . ILE A 1 805 ? -10.532 5.007 17.360 1.00 71.75 805 ILE A O 1
ATOM 6240 N N . SER A 1 806 ? -8.713 5.848 18.385 1.00 60.75 806 SER A N 1
ATOM 6241 C CA . SER A 1 806 ? -8.307 6.778 17.323 1.00 60.75 806 SER A CA 1
ATOM 6242 C C . SER A 1 806 ? -9.450 7.695 16.861 1.00 60.75 806 SER A C 1
ATOM 6244 O O . SER A 1 806 ? -9.605 8.023 15.687 1.00 60.75 806 SER A O 1
ATOM 6246 N N . GLY A 1 807 ? -10.276 8.103 17.826 1.00 63.59 807 GLY A N 1
ATOM 6247 C CA . GLY A 1 807 ? -11.450 8.952 17.664 1.00 63.59 807 GLY A CA 1
ATOM 6248 C C . GLY A 1 807 ? -12.739 8.196 17.322 1.00 63.59 807 GLY A C 1
ATOM 6249 O O . GLY A 1 807 ? -13.824 8.719 17.551 1.00 63.59 807 GLY A O 1
ATOM 6250 N N . MET A 1 808 ? -12.678 6.956 16.837 1.00 71.94 808 MET A N 1
ATOM 6251 C CA . MET A 1 808 ? -13.882 6.159 16.583 1.00 71.94 808 MET A CA 1
ATOM 6252 C C . MET A 1 808 ? -14.433 5.588 17.892 1.00 71.94 808 MET A C 1
ATOM 6254 O O . MET A 1 808 ? -13.676 5.105 18.733 1.00 71.94 808 MET A O 1
ATOM 6258 N N . VAL A 1 809 ? -15.757 5.605 18.063 1.00 83.69 809 VAL A N 1
ATOM 6259 C CA . VAL A 1 809 ? -16.404 4.980 19.228 1.00 83.69 809 VAL A CA 1
ATOM 6260 C C . VAL A 1 809 ? -16.682 3.512 18.920 1.00 83.69 809 VAL A C 1
ATOM 6262 O O . VAL A 1 809 ? -17.518 3.201 18.068 1.00 83.69 809 VAL A O 1
ATOM 6265 N N . ARG A 1 810 ? -15.998 2.614 19.633 1.00 85.88 810 ARG A N 1
ATOM 6266 C CA . ARG A 1 810 ? -16.235 1.166 19.642 1.00 85.88 810 ARG A CA 1
ATOM 6267 C C . ARG A 1 810 ? -17.094 0.806 20.852 1.00 85.88 810 ARG A C 1
ATOM 6269 O O . ARG A 1 810 ? -16.807 1.226 21.970 1.00 85.88 810 ARG A O 1
ATOM 6276 N N . VAL A 1 811 ? -18.132 0.005 20.637 1.00 88.19 811 VAL A N 1
ATOM 6277 C CA . VAL A 1 811 ? -18.992 -0.550 21.689 1.00 88.19 811 VAL A CA 1
ATOM 6278 C C . VAL A 1 811 ? -19.040 -2.060 21.533 1.00 88.19 811 VAL A C 1
ATOM 6280 O O . VAL A 1 811 ? -19.382 -2.549 20.458 1.00 88.19 811 VAL A O 1
ATOM 6283 N N . ARG A 1 812 ? -18.720 -2.801 22.594 1.00 86.00 812 ARG A N 1
ATOM 6284 C CA . ARG A 1 812 ? -18.758 -4.267 22.612 1.00 86.00 812 ARG A CA 1
ATOM 6285 C C . ARG A 1 812 ? -19.713 -4.775 23.690 1.00 86.00 812 ARG A C 1
ATOM 6287 O O . ARG A 1 812 ? -19.723 -4.254 24.804 1.00 86.00 812 ARG A O 1
ATOM 6294 N N . HIS A 1 813 ? -20.504 -5.785 23.346 1.00 84.44 813 HIS A N 1
ATOM 6295 C CA . HIS A 1 813 ? -21.408 -6.499 24.244 1.00 84.44 813 HIS A CA 1
ATOM 6296 C C . HIS A 1 813 ? -21.551 -7.945 23.749 1.00 84.44 813 HIS A C 1
ATOM 6298 O O . HIS A 1 813 ? -21.969 -8.157 22.610 1.00 84.44 813 HIS A O 1
ATOM 6304 N N . ALA A 1 814 ? -21.196 -8.917 24.594 1.00 73.62 814 ALA A N 1
ATOM 6305 C CA . ALA A 1 814 ? -21.094 -10.333 24.232 1.00 73.62 814 ALA A CA 1
ATOM 6306 C C . ALA A 1 814 ? -20.230 -10.565 22.964 1.00 73.62 814 ALA A C 1
ATOM 6308 O O . ALA A 1 814 ? -19.079 -10.114 22.896 1.00 73.62 814 ALA A O 1
ATOM 6309 N N . ASP A 1 815 ? -20.782 -11.262 21.968 1.00 69.75 815 ASP A N 1
ATOM 6310 C CA . ASP A 1 815 ? -20.188 -11.576 20.663 1.00 69.75 815 ASP A CA 1
ATOM 6311 C C . ASP A 1 815 ? -20.179 -10.388 19.680 1.00 69.75 815 ASP A C 1
ATOM 6313 O O . ASP A 1 815 ? -19.537 -10.457 18.634 1.00 69.75 815 ASP A O 1
ATOM 6317 N N . ILE A 1 816 ? -20.844 -9.275 20.008 1.00 71.44 816 ILE A N 1
ATOM 6318 C CA . ILE A 1 816 ? -21.057 -8.157 19.082 1.00 71.44 816 ILE A CA 1
ATOM 6319 C C . ILE A 1 816 ? -20.143 -6.983 19.415 1.00 71.44 816 ILE A C 1
ATOM 6321 O O . ILE A 1 816 ? -20.145 -6.462 20.532 1.00 71.44 816 ILE A O 1
ATOM 6325 N N . ALA A 1 817 ? -19.435 -6.496 18.397 1.00 77.00 817 ALA A N 1
ATOM 6326 C CA . ALA A 1 817 ? -18.769 -5.202 18.402 1.00 77.00 817 ALA A CA 1
ATOM 6327 C C . ALA A 1 817 ? -19.379 -4.293 17.324 1.00 77.00 817 ALA A C 1
ATOM 6329 O O . ALA A 1 817 ? -19.526 -4.692 16.171 1.00 77.00 817 ALA A O 1
ATOM 6330 N N . LEU A 1 818 ? -19.713 -3.059 17.697 1.00 76.25 818 LEU A N 1
ATOM 6331 C CA . LEU A 1 818 ? -20.100 -1.988 16.782 1.00 76.25 818 LEU A CA 1
ATOM 6332 C C . LEU A 1 818 ? -19.056 -0.878 16.830 1.00 76.25 818 LEU A C 1
ATOM 6334 O O . LEU A 1 818 ? -18.622 -0.482 17.909 1.00 76.25 818 LEU A O 1
ATOM 6338 N N . VAL A 1 819 ? -18.690 -0.346 15.666 1.00 72.31 819 VAL A N 1
ATOM 6339 C CA . VAL A 1 819 ? -17.789 0.805 15.541 1.00 72.31 819 VAL A CA 1
ATOM 6340 C C . VAL A 1 819 ? -18.513 1.911 14.790 1.00 72.31 819 VAL A C 1
ATOM 6342 O O . VAL A 1 819 ? -19.013 1.704 13.684 1.00 72.31 819 VAL A O 1
ATOM 6345 N N . ILE A 1 820 ? -18.563 3.102 15.381 1.00 73.00 820 ILE A N 1
ATOM 6346 C CA . ILE A 1 820 ? -19.025 4.305 14.692 1.00 73.00 820 ILE A CA 1
ATOM 6347 C C . ILE A 1 820 ? -17.832 4.902 13.946 1.00 73.00 820 ILE A C 1
ATOM 6349 O O . ILE A 1 820 ? -16.900 5.419 14.557 1.00 73.00 820 ILE A O 1
ATOM 6353 N N . GLN A 1 821 ? -17.886 4.848 12.612 1.00 59.12 821 GLN A N 1
ATOM 6354 C CA . GLN A 1 821 ? -16.836 5.356 11.716 1.00 59.12 821 GLN A CA 1
ATOM 6355 C C . GLN A 1 821 ? -16.660 6.886 11.773 1.00 59.12 821 GLN A C 1
ATOM 6357 O O . GLN A 1 821 ? -15.660 7.412 11.289 1.00 59.12 821 GLN A O 1
ATOM 6362 N N . LYS A 1 822 ? -17.614 7.619 12.365 1.00 64.44 822 LYS A N 1
ATOM 6363 C CA . LYS A 1 822 ? -17.461 9.052 12.635 1.00 64.44 822 LYS A CA 1
ATOM 6364 C C . LYS A 1 822 ? -16.563 9.260 13.857 1.00 64.44 822 LYS A C 1
ATOM 6366 O O . LYS A 1 822 ? -16.930 8.879 14.966 1.00 64.44 822 LYS A O 1
ATOM 6371 N N . SER A 1 823 ? -15.428 9.914 13.633 1.00 68.31 823 SER A N 1
ATOM 6372 C CA . SER A 1 823 ? -14.489 10.310 14.683 1.00 68.31 823 SER A CA 1
ATOM 6373 C C . SER A 1 823 ? -15.090 11.360 15.632 1.00 68.31 823 SER A C 1
ATOM 6375 O O . SER A 1 823 ? -15.844 12.233 15.191 1.00 68.31 823 SER A O 1
ATOM 6377 N N . VAL A 1 824 ? -14.754 11.283 16.922 1.00 72.19 824 VAL A N 1
ATOM 6378 C CA . VAL A 1 824 ? -15.003 12.346 17.905 1.00 72.19 824 VAL A CA 1
ATOM 6379 C C . VAL A 1 824 ? -13.992 13.476 17.733 1.00 72.19 824 VAL A C 1
ATOM 6381 O O . VAL A 1 824 ? -12.801 13.256 17.505 1.00 72.19 824 VAL A O 1
ATOM 6384 N N . GLU A 1 825 ? -14.481 14.701 17.849 1.00 73.25 825 GLU A N 1
ATOM 6385 C CA . GLU A 1 825 ? -13.698 15.927 17.777 1.00 73.25 825 GLU A CA 1
ATOM 6386 C C . GLU A 1 825 ? -13.154 16.248 19.178 1.00 73.25 825 GLU A C 1
ATOM 6388 O O . GLU A 1 825 ? -13.862 16.128 20.181 1.00 73.25 825 GLU A O 1
ATOM 6393 N N . LEU A 1 826 ? -11.875 16.622 19.261 1.00 71.62 826 LEU A N 1
ATOM 6394 C CA . LEU A 1 826 ? -11.255 16.980 20.538 1.00 71.62 826 LEU A CA 1
ATOM 6395 C C . LEU A 1 826 ? -11.810 18.308 21.057 1.00 71.62 826 LEU A C 1
ATOM 6397 O O . LEU A 1 826 ? -12.132 19.198 20.273 1.00 71.62 826 LEU A O 1
ATOM 6401 N N . ASP A 1 827 ? -11.940 18.421 22.378 1.00 65.62 827 ASP A N 1
ATOM 6402 C CA . ASP A 1 827 ? -12.519 19.566 23.097 1.00 65.62 827 ASP A CA 1
ATOM 6403 C C . ASP A 1 827 ? -13.989 19.909 22.742 1.00 65.62 827 ASP A C 1
ATOM 6405 O O . ASP A 1 827 ? -14.574 20.839 23.307 1.00 65.62 827 ASP A O 1
ATOM 6409 N N . VAL A 1 828 ? -14.651 19.105 21.902 1.00 76.50 828 VAL A N 1
ATOM 6410 C CA . VAL A 1 828 ? -16.072 19.230 21.535 1.00 76.50 828 VAL A CA 1
ATOM 6411 C C . VAL A 1 828 ? -16.936 18.297 22.390 1.00 76.50 828 VAL A C 1
ATOM 6413 O O . VAL A 1 828 ? -16.549 17.176 22.706 1.00 76.50 828 VAL A O 1
ATOM 6416 N N . GLU A 1 829 ? -18.126 18.746 22.810 1.00 80.12 829 GLU A N 1
ATOM 6417 C CA . GLU A 1 829 ? -19.067 17.867 23.519 1.00 80.12 829 GLU A CA 1
ATOM 6418 C C . GLU A 1 829 ? -19.831 16.966 22.537 1.00 80.12 829 GLU A C 1
ATOM 6420 O O . GLU A 1 829 ? -20.585 17.444 21.690 1.00 80.12 829 GLU A O 1
ATOM 6425 N N . HIS A 1 830 ? -19.682 15.656 22.711 1.00 87.50 830 HIS A N 1
ATOM 6426 C CA . HIS A 1 830 ? -20.430 14.620 22.017 1.00 87.50 830 HIS A CA 1
ATOM 6427 C C . HIS A 1 830 ? -21.429 13.946 22.957 1.00 87.50 830 HIS A C 1
ATOM 6429 O O . HIS A 1 830 ? -21.116 13.648 24.110 1.00 87.50 830 HIS A O 1
ATOM 6435 N N . ARG A 1 831 ? -22.622 13.644 22.443 1.00 91.81 831 ARG A N 1
ATOM 6436 C CA . ARG A 1 831 ? -23.638 12.852 23.141 1.00 91.81 831 ARG A CA 1
ATOM 6437 C C . ARG A 1 831 ? -23.583 11.414 22.640 1.00 91.81 831 ARG A C 1
ATOM 6439 O O . ARG A 1 831 ? -23.803 11.173 21.455 1.00 91.81 831 ARG A O 1
ATOM 6446 N N . LEU A 1 832 ? -23.320 10.478 23.545 1.00 94.69 832 LEU A N 1
ATOM 6447 C CA . LEU A 1 832 ? -23.311 9.044 23.283 1.00 94.69 832 LEU A CA 1
ATOM 6448 C C . LEU A 1 832 ? -24.523 8.384 23.948 1.00 94.69 832 LEU A C 1
ATOM 6450 O O . LEU A 1 832 ? -24.805 8.623 25.120 1.00 94.69 832 LEU A O 1
ATOM 6454 N N . GLU A 1 833 ? -25.222 7.536 23.206 1.00 93.94 833 GLU A N 1
ATOM 6455 C CA . GLU A 1 833 ? -26.347 6.727 23.675 1.00 93.94 833 GLU A CA 1
ATOM 6456 C C . GLU A 1 833 ? -26.134 5.268 23.243 1.00 93.94 833 GLU A C 1
ATOM 6458 O O . GLU A 1 833 ? -25.921 4.981 22.065 1.00 93.94 833 GLU A O 1
ATOM 6463 N N . VAL A 1 834 ? -26.182 4.343 24.201 1.00 92.69 834 VAL A N 1
ATOM 6464 C CA . VAL A 1 834 ? -26.032 2.896 24.006 1.00 92.69 834 VAL A CA 1
ATOM 6465 C C . VAL A 1 834 ? -27.319 2.219 24.462 1.00 92.69 834 VAL A C 1
ATOM 6467 O O . VAL A 1 834 ? -27.655 2.235 25.646 1.00 92.69 834 VAL A O 1
ATOM 6470 N N . VAL A 1 835 ? -28.038 1.610 23.521 1.00 88.44 835 VAL A N 1
ATOM 6471 C CA . VAL A 1 835 ? -29.293 0.895 23.763 1.00 88.44 835 VAL A CA 1
ATOM 6472 C C . VAL A 1 835 ? -29.099 -0.584 23.461 1.00 88.44 835 VAL A C 1
ATOM 6474 O O . VAL A 1 835 ? -28.793 -0.976 22.336 1.00 88.44 835 VAL A O 1
ATOM 6477 N N . ILE A 1 836 ? -29.315 -1.418 24.469 1.00 85.19 836 ILE A N 1
ATOM 6478 C CA . ILE A 1 836 ? -29.212 -2.873 24.388 1.00 85.19 836 ILE A CA 1
ATOM 6479 C C . ILE A 1 836 ? -30.598 -3.440 24.631 1.00 85.19 836 ILE A C 1
ATOM 6481 O O . ILE A 1 836 ? -31.193 -3.158 25.665 1.00 85.19 836 ILE A O 1
ATOM 6485 N N . ASN A 1 837 ? -31.116 -4.250 23.713 1.00 79.56 837 ASN A N 1
ATOM 6486 C CA . ASN A 1 837 ? -32.346 -5.010 23.922 1.00 79.56 837 ASN A CA 1
ATOM 6487 C C . ASN A 1 837 ? -32.104 -6.510 23.659 1.00 79.56 837 ASN A C 1
ATOM 6489 O O . ASN A 1 837 ? -30.967 -6.936 23.419 1.00 79.56 837 ASN A O 1
ATOM 6493 N N . ARG A 1 838 ? -33.149 -7.339 23.789 1.00 71.62 838 ARG A N 1
ATOM 6494 C CA . ARG A 1 838 ? -33.035 -8.807 23.661 1.00 71.62 838 ARG A CA 1
ATOM 6495 C C . ARG A 1 838 ? -32.497 -9.278 22.307 1.00 71.62 838 ARG A C 1
ATOM 6497 O O . ARG A 1 838 ? -31.897 -10.343 22.261 1.00 71.62 838 ARG A O 1
ATOM 6504 N N . THR A 1 839 ? -32.716 -8.516 21.238 1.00 71.69 839 THR A N 1
ATOM 6505 C CA . THR A 1 839 ? -32.439 -8.919 19.850 1.00 71.69 839 THR A CA 1
ATOM 6506 C C . THR A 1 839 ? -31.511 -7.963 19.105 1.00 71.69 839 THR A C 1
ATOM 6508 O O . THR A 1 839 ? -31.154 -8.254 17.970 1.00 71.69 839 THR A O 1
ATOM 6511 N N . ALA A 1 840 ? -31.093 -6.846 19.707 1.00 79.81 840 ALA A N 1
ATOM 6512 C CA . ALA A 1 840 ? -30.221 -5.862 19.074 1.00 79.81 840 ALA A CA 1
ATOM 6513 C C . ALA A 1 840 ? -29.331 -5.090 20.064 1.00 79.81 840 ALA A C 1
ATOM 6515 O O . ALA A 1 840 ? -29.684 -4.865 21.226 1.00 79.81 840 ALA A O 1
ATOM 6516 N N . LEU A 1 841 ? -28.190 -4.633 19.549 1.00 86.00 841 LEU A N 1
ATOM 6517 C CA . LEU A 1 841 ? -27.351 -3.573 20.106 1.00 86.00 841 LEU A CA 1
ATOM 6518 C C . LEU A 1 841 ? -27.468 -2.353 19.181 1.00 86.00 841 LEU A C 1
ATOM 6520 O O . LEU A 1 841 ? -27.332 -2.491 17.966 1.00 86.00 841 LEU A O 1
ATOM 6524 N N . LYS A 1 842 ? -27.712 -1.166 19.736 1.00 86.50 842 LYS A N 1
ATOM 6525 C CA . LYS A 1 842 ? -27.804 0.107 19.010 1.00 86.50 842 LYS A CA 1
ATOM 6526 C C . LYS A 1 842 ? -26.952 1.159 19.711 1.00 86.50 842 LYS A C 1
ATOM 6528 O O . LYS A 1 842 ? -27.026 1.307 20.926 1.00 86.50 842 LYS A O 1
ATOM 6533 N N . VAL A 1 843 ? -26.177 1.910 18.940 1.00 89.69 843 VAL A N 1
ATOM 6534 C CA . VAL A 1 843 ? -25.306 2.985 19.424 1.00 89.69 843 VAL A CA 1
ATOM 6535 C C . VAL A 1 843 ? -25.602 4.244 18.619 1.00 89.69 843 VAL A C 1
ATOM 6537 O O . VAL A 1 843 ? -25.695 4.188 17.392 1.00 89.69 843 VAL A O 1
ATOM 6540 N N . LYS A 1 844 ? -25.756 5.380 19.298 1.00 89.69 844 LYS A N 1
ATOM 6541 C CA . LYS A 1 844 ? -25.940 6.700 18.692 1.00 89.69 844 LYS A CA 1
ATOM 6542 C C . LYS A 1 844 ? -24.865 7.663 19.202 1.00 89.69 844 LYS A C 1
ATOM 6544 O O . LYS A 1 844 ? -24.737 7.847 20.408 1.00 89.69 844 LYS A O 1
ATOM 6549 N N . LEU A 1 845 ? -24.112 8.278 18.289 1.00 90.50 845 LEU A N 1
ATOM 6550 C CA . LEU A 1 845 ? -23.117 9.320 18.567 1.00 90.50 845 LEU A CA 1
ATOM 6551 C C . LEU A 1 845 ? -23.525 10.610 17.852 1.00 90.50 845 LEU A C 1
ATOM 6553 O O . LEU A 1 845 ? -23.529 10.679 16.621 1.00 90.50 845 LEU A O 1
ATOM 6557 N N . ASN A 1 846 ? -23.859 11.639 18.627 1.00 89.69 846 ASN A N 1
ATOM 6558 C CA . ASN A 1 846 ? -24.536 12.847 18.153 1.00 89.69 846 ASN A CA 1
ATOM 6559 C C . ASN A 1 846 ? -25.797 12.467 17.362 1.00 89.69 846 ASN A C 1
ATOM 6561 O O . ASN A 1 846 ? -26.743 12.005 17.984 1.00 89.69 846 ASN A O 1
ATOM 6565 N N . GLU A 1 847 ? -25.808 12.582 16.030 1.00 80.44 847 GLU A N 1
ATOM 6566 C CA . GLU A 1 847 ? -26.928 12.135 15.178 1.00 80.44 847 GLU A CA 1
ATOM 6567 C C . GLU A 1 847 ? -26.659 10.838 14.392 1.00 80.44 847 GLU A C 1
ATOM 6569 O O . GLU A 1 847 ? -27.569 10.304 13.762 1.00 80.44 847 GLU A O 1
ATOM 6574 N N . VAL A 1 848 ? -25.440 10.291 14.442 1.00 73.62 848 VAL A N 1
ATOM 6575 C CA . VAL A 1 848 ? -25.078 9.058 13.723 1.00 73.62 848 VAL A CA 1
ATOM 6576 C C . VAL A 1 848 ? -25.529 7.844 14.525 1.00 73.62 848 VAL A C 1
ATOM 6578 O O . VAL A 1 848 ? -25.224 7.748 15.711 1.00 73.62 848 VAL A O 1
ATOM 6581 N N . VAL A 1 849 ? -26.225 6.905 13.882 1.00 82.31 849 VAL A N 1
ATOM 6582 C CA . VAL A 1 849 ? -26.783 5.696 14.507 1.00 82.31 849 VAL A CA 1
ATOM 6583 C C . VAL A 1 849 ? -26.237 4.450 13.816 1.00 82.31 849 VAL A C 1
ATOM 6585 O O . VAL A 1 849 ? -26.285 4.357 12.594 1.00 82.31 849 VAL A O 1
ATOM 6588 N N . VAL A 1 850 ? -25.776 3.476 14.599 1.00 78.25 850 VAL A N 1
ATOM 6589 C CA . VAL A 1 850 ? -25.358 2.145 14.133 1.00 78.25 850 VAL A CA 1
ATOM 6590 C C . VAL A 1 850 ? -26.055 1.084 14.986 1.00 78.25 850 VAL A C 1
ATOM 6592 O O . VAL A 1 850 ? -26.213 1.261 16.194 1.00 78.25 850 VAL A O 1
ATOM 6595 N N . SER A 1 851 ? -26.489 -0.023 14.383 1.00 84.00 851 SER A N 1
ATOM 6596 C CA . SER A 1 851 ? -27.127 -1.129 15.106 1.00 84.00 851 SER A CA 1
ATOM 6597 C C . SER A 1 851 ? -26.844 -2.487 14.475 1.00 84.00 851 SER A C 1
ATOM 6599 O O . SER A 1 851 ? -26.804 -2.588 13.253 1.00 84.00 851 SER A O 1
ATOM 6601 N N . ALA A 1 852 ? -26.742 -3.525 15.304 1.00 74.31 852 ALA A N 1
ATOM 6602 C CA . ALA A 1 852 ? -26.649 -4.924 14.890 1.00 74.31 852 ALA A CA 1
ATOM 6603 C C . ALA A 1 852 ? -27.693 -5.777 15.620 1.00 74.31 852 ALA A C 1
ATOM 6605 O O . ALA A 1 852 ? -27.977 -5.554 16.800 1.00 74.31 852 ALA A O 1
ATOM 6606 N N . THR A 1 853 ? -28.245 -6.766 14.918 1.00 71.19 853 THR A N 1
ATOM 6607 C CA . THR A 1 853 ? -29.116 -7.808 15.477 1.00 71.19 853 THR A CA 1
ATOM 6608 C C . THR A 1 853 ? -28.296 -8.940 16.092 1.00 71.19 853 THR A C 1
ATOM 6610 O O . THR A 1 853 ? -27.266 -9.325 15.543 1.00 71.19 853 THR A O 1
ATOM 6613 N N . LYS A 1 854 ? -28.758 -9.483 17.220 1.00 63.28 854 LYS A N 1
ATOM 6614 C CA . LYS A 1 854 ? -28.074 -10.537 17.977 1.00 63.28 854 LYS A CA 1
ATOM 6615 C C . LYS A 1 854 ? -28.327 -11.926 17.397 1.00 63.28 854 LYS A C 1
ATOM 6617 O O . LYS A 1 854 ? -29.446 -12.234 16.996 1.00 63.28 854 LYS A O 1
ATOM 6622 N N . SER A 1 855 ? -27.290 -12.760 17.434 1.00 55.88 855 SER A N 1
ATOM 6623 C CA . SER A 1 855 ? -27.310 -14.189 17.089 1.00 55.88 855 SER A CA 1
ATOM 6624 C C . SER A 1 855 ? -28.166 -15.019 18.059 1.00 55.88 855 SER A C 1
ATOM 6626 O O . SER A 1 855 ? -28.810 -15.988 17.664 1.00 55.88 855 SER A O 1
ATOM 6628 N N . SER A 1 856 ? -28.193 -14.618 19.333 1.00 54.97 856 SER A N 1
ATOM 6629 C CA . SER A 1 856 ? -28.870 -15.309 20.429 1.00 54.97 856 SER A CA 1
ATOM 6630 C C . SER A 1 856 ? -29.526 -14.321 21.404 1.00 54.97 856 SER A C 1
ATOM 6632 O O . SER A 1 856 ? -29.103 -13.171 21.559 1.00 54.97 856 SER A O 1
ATOM 6634 N N . ALA A 1 857 ? -30.598 -14.759 22.071 1.00 54.31 857 ALA A N 1
ATOM 6635 C CA . ALA A 1 857 ? -31.346 -13.934 23.017 1.00 54.31 857 ALA A CA 1
ATOM 6636 C C . ALA A 1 857 ? -30.665 -13.905 24.402 1.00 54.31 857 ALA A C 1
ATOM 6638 O O . ALA A 1 857 ? -31.004 -14.682 25.293 1.00 54.31 857 ALA A O 1
ATOM 6639 N N . THR A 1 858 ? -29.715 -12.988 24.596 1.00 55.78 858 THR A N 1
ATOM 6640 C CA . THR A 1 858 ? -28.987 -12.803 25.870 1.00 55.78 858 THR A CA 1
ATOM 6641 C C . THR A 1 858 ? -29.905 -12.421 27.041 1.00 55.78 858 THR A C 1
ATOM 6643 O O . THR A 1 858 ? -30.778 -11.553 26.896 1.00 55.78 858 THR A O 1
ATOM 6646 N N . GLN A 1 859 ? -29.659 -12.985 28.230 1.00 56.25 859 GLN A N 1
ATOM 6647 C CA . GLN A 1 859 ? -30.348 -12.603 29.465 1.00 56.25 859 GLN A CA 1
ATOM 6648 C C . GLN A 1 859 ? -29.813 -11.269 30.012 1.00 56.25 859 GLN A C 1
ATOM 6650 O O . GLN A 1 859 ? -28.948 -11.221 30.875 1.00 56.25 859 GLN A O 1
ATOM 6655 N N . ILE A 1 860 ? -30.432 -10.161 29.591 1.00 58.22 860 ILE A N 1
ATOM 6656 C CA . ILE A 1 860 ? -30.156 -8.785 30.080 1.00 58.22 860 ILE A CA 1
ATOM 6657 C C . ILE A 1 860 ? -30.309 -8.642 31.612 1.00 58.22 860 ILE A C 1
ATOM 6659 O O . ILE A 1 860 ? -29.876 -7.656 32.202 1.00 58.22 860 ILE A O 1
ATOM 6663 N N . ILE A 1 861 ? -30.907 -9.644 32.258 1.00 52.78 861 ILE A N 1
ATOM 6664 C CA . ILE A 1 861 ? -31.086 -9.772 33.703 1.00 52.78 861 ILE A CA 1
ATOM 6665 C C . ILE A 1 861 ? -29.748 -9.605 34.449 1.00 52.78 861 ILE A C 1
ATOM 6667 O O . ILE A 1 861 ? -29.690 -8.790 35.366 1.00 52.78 861 ILE A O 1
ATOM 6671 N N . ASP A 1 862 ? -28.662 -10.263 34.024 1.00 54.84 862 ASP A N 1
ATOM 6672 C CA . ASP A 1 862 ? -27.363 -10.173 34.718 1.00 54.84 862 ASP A CA 1
ATOM 6673 C C . ASP A 1 862 ? -26.729 -8.771 34.594 1.00 54.84 862 ASP A C 1
ATOM 6675 O O . ASP A 1 862 ? -26.193 -8.244 35.570 1.00 54.84 862 ASP A O 1
ATOM 6679 N N . LEU A 1 863 ? -26.898 -8.092 33.452 1.00 60.75 863 LEU A N 1
ATOM 6680 C CA . LEU A 1 863 ? -26.484 -6.691 33.269 1.00 60.75 863 LEU A CA 1
ATOM 6681 C C . LEU A 1 863 ? -27.322 -5.694 34.088 1.00 60.75 863 LEU A C 1
ATOM 6683 O O . LEU A 1 863 ? -26.814 -4.643 34.474 1.00 60.75 863 LEU A O 1
ATOM 6687 N N . LEU A 1 864 ? -28.586 -6.010 34.391 1.00 55.22 864 LEU A N 1
ATOM 6688 C CA . LEU A 1 864 ? -29.408 -5.234 35.331 1.00 55.22 864 LEU A CA 1
ATOM 6689 C C . LEU A 1 864 ? -28.999 -5.469 36.798 1.00 55.22 864 LEU A C 1
ATOM 6691 O O . LEU A 1 864 ? -29.268 -4.615 37.643 1.00 55.22 864 LEU A O 1
ATOM 6695 N N . TYR A 1 865 ? -28.333 -6.590 37.098 1.00 57.06 865 TYR A N 1
ATOM 6696 C CA . TYR A 1 865 ? -27.733 -6.884 38.405 1.00 57.06 865 TYR A CA 1
ATOM 6697 C C . TYR A 1 865 ? -26.266 -6.440 38.537 1.00 57.06 865 TYR A C 1
ATOM 6699 O O . TYR A 1 865 ? -25.728 -6.471 39.648 1.00 57.06 865 TYR A O 1
ATOM 6707 N N . ALA A 1 866 ? -25.621 -5.989 37.456 1.00 58.69 866 ALA A N 1
ATOM 6708 C CA . ALA A 1 866 ? -24.262 -5.456 37.476 1.00 58.69 866 ALA A CA 1
ATOM 6709 C C . ALA A 1 866 ? -24.199 -4.171 38.326 1.00 58.69 866 ALA A C 1
ATOM 6711 O O . ALA A 1 866 ? -24.467 -3.065 37.863 1.00 58.69 866 ALA A O 1
ATOM 6712 N N . LYS A 1 867 ? -23.850 -4.324 39.611 1.00 66.25 867 LYS A N 1
ATOM 6713 C CA . LYS A 1 867 ? -23.950 -3.265 40.634 1.00 66.25 867 LYS A CA 1
ATOM 6714 C C . LYS A 1 867 ? -23.118 -2.011 40.343 1.00 66.25 867 LYS A C 1
ATOM 6716 O O . LYS A 1 867 ? -23.423 -0.963 40.901 1.00 66.25 867 LYS A O 1
ATOM 6721 N N . ASN A 1 868 ? -22.075 -2.114 39.517 1.00 83.44 868 ASN A N 1
ATOM 6722 C CA . ASN A 1 868 ? -21.047 -1.088 39.347 1.00 83.44 868 ASN A CA 1
ATOM 6723 C C . ASN A 1 868 ? -20.905 -0.689 37.870 1.00 83.44 868 ASN A C 1
ATOM 6725 O O . ASN A 1 868 ? -20.442 -1.488 37.058 1.00 83.44 868 ASN A O 1
ATOM 6729 N N . LEU A 1 869 ? -21.245 0.558 37.545 1.00 87.81 869 LEU A N 1
ATOM 6730 C CA . LEU A 1 869 ? -20.922 1.200 36.272 1.00 87.81 869 LEU A CA 1
ATOM 6731 C C . LEU A 1 869 ? -19.622 1.991 36.441 1.00 87.81 869 LEU A C 1
ATOM 6733 O O . LEU A 1 869 ? -19.566 2.935 37.230 1.00 87.81 869 LEU A O 1
ATOM 6737 N N . PHE A 1 870 ? -18.585 1.623 35.699 1.00 91.12 870 PHE A N 1
ATOM 6738 C CA . PHE A 1 870 ? -17.315 2.339 35.683 1.00 91.12 870 PHE A CA 1
ATOM 6739 C C . PHE A 1 870 ? -17.300 3.358 34.545 1.00 91.12 870 PHE A C 1
ATOM 6741 O O . PHE A 1 870 ? -17.722 3.057 33.428 1.00 91.12 870 PHE A O 1
ATOM 6748 N N . ILE A 1 871 ? -16.814 4.563 34.834 1.00 91.38 871 ILE A N 1
ATOM 6749 C CA . ILE A 1 871 ? -16.732 5.689 33.903 1.00 91.38 871 ILE A CA 1
ATOM 6750 C C . ILE A 1 871 ? -15.285 6.164 33.809 1.00 91.38 871 ILE A C 1
ATOM 6752 O O . ILE A 1 871 ? -14.616 6.365 34.823 1.00 91.38 871 ILE A O 1
ATOM 6756 N N . GLY A 1 872 ? -14.824 6.365 32.579 1.00 86.00 872 GLY A N 1
ATOM 6757 C CA . GLY A 1 872 ? -13.517 6.917 32.247 1.00 86.00 872 GLY A CA 1
ATOM 6758 C C . GLY A 1 872 ? -12.320 5.992 32.483 1.00 86.00 872 GLY A C 1
ATOM 6759 O O . GLY A 1 872 ? -11.203 6.379 32.170 1.00 86.00 872 GLY A O 1
ATOM 6760 N N . GLY A 1 873 ? -12.516 4.779 32.996 1.00 88.31 873 GLY A N 1
ATOM 6761 C CA . GLY A 1 873 ? -11.454 3.805 33.235 1.00 88.31 873 GLY A CA 1
ATOM 6762 C C . GLY A 1 873 ? -11.955 2.617 34.050 1.00 88.31 873 GLY A C 1
ATOM 6763 O O . GLY A 1 873 ? -13.159 2.461 34.242 1.00 88.31 873 GLY A O 1
ATOM 6764 N N . LEU A 1 874 ? -11.029 1.794 34.538 1.00 87.94 874 LEU A N 1
ATOM 6765 C CA . LEU A 1 874 ? -11.292 0.591 35.334 1.00 87.94 874 LEU A CA 1
ATOM 6766 C C . LEU A 1 874 ? -10.355 0.527 36.546 1.00 87.94 874 LEU A C 1
ATOM 6768 O O . LEU A 1 874 ? -9.262 1.101 36.519 1.00 87.94 874 LEU A O 1
ATOM 6772 N N . ASP A 1 875 ? -10.752 -0.209 37.588 1.00 85.75 875 ASP A N 1
ATOM 6773 C CA . ASP A 1 875 ? -9.796 -0.669 38.598 1.00 85.75 875 ASP A CA 1
ATOM 6774 C C . ASP A 1 875 ? -8.819 -1.702 38.002 1.00 85.75 875 ASP A C 1
ATOM 6776 O O . ASP A 1 875 ? -9.068 -2.270 36.938 1.00 85.75 875 ASP A O 1
ATOM 6780 N N . SER A 1 876 ? -7.679 -1.920 38.663 1.00 83.12 876 SER A N 1
ATOM 6781 C CA . SER A 1 876 ? -6.590 -2.762 38.146 1.00 83.12 876 SER A CA 1
ATOM 6782 C C . SER A 1 876 ? -7.006 -4.207 37.884 1.00 83.12 876 SER A C 1
ATOM 6784 O O . SER A 1 876 ? -6.574 -4.806 36.898 1.00 83.12 876 SER A O 1
ATOM 6786 N N . ASP A 1 877 ? -7.851 -4.757 38.748 1.00 84.75 877 ASP A N 1
ATOM 6787 C CA . ASP A 1 877 ? -8.153 -6.182 38.778 1.00 84.75 877 ASP A CA 1
ATOM 6788 C C . ASP A 1 877 ? -9.252 -6.490 37.759 1.00 84.75 877 ASP A C 1
ATOM 6790 O O . ASP A 1 877 ? -9.191 -7.490 37.040 1.00 84.75 877 ASP A O 1
ATOM 6794 N N . LEU A 1 878 ? -10.239 -5.594 37.652 1.00 87.38 878 LEU A N 1
ATOM 6795 C CA . LEU A 1 878 ? -11.259 -5.632 36.612 1.00 87.38 878 LEU A CA 1
ATOM 6796 C C . LEU A 1 878 ? -10.671 -5.336 35.228 1.00 87.38 878 LEU A C 1
ATOM 6798 O O . LEU A 1 878 ? -11.061 -5.996 34.269 1.00 87.38 878 LEU A O 1
ATOM 6802 N N . PHE A 1 879 ? -9.706 -4.414 35.115 1.00 86.00 879 PHE A N 1
ATOM 6803 C CA . PHE A 1 879 ? -8.983 -4.155 33.864 1.00 86.00 879 PHE A CA 1
ATOM 6804 C C . PHE A 1 879 ? -8.261 -5.413 33.367 1.00 86.00 879 PHE A C 1
ATOM 6806 O O . PHE A 1 879 ? -8.439 -5.806 32.214 1.00 86.00 879 PHE A O 1
ATOM 6813 N N . ALA A 1 880 ? -7.506 -6.084 34.244 1.00 82.44 880 ALA A N 1
ATOM 6814 C CA . ALA A 1 880 ? -6.794 -7.313 33.902 1.00 82.44 880 ALA A CA 1
ATOM 6815 C C . ALA A 1 880 ? -7.750 -8.428 33.439 1.00 82.44 880 ALA A C 1
ATOM 6817 O O . ALA A 1 880 ? -7.521 -9.035 32.393 1.00 82.44 880 ALA A O 1
ATOM 6818 N N . LYS A 1 881 ? -8.860 -8.651 34.160 1.00 83.44 881 LYS A N 1
ATOM 6819 C CA . LYS A 1 881 ? -9.892 -9.639 33.789 1.00 83.44 881 LYS A CA 1
ATOM 6820 C C . LYS A 1 881 ? -10.562 -9.296 32.459 1.00 83.44 881 LYS A C 1
ATOM 6822 O O . LYS A 1 881 ? -10.564 -10.114 31.544 1.00 83.44 881 LYS A O 1
ATOM 6827 N N . ALA A 1 882 ? -11.064 -8.068 32.323 1.00 83.38 882 ALA A N 1
ATOM 6828 C CA . ALA A 1 882 ? -11.729 -7.598 31.112 1.00 83.38 882 ALA A CA 1
ATOM 6829 C C . ALA A 1 882 ? -10.817 -7.685 29.879 1.00 83.38 882 ALA A C 1
ATOM 6831 O O . ALA A 1 882 ? -11.304 -7.990 28.792 1.00 83.38 882 ALA A O 1
ATOM 6832 N N . ARG A 1 883 ? -9.507 -7.454 30.030 1.00 81.94 883 ARG A N 1
ATOM 6833 C CA . ARG A 1 883 ? -8.533 -7.610 28.944 1.00 81.94 883 ARG A CA 1
ATOM 6834 C C . ARG A 1 883 ? -8.227 -9.080 28.638 1.00 81.94 883 ARG A C 1
ATOM 6836 O O . ARG A 1 883 ? -8.198 -9.437 27.466 1.00 81.94 883 ARG A O 1
ATOM 6843 N N . ALA A 1 884 ? -8.073 -9.937 29.651 1.00 75.94 884 ALA A N 1
ATOM 6844 C CA . ALA A 1 884 ? -7.860 -11.377 29.463 1.00 75.94 884 ALA A CA 1
ATOM 6845 C C . ALA A 1 884 ? -9.035 -12.059 28.733 1.00 75.94 884 ALA A C 1
ATOM 6847 O O . ALA A 1 884 ? -8.816 -12.875 27.842 1.00 75.94 884 ALA A O 1
ATOM 6848 N N . SER A 1 885 ? -10.271 -11.660 29.044 1.00 75.12 885 SER A N 1
ATOM 6849 C CA . SER A 1 885 ? -11.495 -12.107 28.357 1.00 75.12 885 SER A CA 1
ATOM 6850 C C . SER A 1 885 ? -11.762 -11.363 27.031 1.00 75.12 885 SER A C 1
ATOM 6852 O O . SER A 1 885 ? -12.777 -11.587 26.376 1.00 75.12 885 SER A O 1
ATOM 6854 N N . GLY A 1 886 ? -10.890 -10.429 26.626 1.00 76.38 886 GLY A N 1
ATOM 6855 C CA . GLY A 1 886 ? -11.019 -9.637 25.397 1.00 76.38 886 GLY A CA 1
ATOM 6856 C C . GLY A 1 886 ? -12.188 -8.640 25.366 1.00 76.38 886 GLY A C 1
ATOM 6857 O O . GLY A 1 886 ? -12.531 -8.133 24.297 1.00 76.38 886 GLY A O 1
ATOM 6858 N N . HIS A 1 887 ? -12.825 -8.339 26.501 1.00 82.00 887 HIS A N 1
ATOM 6859 C CA . HIS A 1 887 ? -13.952 -7.398 26.592 1.00 82.00 887 HIS A CA 1
ATOM 6860 C C . HIS A 1 887 ? -13.550 -5.971 26.174 1.00 82.00 887 HIS A C 1
ATOM 6862 O O . HIS A 1 887 ? -14.379 -5.234 25.641 1.00 82.00 887 HIS A O 1
ATOM 6868 N N . ILE A 1 888 ? -12.282 -5.612 26.397 1.00 81.44 888 ILE A N 1
ATOM 6869 C CA . ILE A 1 888 ? -11.635 -4.355 25.994 1.00 81.44 888 ILE A CA 1
ATOM 6870 C C . ILE A 1 888 ? -10.412 -4.640 25.115 1.00 81.44 888 ILE A C 1
ATOM 6872 O O . ILE A 1 888 ? -9.785 -5.694 25.233 1.00 81.44 888 ILE A O 1
ATOM 6876 N N . THR A 1 889 ? -10.070 -3.694 24.246 1.00 72.50 889 THR A N 1
ATOM 6877 C CA . THR A 1 889 ? -8.944 -3.783 23.302 1.00 72.50 889 THR A CA 1
ATOM 6878 C C . THR A 1 889 ? -7.794 -2.841 23.662 1.00 72.50 889 THR A C 1
ATOM 6880 O O . THR A 1 889 ? -6.634 -3.163 23.399 1.00 72.50 889 THR A O 1
ATOM 6883 N N . ILE A 1 890 ? -8.082 -1.718 24.328 1.00 63.72 890 ILE A N 1
ATOM 6884 C CA . ILE A 1 890 ? -7.083 -0.739 24.773 1.00 63.72 890 ILE A CA 1
ATOM 6885 C C . ILE A 1 890 ? -6.109 -1.369 25.786 1.00 63.72 890 ILE A C 1
ATOM 6887 O O . ILE A 1 890 ? -6.509 -2.054 26.728 1.00 63.72 890 ILE A O 1
ATOM 6891 N N . GLU A 1 891 ? -4.810 -1.141 25.577 1.00 54.34 891 GLU A N 1
ATOM 6892 C CA . GLU A 1 891 ? -3.724 -1.774 26.351 1.00 54.34 891 GLU A CA 1
ATOM 6893 C C . GLU A 1 891 ? -3.378 -1.009 27.628 1.00 54.34 891 GLU A C 1
ATOM 6895 O O . GLU A 1 891 ? -3.090 -1.601 28.665 1.00 54.34 891 GLU A O 1
ATOM 6900 N N . SER A 1 892 ? -3.484 0.315 27.567 1.00 49.47 892 SER A N 1
ATOM 6901 C CA . SER A 1 892 ? -3.425 1.217 28.707 1.00 49.47 892 SER A CA 1
ATOM 6902 C C . SER A 1 892 ? -4.212 2.491 28.374 1.00 49.47 892 SER A C 1
ATOM 6904 O O . SER A 1 892 ? -4.294 2.905 27.214 1.00 49.47 892 SER A O 1
ATOM 6906 N N . GLY A 1 893 ? -4.822 3.116 29.385 1.00 63.06 893 GLY A N 1
ATOM 6907 C CA . GLY A 1 893 ? -5.449 4.432 29.233 1.00 63.06 893 GLY A CA 1
ATOM 6908 C C . GLY A 1 893 ? -6.900 4.523 29.698 1.00 63.06 893 GLY A C 1
ATOM 6909 O O . GLY A 1 893 ? -7.826 3.984 29.091 1.00 63.06 893 GLY A O 1
ATOM 6910 N N . SER A 1 894 ? -7.082 5.319 30.743 1.00 74.88 894 SER A N 1
ATOM 6911 C CA . SER A 1 894 ? -8.350 5.973 31.052 1.00 74.88 894 SER A CA 1
ATOM 6912 C C . SER A 1 894 ? -8.750 6.931 29.927 1.00 74.88 894 SER A C 1
ATOM 6914 O O . SER A 1 894 ? -7.885 7.461 29.227 1.00 74.88 894 SER A O 1
ATOM 6916 N N . PHE A 1 895 ? -10.047 7.182 29.761 1.00 86.06 895 PHE A N 1
ATOM 6917 C CA . PHE A 1 895 ? -10.527 8.316 28.974 1.00 86.06 895 PHE A CA 1
ATOM 6918 C C . PHE A 1 895 ? -9.910 9.612 29.508 1.00 86.06 895 PHE A C 1
ATOM 6920 O O . PHE A 1 895 ? -9.961 9.862 30.710 1.00 86.06 895 PHE A O 1
ATOM 6927 N N . SER A 1 896 ? -9.353 10.427 28.611 1.00 80.88 896 SER A N 1
ATOM 6928 C CA . SER A 1 896 ? -8.852 11.763 28.940 1.00 80.88 896 SER A CA 1
ATOM 6929 C C . SER A 1 896 ? -9.857 12.806 28.464 1.00 80.88 896 SER A C 1
ATOM 6931 O O . SER A 1 896 ? -10.181 12.849 27.273 1.00 80.88 896 SER A O 1
ATOM 6933 N N . GLY A 1 897 ? -10.327 13.647 29.377 1.00 80.88 897 GLY A N 1
ATOM 6934 C CA . GLY A 1 897 ? -11.280 14.720 29.131 1.00 80.88 897 GLY A CA 1
ATOM 6935 C C . GLY A 1 897 ? -12.482 14.701 30.069 1.00 80.88 897 GLY A C 1
ATOM 6936 O O . GLY A 1 897 ? -12.509 14.023 31.097 1.00 80.88 897 GLY A O 1
ATOM 6937 N N . CYS A 1 898 ? -13.506 15.464 29.700 1.00 83.44 898 CYS A N 1
ATOM 6938 C CA . CYS A 1 898 ? -14.701 15.661 30.513 1.00 83.44 898 CYS A CA 1
ATOM 6939 C C . CYS A 1 898 ? -15.781 14.612 30.201 1.00 83.44 898 CYS A C 1
ATOM 6941 O O . CYS A 1 898 ? -16.108 14.376 29.037 1.00 83.44 898 CYS A O 1
ATOM 6943 N N . VAL A 1 899 ? -16.386 14.021 31.234 1.00 89.31 899 VAL A N 1
ATOM 6944 C CA . VAL A 1 899 ? -17.514 13.078 31.117 1.00 89.31 899 VAL A CA 1
ATOM 6945 C C . VAL A 1 899 ? -18.634 13.481 32.071 1.00 89.31 899 VAL A C 1
ATOM 6947 O O . VAL A 1 899 ? -18.380 13.884 33.204 1.00 89.31 899 VAL A O 1
ATOM 6950 N N . GLY A 1 900 ? -19.894 13.362 31.651 1.00 86.62 900 GLY A N 1
ATOM 6951 C CA . GLY A 1 900 ? -21.024 13.623 32.540 1.00 86.62 900 GLY A CA 1
ATOM 6952 C C . GLY A 1 900 ? -22.396 13.502 31.892 1.00 86.62 900 GLY A C 1
ATOM 6953 O O . GLY A 1 900 ? -22.554 12.839 30.871 1.00 86.62 900 GLY A O 1
ATOM 6954 N N . LYS A 1 901 ? -23.405 14.134 32.510 1.00 84.12 901 LYS A N 1
ATOM 6955 C CA . LYS A 1 901 ? -24.824 14.083 32.081 1.00 84.12 901 LYS A CA 1
ATOM 6956 C C . LYS A 1 901 ? -25.344 12.640 31.908 1.00 84.12 901 LYS A C 1
ATOM 6958 O O . LYS A 1 901 ? -26.146 12.360 31.017 1.00 84.12 901 LYS A O 1
ATOM 6963 N N . ILE A 1 902 ? -24.869 11.727 32.758 1.00 87.81 902 ILE A N 1
ATOM 6964 C CA . ILE A 1 902 ? -25.125 10.287 32.652 1.00 87.81 902 ILE A CA 1
ATOM 6965 C C . ILE A 1 902 ? -26.588 9.984 32.997 1.00 87.81 902 ILE A C 1
ATOM 6967 O O . ILE A 1 902 ? -27.116 10.441 34.013 1.00 87.81 902 ILE A O 1
ATOM 6971 N N . LYS A 1 903 ? -27.241 9.170 32.167 1.00 87.19 903 LYS A N 1
ATOM 6972 C CA . LYS A 1 903 ? -28.571 8.608 32.407 1.00 87.19 903 LYS A CA 1
ATOM 6973 C C . LYS A 1 903 ? -28.557 7.105 32.174 1.00 87.19 903 LYS A C 1
ATOM 6975 O O . LYS A 1 903 ? -28.011 6.647 31.175 1.00 87.19 903 LYS A O 1
ATOM 6980 N N . VAL A 1 904 ? -29.215 6.359 33.057 1.00 85.94 904 VAL A N 1
ATOM 6981 C CA . VAL A 1 904 ? -29.441 4.916 32.909 1.00 85.94 904 VAL A CA 1
ATOM 6982 C C . VAL A 1 904 ? -30.943 4.664 32.985 1.00 85.94 904 VAL A C 1
ATOM 6984 O O . VAL A 1 904 ? -31.567 4.897 34.019 1.00 85.94 904 VAL A O 1
ATOM 6987 N N . ASN A 1 905 ? -31.534 4.210 31.878 1.00 83.06 905 ASN A N 1
ATOM 6988 C CA . ASN A 1 905 ? -32.979 4.042 31.698 1.00 83.06 905 ASN A CA 1
ATOM 6989 C C . ASN A 1 905 ? -33.772 5.288 32.145 1.00 83.06 905 ASN A C 1
ATOM 6991 O O . ASN A 1 905 ? -34.622 5.208 33.037 1.00 83.06 905 ASN A O 1
ATOM 6995 N N . ASP A 1 906 ? -33.399 6.437 31.571 1.00 79.94 906 ASP A N 1
ATOM 6996 C CA . ASP A 1 906 ? -33.905 7.798 31.827 1.00 79.94 906 ASP A CA 1
ATOM 6997 C C . ASP A 1 906 ? -33.670 8.380 33.230 1.00 79.94 906 ASP A C 1
ATOM 6999 O O . ASP A 1 906 ? -33.772 9.597 33.413 1.00 79.94 906 ASP A O 1
ATOM 7003 N N . LYS A 1 907 ? -33.254 7.567 34.208 1.00 81.44 907 LYS A N 1
ATOM 7004 C CA . LYS A 1 907 ? -32.845 8.048 35.530 1.00 81.44 907 LYS A CA 1
ATOM 7005 C C . LYS A 1 907 ? -31.477 8.725 35.438 1.00 81.44 907 LYS A C 1
ATOM 7007 O O . LYS A 1 907 ? -30.504 8.105 35.013 1.00 81.44 907 LYS A O 1
ATOM 7012 N N . ALA A 1 908 ? -31.403 9.991 35.848 1.00 78.81 908 ALA A N 1
ATOM 7013 C CA . ALA A 1 908 ? -30.138 10.712 35.963 1.00 78.81 908 ALA A CA 1
ATOM 7014 C C . ALA A 1 908 ? -29.249 10.071 37.039 1.00 78.81 908 ALA A C 1
ATOM 7016 O O . ALA A 1 908 ? -29.713 9.780 38.144 1.00 78.81 908 ALA A O 1
ATOM 7017 N N . MET A 1 909 ? -27.978 9.869 36.700 1.00 81.88 909 MET A N 1
ATOM 7018 C CA . MET A 1 909 ? -26.947 9.370 37.602 1.00 81.88 909 MET A CA 1
ATOM 7019 C C . MET A 1 909 ? -26.000 10.522 37.948 1.00 81.88 909 MET A C 1
ATOM 7021 O O . MET A 1 909 ? -25.531 11.235 37.061 1.00 81.88 909 MET A O 1
ATOM 7025 N N . PHE A 1 910 ? -25.719 10.691 39.236 1.00 75.81 910 PHE A N 1
ATOM 7026 C CA . PHE A 1 910 ? -24.825 11.723 39.762 1.00 75.81 910 PHE A CA 1
ATOM 7027 C C . PHE A 1 910 ? -23.618 11.060 40.426 1.00 75.81 910 PHE A C 1
ATOM 7029 O O . PHE A 1 910 ? -23.737 9.953 40.948 1.00 75.81 910 PHE A O 1
ATOM 7036 N N . PHE A 1 911 ? -22.474 11.744 40.473 1.00 72.19 911 PHE A N 1
ATOM 7037 C CA . PHE A 1 911 ? -21.263 11.217 41.127 1.00 72.19 911 PHE A CA 1
ATOM 7038 C C . PHE A 1 911 ? -21.272 11.391 42.665 1.00 72.19 911 PHE A C 1
ATOM 7040 O O . PHE A 1 911 ? -20.251 11.219 43.327 1.00 72.19 911 PHE A O 1
ATOM 7047 N N . VAL A 1 912 ? -22.425 11.736 43.252 1.00 53.28 912 VAL A N 1
ATOM 7048 C CA . VAL A 1 912 ? -22.613 11.862 44.706 1.00 53.28 912 VAL A CA 1
ATOM 7049 C C . VAL A 1 912 ? -22.581 10.475 45.341 1.00 53.28 912 VAL A C 1
ATOM 7051 O O . VAL A 1 912 ? -23.374 9.613 44.973 1.00 53.28 912 VAL A O 1
ATOM 7054 N N . GLY A 1 913 ? -21.678 10.259 46.298 1.00 48.22 913 GLY A N 1
ATOM 7055 C CA . GLY A 1 913 ? -21.514 8.948 46.936 1.00 48.22 913 GLY A CA 1
ATOM 7056 C C . GLY A 1 913 ? -20.834 7.897 46.050 1.00 48.22 913 GLY A C 1
ATOM 7057 O O . GLY A 1 913 ? -20.932 6.708 46.340 1.00 48.22 913 GLY A O 1
ATOM 7058 N N . ALA A 1 914 ? -20.137 8.305 44.983 1.00 53.81 914 ALA A N 1
ATOM 7059 C CA . ALA A 1 914 ? -19.235 7.417 44.257 1.00 53.81 914 ALA A CA 1
ATOM 7060 C C . ALA A 1 914 ? -18.082 6.988 45.185 1.00 53.81 914 ALA A C 1
ATOM 7062 O O . ALA A 1 914 ? -17.145 7.749 45.407 1.00 53.81 914 ALA A O 1
ATOM 7063 N N . GLU A 1 915 ? -18.153 5.767 45.727 1.00 51.03 915 GLU A N 1
ATOM 7064 C CA . GLU A 1 915 ? -17.192 5.230 46.712 1.00 51.03 915 GLU A CA 1
ATOM 7065 C C . GLU A 1 915 ? -15.730 5.261 46.242 1.00 51.03 915 GLU A C 1
ATOM 7067 O O . GLU A 1 915 ? -14.818 5.183 47.057 1.00 51.03 915 GLU A O 1
ATOM 7072 N N . ASN A 1 916 ? -15.501 5.300 44.925 1.00 62.56 916 ASN A N 1
ATOM 7073 C CA . ASN A 1 916 ? -14.175 5.269 44.317 1.00 62.56 916 ASN A CA 1
ATOM 7074 C C . ASN A 1 916 ? -14.125 6.244 43.127 1.00 62.56 916 ASN A C 1
ATOM 7076 O O . ASN A 1 916 ? -14.378 5.863 41.980 1.00 62.56 916 ASN A O 1
ATOM 7080 N N . LEU A 1 917 ? -13.815 7.510 43.421 1.00 73.25 917 LEU A N 1
ATOM 7081 C CA . LEU A 1 917 ? -13.281 8.473 42.456 1.00 73.25 917 LEU A CA 1
ATOM 7082 C C . LEU A 1 917 ? -11.754 8.415 42.550 1.00 73.25 917 LEU A C 1
ATOM 7084 O O . LEU A 1 917 ? -11.183 8.856 43.546 1.00 73.25 917 LEU A O 1
ATOM 7088 N N . LYS A 1 918 ? -11.089 7.857 41.537 1.00 76.94 918 LYS A N 1
ATOM 7089 C CA . LYS A 1 918 ? -9.626 7.747 41.494 1.00 76.94 918 LYS A CA 1
ATOM 7090 C C . LYS A 1 918 ? -9.074 8.691 40.438 1.00 76.94 918 LYS A C 1
ATOM 7092 O O . LYS A 1 918 ? -9.452 8.558 39.280 1.00 76.94 918 LYS A O 1
ATOM 7097 N N . ASN A 1 919 ? -8.193 9.609 40.832 1.00 72.00 919 ASN A N 1
ATOM 7098 C CA . ASN A 1 919 ? -7.522 10.568 39.943 1.00 72.00 919 ASN A CA 1
ATOM 7099 C C . ASN A 1 919 ? -8.506 11.408 39.087 1.00 72.00 919 ASN A C 1
ATOM 7101 O O . ASN A 1 919 ? -8.299 11.644 37.900 1.00 72.00 919 ASN A O 1
ATOM 7105 N N . VAL A 1 920 ? -9.628 11.826 39.687 1.00 73.19 920 VAL A N 1
ATOM 7106 C CA . VAL A 1 920 ? -10.717 12.553 39.011 1.00 73.19 920 VAL A CA 1
ATOM 7107 C C . VAL A 1 920 ? -10.857 13.967 39.574 1.00 73.19 920 VAL A C 1
ATOM 7109 O O . VAL A 1 920 ? -11.013 14.136 40.783 1.00 73.19 920 VAL A O 1
ATOM 7112 N N . ALA A 1 921 ? -10.897 14.977 38.703 1.00 72.25 921 ALA A N 1
ATOM 7113 C CA . ALA A 1 921 ? -11.243 16.348 39.074 1.00 72.25 921 ALA A CA 1
ATOM 7114 C C . ALA A 1 921 ? -12.763 16.589 38.970 1.00 72.25 921 ALA A C 1
ATOM 7116 O O . ALA A 1 921 ? -13.436 16.093 38.062 1.00 72.25 921 ALA A O 1
ATOM 7117 N N . LEU A 1 922 ? -13.321 17.362 39.908 1.00 70.75 922 LEU A N 1
ATOM 7118 C CA . LEU A 1 922 ? -14.762 17.630 39.976 1.00 70.75 922 LEU A CA 1
ATOM 7119 C C . LEU A 1 922 ? -15.162 18.816 39.090 1.00 70.75 922 LEU A C 1
ATOM 7121 O O . LEU A 1 922 ? -14.570 19.892 39.178 1.00 70.75 922 LEU A O 1
ATOM 7125 N N . GLY A 1 923 ? -16.216 18.643 38.290 1.00 64.06 923 GLY A N 1
ATOM 7126 C CA . GLY A 1 923 ? -16.639 19.639 37.307 1.00 64.06 923 GLY A CA 1
ATOM 7127 C C . GLY A 1 923 ? -15.724 19.685 36.077 1.00 64.06 923 GLY A C 1
ATOM 7128 O O . GLY A 1 923 ? -14.675 19.047 36.024 1.00 64.06 923 GLY A O 1
ATOM 7129 N N . CYS A 1 924 ? -16.132 20.453 35.067 1.00 64.81 924 CYS A N 1
ATOM 7130 C CA . CYS A 1 924 ? -15.337 20.670 33.858 1.00 64.81 924 CYS A CA 1
ATOM 7131 C C . CYS A 1 924 ? -15.145 22.173 33.644 1.00 64.81 924 CYS A C 1
ATOM 7133 O O . CYS A 1 924 ? -16.089 22.889 33.299 1.00 64.81 924 CYS A O 1
ATOM 7135 N N . THR A 1 925 ? -13.927 22.664 33.878 1.00 49.78 925 THR A N 1
ATOM 7136 C CA . THR A 1 925 ? -13.590 24.084 33.737 1.00 49.78 925 THR A CA 1
ATOM 7137 C C . THR A 1 925 ? -13.214 24.417 32.294 1.00 49.78 925 THR A C 1
ATOM 7139 O O . THR A 1 925 ? -12.463 23.701 31.640 1.00 49.78 925 THR A O 1
ATOM 7142 N N . PHE A 1 926 ? -13.749 25.524 31.779 1.00 42.75 926 PHE A N 1
ATOM 7143 C CA . PHE A 1 926 ? -13.401 26.029 30.453 1.00 42.75 926 PHE A CA 1
ATOM 7144 C C . PHE A 1 926 ? -12.069 26.783 30.548 1.00 42.75 926 PHE A C 1
ATOM 7146 O O . PHE A 1 926 ? -12.043 27.930 30.995 1.00 42.75 926 PHE A O 1
ATOM 7153 N N . ARG A 1 927 ? -10.955 26.145 30.168 1.00 41.91 927 ARG A N 1
ATOM 7154 C CA . ARG A 1 927 ? -9.665 26.835 30.016 1.00 41.91 927 ARG A CA 1
ATOM 7155 C C . ARG A 1 927 ? -9.638 27.581 28.672 1.00 41.91 927 ARG A C 1
ATOM 7157 O O . ARG A 1 927 ? -9.844 26.941 27.645 1.00 41.91 927 ARG A O 1
ATOM 7164 N N . PRO A 1 928 ? -9.362 28.898 28.635 1.00 37.56 928 PRO A N 1
ATOM 7165 C CA . PRO A 1 928 ? -9.097 29.600 27.382 1.00 37.56 928 PRO A CA 1
ATOM 7166 C C . PRO A 1 928 ? -7.754 29.141 26.792 1.00 37.56 928 PRO A C 1
ATOM 7168 O O . PRO A 1 928 ? -6.689 29.401 27.354 1.00 37.56 928 PRO A O 1
ATOM 7171 N N . SER A 1 929 ? -7.800 28.444 25.660 1.00 40.47 929 SER A N 1
ATOM 7172 C CA . SER A 1 929 ? -6.639 27.777 25.058 1.00 40.47 929 SER A CA 1
ATOM 7173 C C . SER A 1 929 ? -5.697 28.724 24.294 1.00 40.47 929 SER A C 1
ATOM 7175 O O . SER A 1 929 ? -5.705 28.709 23.072 1.00 40.47 929 SER A O 1
ATOM 7177 N N . CYS A 1 930 ? -4.891 29.523 25.008 1.00 46.00 930 CYS A N 1
ATOM 7178 C CA . CYS A 1 930 ? -3.517 29.959 24.652 1.00 46.00 930 CYS A CA 1
ATOM 7179 C C . CYS A 1 930 ? -2.889 30.653 25.903 1.00 46.00 930 CYS A C 1
ATOM 7181 O O . CYS A 1 930 ? -2.682 31.863 25.890 1.00 46.00 930 CYS A O 1
ATOM 7183 N N . ILE A 1 931 ? -2.618 29.938 27.011 1.00 35.75 931 ILE A N 1
ATOM 7184 C CA . ILE A 1 931 ? -1.874 30.482 28.177 1.00 35.75 931 ILE A CA 1
ATOM 7185 C C . ILE A 1 931 ? -0.737 29.526 28.569 1.00 35.75 931 ILE A C 1
ATOM 7187 O O . ILE A 1 931 ? -0.970 28.335 28.747 1.00 35.75 931 ILE A O 1
ATOM 7191 N N . ASN A 1 932 ? 0.473 30.082 28.702 1.00 37.50 932 ASN A N 1
ATOM 7192 C CA . ASN A 1 932 ? 1.712 29.501 29.241 1.00 37.50 932 ASN A CA 1
ATOM 7193 C C . ASN A 1 932 ? 2.047 28.051 28.827 1.00 37.50 932 ASN A C 1
ATOM 7195 O O . ASN A 1 932 ? 1.782 27.105 29.564 1.00 37.50 932 ASN A O 1
ATOM 7199 N N . GLY A 1 933 ? 2.756 27.902 27.698 1.00 45.38 933 GLY A N 1
ATOM 7200 C CA . GLY A 1 933 ? 3.586 26.715 27.423 1.00 45.38 933 GLY A CA 1
ATOM 7201 C C . GLY A 1 933 ? 3.359 25.989 26.092 1.00 45.38 933 GLY A C 1
ATOM 7202 O O . GLY A 1 933 ? 4.122 25.083 25.777 1.00 45.38 933 GLY A O 1
ATOM 7203 N N . ALA A 1 934 ? 2.355 26.368 25.296 1.00 39.38 934 ALA A N 1
ATOM 7204 C CA . ALA A 1 934 ? 2.060 25.725 24.012 1.00 39.38 934 ALA A CA 1
ATOM 7205 C C . ALA A 1 934 ? 2.599 26.543 22.821 1.00 39.38 934 ALA A C 1
ATOM 7207 O O . ALA A 1 934 ? 1.885 27.380 22.266 1.00 39.38 934 ALA A O 1
ATOM 7208 N N . SER A 1 935 ? 3.850 26.297 22.419 1.00 48.88 935 SER A N 1
ATOM 7209 C CA . SER A 1 935 ? 4.439 26.931 21.230 1.00 48.88 935 SER A CA 1
ATOM 7210 C C . SER A 1 935 ? 3.850 26.384 19.927 1.00 48.88 935 SER A C 1
ATOM 7212 O O . SER A 1 935 ? 3.769 25.175 19.723 1.00 48.88 935 SER A O 1
ATOM 7214 N N . CYS A 1 936 ? 3.518 27.292 19.012 1.00 55.72 936 CYS A N 1
ATOM 7215 C CA . CYS A 1 936 ? 3.628 27.023 17.582 1.00 55.72 936 CYS A CA 1
ATOM 7216 C C . CYS A 1 936 ? 5.090 27.324 17.212 1.00 55.72 936 CYS A C 1
ATOM 7218 O O . CYS A 1 936 ? 5.520 28.455 17.424 1.00 55.72 936 CYS A O 1
ATOM 7220 N N . GLU A 1 937 ? 5.864 26.354 16.722 1.00 58.06 937 GLU A N 1
ATOM 7221 C CA . GLU A 1 937 ? 7.323 26.498 16.555 1.00 58.06 937 GLU A CA 1
ATOM 7222 C C . GLU A 1 937 ? 7.680 27.608 15.556 1.00 58.06 937 GLU A C 1
ATOM 7224 O O . GLU A 1 937 ? 8.398 28.547 15.895 1.00 58.06 937 GLU A O 1
ATOM 7229 N N . HIS A 1 938 ? 7.097 27.555 14.355 1.00 62.19 938 HIS A N 1
ATOM 7230 C CA . HIS A 1 938 ? 7.225 28.591 13.328 1.00 62.19 938 HIS A CA 1
ATOM 7231 C C . HIS A 1 938 ? 5.849 29.157 12.941 1.00 62.19 938 HIS A C 1
ATOM 7233 O O . HIS A 1 938 ? 5.441 29.139 11.777 1.00 62.19 938 HIS A O 1
ATOM 7239 N N . GLY A 1 939 ? 5.079 29.629 13.927 1.00 64.25 939 GLY A N 1
ATOM 7240 C CA . GLY A 1 939 ? 3.732 30.165 13.704 1.00 64.25 939 GLY A CA 1
ATOM 7241 C C . GLY A 1 939 ? 3.131 30.898 14.904 1.00 64.25 939 GLY A C 1
ATOM 7242 O O . GLY A 1 939 ? 3.789 31.111 15.916 1.00 64.25 939 GLY A O 1
ATOM 7243 N N . THR A 1 940 ? 1.859 31.285 14.800 1.00 58.25 940 THR A N 1
ATOM 7244 C CA . THR A 1 940 ? 1.135 32.028 15.850 1.00 58.25 940 THR A CA 1
ATOM 7245 C C . THR A 1 940 ? -0.099 31.257 16.328 1.00 58.25 940 THR A C 1
ATOM 7247 O O . THR A 1 940 ? -0.904 30.832 15.498 1.00 58.25 940 THR A O 1
ATOM 7250 N N . CYS A 1 941 ? -0.273 31.105 17.649 1.00 59.66 941 CYS A N 1
ATOM 7251 C CA . CYS A 1 941 ? -1.471 30.515 18.273 1.00 59.66 941 CYS A CA 1
ATOM 7252 C C . CYS A 1 941 ? -2.680 31.406 17.953 1.00 59.66 941 CYS A C 1
ATOM 7254 O O . CYS A 1 941 ? -2.717 32.554 18.396 1.00 59.66 941 CYS A O 1
ATOM 7256 N N . ILE A 1 942 ? -3.648 30.910 17.177 1.00 58.38 942 ILE A N 1
ATOM 7257 C CA . ILE A 1 942 ? -4.926 31.595 16.957 1.00 58.38 942 ILE A CA 1
ATOM 7258 C C . ILE A 1 942 ? -6.054 30.820 17.641 1.00 58.38 942 ILE A C 1
ATOM 7260 O O . ILE A 1 942 ? -6.290 29.640 17.379 1.00 58.38 942 ILE A O 1
ATOM 7264 N N . SER A 1 943 ? -6.759 31.507 18.535 1.00 45.69 943 SER A N 1
ATOM 7265 C CA . SER A 1 943 ? -7.922 30.986 19.242 1.00 45.69 943 SER A CA 1
ATOM 7266 C C . SER A 1 943 ? -9.204 31.433 18.538 1.00 45.69 943 SER A C 1
ATOM 7268 O O . SER A 1 943 ? -9.574 32.607 18.540 1.00 45.69 943 SER A O 1
ATOM 7270 N N . SER A 1 944 ? -9.907 30.478 17.926 1.00 39.38 944 SER A N 1
ATOM 7271 C CA . SER A 1 944 ? -11.302 30.659 17.517 1.00 39.38 944 SER A CA 1
ATOM 7272 C C . SER A 1 944 ? -12.227 30.068 18.582 1.00 39.38 944 SER A C 1
ATOM 7274 O O . SER A 1 944 ? -11.814 29.211 19.362 1.00 39.38 944 SER A O 1
ATOM 7276 N N . LYS A 1 945 ? -13.500 30.482 18.609 1.00 40.06 945 LYS A N 1
ATOM 7277 C CA . LYS A 1 945 ? -14.492 30.086 19.633 1.00 40.06 945 LYS A CA 1
ATOM 7278 C C . LYS A 1 945 ? -14.820 28.579 19.682 1.00 40.06 945 LYS A C 1
ATOM 7280 O O . LYS A 1 945 ? -15.640 28.182 20.506 1.00 40.06 945 LYS A O 1
ATOM 7285 N N . SER A 1 946 ? -14.213 27.759 18.823 1.00 38.91 946 SER A N 1
ATOM 7286 C CA . SER A 1 946 ? -14.442 26.311 18.746 1.00 38.91 946 SER A CA 1
ATOM 7287 C C . SER A 1 946 ? -13.280 25.475 18.169 1.00 38.91 946 SER A C 1
ATOM 7289 O O . SER A 1 946 ? -13.490 24.293 17.920 1.00 38.91 946 SER A O 1
ATOM 7291 N N . SER A 1 947 ? -12.066 26.015 17.954 1.00 39.00 947 SER A N 1
ATOM 7292 C CA . SER A 1 947 ? -10.885 25.173 17.649 1.00 39.00 947 SER A CA 1
ATOM 7293 C C . SER A 1 947 ? -9.529 25.859 17.890 1.00 39.00 947 SER A C 1
ATOM 7295 O O . SER A 1 947 ? -9.409 27.088 17.826 1.00 39.00 947 SER A O 1
ATOM 7297 N N . ARG A 1 948 ? -8.498 25.034 18.136 1.00 53.97 948 ARG A N 1
ATOM 7298 C CA . ARG A 1 948 ? -7.070 25.396 18.121 1.00 53.97 948 ARG A CA 1
ATOM 7299 C C . ARG A 1 948 ? -6.554 25.428 16.680 1.00 53.97 948 ARG A C 1
ATOM 7301 O O . ARG A 1 948 ? -6.755 24.472 15.936 1.00 53.97 948 ARG A O 1
ATOM 7308 N N . SER A 1 949 ? -5.798 26.461 16.316 1.00 50.62 949 SER A N 1
ATOM 7309 C CA . SER A 1 949 ? -5.010 26.482 15.079 1.00 50.62 949 SER A CA 1
ATOM 7310 C C . SER A 1 949 ? -3.710 27.266 15.283 1.00 50.62 949 SER A C 1
ATOM 7312 O O . SER A 1 949 ? -3.699 28.301 15.946 1.00 50.62 949 SER A O 1
ATOM 7314 N N . CYS A 1 950 ? -2.606 26.775 14.720 1.00 64.38 950 CYS A N 1
ATOM 7315 C CA . CYS A 1 950 ? -1.389 27.562 14.547 1.00 64.38 950 CYS A CA 1
ATOM 7316 C C . CYS A 1 950 ? -1.371 28.144 13.127 1.00 64.38 950 CYS A C 1
ATOM 7318 O O . CYS A 1 950 ? -1.440 27.407 12.144 1.00 64.38 950 CYS A O 1
ATOM 7320 N N . LYS A 1 951 ? -1.253 29.469 13.005 1.00 63.91 951 LYS A N 1
ATOM 7321 C CA . LYS A 1 951 ? -1.040 30.138 11.716 1.00 63.91 951 LYS A CA 1
ATOM 7322 C C . LYS A 1 951 ? 0.451 30.103 11.381 1.00 63.91 951 LYS A C 1
ATOM 7324 O O . LYS A 1 951 ? 1.225 30.831 12.000 1.00 63.91 951 LYS A O 1
ATOM 7329 N N . CYS A 1 952 ? 0.848 29.261 10.433 1.00 62.75 952 CYS A N 1
ATOM 7330 C CA . CYS A 1 952 ? 2.260 29.039 10.121 1.00 62.75 952 CYS A CA 1
ATOM 7331 C C . CYS A 1 952 ? 2.897 30.163 9.304 1.00 62.75 952 CYS A C 1
ATOM 7333 O O . CYS A 1 952 ? 2.259 30.789 8.454 1.00 62.75 952 CYS A O 1
ATOM 7335 N N . GLN A 1 953 ? 4.182 30.391 9.568 1.00 58.31 953 GLN A N 1
ATOM 7336 C CA . GLN A 1 953 ? 5.062 31.216 8.752 1.00 58.31 953 GLN A CA 1
ATOM 7337 C C . GLN A 1 953 ? 5.360 30.511 7.420 1.00 58.31 953 GLN A C 1
ATOM 7339 O O . GLN A 1 953 ? 5.281 29.286 7.299 1.00 58.31 953 GLN A O 1
ATOM 7344 N N . THR A 1 954 ? 5.699 31.290 6.396 1.00 49.22 954 THR A N 1
ATOM 7345 C CA . THR A 1 954 ? 5.961 30.793 5.041 1.00 49.22 954 THR A CA 1
ATOM 7346 C C . THR A 1 954 ? 7.068 29.735 5.035 1.00 49.22 954 THR A C 1
ATOM 7348 O O . THR A 1 954 ? 8.158 29.964 5.552 1.00 49.22 954 THR A O 1
ATOM 7351 N N . GLY A 1 955 ? 6.794 28.575 4.433 1.00 46.72 955 GLY A N 1
ATOM 7352 C CA . GLY A 1 955 ? 7.719 27.434 4.414 1.00 46.72 955 GLY A CA 1
ATOM 7353 C C . GLY A 1 955 ? 7.539 26.432 5.561 1.00 46.72 955 GLY A C 1
ATOM 7354 O O . GLY A 1 955 ? 8.242 25.425 5.575 1.00 46.72 955 GLY A O 1
ATOM 7355 N N . TRP A 1 956 ? 6.582 26.649 6.468 1.00 62.19 956 TRP A N 1
ATOM 7356 C CA . TRP A 1 956 ? 6.239 25.725 7.554 1.00 62.19 956 TRP A CA 1
ATOM 7357 C C . TRP A 1 956 ? 4.763 25.318 7.501 1.00 62.19 956 TRP A C 1
ATOM 7359 O O . TRP A 1 956 ? 3.913 26.057 7.004 1.00 62.19 956 TRP A O 1
ATOM 7369 N N . THR A 1 957 ? 4.464 24.111 7.971 1.00 55.50 957 THR A N 1
ATOM 7370 C CA . THR A 1 957 ? 3.136 23.488 7.941 1.00 55.50 957 THR A CA 1
ATOM 7371 C C . THR A 1 957 ? 2.934 22.566 9.153 1.00 55.50 957 THR A C 1
ATOM 7373 O O . THR A 1 957 ? 3.808 22.438 10.014 1.00 55.50 957 THR A O 1
ATOM 7376 N N . GLY A 1 958 ? 1.765 21.934 9.237 1.00 47.12 958 GLY A N 1
ATOM 7377 C CA . GLY A 1 958 ? 1.353 21.093 10.360 1.00 47.12 958 GLY A CA 1
ATOM 7378 C C . GLY A 1 958 ? 0.720 21.886 11.515 1.00 47.12 958 GLY A C 1
ATOM 7379 O O . GLY A 1 958 ? 0.844 23.110 11.582 1.00 47.12 958 GLY A O 1
ATOM 7380 N N . PRO A 1 959 ? 0.030 21.206 12.449 1.00 47.09 959 PRO A N 1
ATOM 7381 C CA . PRO A 1 959 ? -0.808 21.842 13.474 1.00 47.09 959 PRO A CA 1
ATOM 7382 C C . PRO A 1 959 ? -0.037 22.666 14.518 1.00 47.09 959 PRO A C 1
ATOM 7384 O O . PRO A 1 959 ? -0.658 23.445 15.239 1.00 47.09 959 PRO A O 1
ATOM 7387 N N . LEU A 1 960 ? 1.291 22.510 14.587 1.00 57.06 960 LEU A N 1
ATOM 7388 C CA . LEU A 1 960 ? 2.212 23.289 15.425 1.00 57.06 960 LEU A CA 1
ATOM 7389 C C . LEU A 1 960 ? 3.197 24.145 14.615 1.00 57.06 960 LEU A C 1
ATOM 7391 O O . LEU A 1 960 ? 4.017 24.840 15.206 1.00 57.06 960 LEU A O 1
ATOM 7395 N N . CYS A 1 961 ? 3.136 24.113 13.280 1.00 59.69 961 CYS A N 1
ATOM 7396 C CA . CYS A 1 961 ? 4.119 24.756 12.402 1.00 59.69 961 CYS A CA 1
ATOM 7397 C C . CYS A 1 961 ? 5.565 24.272 12.619 1.00 59.69 961 CYS A C 1
ATOM 7399 O O . CYS A 1 961 ? 6.508 25.036 12.438 1.00 59.69 961 CYS A O 1
ATOM 7401 N N . SER A 1 962 ? 5.720 23.008 13.017 1.00 55.56 962 SER A N 1
ATOM 7402 C CA . SER A 1 962 ? 6.992 22.306 13.230 1.00 55.56 962 SER A CA 1
ATOM 7403 C C . SER A 1 962 ? 7.487 21.564 11.982 1.00 55.56 962 SER A C 1
ATOM 7405 O O . SER A 1 962 ? 8.664 21.232 11.868 1.00 55.56 962 SER A O 1
ATOM 7407 N N . VAL A 1 963 ? 6.610 21.312 11.002 1.00 53.62 963 VAL A N 1
ATOM 7408 C CA . VAL A 1 963 ? 6.974 20.592 9.776 1.00 53.62 963 VAL A CA 1
ATOM 7409 C C . VAL A 1 963 ? 7.449 21.591 8.732 1.00 53.62 963 VAL A C 1
ATOM 7411 O O . VAL A 1 963 ? 6.671 22.406 8.230 1.00 53.62 963 VAL A O 1
ATOM 7414 N N . LYS A 1 964 ? 8.728 21.523 8.359 1.00 50.22 964 LYS A N 1
ATOM 7415 C CA . LYS A 1 964 ? 9.258 22.302 7.237 1.00 50.22 964 LYS A CA 1
ATOM 7416 C C . LYS A 1 964 ? 8.627 21.788 5.943 1.00 50.22 964 LYS A C 1
ATOM 7418 O O . LYS A 1 964 ? 8.746 20.611 5.612 1.00 50.22 964 LYS A O 1
ATOM 7423 N N . ARG A 1 965 ? 7.933 22.661 5.213 1.00 48.03 965 ARG A N 1
ATOM 7424 C CA . ARG A 1 965 ? 7.204 22.311 3.990 1.00 48.03 965 ARG A CA 1
ATOM 7425 C C . ARG A 1 965 ? 8.203 21.956 2.889 1.00 48.03 965 ARG A C 1
ATOM 7427 O O . ARG A 1 965 ? 8.756 22.843 2.240 1.00 48.03 965 ARG A O 1
ATOM 7434 N N . VAL A 1 966 ? 8.425 20.660 2.681 1.00 51.97 966 VAL A N 1
ATOM 7435 C CA . VAL A 1 966 ? 9.085 20.154 1.473 1.00 51.97 966 VAL A CA 1
ATOM 7436 C C . VAL A 1 966 ? 8.190 20.537 0.297 1.00 51.97 966 VAL A C 1
ATOM 7438 O O . VAL A 1 966 ? 7.012 20.183 0.274 1.00 51.97 966 VAL A O 1
ATOM 7441 N N . LYS A 1 967 ? 8.725 21.328 -0.635 1.00 49.22 967 LYS A N 1
ATOM 7442 C CA . LYS A 1 967 ? 8.034 21.667 -1.881 1.00 49.22 967 LYS A CA 1
ATOM 7443 C C . LYS A 1 967 ? 7.750 20.376 -2.649 1.00 49.22 967 LYS A C 1
ATOM 7445 O O . LYS A 1 967 ? 8.642 19.535 -2.747 1.00 49.22 967 LYS A O 1
ATOM 7450 N N . THR A 1 968 ? 6.550 20.232 -3.207 1.00 55.06 968 THR A N 1
ATOM 7451 C CA . THR A 1 968 ? 6.293 19.159 -4.182 1.00 55.06 968 THR A CA 1
ATOM 7452 C C . THR A 1 968 ? 7.177 19.362 -5.415 1.00 55.06 968 THR A C 1
ATOM 7454 O O . THR A 1 968 ? 7.693 20.459 -5.631 1.00 55.06 968 THR A O 1
ATOM 7457 N N . GLU A 1 969 ? 7.360 18.334 -6.242 1.00 54.31 969 GLU A N 1
ATOM 7458 C CA . GLU A 1 969 ? 8.150 18.446 -7.479 1.00 54.31 969 GLU A CA 1
ATOM 7459 C C . GLU A 1 969 ? 7.613 19.569 -8.389 1.00 54.31 969 GLU A C 1
ATOM 7461 O O . GLU A 1 969 ? 8.376 20.380 -8.915 1.00 54.31 969 GLU A O 1
ATOM 7466 N N . CYS A 1 970 ? 6.286 19.731 -8.432 1.00 63.59 970 CYS A N 1
ATOM 7467 C CA . CYS A 1 970 ? 5.630 20.879 -9.048 1.00 63.59 970 CYS A CA 1
ATOM 7468 C C . CYS A 1 970 ? 6.010 22.207 -8.358 1.00 63.59 970 CYS A C 1
ATOM 7470 O O . CYS A 1 970 ? 6.451 23.131 -9.027 1.00 63.59 970 CYS A O 1
ATOM 7472 N N . GLU A 1 971 ? 5.923 22.347 -7.032 1.00 62.22 971 GLU A N 1
ATOM 7473 C CA . GLU A 1 971 ? 6.311 23.596 -6.337 1.00 62.22 971 GLU A CA 1
ATOM 7474 C C . GLU A 1 971 ? 7.825 23.904 -6.325 1.00 62.22 971 GLU A C 1
ATOM 7476 O O . GLU A 1 971 ? 8.238 25.039 -6.029 1.00 62.22 971 GLU A O 1
ATOM 7481 N N . ALA A 1 972 ? 8.661 22.904 -6.603 1.00 60.72 972 ALA A N 1
ATOM 7482 C CA . ALA A 1 972 ? 10.101 23.035 -6.778 1.00 60.72 972 ALA A CA 1
ATOM 7483 C C . ALA A 1 972 ? 10.448 23.526 -8.190 1.00 60.72 972 ALA A C 1
ATOM 7485 O O . ALA A 1 972 ? 11.206 24.490 -8.314 1.00 60.72 972 ALA A O 1
ATOM 7486 N N . ASN A 1 973 ? 9.834 22.932 -9.218 1.00 62.88 973 ASN A N 1
ATOM 7487 C CA . ASN A 1 973 ? 10.210 23.147 -10.616 1.00 62.88 973 ASN A CA 1
ATOM 7488 C C . ASN A 1 973 ? 9.296 24.137 -11.365 1.00 62.88 973 ASN A C 1
ATOM 7490 O O . ASN A 1 973 ? 9.625 24.559 -12.466 1.00 62.88 973 ASN A O 1
ATOM 7494 N N . CYS A 1 974 ? 8.162 24.556 -10.798 1.00 73.38 974 CYS A N 1
ATOM 7495 C CA . CYS A 1 974 ? 7.247 25.542 -11.388 1.00 73.38 974 CYS A CA 1
ATOM 7496 C C . CYS A 1 974 ? 7.814 26.974 -11.284 1.00 73.38 974 CYS A C 1
ATOM 7498 O O . CYS A 1 974 ? 7.428 27.746 -10.406 1.00 73.38 974 CYS A O 1
ATOM 7500 N N . VAL A 1 975 ? 8.765 27.330 -12.159 1.00 73.62 975 VAL A N 1
ATOM 7501 C CA . VAL A 1 975 ? 9.616 28.529 -11.996 1.00 73.62 975 VAL A CA 1
ATOM 7502 C C . VAL A 1 975 ? 8.863 29.842 -12.231 1.00 73.62 975 VAL A C 1
ATOM 7504 O O . VAL A 1 975 ? 8.933 30.742 -11.398 1.00 73.62 975 VAL A O 1
ATOM 7507 N N . ASN A 1 976 ? 8.139 29.974 -13.350 1.00 72.50 976 ASN A N 1
ATOM 7508 C CA . ASN A 1 976 ? 7.389 31.197 -13.694 1.00 72.50 976 ASN A CA 1
ATOM 7509 C C . ASN A 1 976 ? 5.880 30.931 -13.797 1.00 72.50 976 ASN A C 1
ATOM 7511 O O . ASN A 1 976 ? 5.182 31.471 -14.660 1.00 72.50 976 ASN A O 1
ATOM 7515 N N . GLY A 1 977 ? 5.358 30.074 -12.927 1.00 77.69 977 GLY A N 1
ATOM 7516 C CA . GLY A 1 977 ? 3.941 29.736 -12.862 1.00 77.69 977 GLY A CA 1
ATOM 7517 C C . GLY A 1 977 ? 3.462 29.563 -11.428 1.00 77.69 977 GLY A C 1
ATOM 7518 O O . GLY A 1 977 ? 4.181 29.834 -10.470 1.00 77.69 977 GLY A O 1
ATOM 7519 N N . LYS A 1 978 ? 2.225 29.098 -11.287 1.00 77.88 978 LYS A N 1
ATOM 7520 C CA . LYS A 1 978 ? 1.640 28.689 -10.016 1.00 77.88 978 LYS A CA 1
ATOM 7521 C C . LYS A 1 978 ? 1.233 27.226 -10.118 1.00 77.88 978 LYS A C 1
ATOM 7523 O O . LYS A 1 978 ? 0.485 26.868 -11.023 1.00 77.88 978 LYS A O 1
ATOM 7528 N N . CYS A 1 979 ? 1.707 26.386 -9.203 1.00 79.50 979 CYS A N 1
ATOM 7529 C CA . CYS A 1 979 ? 1.273 24.995 -9.165 1.00 79.50 979 CYS A CA 1
ATOM 7530 C C . CYS A 1 979 ? -0.227 24.917 -8.822 1.00 79.50 979 CYS A C 1
ATOM 7532 O O . CYS A 1 979 ? -0.692 25.602 -7.904 1.00 79.50 979 CYS A O 1
ATOM 7534 N N . ILE A 1 980 ? -0.977 24.113 -9.576 1.00 75.88 980 ILE A N 1
ATOM 7535 C CA . ILE A 1 980 ? -2.406 23.849 -9.384 1.00 75.88 980 ILE A CA 1
ATOM 7536 C C . ILE A 1 980 ? -2.690 22.352 -9.533 1.00 75.88 980 ILE A C 1
ATOM 7538 O O . ILE A 1 980 ? -2.017 21.654 -10.286 1.00 75.88 980 ILE A O 1
ATOM 7542 N N . THR A 1 981 ? -3.717 21.854 -8.849 1.00 66.00 981 THR A N 1
ATOM 7543 C CA . THR A 1 981 ? -4.130 20.446 -8.935 1.00 66.00 981 THR A CA 1
ATOM 7544 C C . THR A 1 981 ? -5.340 20.309 -9.857 1.00 66.00 981 THR A C 1
ATOM 7546 O O . THR A 1 981 ? -6.365 20.954 -9.633 1.00 66.00 981 THR A O 1
ATOM 7549 N N . ILE A 1 982 ? -5.257 19.451 -10.876 1.00 53.78 982 ILE A N 1
ATOM 7550 C CA . ILE A 1 982 ? -6.365 19.143 -11.791 1.00 53.78 982 ILE A CA 1
ATOM 7551 C C . ILE A 1 982 ? -6.597 17.630 -11.769 1.00 53.78 982 ILE A C 1
ATOM 7553 O O . ILE A 1 982 ? -5.711 16.856 -12.105 1.00 53.78 982 ILE A O 1
ATOM 7557 N N . ARG A 1 983 ? -7.801 17.198 -11.364 1.00 49.75 983 ARG A N 1
ATOM 7558 C CA . ARG A 1 983 ? -8.216 15.775 -11.296 1.00 49.75 983 ARG A CA 1
ATOM 7559 C C . ARG A 1 983 ? -7.289 14.838 -10.491 1.00 49.75 983 ARG A C 1
ATOM 7561 O O . ARG A 1 983 ? -7.365 13.629 -10.660 1.00 49.75 983 ARG A O 1
ATOM 7568 N N . GLY A 1 984 ? -6.484 15.382 -9.577 1.00 48.69 984 GLY A N 1
ATOM 7569 C CA . GLY A 1 984 ? -5.568 14.616 -8.722 1.00 48.69 984 GLY A CA 1
ATOM 7570 C C . GLY A 1 984 ? -4.101 14.659 -9.155 1.00 48.69 984 GLY A C 1
ATOM 7571 O O . GLY A 1 984 ? -3.251 14.250 -8.374 1.00 48.69 984 GLY A O 1
ATOM 7572 N N . GLU A 1 985 ? -3.790 15.214 -10.330 1.00 49.59 985 GLU A N 1
ATOM 7573 C CA . GLU A 1 985 ? -2.414 15.488 -10.760 1.00 49.59 985 GLU A CA 1
ATOM 7574 C C . GLU A 1 985 ? -2.048 16.961 -10.513 1.00 49.59 985 GLU A C 1
ATOM 7576 O O . GLU A 1 985 ? -2.874 17.863 -10.693 1.00 49.59 985 GLU A O 1
ATOM 7581 N N . GLU A 1 986 ? -0.807 17.217 -10.094 1.00 68.44 986 GLU A N 1
ATOM 7582 C CA . GLU A 1 986 ? -0.258 18.569 -9.939 1.00 68.44 986 GLU A CA 1
ATOM 7583 C C . GLU A 1 986 ? 0.385 19.048 -11.247 1.00 68.44 986 GLU A C 1
ATOM 7585 O O . GLU A 1 986 ? 1.187 18.346 -11.858 1.00 68.44 986 GLU A O 1
ATOM 7590 N N . THR A 1 987 ? 0.047 20.263 -11.682 1.00 72.62 987 THR A N 1
ATOM 7591 C CA . THR A 1 987 ? 0.565 20.867 -12.914 1.00 72.62 987 THR A CA 1
ATOM 7592 C C . THR A 1 987 ? 0.845 22.358 -12.729 1.00 72.62 987 THR A C 1
ATOM 7594 O O . THR A 1 987 ? 0.142 23.060 -11.998 1.00 72.62 987 THR A O 1
ATOM 7597 N N . CYS A 1 988 ? 1.890 22.869 -13.378 1.00 78.25 988 CYS A N 1
ATOM 7598 C CA . CYS A 1 988 ? 2.269 24.275 -13.283 1.00 78.25 988 CYS A CA 1
ATOM 7599 C C . CYS A 1 988 ? 1.439 25.129 -14.257 1.00 78.25 988 CYS A C 1
ATOM 7601 O O . CYS A 1 988 ? 1.552 25.004 -15.477 1.00 78.25 988 CYS A O 1
ATOM 7603 N N . GLN A 1 989 ? 0.616 26.038 -13.730 1.00 82.06 989 GLN A N 1
ATOM 7604 C CA . GLN A 1 989 ? -0.106 27.032 -14.523 1.00 82.06 989 GLN A CA 1
ATOM 7605 C C . GLN A 1 989 ? 0.794 28.247 -14.771 1.00 82.06 989 GLN A C 1
ATOM 7607 O O . GLN A 1 989 ? 1.075 29.015 -13.850 1.00 82.06 989 GLN A O 1
ATOM 7612 N N . CYS A 1 990 ? 1.250 28.442 -16.007 1.00 78.94 990 CYS A N 1
ATOM 7613 C CA . CYS A 1 990 ? 2.218 29.495 -16.315 1.00 78.94 990 CYS A CA 1
ATOM 7614 C C . CYS A 1 990 ? 1.662 30.914 -16.174 1.00 78.94 990 CYS A C 1
ATOM 7616 O O . CYS A 1 990 ? 0.514 31.199 -16.517 1.00 78.94 990 CYS A O 1
ATOM 7618 N N . SER A 1 991 ? 2.527 31.822 -15.722 1.00 74.88 991 SER A N 1
ATOM 7619 C CA . SER A 1 991 ? 2.282 33.263 -15.764 1.00 74.88 991 SER A CA 1
ATOM 7620 C C . SER A 1 991 ? 2.352 33.767 -17.208 1.00 74.88 991 SER A C 1
ATOM 7622 O O . SER A 1 991 ? 3.052 33.187 -18.041 1.00 74.88 991 SER A O 1
ATOM 7624 N N . ASN A 1 992 ? 1.663 34.873 -17.507 1.00 60.78 992 ASN A N 1
ATOM 7625 C CA . ASN A 1 992 ? 1.648 35.464 -18.848 1.00 60.78 992 ASN A CA 1
ATOM 7626 C C . ASN A 1 992 ? 3.070 35.659 -19.401 1.00 60.78 992 ASN A C 1
ATOM 7628 O O . ASN A 1 992 ? 3.891 36.346 -18.793 1.00 60.78 992 ASN A O 1
ATOM 7632 N N . GLY A 1 993 ? 3.334 35.075 -20.572 1.00 57.34 993 GLY A N 1
ATOM 7633 C CA . GLY A 1 993 ? 4.651 35.108 -21.206 1.00 57.34 993 GLY A CA 1
ATOM 7634 C C . GLY A 1 993 ? 5.583 33.943 -20.859 1.00 57.34 993 GLY A C 1
ATOM 7635 O O . GLY A 1 993 ? 6.763 34.006 -21.196 1.00 57.34 993 GLY A O 1
ATOM 7636 N N . TYR A 1 994 ? 5.086 32.887 -20.212 1.00 71.00 994 TYR A N 1
ATOM 7637 C CA . TYR A 1 994 ? 5.816 31.639 -19.969 1.00 71.00 994 TYR A CA 1
ATOM 7638 C C . TYR A 1 994 ? 4.967 30.416 -20.348 1.00 71.00 994 TYR A C 1
ATOM 7640 O O . TYR A 1 994 ? 3.741 30.490 -20.405 1.00 71.00 994 TYR A O 1
ATOM 7648 N N . SER A 1 995 ? 5.625 29.295 -20.646 1.00 64.94 995 SER A N 1
ATOM 7649 C CA . SER A 1 995 ? 5.012 28.063 -21.162 1.00 64.94 995 SER A CA 1
ATOM 7650 C C . SER A 1 995 ? 5.836 26.810 -20.804 1.00 64.94 995 SER A C 1
ATOM 7652 O O . SER A 1 995 ? 6.947 26.914 -20.277 1.00 64.94 995 SER A O 1
ATOM 7654 N N . GLY A 1 996 ? 5.293 25.619 -21.086 1.00 63.47 996 GLY A N 1
ATOM 7655 C CA . GLY A 1 996 ? 5.897 24.319 -20.748 1.00 63.47 996 GLY A CA 1
ATOM 7656 C C . GLY A 1 996 ? 5.510 23.803 -19.353 1.00 63.47 996 GLY A C 1
ATOM 7657 O O . GLY A 1 996 ? 5.035 24.571 -18.523 1.00 63.47 996 GLY A O 1
ATOM 7658 N N . LYS A 1 997 ? 5.720 22.501 -19.087 1.00 69.44 997 LYS A N 1
ATOM 7659 C CA . LYS A 1 997 ? 5.287 21.820 -17.839 1.00 69.44 997 LYS A CA 1
ATOM 7660 C C . LYS A 1 997 ? 5.833 22.443 -16.544 1.00 69.44 997 LYS A C 1
ATOM 7662 O O . LYS A 1 997 ? 5.197 22.326 -15.505 1.00 69.44 997 LYS A O 1
ATOM 7667 N N . GLU A 1 998 ? 6.981 23.108 -16.622 1.00 75.31 998 GLU A N 1
ATOM 7668 C CA . GLU A 1 998 ? 7.678 23.769 -15.505 1.00 75.31 998 GLU A CA 1
ATOM 7669 C C . GLU A 1 998 ? 7.627 25.309 -15.601 1.00 75.31 998 GLU A C 1
ATOM 7671 O O . GLU A 1 998 ? 8.180 26.029 -14.772 1.00 75.31 998 GLU A O 1
ATOM 7676 N N . CYS A 1 999 ? 6.974 25.847 -16.639 1.00 73.69 999 CYS A N 1
ATOM 7677 C CA . CYS A 1 999 ? 6.923 27.281 -16.944 1.00 73.69 999 CYS A CA 1
ATOM 7678 C C . CYS A 1 999 ? 8.306 27.957 -17.011 1.00 73.69 999 CYS A C 1
ATOM 7680 O O . CYS A 1 999 ? 8.484 29.125 -16.661 1.00 73.69 999 CYS A O 1
ATOM 7682 N N . THR A 1 1000 ? 9.299 27.212 -17.489 1.00 68.00 1000 THR A N 1
ATOM 7683 C CA . THR A 1 1000 ? 10.668 27.665 -17.768 1.00 68.00 1000 THR A CA 1
ATOM 7684 C C . THR A 1 1000 ? 10.811 28.250 -19.178 1.00 68.00 1000 THR A C 1
ATOM 7686 O O . THR A 1 1000 ? 11.701 29.065 -19.418 1.00 68.00 1000 THR A O 1
ATOM 7689 N N . ILE A 1 1001 ? 9.911 27.908 -20.111 1.00 66.31 1001 ILE A N 1
ATOM 7690 C CA . ILE A 1 1001 ? 9.966 28.368 -21.504 1.00 66.31 1001 ILE A CA 1
ATOM 7691 C C . ILE A 1 1001 ? 9.338 29.761 -21.606 1.00 66.31 1001 ILE A C 1
ATOM 7693 O O . ILE A 1 1001 ? 8.125 29.911 -21.771 1.00 66.31 1001 ILE A O 1
ATOM 7697 N N . ARG A 1 1002 ? 10.176 30.792 -21.503 1.00 63.38 1002 ARG A N 1
ATOM 7698 C CA . ARG A 1 1002 ? 9.785 32.193 -21.695 1.00 63.38 1002 ARG A CA 1
ATOM 7699 C C . ARG A 1 1002 ? 9.397 32.455 -23.152 1.00 63.38 1002 ARG A C 1
ATOM 7701 O O . ARG A 1 1002 ? 10.208 32.237 -24.049 1.00 63.38 1002 ARG A O 1
ATOM 7708 N N . ASP A 1 1003 ? 8.197 32.984 -23.377 1.00 63.97 1003 ASP A N 1
ATOM 7709 C CA . ASP A 1 1003 ? 7.799 33.558 -24.664 1.00 63.97 1003 ASP A CA 1
ATOM 7710 C C . ASP A 1 1003 ? 8.722 34.756 -24.966 1.00 63.97 1003 ASP A C 1
ATOM 7712 O O . ASP A 1 1003 ? 8.730 35.727 -24.198 1.00 63.97 1003 ASP A O 1
ATOM 7716 N N . PRO A 1 1004 ? 9.504 34.736 -26.064 1.00 63.28 1004 PRO A N 1
ATOM 7717 C CA . PRO A 1 1004 ? 10.390 35.841 -26.415 1.00 63.28 1004 PRO A CA 1
ATOM 7718 C C . PRO A 1 1004 ? 9.655 37.178 -26.596 1.00 63.28 1004 PRO A C 1
ATOM 7720 O O . PRO A 1 1004 ? 10.270 38.230 -26.436 1.00 63.28 1004 PRO A O 1
ATOM 7723 N N . CYS A 1 1005 ? 8.358 37.158 -26.917 1.00 65.00 1005 CYS A N 1
ATOM 7724 C CA . CYS A 1 1005 ? 7.528 38.350 -27.073 1.00 65.00 1005 CYS A CA 1
ATOM 7725 C C . CYS A 1 1005 ? 6.959 38.908 -25.753 1.00 65.00 1005 CYS A C 1
ATOM 7727 O O . CYS A 1 1005 ? 6.383 40.000 -25.753 1.00 65.00 1005 CYS A O 1
ATOM 7729 N N . ALA A 1 1006 ? 7.147 38.223 -24.621 1.00 61.00 1006 ALA A N 1
ATOM 7730 C CA . ALA A 1 1006 ? 6.661 38.665 -23.317 1.00 61.00 1006 ALA A CA 1
ATOM 7731 C C . ALA A 1 1006 ? 7.322 39.981 -22.860 1.00 61.00 1006 ALA A C 1
ATOM 7733 O O . ALA A 1 1006 ? 8.506 40.022 -22.515 1.00 61.00 1006 ALA A O 1
ATOM 7734 N N . GLY A 1 1007 ? 6.533 41.060 -22.824 1.00 58.53 1007 GLY A N 1
ATOM 7735 C CA . GLY A 1 1007 ? 6.984 42.404 -22.441 1.00 58.53 1007 GLY A CA 1
ATOM 7736 C C . GLY A 1 1007 ? 7.550 43.252 -23.589 1.00 58.53 1007 GLY A C 1
ATOM 7737 O O . GLY A 1 1007 ? 8.021 44.363 -23.345 1.00 58.53 1007 GLY A O 1
ATOM 7738 N N . ILE A 1 1008 ? 7.497 42.771 -24.836 1.00 66.69 1008 ILE A N 1
ATOM 7739 C CA . ILE A 1 1008 ? 7.828 43.575 -26.020 1.00 66.69 1008 ILE A CA 1
ATOM 7740 C C . ILE A 1 1008 ? 6.561 44.323 -26.460 1.00 66.69 1008 ILE A C 1
ATOM 7742 O O . ILE A 1 1008 ? 5.732 43.788 -27.197 1.00 66.69 1008 ILE A O 1
ATOM 7746 N N . ASP A 1 1009 ? 6.415 45.571 -26.013 1.00 70.00 1009 ASP A N 1
ATOM 7747 C CA . ASP A 1 1009 ? 5.409 46.475 -26.573 1.00 70.00 1009 ASP A CA 1
ATOM 7748 C C . ASP A 1 1009 ? 5.826 46.910 -27.988 1.00 70.00 1009 ASP A C 1
ATOM 7750 O O . ASP A 1 1009 ? 6.909 47.466 -28.193 1.00 70.00 1009 ASP A O 1
ATOM 7754 N N . CYS A 1 1010 ? 4.954 46.625 -28.954 1.00 72.31 1010 CYS A N 1
ATOM 7755 C CA . CYS A 1 1010 ? 5.109 46.966 -30.363 1.00 72.31 1010 CYS A CA 1
ATOM 7756 C C . CYS A 1 1010 ? 4.208 48.132 -30.791 1.00 72.31 1010 CYS A C 1
ATOM 7758 O O . CYS A 1 1010 ? 3.968 48.263 -31.989 1.00 72.31 1010 CYS A O 1
ATOM 7760 N N . GLY A 1 1011 ? 3.646 48.916 -29.861 1.00 78.44 1011 GLY A N 1
ATOM 7761 C CA . GLY A 1 1011 ? 2.874 50.130 -30.139 1.00 78.44 1011 GLY A CA 1
ATOM 7762 C C . GLY A 1 1011 ? 1.765 49.918 -31.175 1.00 78.44 1011 GLY A C 1
ATOM 7763 O O . GLY A 1 1011 ? 0.698 49.384 -30.879 1.00 78.44 1011 GLY A O 1
ATOM 7764 N N . HIS A 1 1012 ? 2.033 50.302 -32.425 1.00 75.00 1012 HIS A N 1
ATOM 7765 C CA . HIS A 1 1012 ? 1.153 50.071 -33.575 1.00 75.00 1012 HIS A CA 1
ATOM 7766 C C . HIS A 1 1012 ? 1.557 48.825 -34.392 1.00 75.00 1012 HIS A C 1
ATOM 7768 O O . HIS A 1 1012 ? 1.687 48.863 -35.617 1.00 75.00 1012 HIS A O 1
ATOM 7774 N N . GLY A 1 1013 ? 1.757 47.692 -33.719 1.00 75.81 1013 GLY A N 1
ATOM 7775 C CA . GLY A 1 1013 ? 2.256 46.442 -34.300 1.00 75.81 1013 GLY A CA 1
ATOM 7776 C C . GLY A 1 1013 ? 1.941 45.215 -33.441 1.00 75.81 1013 GLY A C 1
ATOM 7777 O O . GLY A 1 1013 ? 1.291 45.315 -32.405 1.00 75.81 1013 GLY A O 1
ATOM 7778 N N . ARG A 1 1014 ? 2.384 44.030 -33.875 1.00 76.56 1014 ARG A N 1
ATOM 7779 C CA . ARG A 1 1014 ? 2.335 42.790 -33.075 1.00 76.56 1014 ARG A CA 1
ATOM 7780 C C . ARG A 1 1014 ? 3.707 42.127 -33.053 1.00 76.56 1014 ARG A C 1
ATOM 7782 O O . ARG A 1 1014 ? 4.334 42.010 -34.105 1.00 76.56 1014 ARG A O 1
ATOM 7789 N N . CYS A 1 1015 ? 4.151 41.671 -31.885 1.00 77.81 1015 CYS A N 1
ATOM 7790 C CA . CYS A 1 1015 ? 5.395 40.915 -31.764 1.00 77.81 1015 CYS A CA 1
ATOM 7791 C C . CYS A 1 1015 ? 5.260 39.531 -32.421 1.00 77.81 1015 CYS A C 1
ATOM 7793 O O . CYS A 1 1015 ? 4.204 38.902 -32.344 1.00 77.81 1015 CYS A O 1
ATOM 7795 N N . GLN A 1 1016 ? 6.315 39.084 -33.105 1.00 77.12 1016 GLN A N 1
ATOM 7796 C CA . GLN A 1 1016 ? 6.433 37.774 -33.748 1.00 77.12 1016 GLN A CA 1
ATOM 7797 C C . GLN A 1 1016 ? 7.856 37.235 -33.537 1.00 77.12 1016 GLN A C 1
ATOM 7799 O O . GLN A 1 1016 ? 8.812 38.008 -33.453 1.00 77.12 1016 GLN A O 1
ATOM 7804 N N . ILE A 1 1017 ? 8.018 35.913 -33.463 1.00 67.88 1017 ILE A N 1
ATOM 7805 C CA . ILE A 1 1017 ? 9.332 35.282 -33.277 1.00 67.88 1017 ILE A CA 1
ATOM 7806 C C . ILE A 1 1017 ? 10.052 35.196 -34.635 1.00 67.88 1017 ILE A C 1
ATOM 7808 O O . ILE A 1 1017 ? 9.540 34.617 -35.592 1.00 67.88 1017 ILE A O 1
ATOM 7812 N N . GLY A 1 1018 ? 11.235 35.808 -34.735 1.00 62.75 1018 GLY A N 1
ATOM 7813 C CA . GLY A 1 1018 ? 12.062 35.831 -35.945 1.00 62.75 1018 GLY A CA 1
ATOM 7814 C C . GLY A 1 1018 ? 13.004 34.626 -36.087 1.00 62.75 1018 GLY A C 1
ATOM 7815 O O . GLY A 1 1018 ? 13.129 33.800 -35.187 1.00 62.75 1018 GLY A O 1
ATOM 7816 N N . ARG A 1 1019 ? 13.751 34.572 -37.204 1.00 57.12 1019 ARG A N 1
ATOM 7817 C CA . ARG A 1 1019 ? 14.606 33.442 -37.665 1.00 57.12 1019 ARG A CA 1
ATOM 7818 C C . ARG A 1 1019 ? 15.755 32.973 -36.731 1.00 57.12 1019 ARG A C 1
ATOM 7820 O O . ARG A 1 1019 ? 16.599 32.202 -37.169 1.00 57.12 1019 ARG A O 1
ATOM 7827 N N . ARG A 1 1020 ? 15.836 33.447 -35.481 1.00 53.16 1020 ARG A N 1
ATOM 7828 C CA . ARG A 1 1020 ? 16.806 33.021 -34.442 1.00 53.16 1020 ARG A CA 1
ATOM 7829 C C . ARG A 1 1020 ? 16.207 33.090 -33.019 1.00 53.16 1020 ARG A C 1
ATOM 7831 O O . ARG A 1 1020 ? 16.883 33.542 -32.101 1.00 53.16 1020 ARG A O 1
ATOM 7838 N N . ASN A 1 1021 ? 14.919 32.775 -32.850 1.00 50.91 1021 ASN A N 1
ATOM 7839 C CA . ASN A 1 1021 ? 14.167 32.922 -31.586 1.00 50.91 1021 ASN A CA 1
ATOM 7840 C C . ASN A 1 1021 ? 14.174 34.331 -30.948 1.00 50.91 1021 ASN A C 1
ATOM 7842 O O . ASN A 1 1021 ? 13.811 34.495 -29.786 1.00 50.91 1021 ASN A O 1
ATOM 7846 N N . LYS A 1 1022 ? 14.536 35.378 -31.703 1.00 57.44 1022 LYS A N 1
ATOM 7847 C CA . LYS A 1 1022 ? 14.468 36.770 -31.232 1.00 57.44 1022 LYS A CA 1
ATOM 7848 C C . LYS A 1 1022 ? 13.089 37.379 -31.523 1.00 57.44 1022 LYS A C 1
ATOM 7850 O O . LYS A 1 1022 ? 12.588 37.175 -32.632 1.00 57.44 1022 LYS A O 1
ATOM 7855 N N . PRO A 1 1023 ? 12.496 38.142 -30.589 1.00 65.19 1023 PRO A N 1
ATOM 7856 C CA . PRO A 1 1023 ? 11.245 38.857 -30.823 1.00 65.19 1023 PRO A CA 1
ATOM 7857 C C . PRO A 1 1023 ? 11.450 40.009 -31.811 1.00 65.19 1023 PRO A C 1
ATOM 7859 O O . PRO A 1 1023 ? 12.440 40.737 -31.732 1.00 65.19 1023 PRO A O 1
ATOM 7862 N N . VAL A 1 1024 ? 10.508 40.182 -32.737 1.00 77.00 1024 VAL A N 1
ATOM 7863 C CA . VAL A 1 1024 ? 10.504 41.254 -33.742 1.00 77.00 1024 VAL A CA 1
ATOM 7864 C C . VAL A 1 1024 ? 9.094 41.825 -33.864 1.00 77.00 1024 VAL A C 1
ATOM 7866 O O . VAL A 1 1024 ? 8.127 41.081 -34.028 1.00 77.00 1024 VAL A O 1
ATOM 7869 N N . CYS A 1 1025 ? 8.957 43.149 -33.818 1.00 78.38 1025 CYS A N 1
ATOM 7870 C CA . CYS A 1 1025 ? 7.671 43.809 -34.013 1.00 78.38 1025 CYS A CA 1
ATOM 7871 C C . CYS A 1 1025 ? 7.297 43.884 -35.498 1.00 78.38 1025 CYS A C 1
ATOM 7873 O O . CYS A 1 1025 ? 8.034 44.426 -36.320 1.00 78.38 1025 CYS A O 1
ATOM 7875 N N . ARG A 1 1026 ? 6.117 43.363 -35.851 1.00 80.31 1026 ARG A N 1
ATOM 7876 C CA . ARG A 1 1026 ? 5.527 43.502 -37.185 1.00 80.31 1026 ARG A CA 1
ATOM 7877 C C . ARG A 1 1026 ? 4.494 44.621 -37.179 1.00 80.31 1026 ARG A C 1
ATOM 7879 O O . ARG A 1 1026 ? 3.442 44.500 -36.548 1.00 80.31 1026 ARG A O 1
ATOM 7886 N N . CYS A 1 1027 ? 4.803 45.697 -37.889 1.00 72.88 1027 CYS A N 1
ATOM 7887 C CA . CYS A 1 1027 ? 4.037 46.937 -37.841 1.00 72.88 1027 CYS A CA 1
ATOM 7888 C C . CYS A 1 1027 ? 2.749 46.894 -38.664 1.00 72.88 1027 CYS A C 1
ATOM 7890 O O . CYS A 1 1027 ? 2.650 46.203 -39.681 1.00 72.88 1027 CYS A O 1
ATOM 7892 N N . GLN A 1 1028 ? 1.751 47.646 -38.202 1.00 70.06 1028 GLN A N 1
ATOM 7893 C CA . GLN A 1 1028 ? 0.541 47.949 -38.959 1.00 70.06 1028 GLN A CA 1
ATOM 7894 C C . GLN A 1 1028 ? 0.852 48.986 -40.055 1.00 70.06 1028 GLN A C 1
ATOM 7896 O O . GLN A 1 1028 ? 1.890 49.647 -40.031 1.00 70.06 1028 GLN A O 1
ATOM 7901 N N . ARG A 1 1029 ? -0.038 49.125 -41.047 1.00 61.09 1029 ARG A N 1
ATOM 7902 C CA . ARG A 1 1029 ? 0.171 50.038 -42.188 1.00 61.09 1029 ARG A CA 1
ATOM 7903 C C . ARG A 1 1029 ? 0.413 51.482 -41.726 1.00 61.09 1029 ARG A C 1
ATOM 7905 O O . ARG A 1 1029 ? -0.321 51.979 -40.876 1.00 61.09 1029 ARG A O 1
ATOM 7912 N N . ASN A 1 1030 ? 1.369 52.156 -42.370 1.00 56.88 1030 ASN A N 1
ATOM 7913 C CA . ASN A 1 1030 ? 1.817 53.529 -42.102 1.00 56.88 1030 ASN A CA 1
ATOM 7914 C C . ASN A 1 1030 ? 2.620 53.715 -40.797 1.00 56.88 1030 ASN A C 1
ATOM 7916 O O . ASN A 1 1030 ? 2.839 54.860 -40.384 1.00 56.88 1030 ASN A O 1
ATOM 7920 N N . TYR A 1 1031 ? 3.062 52.624 -40.160 1.00 64.88 1031 TYR A N 1
ATOM 7921 C CA . TYR A 1 1031 ? 3.924 52.630 -38.977 1.00 64.88 1031 TYR A CA 1
ATOM 7922 C C . TYR A 1 1031 ? 5.181 51.777 -39.198 1.00 64.88 1031 TYR A C 1
ATOM 7924 O O . TYR A 1 1031 ? 5.153 50.747 -39.868 1.00 64.88 1031 TYR A O 1
ATOM 7932 N N . SER A 1 1032 ? 6.295 52.224 -38.625 1.00 62.09 1032 SER A N 1
ATOM 7933 C CA . SER A 1 1032 ? 7.655 51.712 -38.829 1.00 62.09 1032 SER A CA 1
ATOM 7934 C C . SER A 1 1032 ? 8.508 51.938 -37.569 1.00 62.09 1032 SER A C 1
ATOM 7936 O O . SER A 1 1032 ? 8.032 52.543 -36.611 1.00 62.09 1032 SER A O 1
ATOM 7938 N N . GLY A 1 1033 ? 9.757 51.466 -37.556 1.00 58.22 1033 GLY A N 1
ATOM 7939 C CA . GLY A 1 1033 ? 10.612 51.445 -36.359 1.00 58.22 1033 GLY A CA 1
ATOM 7940 C C . GLY A 1 1033 ? 10.644 50.064 -35.701 1.00 58.22 1033 GLY A C 1
ATOM 7941 O O . GLY A 1 1033 ? 9.791 49.220 -35.978 1.00 58.22 1033 GLY A O 1
ATOM 7942 N N . ASP A 1 1034 ? 11.642 49.817 -34.850 1.00 64.50 1034 ASP A N 1
ATOM 7943 C CA . ASP A 1 1034 ? 11.891 48.488 -34.264 1.00 64.50 1034 ASP A CA 1
ATOM 7944 C C . ASP A 1 1034 ? 10.790 48.058 -33.271 1.00 64.50 1034 ASP A C 1
ATOM 7946 O O . ASP A 1 1034 ? 10.676 46.875 -32.943 1.00 64.50 1034 ASP A O 1
ATOM 7950 N N . ARG A 1 1035 ? 9.950 49.007 -32.825 1.00 71.81 1035 ARG A N 1
ATOM 7951 C CA . ARG A 1 1035 ? 8.720 48.801 -32.044 1.00 71.81 1035 ARG A CA 1
ATOM 7952 C C . ARG A 1 1035 ? 7.497 49.480 -32.680 1.00 71.81 1035 ARG A C 1
ATOM 7954 O O . ARG A 1 1035 ? 6.512 49.736 -31.994 1.00 71.81 1035 ARG A O 1
ATOM 7961 N N . CYS A 1 1036 ? 7.532 49.737 -33.990 1.00 74.88 1036 CYS A N 1
ATOM 7962 C CA . CYS A 1 1036 ? 6.430 50.329 -34.761 1.00 74.88 1036 CYS A CA 1
ATOM 7963 C C . CYS A 1 1036 ? 5.945 51.701 -34.255 1.00 74.88 1036 CYS A C 1
ATOM 7965 O O . CYS A 1 1036 ? 4.767 52.048 -34.359 1.00 74.88 1036 CYS A O 1
ATOM 7967 N N . GLU A 1 1037 ? 6.870 52.480 -33.703 1.00 66.12 1037 GLU A N 1
ATOM 7968 C CA . GLU A 1 1037 ? 6.644 53.756 -33.033 1.00 66.12 1037 GLU A CA 1
ATOM 7969 C C . GLU A 1 1037 ? 6.648 54.984 -33.975 1.00 66.12 1037 GLU A C 1
ATOM 7971 O O . GLU A 1 1037 ? 6.259 56.080 -33.570 1.00 66.12 1037 GLU A O 1
ATOM 7976 N N . LEU A 1 1038 ? 7.058 54.826 -35.241 1.00 57.50 1038 LEU A N 1
ATOM 7977 C CA . LEU A 1 1038 ? 7.301 55.918 -36.198 1.00 57.50 1038 LEU A CA 1
ATOM 7978 C C . LEU A 1 1038 ? 6.284 55.934 -37.352 1.00 57.50 1038 LEU A C 1
ATOM 7980 O O . LEU A 1 1038 ? 6.123 54.943 -38.061 1.00 57.50 1038 LEU A O 1
ATOM 7984 N N . ARG A 1 1039 ? 5.647 57.083 -37.612 1.00 56.28 1039 ARG A N 1
ATOM 7985 C CA . ARG A 1 1039 ? 4.582 57.247 -38.627 1.00 56.28 1039 ARG A CA 1
ATOM 7986 C C . ARG A 1 1039 ? 5.128 57.653 -40.013 1.00 56.28 1039 ARG A C 1
ATOM 7988 O O . ARG A 1 1039 ? 5.799 58.676 -40.144 1.00 56.28 1039 ARG A O 1
ATOM 7995 N N . GLU A 1 1040 ? 4.804 56.896 -41.063 1.00 56.78 1040 GLU A N 1
ATOM 7996 C CA . GLU A 1 1040 ? 5.466 56.909 -42.393 1.00 56.78 1040 GLU A CA 1
ATOM 7997 C C . GLU A 1 1040 ? 5.103 58.077 -43.356 1.00 56.78 1040 GLU A C 1
ATOM 7999 O O . GLU A 1 1040 ? 4.908 57.874 -44.552 1.00 56.78 1040 GLU A O 1
ATOM 8004 N N . ASN A 1 1041 ? 5.024 59.333 -42.902 1.00 55.09 1041 ASN A N 1
ATOM 8005 C CA . ASN A 1 1041 ? 4.540 60.435 -43.766 1.00 55.09 1041 ASN A CA 1
ATOM 8006 C C . ASN A 1 1041 ? 5.607 61.194 -44.604 1.00 55.09 1041 ASN A C 1
ATOM 8008 O O . ASN A 1 1041 ? 5.228 62.031 -45.431 1.00 55.09 1041 ASN A O 1
ATOM 8012 N N . ASN A 1 1042 ? 6.911 60.913 -44.444 1.00 56.91 1042 ASN A N 1
ATOM 8013 C CA . ASN A 1 1042 ? 8.010 61.785 -44.926 1.00 56.91 1042 ASN A CA 1
ATOM 8014 C C . ASN A 1 1042 ? 8.918 61.230 -46.055 1.00 56.91 1042 ASN A C 1
ATOM 8016 O O . ASN A 1 1042 ? 9.888 61.894 -46.418 1.00 56.91 1042 ASN A O 1
ATOM 8020 N N . CYS A 1 1043 ? 8.643 60.048 -46.614 1.00 66.06 1043 CYS A N 1
ATOM 8021 C CA . CYS A 1 1043 ? 9.446 59.415 -47.675 1.00 66.06 1043 CYS A CA 1
ATOM 8022 C C . CYS A 1 1043 ? 8.485 58.748 -48.667 1.00 66.06 1043 CYS A C 1
ATOM 8024 O O . CYS A 1 1043 ? 7.732 57.857 -48.279 1.00 66.06 1043 CYS A O 1
ATOM 8026 N N . LYS A 1 1044 ? 8.414 59.247 -49.908 1.00 64.75 1044 LYS A N 1
ATOM 8027 C CA . LYS A 1 1044 ? 7.315 58.945 -50.845 1.00 64.75 1044 LYS A CA 1
ATOM 8028 C C . LYS A 1 1044 ? 7.825 58.413 -52.181 1.00 64.75 1044 LYS A C 1
ATOM 8030 O O . LYS A 1 1044 ? 8.785 58.930 -52.739 1.00 64.75 1044 LYS A O 1
ATOM 8035 N N . LEU A 1 1045 ? 7.134 57.405 -52.708 1.00 68.00 1045 LEU A N 1
ATOM 8036 C CA . LEU A 1 1045 ? 7.411 56.816 -54.018 1.00 68.00 1045 LEU A CA 1
ATOM 8037 C C . LEU A 1 1045 ? 6.884 57.731 -55.137 1.00 68.00 1045 LEU A C 1
ATOM 8039 O O . LEU A 1 1045 ? 5.730 58.165 -55.095 1.00 68.00 1045 LEU A O 1
ATOM 8043 N N . ARG A 1 1046 ? 7.710 58.004 -56.151 1.00 72.12 1046 ARG A N 1
ATOM 8044 C CA . ARG A 1 1046 ? 7.356 58.791 -57.343 1.00 72.12 1046 ARG A CA 1
ATOM 8045 C C . ARG A 1 1046 ? 7.634 58.003 -58.617 1.00 72.12 1046 ARG A C 1
ATOM 8047 O O . ARG A 1 1046 ? 8.656 57.337 -58.709 1.00 72.12 1046 ARG A O 1
ATOM 8054 N N . LYS A 1 1047 ? 6.732 58.111 -59.594 1.00 70.69 1047 LYS A N 1
ATOM 8055 C CA . LYS A 1 1047 ? 6.816 57.470 -60.916 1.00 70.69 1047 LYS A CA 1
ATOM 8056 C C . LYS A 1 1047 ? 7.557 58.372 -61.908 1.00 70.69 1047 LYS A C 1
ATOM 8058 O O . LYS A 1 1047 ? 7.326 59.581 -61.922 1.00 70.69 1047 LYS A O 1
ATOM 8063 N N . HIS A 1 1048 ? 8.415 57.792 -62.741 1.00 69.00 1048 HIS A N 1
ATOM 8064 C CA . HIS A 1 1048 ? 9.115 58.460 -63.837 1.00 69.00 1048 HIS A CA 1
ATOM 8065 C C . HIS A 1 1048 ? 9.267 57.490 -65.021 1.00 69.00 1048 HIS A C 1
ATOM 8067 O O . HIS A 1 1048 ? 9.477 56.297 -64.822 1.00 69.00 1048 HIS A O 1
ATOM 8073 N N . PHE A 1 1049 ? 9.164 57.980 -66.255 1.00 72.25 1049 PHE A N 1
ATOM 8074 C CA . PHE A 1 1049 ? 9.318 57.158 -67.459 1.00 72.25 1049 PHE A CA 1
ATOM 8075 C C . PHE A 1 1049 ? 10.666 57.455 -68.109 1.00 72.25 1049 PHE A C 1
ATOM 8077 O O . PHE A 1 1049 ? 11.016 58.619 -68.288 1.00 72.25 1049 PHE A O 1
ATOM 8084 N N . GLY A 1 1050 ? 11.416 56.412 -68.460 1.00 66.81 1050 GLY A N 1
ATOM 8085 C CA . GLY A 1 1050 ? 12.746 56.556 -69.049 1.00 66.81 1050 GLY A CA 1
ATOM 8086 C C . GLY A 1 1050 ? 13.186 55.332 -69.844 1.00 66.81 1050 GLY A C 1
ATOM 8087 O O . GLY A 1 1050 ? 12.383 54.457 -70.170 1.00 66.81 1050 GLY A O 1
ATOM 8088 N N . SER A 1 1051 ? 14.476 55.272 -70.159 1.00 71.19 1051 SER A N 1
ATOM 8089 C CA . SER A 1 1051 ? 15.113 54.147 -70.844 1.00 71.19 1051 SER A CA 1
ATOM 8090 C C . SER A 1 1051 ? 16.116 53.431 -69.937 1.00 71.19 1051 SER A C 1
ATOM 8092 O O . SER A 1 1051 ? 16.616 53.989 -68.957 1.00 71.19 1051 SER A O 1
ATOM 8094 N N . TYR A 1 1052 ? 16.400 52.169 -70.252 1.00 77.62 1052 TYR A N 1
ATOM 8095 C CA . TYR A 1 1052 ? 17.487 51.405 -69.648 1.00 77.62 1052 TYR A CA 1
ATOM 8096 C C . TYR A 1 1052 ? 18.327 50.760 -70.748 1.00 77.62 1052 TYR A C 1
ATOM 8098 O O . TYR A 1 1052 ? 17.788 50.173 -71.688 1.00 77.62 1052 TYR A O 1
ATOM 8106 N N . THR A 1 1053 ? 19.646 50.878 -70.610 1.00 76.75 1053 THR A N 1
ATOM 8107 C CA . THR A 1 1053 ? 20.636 50.420 -71.587 1.00 76.75 1053 THR A CA 1
ATOM 8108 C C . THR A 1 1053 ? 21.676 49.565 -70.875 1.00 76.75 1053 THR A C 1
ATOM 8110 O O . THR A 1 1053 ? 22.162 49.939 -69.809 1.00 76.75 1053 THR A O 1
ATOM 8113 N N . TYR A 1 1054 ? 22.025 48.434 -71.479 1.00 78.31 1054 TYR A N 1
ATOM 8114 C CA . TYR A 1 1054 ? 23.038 47.495 -71.015 1.00 78.31 1054 TYR A CA 1
ATOM 8115 C C . TYR A 1 1054 ? 24.071 47.265 -72.121 1.00 78.31 1054 TYR A C 1
ATOM 8117 O O . TYR A 1 1054 ? 23.705 47.067 -73.278 1.00 78.31 1054 TYR A O 1
ATOM 8125 N N . SER A 1 1055 ? 25.354 47.277 -71.772 1.00 72.62 1055 SER A N 1
ATOM 8126 C CA . SER A 1 1055 ? 26.472 47.009 -72.680 1.00 72.62 1055 SER A CA 1
ATOM 8127 C C . SER A 1 1055 ? 27.273 45.821 -72.162 1.00 72.62 1055 SER A C 1
ATOM 8129 O O . SER A 1 1055 ? 27.750 45.855 -71.028 1.00 72.62 1055 SER A O 1
ATOM 8131 N N . GLU A 1 1056 ? 27.422 44.784 -72.984 1.00 60.94 1056 GLU A N 1
ATOM 8132 C CA . GLU A 1 1056 ? 28.116 43.543 -72.601 1.00 60.94 1056 GLU A CA 1
ATOM 8133 C C . GLU A 1 1056 ? 29.583 43.531 -73.074 1.00 60.94 1056 GLU A C 1
ATOM 8135 O O . GLU A 1 1056 ? 30.422 42.846 -72.497 1.00 60.94 1056 GLU A O 1
ATOM 8140 N N . SER A 1 1057 ? 29.905 44.339 -74.090 1.00 62.41 1057 SER A N 1
ATOM 8141 C CA . SER A 1 1057 ? 31.259 44.616 -74.588 1.00 62.41 1057 SER A CA 1
ATOM 8142 C C . SER A 1 1057 ? 31.255 45.882 -75.467 1.00 62.41 1057 SER A C 1
ATOM 8144 O O . SER A 1 1057 ? 30.188 46.386 -75.823 1.00 62.41 1057 SER A O 1
ATOM 8146 N N . ASN A 1 1058 ? 32.431 46.406 -75.843 1.00 59.41 1058 ASN A N 1
ATOM 8147 C CA . ASN A 1 1058 ? 32.590 47.712 -76.519 1.00 59.41 1058 ASN A CA 1
ATOM 8148 C C . ASN A 1 1058 ? 31.886 47.875 -77.890 1.00 59.41 1058 ASN A C 1
ATOM 8150 O O . ASN A 1 1058 ? 31.900 48.977 -78.435 1.00 59.41 1058 ASN A O 1
ATOM 8154 N N . SER A 1 1059 ? 31.279 46.830 -78.460 1.00 61.88 1059 SER A N 1
ATOM 8155 C CA . SER A 1 1059 ? 30.535 46.887 -79.733 1.00 61.88 1059 SER A CA 1
ATOM 8156 C C . SER A 1 1059 ? 29.062 46.461 -79.639 1.00 61.88 1059 SER A C 1
ATOM 8158 O O . SER A 1 1059 ? 28.313 46.678 -80.597 1.00 61.88 1059 SER A O 1
ATOM 8160 N N . LYS A 1 1060 ? 28.614 45.900 -78.503 1.00 73.12 1060 LYS A N 1
ATOM 8161 C CA . LYS A 1 1060 ? 27.243 45.398 -78.320 1.00 73.12 1060 LYS A CA 1
ATOM 8162 C C . LYS A 1 1060 ? 26.534 46.096 -77.162 1.00 73.12 1060 LYS A C 1
ATOM 8164 O O . LYS A 1 1060 ? 26.887 45.914 -75.994 1.00 73.12 1060 LYS A O 1
ATOM 8169 N N . TYR A 1 1061 ? 25.494 46.856 -77.500 1.00 81.38 1061 TYR A N 1
ATOM 8170 C CA . TYR A 1 1061 ? 24.618 47.530 -76.547 1.00 81.38 1061 TYR A CA 1
ATOM 8171 C C . TYR A 1 1061 ? 23.152 47.204 -76.833 1.00 81.38 1061 TYR A C 1
ATOM 8173 O O . TYR A 1 1061 ? 22.708 47.140 -77.980 1.00 81.38 1061 TYR A O 1
ATOM 8181 N N . CYS A 1 1062 ? 22.394 47.005 -75.763 1.00 81.50 1062 CYS A N 1
ATOM 8182 C CA . CYS A 1 1062 ? 20.995 46.616 -75.799 1.00 81.50 1062 CYS A CA 1
ATOM 8183 C C . CYS A 1 1062 ? 20.179 47.597 -74.966 1.00 81.50 1062 CYS A C 1
ATOM 8185 O O . CYS A 1 1062 ? 20.600 47.967 -73.870 1.00 81.50 1062 CYS A O 1
ATOM 8187 N N . LYS A 1 1063 ? 19.025 48.039 -75.472 1.00 83.06 1063 LYS A N 1
ATOM 8188 C CA . LYS A 1 1063 ? 18.184 49.034 -74.794 1.00 83.06 1063 LYS A CA 1
ATOM 8189 C C . LYS A 1 1063 ? 16.710 48.647 -74.760 1.00 83.06 1063 LYS A C 1
ATOM 8191 O O . LYS A 1 1063 ? 16.230 47.869 -75.583 1.00 83.06 1063 LYS A O 1
ATOM 8196 N N . ILE A 1 1064 ? 16.002 49.237 -73.805 1.00 82.62 1064 ILE A N 1
ATOM 8197 C CA . ILE A 1 1064 ? 14.543 49.273 -73.726 1.00 82.62 1064 ILE A CA 1
ATOM 8198 C C . ILE A 1 1064 ? 14.113 50.693 -73.330 1.00 82.62 1064 ILE A C 1
ATOM 8200 O O . ILE A 1 1064 ? 14.713 51.309 -72.446 1.00 82.62 1064 ILE A O 1
ATOM 8204 N N . GLU A 1 1065 ? 13.106 51.240 -74.008 1.00 80.94 1065 GLU A N 1
ATOM 8205 C CA . GLU A 1 1065 ? 12.615 52.612 -73.807 1.00 80.94 1065 GLU A CA 1
ATOM 8206 C C . GLU A 1 1065 ? 11.162 52.613 -73.311 1.00 80.94 1065 GLU A C 1
ATOM 8208 O O . GLU A 1 1065 ? 10.447 51.626 -73.465 1.00 80.94 1065 GLU A O 1
ATOM 8213 N N . GLY A 1 1066 ? 10.730 53.714 -72.690 1.00 69.25 1066 GLY A N 1
ATOM 8214 C CA . GLY A 1 1066 ? 9.357 53.874 -72.194 1.00 69.25 1066 GLY A CA 1
ATOM 8215 C C . GLY A 1 1066 ? 9.034 53.115 -70.900 1.00 69.25 1066 GLY A C 1
ATOM 8216 O O . GLY A 1 1066 ? 7.863 52.960 -70.563 1.00 69.25 1066 GLY A O 1
ATOM 8217 N N . ILE A 1 1067 ? 10.039 52.647 -70.154 1.00 72.12 1067 ILE A N 1
ATOM 8218 C CA . ILE A 1 1067 ? 9.823 51.882 -68.918 1.00 72.12 1067 ILE A CA 1
ATOM 8219 C C . ILE A 1 1067 ? 9.480 52.794 -67.729 1.00 72.12 1067 ILE A C 1
ATOM 8221 O O . ILE A 1 1067 ? 10.175 53.774 -67.451 1.00 72.12 1067 ILE A O 1
ATOM 8225 N N . GLU A 1 1068 ? 8.420 52.448 -66.992 1.00 68.25 1068 GLU A N 1
ATOM 8226 C CA . GLU A 1 1068 ? 8.001 53.156 -65.776 1.00 68.25 1068 GLU A CA 1
ATOM 8227 C C . GLU A 1 1068 ? 8.880 52.755 -64.581 1.00 68.25 1068 GLU A C 1
ATOM 8229 O O . GLU A 1 1068 ? 8.698 51.693 -63.982 1.00 68.25 1068 GLU A O 1
ATOM 8234 N N . ARG A 1 1069 ? 9.839 53.606 -64.211 1.00 68.94 1069 ARG A N 1
ATOM 8235 C CA . ARG A 1 1069 ? 10.708 53.415 -63.045 1.00 68.94 1069 ARG A CA 1
ATOM 8236 C C . ARG A 1 1069 ? 10.244 54.309 -61.901 1.00 68.94 1069 ARG A C 1
ATOM 8238 O O . ARG A 1 1069 ? 10.053 55.512 -62.070 1.00 68.94 1069 ARG A O 1
ATOM 8245 N N . ASN A 1 1070 ? 10.091 53.732 -60.715 1.00 72.50 1070 ASN A N 1
ATOM 8246 C CA . ASN A 1 1070 ? 9.856 54.526 -59.515 1.00 72.50 1070 ASN A CA 1
ATOM 8247 C C . ASN A 1 1070 ? 11.184 54.960 -58.873 1.00 72.50 1070 ASN A C 1
ATOM 8249 O O . ASN A 1 1070 ? 12.203 54.302 -59.074 1.00 72.50 1070 ASN A O 1
ATOM 8253 N N . TRP A 1 1071 ? 11.144 56.014 -58.058 1.00 69.19 1071 TRP A N 1
ATOM 8254 C CA . TRP A 1 1071 ? 12.230 56.452 -57.171 1.00 69.19 1071 TRP A CA 1
ATOM 8255 C C . TRP A 1 1071 ? 11.665 57.023 -55.860 1.00 69.19 1071 TRP A C 1
ATOM 8257 O O . TRP A 1 1071 ? 10.461 57.291 -55.763 1.00 69.19 1071 TRP A O 1
ATOM 8267 N N . CYS A 1 1072 ? 12.516 57.201 -54.850 1.00 69.00 1072 CYS A N 1
ATOM 8268 C CA . CYS A 1 1072 ? 12.121 57.685 -53.527 1.00 69.00 1072 CYS A CA 1
ATOM 8269 C C . CYS A 1 1072 ? 12.471 59.158 -53.275 1.00 69.00 1072 CYS A C 1
ATOM 8271 O O . CYS A 1 1072 ? 13.634 59.567 -53.294 1.00 69.00 1072 CYS A O 1
ATOM 8273 N N . GLU A 1 1073 ? 11.437 59.942 -52.962 1.00 67.25 1073 GLU A N 1
ATOM 8274 C CA . GLU A 1 1073 ? 11.500 61.374 -52.675 1.00 67.25 1073 GLU A CA 1
ATOM 8275 C C . GLU A 1 1073 ? 11.373 61.643 -51.161 1.00 67.25 1073 GLU A C 1
ATOM 8277 O O . GLU A 1 1073 ? 10.389 61.263 -50.518 1.00 67.25 1073 GLU A O 1
ATOM 8282 N N . GLY A 1 1074 ? 12.363 62.338 -50.594 1.00 65.56 1074 GLY A N 1
ATOM 8283 C CA . GLY A 1 1074 ? 12.407 62.823 -49.211 1.00 65.56 1074 GLY A CA 1
ATOM 8284 C C . GLY A 1 1074 ? 12.988 64.243 -49.119 1.00 65.56 1074 GLY A C 1
ATOM 8285 O O . GLY A 1 1074 ? 13.444 64.818 -50.110 1.00 65.56 1074 GLY A O 1
ATOM 8286 N N . ARG A 1 1075 ? 12.993 64.857 -47.926 1.00 60.56 1075 ARG A N 1
ATOM 8287 C CA . ARG A 1 1075 ? 13.484 66.243 -47.766 1.00 60.56 1075 ARG A CA 1
ATOM 8288 C C . ARG A 1 1075 ? 15.011 66.313 -47.958 1.00 60.56 1075 ARG A C 1
ATOM 8290 O O . ARG A 1 1075 ? 15.762 65.658 -47.236 1.00 60.56 1075 ARG A O 1
ATOM 8297 N N . ARG A 1 1076 ? 15.475 67.146 -48.900 1.00 57.84 1076 ARG A N 1
ATOM 8298 C CA . ARG A 1 1076 ? 16.902 67.483 -49.099 1.00 57.84 1076 ARG A CA 1
ATOM 8299 C C . ARG A 1 1076 ? 17.385 68.529 -48.086 1.00 57.84 1076 ARG A C 1
ATOM 8301 O O . ARG A 1 1076 ? 16.678 69.499 -47.820 1.00 57.84 1076 ARG A O 1
ATOM 8308 N N . ILE A 1 1077 ? 18.622 68.384 -47.605 1.00 53.16 1077 ILE A N 1
ATOM 8309 C CA . ILE A 1 1077 ? 19.361 69.453 -46.907 1.00 53.16 1077 ILE A CA 1
ATOM 8310 C C . ILE A 1 1077 ? 20.175 70.253 -47.943 1.00 53.16 1077 ILE A C 1
ATOM 8312 O O . ILE A 1 1077 ? 20.767 69.668 -48.851 1.00 53.16 1077 ILE A O 1
ATOM 8316 N N . LYS A 1 1078 ? 20.254 71.586 -47.806 1.00 47.22 1078 LYS A N 1
ATOM 8317 C CA . LYS A 1 1078 ? 21.214 72.399 -48.578 1.00 47.22 1078 LYS A CA 1
ATOM 8318 C C . LYS A 1 1078 ? 22.653 71.911 -48.315 1.00 47.22 1078 LYS A C 1
ATOM 8320 O O . LYS A 1 1078 ? 23.037 71.727 -47.168 1.00 47.22 1078 LYS A O 1
ATOM 8325 N N . HIS A 1 1079 ? 23.440 71.737 -49.378 1.00 49.50 1079 HIS A N 1
ATOM 8326 C CA . HIS A 1 1079 ? 24.835 71.250 -49.357 1.00 49.50 1079 HIS A CA 1
ATOM 8327 C C . HIS A 1 1079 ? 25.058 69.756 -49.021 1.00 49.50 1079 HIS A C 1
ATOM 8329 O O . HIS A 1 1079 ? 26.179 69.362 -48.718 1.00 49.50 1079 HIS A O 1
ATOM 8335 N N . SER A 1 1080 ? 24.048 68.885 -49.163 1.00 50.88 1080 SER A N 1
ATOM 8336 C CA . SER A 1 1080 ? 24.255 67.423 -49.189 1.00 50.88 1080 SER A CA 1
ATOM 8337 C C . SER A 1 1080 ? 23.365 66.736 -50.230 1.00 50.88 1080 SER A C 1
ATOM 8339 O O . SER A 1 1080 ? 22.228 67.146 -50.450 1.00 50.88 1080 SER A O 1
ATOM 8341 N N . ARG A 1 1081 ? 23.860 65.659 -50.864 1.00 52.00 1081 ARG A N 1
ATOM 8342 C CA . ARG A 1 1081 ? 23.059 64.820 -51.784 1.00 52.00 1081 ARG A CA 1
ATOM 8343 C C . ARG A 1 1081 ? 22.071 63.887 -51.055 1.00 52.00 1081 ARG A C 1
ATOM 8345 O O . ARG A 1 1081 ? 21.237 63.276 -51.717 1.00 52.00 1081 ARG A O 1
ATOM 8352 N N . LYS A 1 1082 ? 22.146 63.767 -49.722 1.00 52.66 1082 LYS A N 1
ATOM 8353 C CA . LYS A 1 1082 ? 21.317 62.844 -48.922 1.00 52.66 1082 LYS A CA 1
ATOM 8354 C C . LYS A 1 1082 ? 19.876 63.349 -48.741 1.00 52.66 1082 LYS A C 1
ATOM 8356 O O . LYS A 1 1082 ? 19.651 64.525 -48.454 1.00 52.66 1082 LYS A O 1
ATOM 8361 N N . GLN A 1 1083 ? 18.910 62.437 -48.869 1.00 57.34 1083 GLN A N 1
ATOM 8362 C CA . GLN A 1 1083 ? 17.483 62.678 -48.624 1.00 57.34 1083 GLN A CA 1
ATOM 8363 C C . GLN A 1 1083 ? 17.084 62.087 -47.264 1.00 57.34 1083 GLN A C 1
ATOM 8365 O O . GLN A 1 1083 ? 17.283 60.894 -47.023 1.00 57.34 1083 GLN A O 1
ATOM 8370 N N . LEU A 1 1084 ? 16.527 62.905 -46.368 1.00 59.06 1084 LEU A N 1
ATOM 8371 C CA . LEU A 1 1084 ? 16.194 62.493 -45.000 1.00 59.06 1084 LEU A CA 1
ATOM 8372 C C . LEU A 1 1084 ? 14.687 62.418 -44.761 1.00 59.06 1084 LEU A C 1
ATOM 8374 O O . LEU A 1 1084 ? 13.916 63.255 -45.234 1.00 59.06 1084 LEU A O 1
ATOM 8378 N N . CYS A 1 1085 ? 14.300 61.448 -43.935 1.00 59.28 1085 CYS A N 1
ATOM 8379 C CA . CYS A 1 1085 ? 12.964 61.358 -43.352 1.00 59.28 1085 CYS A CA 1
ATOM 8380 C C . CYS A 1 1085 ? 12.835 62.208 -42.083 1.00 59.28 1085 CYS A C 1
ATOM 8382 O O . CYS A 1 1085 ? 11.819 62.873 -41.863 1.00 59.28 1085 CYS A O 1
ATOM 8384 N N . HIS A 1 1086 ? 13.867 62.142 -41.236 1.00 55.50 1086 HIS A N 1
ATOM 8385 C CA . HIS A 1 1086 ? 14.010 62.871 -39.978 1.00 55.50 1086 HIS A CA 1
ATOM 8386 C C . HIS A 1 1086 ? 15.494 62.872 -39.545 1.00 55.50 1086 HIS A C 1
ATOM 8388 O O . HIS A 1 1086 ? 16.346 62.307 -40.234 1.00 55.50 1086 HIS A O 1
ATOM 8394 N N . ALA A 1 1087 ? 15.830 63.517 -38.425 1.00 55.25 1087 ALA A N 1
ATOM 8395 C CA . ALA A 1 1087 ? 17.208 63.629 -37.951 1.00 55.25 1087 ALA A CA 1
ATOM 8396 C C . ALA A 1 1087 ? 17.823 62.239 -37.680 1.00 55.25 1087 ALA A C 1
ATOM 8398 O O . ALA A 1 1087 ? 17.338 61.490 -36.838 1.00 55.25 1087 ALA A O 1
ATOM 8399 N N . GLY A 1 1088 ? 18.883 61.888 -38.416 1.00 57.75 1088 GLY A N 1
ATOM 8400 C CA . GLY A 1 1088 ? 19.562 60.589 -38.309 1.00 57.75 1088 GLY A CA 1
ATOM 8401 C C . GLY A 1 1088 ? 18.915 59.422 -39.072 1.00 57.75 1088 GLY A C 1
ATOM 8402 O O . GLY A 1 1088 ? 19.401 58.298 -38.943 1.00 57.75 1088 GLY A O 1
ATOM 8403 N N . TYR A 1 1089 ? 17.862 59.658 -39.868 1.00 63.19 1089 TYR A N 1
ATOM 8404 C CA . TYR A 1 1089 ? 17.174 58.622 -40.655 1.00 63.19 1089 TYR A CA 1
ATOM 8405 C C . TYR A 1 1089 ? 17.048 59.014 -42.137 1.00 63.19 1089 TYR A C 1
ATOM 8407 O O . TYR A 1 1089 ? 16.412 60.014 -42.485 1.00 63.19 1089 TYR A O 1
ATOM 8415 N N . GLU A 1 1090 ? 17.638 58.198 -43.010 1.00 67.56 1090 GLU A N 1
ATOM 8416 C CA . GLU A 1 1090 ? 17.683 58.371 -44.467 1.00 67.56 1090 GLU A CA 1
ATOM 8417 C C . GLU A 1 1090 ? 16.499 57.656 -45.146 1.00 67.56 1090 GLU A C 1
ATOM 8419 O O . GLU A 1 1090 ? 16.012 56.629 -44.667 1.00 67.56 1090 GLU A O 1
ATOM 8424 N N . CYS A 1 1091 ? 16.006 58.234 -46.245 1.00 69.88 1091 CYS A N 1
ATOM 8425 C CA . CYS A 1 1091 ? 14.958 57.648 -47.087 1.00 69.88 1091 CYS A CA 1
ATOM 8426 C C . CYS A 1 1091 ? 15.625 56.647 -48.044 1.00 69.88 1091 CYS A C 1
ATOM 8428 O O . CYS A 1 1091 ? 16.430 57.043 -48.886 1.00 69.88 1091 CYS A O 1
ATOM 8430 N N . VAL A 1 1092 ? 15.345 55.354 -47.863 1.00 69.56 1092 VAL A N 1
ATOM 8431 C CA . VAL A 1 1092 ? 16.014 54.238 -48.549 1.00 69.56 1092 VAL A CA 1
ATOM 8432 C C . VAL A 1 1092 ? 15.045 53.535 -49.494 1.00 69.56 1092 VAL A C 1
ATOM 8434 O O . VAL A 1 1092 ? 13.916 53.196 -49.120 1.00 69.56 1092 VAL A O 1
ATOM 8437 N N . GLU A 1 1093 ? 15.518 53.301 -50.715 1.00 72.88 1093 GLU A N 1
ATOM 8438 C CA . GLU A 1 1093 ? 14.798 52.589 -51.768 1.00 72.88 1093 GLU A CA 1
ATOM 8439 C C . GLU A 1 1093 ? 14.817 51.078 -51.507 1.00 72.88 1093 GLU A C 1
ATOM 8441 O O . GLU A 1 1093 ? 15.854 50.507 -51.169 1.00 72.88 1093 GLU A O 1
ATOM 8446 N N . GLN A 1 1094 ? 13.673 50.415 -51.674 1.00 69.38 1094 GLN A N 1
ATOM 8447 C CA . GLN A 1 1094 ? 13.595 48.956 -51.716 1.00 69.38 1094 GLN A CA 1
ATOM 8448 C C . GLN A 1 1094 ? 13.302 48.538 -53.156 1.00 69.38 1094 GLN A C 1
ATOM 8450 O O . GLN A 1 1094 ? 12.181 48.698 -53.648 1.00 69.38 1094 GLN A O 1
ATOM 8455 N N . SER A 1 1095 ? 14.333 48.057 -53.848 1.00 70.31 1095 SER A N 1
ATOM 8456 C CA . SER A 1 1095 ? 14.257 47.593 -55.232 1.00 70.31 1095 SER A CA 1
ATOM 8457 C C . SER A 1 1095 ? 13.983 46.094 -55.333 1.00 70.31 1095 SER A C 1
ATOM 8459 O O . SER A 1 1095 ? 14.399 45.308 -54.486 1.00 70.31 1095 SER A O 1
ATOM 8461 N N . GLU A 1 1096 ? 13.303 45.711 -56.406 1.00 73.50 1096 GLU A N 1
ATOM 8462 C CA . GLU A 1 1096 ? 13.082 44.332 -56.829 1.00 73.50 1096 GLU A CA 1
ATOM 8463 C C . GLU A 1 1096 ? 13.487 44.219 -58.301 1.00 73.50 1096 GLU A C 1
ATOM 8465 O O . GLU A 1 1096 ? 13.121 45.069 -59.121 1.00 73.50 1096 GLU A O 1
ATOM 8470 N N . ASP A 1 1097 ? 14.259 43.188 -58.630 1.00 75.75 1097 ASP A N 1
ATOM 8471 C CA . ASP A 1 1097 ? 14.725 42.969 -59.993 1.00 75.75 1097 ASP A CA 1
ATOM 8472 C C . ASP A 1 1097 ? 13.614 42.369 -60.851 1.00 75.75 1097 ASP A C 1
ATOM 8474 O O . ASP A 1 1097 ? 13.001 41.357 -60.508 1.00 75.75 1097 ASP A O 1
ATOM 8478 N N . ARG A 1 1098 ? 13.365 42.992 -62.003 1.00 75.38 1098 ARG A N 1
ATOM 8479 C CA . ARG A 1 1098 ? 12.444 42.484 -63.020 1.00 75.38 1098 ARG A CA 1
ATOM 8480 C C . ARG A 1 1098 ? 13.241 42.084 -64.243 1.00 75.38 1098 ARG A C 1
ATOM 8482 O O . ARG A 1 1098 ? 13.973 42.901 -64.795 1.00 75.38 1098 ARG A O 1
ATOM 8489 N N . LEU A 1 1099 ? 13.087 40.837 -64.672 1.00 78.19 1099 LEU A N 1
ATOM 8490 C CA . LEU A 1 1099 ? 13.647 40.369 -65.934 1.00 78.19 1099 LEU A CA 1
ATOM 8491 C C . LEU A 1 1099 ? 12.969 41.125 -67.081 1.00 78.19 1099 LEU A C 1
ATOM 8493 O O . LEU A 1 1099 ? 11.772 40.965 -67.308 1.00 78.19 1099 LEU A O 1
ATOM 8497 N N . LEU A 1 1100 ? 13.737 41.961 -67.777 1.00 77.44 1100 LEU A N 1
ATOM 8498 C CA . LEU A 1 1100 ? 13.303 42.651 -68.986 1.00 77.44 1100 LEU A CA 1
ATOM 8499 C C . LEU A 1 1100 ? 14.144 42.186 -70.165 1.00 77.44 1100 LEU A C 1
ATOM 8501 O O . LEU A 1 1100 ? 15.358 42.019 -70.046 1.00 77.44 1100 LEU A O 1
ATOM 8505 N N . THR A 1 1101 ? 13.485 42.003 -71.303 1.00 81.12 1101 THR A N 1
ATOM 8506 C CA . THR A 1 1101 ? 14.122 41.675 -72.576 1.00 81.12 1101 THR A CA 1
ATOM 8507 C C . THR A 1 1101 ? 14.503 42.973 -73.281 1.00 81.12 1101 THR A C 1
ATOM 8509 O O . THR A 1 1101 ? 13.632 43.738 -73.689 1.00 81.12 1101 THR A O 1
ATOM 8512 N N . LEU A 1 1102 ? 15.803 43.240 -73.392 1.00 84.19 1102 LEU A N 1
ATOM 8513 C CA . LEU A 1 1102 ? 16.354 44.378 -74.122 1.00 84.19 1102 LEU A CA 1
ATOM 8514 C C . LEU A 1 1102 ? 16.632 43.974 -75.572 1.00 84.19 1102 LEU A C 1
ATOM 8516 O O . LEU A 1 1102 ? 17.132 42.875 -75.820 1.00 84.19 1102 LEU A O 1
ATOM 8520 N N . SER A 1 1103 ? 16.399 44.888 -76.511 1.00 81.50 1103 SER A N 1
ATOM 8521 C CA . SER A 1 1103 ? 16.769 44.700 -77.918 1.00 81.50 1103 SER A CA 1
ATOM 8522 C C . SER A 1 1103 ? 18.175 45.241 -78.167 1.00 81.50 1103 SER A C 1
ATOM 8524 O O . SER A 1 1103 ? 18.476 46.378 -77.796 1.00 81.50 1103 SER A O 1
ATOM 8526 N N . CYS A 1 1104 ? 19.038 44.428 -78.771 1.00 84.69 1104 CYS A N 1
ATOM 8527 C CA . CYS A 1 1104 ? 20.436 44.742 -79.050 1.00 84.69 1104 CYS A CA 1
ATOM 8528 C C . CYS A 1 1104 ? 20.636 45.341 -80.447 1.00 84.69 1104 CYS A C 1
ATOM 8530 O O . CYS A 1 1104 ? 19.869 45.082 -81.375 1.00 84.69 1104 CYS A O 1
ATOM 8532 N N . ASN A 1 1105 ? 21.705 46.122 -80.608 1.00 82.88 1105 ASN A N 1
ATOM 8533 C CA . ASN A 1 1105 ? 22.086 46.745 -81.880 1.00 82.88 1105 ASN A CA 1
ATOM 8534 C C . ASN A 1 1105 ? 22.470 45.744 -82.991 1.00 82.88 1105 ASN A C 1
ATOM 8536 O O . ASN A 1 1105 ? 22.511 46.133 -84.154 1.00 82.88 1105 ASN A O 1
ATOM 8540 N N . ASP A 1 1106 ? 22.722 44.476 -82.653 1.00 80.94 1106 ASP A N 1
ATOM 8541 C CA . ASP A 1 1106 ? 22.979 43.373 -83.593 1.00 80.94 1106 ASP A CA 1
ATOM 8542 C C . ASP A 1 1106 ? 21.715 42.570 -83.974 1.00 80.94 1106 ASP A C 1
ATOM 8544 O O . ASP A 1 1106 ? 21.812 41.521 -84.605 1.00 80.94 1106 ASP A O 1
ATOM 8548 N N . GLY A 1 1107 ? 20.526 43.035 -83.572 1.00 73.75 1107 GLY A N 1
ATOM 8549 C CA . GLY A 1 1107 ? 19.243 42.373 -83.836 1.00 73.75 1107 GLY A CA 1
ATOM 8550 C C . GLY A 1 1107 ? 18.903 41.227 -82.877 1.00 73.75 1107 GLY A C 1
ATOM 8551 O O . GLY A 1 1107 ? 17.785 40.715 -82.922 1.00 73.75 1107 GLY A O 1
ATOM 8552 N N . SER A 1 1108 ? 19.815 40.838 -81.981 1.00 81.62 1108 SER A N 1
ATOM 8553 C CA . SER A 1 1108 ? 19.511 39.874 -80.919 1.00 81.62 1108 SER A CA 1
ATOM 8554 C C . SER A 1 1108 ? 18.741 40.521 -79.757 1.00 81.62 1108 SER A C 1
ATOM 8556 O O . SER A 1 1108 ? 18.697 41.743 -79.610 1.00 81.62 1108 SER A O 1
ATOM 8558 N N . THR A 1 1109 ? 18.138 39.701 -78.898 1.00 80.31 1109 THR A N 1
ATOM 8559 C CA . THR A 1 1109 ? 17.486 40.155 -77.661 1.00 80.31 1109 THR A CA 1
ATOM 8560 C C . THR A 1 1109 ? 18.113 39.489 -76.449 1.00 80.31 1109 THR A C 1
ATOM 8562 O O . THR A 1 1109 ? 18.335 38.278 -76.469 1.00 80.31 1109 THR A O 1
ATOM 8565 N N . ILE A 1 1110 ? 18.339 40.246 -75.374 1.00 78.00 1110 ILE A N 1
ATOM 8566 C CA . ILE A 1 1110 ? 18.917 39.728 -74.131 1.00 78.00 1110 ILE A CA 1
ATOM 8567 C C . ILE A 1 1110 ? 18.014 40.032 -72.938 1.00 78.00 1110 ILE A C 1
ATOM 8569 O O . ILE A 1 1110 ? 17.611 41.173 -72.723 1.00 78.00 1110 ILE A O 1
ATOM 8573 N N . THR A 1 1111 ? 17.700 39.014 -72.140 1.00 84.25 1111 THR A N 1
ATOM 8574 C CA . THR A 1 1111 ? 16.910 39.184 -70.917 1.00 84.25 1111 THR A CA 1
ATOM 8575 C C . THR A 1 1111 ? 17.844 39.388 -69.731 1.00 84.25 1111 THR A C 1
ATOM 8577 O O . THR A 1 1111 ? 18.653 38.514 -69.421 1.00 84.25 1111 THR A O 1
ATOM 8580 N N . LYS A 1 1112 ? 17.749 40.540 -69.060 1.00 75.62 1112 LYS A N 1
ATOM 8581 C CA . LYS A 1 1112 ? 18.564 40.871 -67.879 1.00 75.62 1112 LYS A CA 1
ATOM 8582 C C . LYS A 1 1112 ? 17.667 41.319 -66.718 1.00 75.62 1112 LYS A C 1
ATOM 8584 O O . LYS A 1 1112 ? 16.617 41.920 -66.961 1.00 75.62 1112 LYS A O 1
ATOM 8589 N N . PRO A 1 1113 ? 18.050 41.040 -65.460 1.00 77.00 1113 PRO A N 1
ATOM 8590 C CA . PRO A 1 1113 ? 17.387 41.617 -64.297 1.00 77.00 1113 PRO A CA 1
ATOM 8591 C C . PRO A 1 1113 ? 17.647 43.128 -64.263 1.00 77.00 1113 PRO A C 1
ATOM 8593 O O . PRO A 1 1113 ? 18.793 43.571 -64.232 1.00 77.00 1113 PRO A O 1
ATOM 8596 N N . VAL A 1 1114 ? 16.577 43.918 -64.294 1.00 74.38 1114 VAL A N 1
ATOM 8597 C CA . VAL A 1 1114 ? 16.617 45.378 -64.189 1.00 74.38 1114 VAL A CA 1
ATOM 8598 C C . VAL A 1 1114 ? 15.985 45.781 -62.854 1.00 74.38 1114 VAL A C 1
ATOM 8600 O O . VAL A 1 1114 ? 14.836 45.406 -62.609 1.00 74.38 1114 VAL A O 1
ATOM 8603 N N . PRO A 1 1115 ? 16.669 46.555 -61.992 1.00 70.12 1115 PRO A N 1
ATOM 8604 C CA . PRO A 1 1115 ? 16.127 46.937 -60.692 1.00 70.12 1115 PRO A CA 1
ATOM 8605 C C . PRO A 1 1115 ? 15.017 47.987 -60.828 1.00 70.12 1115 PRO A C 1
ATOM 8607 O O . PRO A 1 1115 ? 15.220 49.065 -61.405 1.00 70.12 1115 PRO A O 1
ATOM 8610 N N . PHE A 1 1116 ? 13.852 47.698 -60.243 1.00 73.38 1116 PHE A N 1
ATOM 8611 C CA . PHE A 1 1116 ? 12.733 48.632 -60.091 1.00 73.38 1116 PHE A CA 1
ATOM 8612 C C . PHE A 1 1116 ? 12.468 48.911 -58.615 1.00 73.38 1116 PHE A C 1
ATOM 8614 O O . PHE A 1 1116 ? 12.290 47.987 -57.825 1.00 73.38 1116 PHE A O 1
ATOM 8621 N N . VAL A 1 1117 ? 12.379 50.187 -58.234 1.00 71.19 1117 VAL A N 1
ATOM 8622 C CA . VAL A 1 1117 ? 11.993 50.565 -56.869 1.00 71.19 1117 VAL A CA 1
ATOM 8623 C C . VAL A 1 1117 ? 10.524 50.198 -56.641 1.00 71.19 1117 VAL A C 1
ATOM 8625 O O . VAL A 1 1117 ? 9.630 50.636 -57.371 1.00 71.19 1117 VAL A O 1
ATOM 8628 N N . LYS A 1 1118 ? 10.275 49.362 -55.633 1.00 72.88 1118 LYS A N 1
ATOM 8629 C CA . LYS A 1 1118 ? 8.953 48.837 -55.269 1.00 72.88 1118 LYS A CA 1
ATOM 8630 C C . LYS A 1 1118 ? 8.297 49.677 -54.177 1.00 72.88 1118 LYS A C 1
ATOM 8632 O O . LYS A 1 1118 ? 7.092 49.913 -54.216 1.00 72.88 1118 LYS A O 1
ATOM 8637 N N . SER A 1 1119 ? 9.093 50.135 -53.216 1.00 70.25 1119 SER A N 1
ATOM 8638 C CA . SER A 1 1119 ? 8.650 50.916 -52.062 1.00 70.25 1119 SER A CA 1
ATOM 8639 C C . SER A 1 1119 ? 9.791 51.758 -51.484 1.00 70.25 1119 SER A C 1
ATOM 8641 O O . SER A 1 1119 ? 10.970 51.521 -51.750 1.00 70.25 1119 SER A O 1
ATOM 8643 N N . CYS A 1 1120 ? 9.420 52.754 -50.682 1.00 71.06 1120 CYS A N 1
ATOM 8644 C CA . CYS A 1 1120 ? 10.330 53.667 -49.996 1.00 71.06 1120 CYS A CA 1
ATOM 8645 C C . CYS A 1 1120 ? 10.152 53.513 -48.489 1.00 71.06 1120 CYS A C 1
ATOM 8647 O O . CYS A 1 1120 ? 9.025 53.367 -48.026 1.00 71.06 1120 CYS A O 1
ATOM 8649 N N . SER A 1 1121 ? 11.244 53.544 -47.726 1.00 67.25 1121 SER A N 1
ATOM 8650 C CA . SER A 1 1121 ? 11.196 53.358 -46.270 1.00 67.25 1121 SER A CA 1
ATOM 8651 C C . SER A 1 1121 ? 12.284 54.159 -45.563 1.00 67.25 1121 SER A C 1
ATOM 8653 O O . SER A 1 1121 ? 13.358 54.382 -46.117 1.00 67.25 1121 SER A O 1
ATOM 8655 N N . CYS A 1 1122 ? 12.030 54.572 -44.326 1.00 64.88 1122 CYS A N 1
ATOM 8656 C CA . CYS A 1 1122 ? 12.988 55.330 -43.526 1.00 64.88 1122 CYS A CA 1
ATOM 8657 C C . CYS A 1 1122 ? 13.866 54.390 -42.694 1.00 64.88 1122 CYS A C 1
ATOM 8659 O O . CYS A 1 1122 ? 13.344 53.570 -41.941 1.00 64.88 1122 CYS A O 1
ATOM 8661 N N . ARG A 1 1123 ? 15.195 54.510 -42.795 1.00 63.47 1123 ARG A N 1
ATOM 8662 C CA . ARG A 1 1123 ? 16.152 53.691 -42.026 1.00 63.47 1123 ARG A CA 1
ATOM 8663 C C . ARG A 1 1123 ? 17.227 54.541 -41.356 1.00 63.47 1123 ARG A C 1
ATOM 8665 O O . ARG A 1 1123 ? 17.584 55.612 -41.838 1.00 63.47 1123 ARG A O 1
ATOM 8672 N N . ARG A 1 1124 ? 17.729 54.061 -40.217 1.00 58.03 1124 ARG A N 1
ATOM 8673 C CA . ARG A 1 1124 ? 18.726 54.758 -39.392 1.00 58.03 1124 ARG A CA 1
ATOM 8674 C C . ARG A 1 1124 ? 20.063 54.837 -40.132 1.00 58.03 1124 ARG A C 1
ATOM 8676 O O . ARG A 1 1124 ? 20.535 53.827 -40.646 1.00 58.03 1124 ARG A O 1
ATOM 8683 N N . ALA A 1 1125 ? 20.671 56.019 -40.184 1.00 54.94 1125 ALA A N 1
ATOM 8684 C CA . ALA A 1 1125 ? 21.923 56.234 -40.902 1.00 54.94 1125 ALA A CA 1
ATOM 8685 C C . ALA A 1 1125 ? 23.099 55.544 -40.184 1.00 54.94 1125 ALA A C 1
ATOM 8687 O O . ALA A 1 1125 ? 23.552 55.988 -39.127 1.00 54.94 1125 ALA A O 1
ATOM 8688 N N . THR A 1 1126 ? 23.609 54.455 -40.759 1.00 49.06 1126 THR A N 1
ATOM 8689 C CA . THR A 1 1126 ? 24.777 53.726 -40.249 1.00 49.06 1126 THR A CA 1
ATOM 8690 C C . THR A 1 1126 ? 26.072 54.476 -40.565 1.00 49.06 1126 THR A C 1
ATOM 8692 O O . THR A 1 1126 ? 26.407 54.696 -41.729 1.00 49.06 1126 THR A O 1
ATOM 8695 N N . ARG A 1 1127 ? 26.850 54.834 -39.534 1.00 42.06 1127 ARG A N 1
ATOM 8696 C CA . ARG A 1 1127 ? 28.214 55.377 -39.685 1.00 42.06 1127 ARG A CA 1
ATOM 8697 C C . ARG A 1 1127 ? 29.214 54.276 -40.087 1.00 42.06 1127 ARG A C 1
ATOM 8699 O O . ARG A 1 1127 ? 30.053 53.919 -39.274 1.00 42.06 1127 ARG A O 1
ATOM 8706 N N . GLN A 1 1128 ? 29.122 53.759 -41.315 1.00 34.59 1128 GLN A N 1
ATOM 8707 C CA . GLN A 1 1128 ? 30.223 53.108 -42.057 1.00 34.59 1128 GLN A CA 1
ATOM 8708 C C . GLN A 1 1128 ? 29.744 52.651 -43.449 1.00 34.59 1128 GLN A C 1
ATOM 8710 O O . GLN A 1 1128 ? 29.298 51.526 -43.630 1.00 34.59 1128 GLN A O 1
ATOM 8715 N N . SER A 1 1129 ? 29.842 53.540 -44.441 1.00 27.25 1129 SER A N 1
ATOM 8716 C CA . SER A 1 1129 ? 29.874 53.182 -45.873 1.00 27.25 1129 SER A CA 1
ATOM 8717 C C . SER A 1 1129 ? 30.364 54.378 -46.701 1.00 27.25 1129 SER A C 1
ATOM 8719 O O . SER A 1 1129 ? 29.699 54.856 -47.620 1.00 27.25 1129 SER A O 1
ATOM 8721 N N . SER A 1 1130 ? 31.516 54.923 -46.317 1.00 31.27 1130 SER A N 1
ATOM 8722 C CA . SER A 1 1130 ? 32.234 55.937 -47.086 1.00 31.27 1130 SER A CA 1
ATOM 8723 C C . SER A 1 1130 ? 33.562 55.352 -47.551 1.00 31.27 1130 SER A C 1
ATOM 8725 O O . SER A 1 1130 ? 34.580 55.637 -46.936 1.00 31.27 1130 SER A O 1
ATOM 8727 N N . PHE A 1 1131 ? 33.523 54.509 -48.585 1.00 26.53 1131 PHE A N 1
ATOM 8728 C CA . PHE A 1 1131 ? 34.588 54.313 -49.577 1.00 26.53 1131 PHE A CA 1
ATOM 8729 C C . PHE A 1 1131 ? 34.024 53.539 -50.786 1.00 26.53 1131 PHE A C 1
ATOM 8731 O O . PHE A 1 1131 ? 33.091 52.757 -50.628 1.00 26.53 1131 PHE A O 1
ATOM 8738 N N . PHE A 1 1132 ? 34.592 53.797 -51.971 1.00 25.27 1132 PHE A N 1
ATOM 8739 C CA . PHE A 1 1132 ? 34.202 53.291 -53.301 1.00 25.27 1132 PHE A CA 1
ATOM 8740 C C . PHE A 1 1132 ? 32.877 53.794 -53.901 1.00 25.27 1132 PHE A C 1
ATOM 8742 O O . PHE A 1 1132 ? 31.861 53.106 -53.923 1.00 25.27 1132 PHE A O 1
ATOM 8749 N N . LEU A 1 1133 ? 32.956 54.980 -54.515 1.00 24.58 1133 LEU A N 1
ATOM 8750 C CA . LEU A 1 1133 ? 32.750 55.105 -55.965 1.00 24.58 1133 LEU A CA 1
ATOM 8751 C C . LEU A 1 1133 ? 33.429 56.390 -56.472 1.00 24.58 1133 LEU A C 1
ATOM 8753 O O . LEU A 1 1133 ? 32.943 57.498 -56.240 1.00 24.58 1133 LEU A O 1
ATOM 8757 N N . SER A 1 1134 ? 34.561 56.198 -57.148 1.00 29.75 1134 SER A N 1
ATOM 8758 C CA . SER A 1 1134 ? 35.100 57.070 -58.196 1.00 29.75 1134 SER A CA 1
ATOM 8759 C C . SER A 1 1134 ? 35.139 56.235 -59.466 1.00 29.75 1134 SER A C 1
ATOM 8761 O O . SER A 1 1134 ? 35.763 55.152 -59.361 1.00 29.75 1134 SER A O 1
#

InterPro domains:
  IPR000372 Leucine-rich repeat N-terminal domain [SM00013] (67-122)
  IPR000372 Leucine-rich repeat N-terminal domain [SM00013] (291-326)
  IPR000483 Cysteine-rich flanking region, C-terminal [PF01463] (30-54)
  IPR000483 Cysteine-rich flanking region, C-terminal [PF01463] (253-276)
  IPR000483 Cysteine-rich flanking region, C-terminal [SM00082] (5-54)
  IPR000483 Cysteine-rich flanking region, C-terminal [SM00082] (226-277)
  IPR000483 Cysteine-rich flanking region, C-terminal [SM00082] (427-472)
  IPR000742 EGF-like domain [PF00008] (490-523)
  IPR000742 EGF-like domain [PF00008] (620-645)
  IPR000742 EGF-like domain [PS00022] (513-524)
  IPR000742 EGF-like domain [PS00022] (557-568)
  IPR000742 EGF-like domain [PS00022] (636-647)
  IPR000742 EGF-like domain [PS00022] (679-690)
  IPR000742 EGF-like domain [PS00022] (726-737)
  IPR000742 EGF-like domain [PS00022] (950-961)
  IPR000742 EGF-like domain [PS00022] (988-999)
  IPR000742 EGF-like domain [PS00022] (1025-1036)
  IPR000742 EGF-like domain [PS01186] (513-524)
  IPR000742 EGF-like domain [PS01186] (557-568)
  IPR000742 EGF-like domain [PS01186] (636-647)

Foldseek 3Di:
DAAPDQAAQALVCLVVLVCCVPVVDAPPNHAHCDDPVGGRPGSNPDHSVNRHDDPPDPDDDDDPWDPQDPQWDADLVVLEIANEQVQDQADDDDHTQSHAEYAHYNYAHQAYPPVVLVHLHQYYHHAQYQHDQDAPRCQSVLNHAYYAQHNNQHQEQDANSVHNVQRYAEDHHENHAHAEAELRSQPQPRQQNHAYDEHHQYQHAAYAACNCVSNPNHAEDEDANYQYAQALRCLRVLVVCLVCVVRHHYDFHAHNDDPVRHRPTSNPDDSVVRHDDVPDDPPDPNPPDQLADPQWDADPVQLAIANECVQDQDDPCVSHDLLRQEYHHYQYAHAAQDQNLSNQNHQYYAPEQYAHAEAAAPSDQHANHAYYHHHNYAHAEAAANSPPNHLQHAEYEDANYAHAAYAPRSADPSRLVRHLEYEAHHYAYALALRCLVVLVSCCPNRDHQDFHAHNDDPVRGRPGSNDPCSSVVNNVRPPDDDDPVPLDCCSNVNAPPPWDWDQDPVDSRDIATDADPQFDDRRSPDRDPDDPPPVPQADQFDKDADDDPPDRDDIATHHAAQFDDRRRPHGHFQVPPVQEDPQFPDWDRDDHHIWTQHPVRDTDGRPDDDDDAQCVVPVQAPPPWDWDQDPVHIATHEDPQFDDRRSPDGDDQCPDPVHGQAPPPWDWDADPDPVRIATHEDPQFDDRRSPHGDDDDDDDDDDDPDLDQDPLAPQARDQDPVVCAGHHDFQFDDRNSLFGFKWFFADWQFKFKFFDDDDDPPPPPDPVPPQKKKKKKKFAFQDQWAWFKKFDQLADLQIWTWIRDNQWIWIDGRPDIDIDPDGDDHRDIWMWMWMDGQFKTWIAIRHDIDMDTDPGRDDCVVSSVRGIMMGQHDDPVSVVSNVVNPVDDRPTGGGGTMMGQIDMPNHHTTSNPRVDRDNMGTHHDDDQPDDPDQALPAFDWDDDPPDTATHHDPQFDDRSSPHRDDQDPLRVQLDQFCWDDDPRDIFGHHDPQFDDRSSPRGQLCVPQQLPQFGWDQDPPRHIFTDHDPQFDDRSSPDGNDFKDKDKDFFKDKDDPDPPKIWIDGGDIAIDIDGDDDPPDPFHASDVQKGKDFDWDWDFDWTQMPVRDIDTDTDIGGPDIDIGGDDPDDPDDDD

Radius of gyration: 46.1 Å; chains: 1; bounding box: 99×116×136 Å

pLDDT: mean 72.04, std 15.45, range [24.58, 97.88]

Sequence (1134 aa):
MLFDNPWNCDCQLKWLADYFDSSRTRALRAKCAGPGNKAGTLLQNLNKSDLKCSRYEEHSVSTCDVKCPRGCSCDARSGGVRCIGQNWSSVNFPFPSFMTSLDLSNNKLRELPKSLSRYALKELILINNQLELSVDMFKEFKMLEILKLDGNNIESLPQFAFSGLTNLKELSLRNNEISCIANDTFTPFDMHKLSRLDLYENNLQEIGDGTLQQLSTLEYFNILNNPVNCNCLFQSTAKYMQSMQKQIAFSSPKCNEPQYLEGFYILDIPLSDLKCAPGETDHVKCQTGSKCPRKCHCNEKTKIVDCSNLQLTTIELEMIPTETKELLLKNNQIESLPELHRFKELELLDLSSNRIRGISPNTFSLPKLKFLMLAGNRIGCLIENSFAGLPNLNMLTLNENRIKKIPESAFPAQVLNSIDRISLSDNELDCDCKLEWLARWIQQEHTETGEAECASPSKLKGLTLLDRQIPAIMRQNCDAAKNDDQCNVCASNPCKNDGKCLNSSSSPFSFQCICPKGFKGNTCEQQAIADPCADSPCFNGICRSGLSDDEPQKYWCDCLTGFGGEHCEEKIDLCAAKSCPADSIGCVDSINAPQCICPEGKLLSLDGCKHEDMCISRKPCKNDGRCIPSLGGYECECPRGWTGKDCDRPQSPCQSADGSPCFNGGVCQVTHSAPLFVCNCPSNFTGQYCELERRYEVYMNDGAQQIQRDERCRNGHSFDKKTDSCRCSNGFSGTQCESIQTISLSEKRSYAKIILPSPSSSSTSVIKTRSSINITLSIRPERKNGIVMYLGDGVKNDFVAVEVISGMVRVRHADIALVIQKSVELDVEHRLEVVINRTALKVKLNEVVVSATKSSATQIIDLLYAKNLFIGGLDSDLFAKARASGHITIESGSFSGCVGKIKVNDKAMFFVGAENLKNVALGCTFRPSCINGASCEHGTCISSKSSRSCKCQTGWTGPLCSVKRVKTECEANCVNGKCITIRGEETCQCSNGYSGKECTIRDPCAGIDCGHGRCQIGRRNKPVCRCQRNYSGDRCELRENNCKLRKHFGSYTYSESNSKYCKIEGIERNWCEGRRIKHSRKQLCHAGYECVEQSEDRLLTLSCNDGSTITKPVPFVKSCSCRRATRQSSFFLS

Secondary structure (DSSP, 8-state):
--TTS-EE-SGGGHHHHHHHHHH----TT-BEEESTTTTT-BGGG--TTT----TT--S----SSPP--TT-EEETTTTEEE-TT---SS--SPPPTT--EEE--SS--SS--TTGGGS--SEEE--SS-----TTTTTT-TT--EEE-TTS------TTTTTT-TT--EEE--SS---EE-TTTT-TTT-TT--EEE--SS---EE-TTGGGG-TT--EEE--S---B-SGGGHHHHHHHHHHTTTSEE---B--BSGGGTT-BGGGS-TTT----TT--S--S---S-SS-TTSEEETTTTEEE-TTS--SS--GGGS-TT-SEEE--SS---S---GGG-TT--EEE--SS------TT----TT--EEE-TTS---B--TTTTTT-TT--EEE--SS---B--GGGS-HHHHTT-SEEE--SS--B-STTSHHHHHHHHTT-EESS--B--BSTTTTT-BTT-TTHHHHHTT--------TT--GGGG----TT-EEEE-TT-TT-EEEEPPTTEESTTS-EE----TTTT---TTEEEEEE--TT-S-EEEEEEPTTEESTTS-EEP-TTSS--S-TT-SEEE--TTSPEEEPTTS-EEESS-S----HHHHH----TTPEEEEETTEEEEEPPTTEESTTS-EEPPGGG-TT--S--TTPEEEE-SSSSSEEEEPPTTEESTTS-EE--------------PPPTT-TTEEEEETTTTEEEEPTTEESTTS-EE-EEEE-STT-EEEEEPPP--TT-TTTGGG--EEEEEEEEEESSS-EEEEEES-SSSS--EEEEEETTEEEEEETTEEEEE-SPPPTTS-EEEEEEEESSEEEEEETTEEEEEE-SS---THHHHH--EEEESS--HHHHHHHHHTTS---SS-BPPEEEEEEEETTEE---TT-SEEESEEES-----S-SSS---TTEEEEEETTEEEEEEPTTEESTTS-EE-PPPHHHHH-TTEEEEEETTEEEEEEPTTEESTTS-EE-TTTT---SSEEEEE-TTS-EEEEEPTTEESTTS-EE--SEEEEEEEEEEEEEEETTEEEEEEEEEEEEEEEEEPTT-S-EEEETTEEEEEEEEEEEEEEEETTS-EEEEEEEEEEEEEEEE--S-------

Organism: Oikopleura dioica (NCBI:txid34765)